Protein AF-0000000082949327 (afdb_homodimer)

pLDDT: mean 88.42, std 16.46, range [20.33, 98.69]

Secondary structure (DSSP, 8-state):
---GGGGSTT--TTHHHHHHHHHHHHHHHTPPPPPGGG--EE--------------------SSPPPHHHHHHHHS-HHHHHHHHHHHHHHHHHTT-TTPPPP-HHHHHHHHHHHHHHHHH--SSGGGGGSGGG--HHHHTTS-HHHHHHHHHH--SS-GGGS-TT---TTTTTHHHHHHHHHHHHHSPPPSEEEEEEEEEE--S--TTEEE-TTSSS-EEEEEEEEEETT--EEEEEE--GGGSS--HHHHHHHHHHHHHHHHHTTTPPTTS-EEEE-TTT--HHHHHHHHHTT-EEEEE--GGGGT---PPPHHHHHHH-TT-EEEEEETTS-EEEEEESSSEEEEEESS-SS-S-EEEEEEETTTTEEEEEEE-HHHHHHHHHTTHHHHHHHHHHHT------S-HHHHHHHHHHHHHHH-/---GGGGSTT--THHHHHHHHHHHHHHHHTPPPPPGGG--EE--------------------SSPPPHHHHHHHHS-HHHHHHHHHHHHHHHHHTT-TTPPPP-HHHHHHHHHHHHHHHHH--SSGGGGGSGGG--HHHHTTS-HHHHHHHHHH--SS-GGGS-TT---TTTTTHHHHHHHHHHHHHSPPPSEEEEEEEEEE--S--TTEEE-TTSSS-EEEEEEEEEETT--EEEEEE--GGGSSS-HHHHHHHHHHHHHHHHHTTTPPTTS-EEEE-TTT--HHHHHHHHHTT-EEEEE--GGGGT---PPPHHHHHHH-TT-EEEEEETTS-EEEEEESSSEEEEEESS-SS-S-EEEEEEETTTTEEEEEEE-HHHHHHHHHTTHHHHHHHHHHHT------S-HHHHHHHHHHHHHHH-

InterPro domains:
  IPR029526 PiggyBac transposable element-derived protein [PF13843] (67-423)

Solvent-accessible surface area (backbone atoms only — not comparable to full-atom values): 47185 Å² total; per-residue (Å²): 137,88,81,83,76,84,75,65,78,76,73,67,76,71,62,57,68,56,47,55,56,53,52,51,59,49,57,65,66,68,59,76,74,73,54,72,89,75,63,47,76,42,86,51,86,78,79,60,63,86,73,70,49,64,73,68,66,66,55,75,70,69,83,72,79,71,53,69,65,58,59,33,38,59,35,54,36,70,66,53,38,42,41,31,20,50,22,19,39,50,44,36,56,72,70,63,47,80,84,65,71,80,61,39,44,66,53,47,53,50,52,52,49,46,45,46,47,40,14,50,37,45,54,85,46,78,68,42,40,67,33,80,57,49,24,23,50,63,50,45,74,74,46,54,70,68,57,51,53,51,48,61,74,33,60,31,66,46,59,74,84,73,55,62,89,84,60,70,58,89,54,61,68,52,40,68,61,54,50,38,38,40,55,39,24,65,70,50,85,76,60,44,45,25,12,45,44,80,46,61,46,70,48,78,61,90,52,92,53,56,39,76,43,87,90,46,96,55,32,41,9,44,40,28,35,37,29,12,19,60,86,22,44,63,46,28,70,45,73,48,52,70,91,61,29,94,60,61,66,69,48,26,71,68,41,34,66,38,23,32,51,52,54,62,53,50,65,82,60,62,62,45,53,39,39,37,23,38,49,41,79,38,51,38,52,54,41,45,51,50,31,46,74,56,36,40,34,36,38,30,35,50,54,55,78,57,54,72,54,64,95,65,82,50,65,71,60,42,59,71,74,30,64,33,43,67,49,68,38,20,33,82,81,58,38,30,38,40,40,38,24,61,98,56,70,45,44,33,37,18,42,47,54,53,48,76,70,61,41,78,43,83,44,78,34,76,92,75,69,38,77,43,77,29,51,36,39,31,44,57,52,52,44,68,68,25,51,49,1,45,58,46,31,50,51,62,36,61,73,42,41,61,75,71,97,58,72,52,64,64,60,55,54,54,51,46,52,52,41,51,40,68,69,92,133,83,75,79,73,80,72,61,79,72,68,63,80,69,59,61,64,52,52,55,53,53,55,50,60,49,56,65,67,68,60,76,74,73,54,71,89,75,64,48,75,42,86,52,85,77,78,59,63,87,74,70,50,65,73,68,66,66,56,73,70,68,81,72,80,70,55,69,68,60,59,34,38,59,34,53,38,71,65,53,37,43,42,30,21,51,22,18,40,50,47,36,56,73,69,63,47,82,84,64,70,79,63,39,44,65,54,48,52,50,52,53,51,46,46,46,46,41,14,50,37,45,55,85,46,78,68,42,40,66,32,78,58,50,24,22,50,63,51,45,74,74,46,54,69,67,58,50,53,51,49,62,74,33,62,30,66,46,58,76,85,72,55,63,89,83,60,70,59,90,55,61,69,52,39,69,60,53,50,36,37,40,55,38,23,65,71,49,86,75,62,44,44,23,12,48,45,77,47,60,46,70,50,79,62,91,49,93,52,56,38,77,43,89,89,46,97,55,32,40,9,44,40,29,35,36,29,11,19,58,86,21,44,63,46,28,71,45,73,49,53,68,90,60,29,95,61,62,64,70,48,27,72,67,41,34,65,38,22,32,51,52,53,62,51,50,65,83,58,63,61,47,53,38,38,40,24,39,49,42,78,38,52,38,52,51,41,47,50,50,32,46,75,58,34,39,32,36,38,28,35,50,54,56,76,56,56,72,54,63,94,66,82,52,63,70,59,41,58,73,74,29,65,31,41,69,48,67,37,20,33,81,80,58,39,30,39,36,38,38,24,61,98,56,72,44,45,35,36,16,44,46,54,52,48,75,70,60,39,78,42,82,42,78,36,77,92,73,71,39,79,42,78,28,52,36,38,31,43,58,53,53,45,68,68,25,53,48,1,47,59,45,30,51,51,60,35,60,72,41,42,61,71,70,97,57,73,51,64,65,60,55,54,54,51,45,53,50,39,51,41,68,70,91

Sequence (848 aa):
MIREEDIVGLLGTGLDSDLSSLSIQKKWSKFIPILKKNIFWKNVPFTPPIFTIQSDLNQPVLTNILNPVDYFTKYVSNDDFKNMAKYTNIYAAQKNLKKFKNTSTHEMKTMIAIHMLFGVLKYPRVRMYWEKNFRVPLIADNMTRNRLFELRSCFHVVDNKAIPKENSDKFVKIRPLYNSFIKRCAQLPIEQNLSVDEQIVPFKGNLSIQQYIKGKPSPWGIKKFLLCGQSGLVYNLLLYQGLSTQIDENIQKNFGLGGAIVLKLVENLKPNKHFLFFVNFFSSYNLFCCLSKYKIFAAGTIRINRFNNPSFPKDKQLAKMGRGTSFKICSNHNIVLVKWFDNKAVQLGSNFISSGTPTIVQRFDRKKKSLVFIECPEIVYLYNKSMGGVDKHDQLVSYYRTFIKCKKWTLRMLFHIFDMAVNSMIREEDIVGLLGTGLDSDLSSLSIQKKWSKFIPILKKNIFWKNVPFTPPIFTIQSDLNQPVLTNILNPVDYFTKYVSNDDFKNMAKYTNIYAAQKNLKKFKNTSTHEMKTMIAIHMLFGVLKYPRVRMYWEKNFRVPLIADNMTRNRLFELRSCFHVVDNKAIPKENSDKFVKIRPLYNSFIKRCAQLPIEQNLSVDEQIVPFKGNLSIQQYIKGKPSPWGIKKFLLCGQSGLVYNLLLYQGLST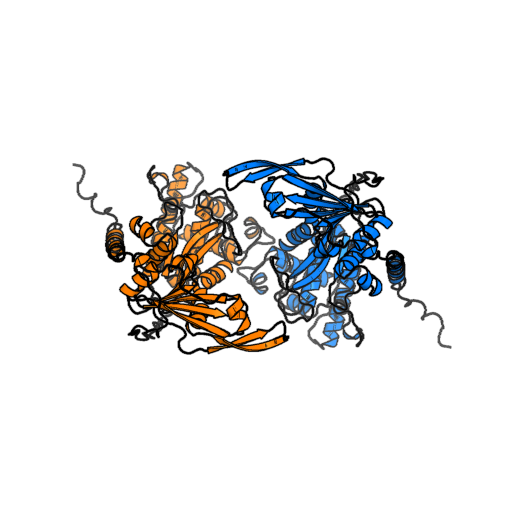QIDENIQKNFGLGGAIVLKLVENLKPNKHFLFFVNFFSSYNLFCCLSKYKIFAAGTIRINRFNNPSFPKDKQLAKMGRGTSFKICSNHNIVLVKWFDNKAVQLGSNFISSGTPTIVQRFDRKKKSLVFIECPEIVYLYNKSMGGVDKHDQLVSYYRTFIKCKKWTLRMLFHIFDMAVNS

Structure (mmCIF, N/CA/C/O backbone):
data_AF-0000000082949327-model_v1
#
loop_
_entity.id
_entity.type
_entity.pdbx_description
1 polymer 'PiggyBac transposable element-derived protein domain-containing protein'
#
loop_
_atom_site.group_PDB
_atom_site.id
_atom_site.type_symbol
_atom_site.label_atom_id
_atom_site.label_alt_id
_atom_site.label_comp_id
_atom_site.label_asym_id
_atom_site.label_entity_id
_atom_site.label_seq_id
_atom_site.pdbx_PDB_ins_code
_atom_site.Cartn_x
_atom_site.Cartn_y
_atom_site.Cartn_z
_atom_site.occupancy
_atom_site.B_iso_or_equiv
_atom_site.auth_seq_id
_atom_site.auth_comp_id
_atom_site.auth_asym_id
_atom_site.auth_atom_id
_atom_site.pdbx_PDB_model_num
ATOM 1 N N . MET A 1 1 ? 22.625 -33.688 -57.688 1 21.05 1 MET A N 1
ATOM 2 C CA . MET A 1 1 ? 21.938 -34.688 -56.875 1 21.05 1 MET A CA 1
ATOM 3 C C . MET A 1 1 ? 21.812 -34.219 -55.438 1 21.05 1 MET A C 1
ATOM 5 O O . MET A 1 1 ? 22.797 -34.156 -54.688 1 21.05 1 MET A O 1
ATOM 9 N N . ILE A 1 2 ? 20.938 -33.188 -54.969 1 20.33 2 ILE A N 1
ATOM 10 C CA . ILE A 1 2 ? 20.703 -32.375 -53.781 1 20.33 2 ILE A CA 1
ATOM 11 C C . ILE A 1 2 ? 20.312 -33.25 -52.594 1 20.33 2 ILE A C 1
ATOM 13 O O . ILE A 1 2 ? 19.312 -33.969 -52.656 1 20.33 2 ILE A O 1
ATOM 17 N N . ARG A 1 3 ? 21.344 -33.5 -51.562 1 22.36 3 ARG A N 1
ATOM 18 C CA . ARG A 1 3 ? 21.438 -34.594 -50.594 1 22.36 3 ARG A CA 1
ATOM 19 C C . ARG A 1 3 ? 20.297 -34.531 -49.594 1 22.36 3 ARG A C 1
ATOM 21 O O . ARG A 1 3 ? 19.938 -33.469 -49.094 1 22.36 3 ARG A O 1
ATOM 28 N N . GLU A 1 4 ? 19.25 -35.438 -49.406 1 21.28 4 GLU A N 1
ATOM 29 C CA . GLU A 1 4 ? 18.016 -35.781 -48.656 1 21.28 4 GLU A CA 1
ATOM 30 C C . GLU A 1 4 ? 18.156 -35.469 -47.188 1 21.28 4 GLU A C 1
ATOM 32 O O . GLU A 1 4 ? 17.156 -35.281 -46.5 1 21.28 4 GLU A O 1
ATOM 37 N N . GLU A 1 5 ? 19.25 -35.562 -46.438 1 22.81 5 GLU A N 1
ATOM 38 C CA . GLU A 1 5 ? 19.453 -35.875 -45.031 1 22.81 5 GLU A CA 1
ATOM 39 C C . GLU A 1 5 ? 19.109 -34.656 -44.156 1 22.81 5 GLU A C 1
ATOM 41 O O . GLU A 1 5 ? 18.906 -34.812 -42.938 1 22.81 5 GLU A O 1
ATOM 46 N N . ASP A 1 6 ? 19.328 -33.438 -44.5 1 21.17 6 ASP A N 1
ATOM 47 C CA . ASP A 1 6 ? 19.531 -32.281 -43.625 1 21.17 6 ASP A CA 1
ATOM 48 C C . ASP A 1 6 ? 18.203 -31.844 -43 1 21.17 6 ASP A C 1
ATOM 50 O O . ASP A 1 6 ? 18.141 -30.812 -42.312 1 21.17 6 ASP A O 1
ATOM 54 N N . ILE A 1 7 ? 16.969 -32.25 -43.375 1 21.72 7 ILE A N 1
ATOM 55 C CA . ILE A 1 7 ? 15.625 -31.75 -43.094 1 21.72 7 ILE A CA 1
ATOM 56 C C . ILE A 1 7 ? 15.219 -32.188 -41.688 1 21.72 7 ILE A C 1
ATOM 58 O O . ILE A 1 7 ? 14.125 -31.828 -41.219 1 21.72 7 ILE A O 1
ATOM 62 N N . VAL A 1 8 ? 15.859 -33.125 -41 1 23.25 8 VAL A N 1
ATOM 63 C CA . VAL A 1 8 ? 15.203 -33.844 -39.906 1 23.25 8 VAL A CA 1
ATOM 64 C C . VAL A 1 8 ? 15.156 -32.969 -38.656 1 23.25 8 VAL A C 1
ATOM 66 O O . VAL A 1 8 ? 14.281 -33.125 -37.812 1 23.25 8 VAL A O 1
ATOM 69 N N . GLY A 1 9 ? 16.125 -32.125 -38.375 1 24.77 9 GLY A N 1
ATOM 70 C CA . GLY A 1 9 ? 16.391 -31.797 -37 1 24.77 9 GLY A CA 1
ATOM 71 C C . GLY A 1 9 ? 15.398 -30.797 -36.438 1 24.77 9 GLY A C 1
ATOM 72 O O . GLY A 1 9 ? 15.531 -30.344 -35.281 1 24.77 9 GLY A O 1
ATOM 73 N N . LEU A 1 10 ? 14.742 -29.938 -37.094 1 24.14 10 LEU A N 1
ATOM 74 C CA . LEU A 1 10 ? 13.914 -28.781 -36.719 1 24.14 10 LEU A CA 1
ATOM 75 C C . LEU A 1 10 ? 12.633 -29.25 -36.031 1 24.14 10 LEU A C 1
ATOM 77 O O . LEU A 1 10 ? 11.703 -28.453 -35.844 1 24.14 10 LEU A O 1
ATOM 81 N N . LEU A 1 11 ? 12.336 -30.5 -36 1 29.67 11 LEU A N 1
ATOM 82 C CA . LEU A 1 11 ? 11.062 -30.969 -35.469 1 29.67 11 LEU A CA 1
ATOM 83 C C . LEU A 1 11 ? 10.961 -30.703 -33.969 1 29.67 11 LEU A C 1
ATOM 85 O O . LEU A 1 11 ? 11.688 -31.312 -33.188 1 29.67 11 LEU A O 1
ATOM 89 N N . GLY A 1 12 ? 10.719 -29.438 -33.531 1 26.88 12 GLY A N 1
ATOM 90 C CA . GLY A 1 12 ? 10.656 -28.781 -32.25 1 26.88 12 GLY A CA 1
ATOM 91 C C . GLY A 1 12 ? 9.859 -29.562 -31.219 1 26.88 12 GLY A C 1
ATOM 92 O O . GLY A 1 12 ? 8.891 -30.25 -31.562 1 26.88 12 GLY A O 1
ATOM 93 N N . THR A 1 13 ? 10.461 -29.906 -30.047 1 31.55 13 THR A N 1
ATOM 94 C CA . THR A 1 13 ? 10.039 -30.656 -28.875 1 31.55 13 THR A CA 1
ATOM 95 C C . THR A 1 13 ? 8.805 -30.016 -28.234 1 31.55 13 THR A C 1
ATOM 97 O O . THR A 1 13 ? 8.328 -30.469 -27.203 1 31.55 13 THR A O 1
ATOM 100 N N . GLY A 1 14 ? 8.266 -28.906 -28.703 1 31.23 14 GLY A N 1
ATOM 101 C CA . GLY A 1 14 ? 7.109 -28.234 -28.141 1 31.23 14 GLY A CA 1
ATOM 102 C C . GLY A 1 14 ? 5.871 -29.109 -28.078 1 31.23 14 GLY A C 1
ATOM 103 O O . GLY A 1 14 ? 4.836 -28.688 -27.562 1 31.23 14 GLY A O 1
ATOM 104 N N . LEU A 1 15 ? 5.766 -30.141 -28.734 1 33.56 15 LEU A N 1
ATOM 105 C CA . LEU A 1 15 ? 4.551 -30.906 -28.969 1 33.56 15 LEU A CA 1
ATOM 106 C C . LEU A 1 15 ? 4.188 -31.75 -27.75 1 33.56 15 LEU A C 1
ATOM 108 O O . LEU A 1 15 ? 3.012 -32.062 -27.531 1 33.56 15 LEU A O 1
ATOM 112 N N . ASP A 1 16 ? 5.234 -32 -26.938 1 34.38 16 ASP A N 1
ATOM 113 C CA . ASP A 1 16 ? 4.914 -32.938 -25.875 1 34.38 16 ASP A CA 1
ATOM 114 C C . ASP A 1 16 ? 4.176 -32.25 -24.734 1 34.38 16 ASP A C 1
ATOM 116 O O . ASP A 1 16 ? 3.287 -32.844 -24.109 1 34.38 16 ASP A O 1
ATOM 120 N N . SER A 1 17 ? 4.613 -31.047 -24.359 1 36.72 17 SER A N 1
ATOM 121 C CA . SER A 1 17 ? 4.023 -30.359 -23.219 1 36.72 17 SER A CA 1
ATOM 122 C C . SER A 1 17 ? 2.57 -29.984 -23.5 1 36.72 17 SER A C 1
ATOM 124 O O . SER A 1 17 ? 1.769 -29.875 -22.562 1 36.72 17 SER A O 1
ATOM 126 N N . ASP A 1 18 ? 2.238 -29.812 -24.719 1 39.31 18 ASP A N 1
ATOM 127 C CA . ASP A 1 18 ? 0.86 -29.516 -25.094 1 39.31 18 ASP A CA 1
ATOM 128 C C . ASP A 1 18 ? -0.035 -30.734 -24.875 1 39.31 18 ASP A C 1
ATOM 130 O O . ASP A 1 18 ? -1.23 -30.594 -24.609 1 39.31 18 ASP A O 1
ATOM 134 N N . LEU A 1 19 ? 0.607 -31.922 -24.969 1 37.19 19 LEU A N 1
ATOM 135 C CA . LEU A 1 19 ? -0.136 -33.156 -24.875 1 37.19 19 LEU A CA 1
ATOM 136 C C . LEU A 1 19 ? -0.541 -33.438 -23.422 1 37.19 19 LEU A C 1
ATOM 138 O O . LEU A 1 19 ? -1.647 -3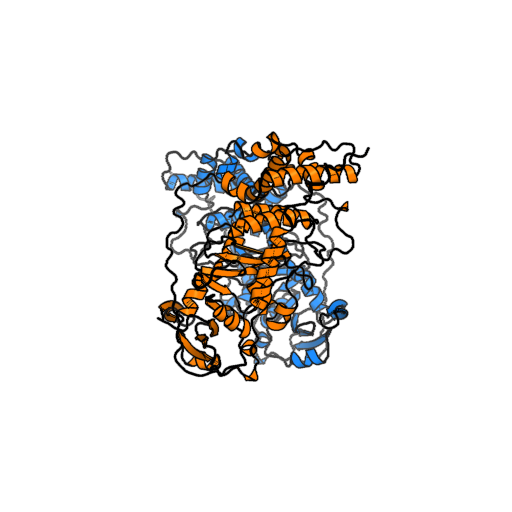3.906 -23.172 1 37.19 19 LEU A O 1
ATOM 142 N N . SER A 1 20 ? 0.377 -33.156 -22.562 1 41.69 20 SER A N 1
ATOM 143 C CA . SER A 1 20 ? 0.048 -33.438 -21.172 1 41.69 20 SER A CA 1
ATOM 144 C C . SER A 1 20 ? -1 -32.438 -20.656 1 41.69 20 SER A C 1
ATOM 146 O O . SER A 1 20 ? -1.883 -32.812 -19.875 1 41.69 20 SER A O 1
ATOM 148 N N . SER A 1 21 ? -0.854 -31.156 -21.031 1 47.28 21 SER A N 1
ATOM 149 C CA . SER A 1 21 ? -1.851 -30.156 -20.641 1 47.28 21 SER A CA 1
ATOM 150 C C . SER A 1 21 ? -3.227 -30.516 -21.203 1 47.28 21 SER A C 1
ATOM 152 O O . SER A 1 21 ? -4.242 -30.312 -20.531 1 47.28 21 SER A O 1
ATOM 154 N N . LEU A 1 22 ? -3.209 -31.203 -22.484 1 46.53 22 LEU A N 1
ATOM 155 C CA . LEU A 1 22 ? -4.445 -31.641 -23.109 1 46.53 22 LEU A CA 1
ATOM 156 C C . LEU A 1 22 ? -5.062 -32.812 -22.359 1 46.53 22 LEU A C 1
ATOM 158 O O . LEU A 1 22 ? -6.285 -32.906 -22.25 1 46.53 22 LEU A O 1
ATOM 162 N N . SER A 1 23 ? -4.148 -33.594 -21.812 1 48.31 23 SER A N 1
ATOM 163 C CA . SER A 1 23 ? -4.641 -34.75 -21.094 1 48.31 23 SER A CA 1
ATOM 164 C C . SER A 1 23 ? -5.293 -34.375 -19.781 1 48.31 23 SER A C 1
ATOM 166 O O . SER A 1 23 ? -6.309 -34.969 -19.391 1 48.31 23 SER A O 1
ATOM 168 N N . ILE A 1 24 ? -4.719 -33.438 -19.125 1 51.5 24 ILE A N 1
ATOM 169 C CA . ILE A 1 24 ? -5.191 -33.031 -17.812 1 51.5 24 ILE A CA 1
ATOM 170 C C . ILE A 1 24 ? -6.473 -32.219 -17.953 1 51.5 24 ILE A C 1
ATOM 172 O O . ILE A 1 24 ? -7.402 -32.375 -17.156 1 51.5 24 ILE A O 1
ATOM 176 N N . GLN A 1 25 ? -6.523 -31.344 -18.984 1 54.91 25 GLN A N 1
ATOM 177 C CA . GLN A 1 25 ? -7.77 -30.656 -19.281 1 54.91 25 GLN A CA 1
ATOM 178 C C . GLN A 1 25 ? -8.922 -31.641 -19.469 1 54.91 25 GLN A C 1
ATOM 180 O O . GLN A 1 25 ? -10.062 -31.344 -19.109 1 54.91 25 GLN A O 1
ATOM 185 N N . LYS A 1 26 ? -8.523 -32.875 -19.828 1 63.78 26 LYS A N 1
ATOM 186 C CA . LYS A 1 26 ? -9.5 -33.938 -20.031 1 63.78 26 LYS A CA 1
ATOM 187 C C . LYS A 1 26 ? -9.992 -34.469 -18.688 1 63.78 26 LYS A C 1
ATOM 189 O O . LYS A 1 26 ? -11.156 -34.875 -18.578 1 63.78 26 LYS A O 1
ATOM 194 N N . LYS A 1 27 ? -9.172 -34.219 -17.656 1 75.94 27 LYS A N 1
ATOM 195 C CA . LYS A 1 27 ? -9.523 -34.781 -16.359 1 75.94 27 LYS A CA 1
ATOM 196 C C . LYS A 1 27 ? -10.75 -34.094 -15.773 1 75.94 27 LYS A C 1
ATOM 198 O O . LYS A 1 27 ? -11.719 -34.75 -15.391 1 75.94 27 LYS A O 1
ATOM 203 N N . TRP A 1 28 ? -10.773 -32.75 -15.859 1 84.25 28 TRP A N 1
ATOM 204 C CA . TRP A 1 28 ? -11.859 -32.031 -15.227 1 84.25 28 TRP A CA 1
ATOM 205 C C . TRP A 1 28 ? -13.133 -32.094 -16.062 1 84.25 28 TRP A C 1
ATOM 207 O O . TRP A 1 28 ? -14.234 -31.922 -15.539 1 84.25 28 TRP A O 1
ATOM 217 N N . SER A 1 29 ? -12.906 -32.344 -17.312 1 79.88 29 SER A N 1
ATOM 218 C CA . SER A 1 29 ? -14.039 -32.375 -18.234 1 79.88 29 SER A CA 1
ATOM 219 C C . SER A 1 29 ? -14.922 -33.594 -17.969 1 79.88 29 SER A C 1
ATOM 221 O O . SER A 1 29 ? -16.094 -33.625 -18.391 1 79.88 29 SER A O 1
ATOM 223 N N . LYS A 1 30 ? -14.422 -34.531 -17.219 1 83.19 30 LYS A N 1
ATOM 224 C CA . LYS A 1 30 ? -15.18 -35.75 -16.922 1 83.19 30 LYS A CA 1
ATOM 225 C C . LYS A 1 30 ? -16.172 -35.5 -15.781 1 83.19 30 LYS A C 1
ATOM 227 O O . LYS A 1 30 ? -17.094 -36.312 -15.594 1 83.19 30 LYS A O 1
ATOM 232 N N . PHE A 1 31 ? -16.031 -34.438 -15.125 1 89.06 31 PHE A N 1
ATOM 233 C CA . PHE A 1 31 ? -16.938 -34.156 -14.016 1 89.06 31 PHE A CA 1
ATOM 234 C C . PHE A 1 31 ? -18.234 -33.562 -14.523 1 89.06 31 PHE A C 1
ATOM 236 O O . PHE A 1 31 ? -18.234 -32.594 -15.297 1 89.06 31 PHE A O 1
ATOM 243 N N . ILE A 1 32 ? -19.297 -34.25 -14.078 1 88.81 32 ILE A N 1
ATOM 244 C CA . ILE A 1 32 ? -20.625 -33.75 -14.422 1 88.81 32 ILE A CA 1
ATOM 245 C C . ILE A 1 32 ? -21.125 -32.781 -13.336 1 88.81 32 ILE A C 1
ATOM 247 O O . ILE A 1 32 ? -21.312 -33.188 -12.188 1 88.81 32 ILE A O 1
ATOM 251 N N . PRO A 1 33 ? -21.344 -31.562 -13.727 1 92.5 33 PRO A N 1
ATOM 252 C CA . PRO A 1 33 ? -21.797 -30.594 -12.727 1 92.5 33 PRO A CA 1
ATOM 253 C C . PRO A 1 33 ? -23.125 -30.969 -12.094 1 92.5 33 PRO A C 1
ATOM 255 O O . PRO A 1 33 ? -24.016 -31.5 -12.773 1 92.5 33 PRO A O 1
ATOM 258 N N . ILE A 1 34 ? -23.234 -30.688 -10.867 1 94.5 34 ILE A N 1
ATOM 259 C CA . ILE A 1 34 ? -24.453 -30.984 -10.125 1 94.5 34 ILE A CA 1
ATOM 260 C C . ILE A 1 34 ? -25.453 -29.844 -10.289 1 94.5 34 ILE A C 1
ATOM 262 O O . ILE A 1 34 ? -25.109 -28.672 -10.094 1 94.5 34 ILE A O 1
ATOM 266 N N . LEU A 1 35 ? -26.656 -30.219 -10.578 1 93.56 35 LEU A N 1
ATOM 267 C CA . LEU A 1 35 ? -27.719 -29.234 -10.734 1 93.56 35 LEU A CA 1
ATOM 268 C C . LEU A 1 35 ? -28.188 -28.719 -9.375 1 93.56 35 LEU A C 1
ATOM 270 O O . LEU A 1 35 ? -28.219 -29.469 -8.398 1 93.56 35 LEU A O 1
ATOM 274 N N . LYS A 1 36 ? -28.609 -27.5 -9.375 1 91.88 36 LYS A N 1
ATOM 275 C CA . LYS A 1 36 ? -29.062 -26.859 -8.148 1 91.88 36 LYS A CA 1
ATOM 276 C C . LYS A 1 36 ? -30.172 -27.656 -7.473 1 91.88 36 LYS A C 1
ATOM 278 O O . LYS A 1 36 ? -30.203 -27.781 -6.246 1 91.88 36 LYS A O 1
ATOM 283 N N . LYS A 1 37 ? -31.047 -28.266 -8.234 1 92.81 37 LYS A N 1
ATOM 284 C CA . LYS A 1 37 ? -32.188 -29.016 -7.711 1 92.81 37 LYS A CA 1
ATOM 285 C C . LYS A 1 37 ? -31.734 -30.266 -6.969 1 92.81 37 LYS A C 1
ATOM 287 O O . LYS A 1 37 ? -32.469 -30.781 -6.125 1 92.81 37 LYS A O 1
ATOM 292 N N . ASN A 1 38 ? -30.531 -30.672 -7.262 1 94.38 38 ASN A N 1
ATOM 293 C CA . ASN A 1 38 ? -30.031 -31.922 -6.676 1 94.38 38 ASN A CA 1
ATOM 294 C C . ASN A 1 38 ? -29.172 -31.656 -5.453 1 94.38 38 ASN A C 1
ATOM 296 O O . ASN A 1 38 ? -28.547 -32.562 -4.922 1 94.38 38 ASN A O 1
ATOM 300 N N . ILE A 1 39 ? -29.078 -30.438 -5.043 1 95.62 39 ILE A N 1
ATOM 301 C CA . ILE A 1 39 ? -28.297 -30.078 -3.865 1 95.62 39 ILE A CA 1
ATOM 302 C C . ILE A 1 39 ? -29.219 -29.953 -2.65 1 95.62 39 ILE A C 1
ATOM 304 O O . ILE A 1 39 ? -30.109 -29.109 -2.623 1 95.62 39 ILE A O 1
ATOM 308 N N . PHE A 1 40 ? -28.969 -30.812 -1.692 1 95 40 PHE A N 1
ATOM 309 C CA . PHE A 1 40 ? -29.75 -30.828 -0.459 1 95 40 PHE A CA 1
ATOM 310 C C . PHE A 1 40 ? -28.844 -30.672 0.755 1 95 40 PHE A C 1
ATOM 312 O O . PHE A 1 40 ? -27.75 -31.25 0.794 1 95 40 PHE A O 1
ATOM 319 N N . TRP A 1 41 ? -29.312 -29.875 1.658 1 95.62 41 TRP A N 1
ATOM 320 C CA . TRP A 1 41 ? -28.547 -29.625 2.879 1 95.62 41 TRP A CA 1
ATOM 321 C C . TRP A 1 41 ? -29.25 -30.219 4.09 1 95.62 41 TRP A C 1
ATOM 323 O O . TRP A 1 41 ? -30.484 -30.141 4.207 1 95.62 41 TRP A O 1
ATOM 333 N N . LYS A 1 42 ? -28.484 -30.875 4.965 1 92.69 42 LYS A N 1
ATOM 334 C CA . LYS A 1 42 ? -29.016 -31.5 6.172 1 92.69 42 LYS A CA 1
ATOM 335 C C . LYS A 1 42 ? -28.094 -31.25 7.367 1 92.69 42 LYS A C 1
ATOM 337 O O . LYS A 1 42 ? -26.891 -31.047 7.199 1 92.69 42 LYS A O 1
ATOM 342 N N . ASN A 1 43 ? -28.688 -31.281 8.508 1 90.25 43 ASN A N 1
ATOM 343 C CA . ASN A 1 43 ? -27.922 -31.156 9.742 1 90.25 43 ASN A CA 1
ATOM 344 C C . ASN A 1 43 ? -27.438 -32.531 10.227 1 90.25 43 ASN A C 1
ATOM 346 O O . ASN A 1 43 ? -27.969 -33.094 11.172 1 90.25 43 ASN A O 1
ATOM 350 N N . VAL A 1 44 ? -26.516 -33.031 9.562 1 89.38 44 VAL A N 1
ATOM 351 C CA . VAL A 1 44 ? -25.906 -34.312 9.898 1 89.38 44 VAL A CA 1
ATOM 352 C C . VAL A 1 44 ? -24.406 -34.125 10.141 1 89.38 44 VAL A C 1
ATOM 354 O O . VAL A 1 44 ? -23.797 -33.188 9.641 1 89.38 44 VAL A O 1
ATOM 357 N N . PRO A 1 45 ? -23.922 -34.969 10.945 1 88.69 45 PRO A N 1
ATOM 358 C CA . PRO A 1 45 ? -22.469 -34.875 11.164 1 88.69 45 PRO A CA 1
ATOM 359 C C . PRO A 1 45 ? -21.672 -35.094 9.875 1 88.69 45 PRO A C 1
ATOM 361 O O . PRO A 1 45 ? -22.047 -35.906 9.031 1 88.69 45 PRO A O 1
ATOM 364 N N . PHE A 1 46 ? -20.734 -34.406 9.695 1 92 46 PHE A N 1
ATOM 365 C CA . PHE A 1 46 ? -19.844 -34.469 8.547 1 92 46 PHE A CA 1
ATOM 366 C C . PHE A 1 46 ? -18.875 -35.656 8.688 1 92 46 PHE A C 1
ATOM 368 O O . PHE A 1 46 ? -18.328 -35.875 9.766 1 92 46 PHE A O 1
ATOM 375 N N . THR A 1 47 ? -18.703 -36.406 7.672 1 89 47 THR A N 1
ATOM 376 C CA . THR A 1 47 ? -17.734 -37.5 7.637 1 89 47 THR A CA 1
ATOM 377 C C . THR A 1 47 ? -16.469 -37.062 6.883 1 89 47 THR A C 1
ATOM 379 O O . THR A 1 47 ? -16.484 -36.938 5.66 1 89 47 THR A O 1
ATOM 382 N N . PRO A 1 48 ? -15.445 -36.938 7.609 1 88.94 48 PRO A N 1
ATOM 383 C CA . PRO A 1 48 ? -14.203 -36.562 6.922 1 88.94 48 PRO A CA 1
ATOM 384 C C . PRO A 1 48 ? -13.664 -37.688 6.043 1 88.94 48 PRO A C 1
ATOM 386 O O . PRO A 1 48 ? -13.859 -38.875 6.355 1 88.94 48 PRO A O 1
ATOM 389 N N . PRO A 1 49 ? -13.094 -37.25 4.98 1 87.06 49 PRO A N 1
ATOM 390 C CA . PRO A 1 49 ? -12.469 -38.281 4.152 1 87.06 49 PRO A CA 1
ATOM 391 C C . PRO A 1 49 ? -11.227 -38.906 4.801 1 87.06 49 PRO A C 1
ATOM 393 O O . PRO A 1 49 ? -10.68 -38.312 5.746 1 87.06 49 PRO A O 1
ATOM 396 N N . ILE A 1 50 ? -10.891 -40.094 4.398 1 79.25 50 ILE A N 1
ATOM 397 C CA . ILE A 1 50 ? -9.719 -40.781 4.922 1 79.25 50 ILE A CA 1
ATOM 398 C C . ILE A 1 50 ? -8.461 -40.25 4.227 1 79.25 50 ILE A C 1
ATOM 400 O O . ILE A 1 50 ? -8.383 -40.25 2.998 1 79.25 50 ILE A O 1
ATOM 404 N N . PHE A 1 51 ? -7.711 -39.625 5.133 1 73.25 51 PHE A N 1
ATOM 405 C CA . PHE A 1 51 ? -6.469 -39.031 4.633 1 73.25 51 PHE A CA 1
ATOM 406 C C . PHE A 1 51 ? -5.359 -40.094 4.598 1 73.25 51 PHE A C 1
ATOM 408 O O . PHE A 1 51 ? -5.23 -40.906 5.523 1 73.25 51 PHE A O 1
ATOM 415 N N . THR A 1 52 ? -4.918 -40.531 3.574 1 63.31 52 THR A N 1
ATOM 416 C CA . THR A 1 52 ? -3.652 -41.281 3.588 1 63.31 52 THR A CA 1
ATOM 417 C C . THR A 1 52 ? -2.477 -40.312 3.441 1 63.31 52 THR A C 1
ATOM 419 O O . THR A 1 52 ? -1.653 -40.469 2.535 1 63.31 52 THR A O 1
ATOM 422 N N . ILE A 1 53 ? -2.752 -39.188 3.871 1 60.78 53 ILE A N 1
ATOM 423 C CA . ILE A 1 53 ? -1.7 -38.188 3.697 1 60.78 53 ILE A CA 1
ATOM 424 C C . ILE A 1 53 ? -0.467 -38.594 4.5 1 60.78 53 ILE A C 1
ATOM 426 O O . ILE A 1 53 ? -0.526 -38.719 5.727 1 60.78 53 ILE A O 1
ATOM 430 N N . GLN A 1 54 ? 0.146 -39.625 4.09 1 53.34 54 GLN A N 1
ATOM 431 C CA . GLN A 1 54 ? 1.429 -39.906 4.73 1 53.34 54 GLN A CA 1
ATOM 432 C C . GLN A 1 54 ? 2.209 -38.625 4.969 1 53.34 54 GLN A C 1
ATOM 434 O O . GLN A 1 54 ? 2.303 -37.781 4.078 1 53.34 54 GLN A O 1
ATOM 439 N N . SER A 1 55 ? 1.988 -38.125 6.176 1 49.47 55 SER A N 1
ATOM 440 C CA . SER A 1 55 ? 2.924 -37.062 6.48 1 49.47 55 SER A CA 1
ATOM 441 C C . SER A 1 55 ? 4.203 -37.188 5.66 1 49.47 55 SER A C 1
ATOM 443 O O . SER A 1 55 ? 5.055 -38 5.957 1 49.47 55 SER A O 1
ATOM 445 N N . ASP A 1 56 ? 4.074 -37.562 4.547 1 48.34 56 ASP A N 1
ATOM 446 C CA . ASP A 1 56 ? 5.398 -37.469 3.938 1 48.34 56 ASP A CA 1
ATOM 447 C C . ASP A 1 56 ? 6.172 -36.281 4.441 1 48.34 56 ASP A C 1
ATOM 449 O O . ASP A 1 56 ? 6.043 -35.156 3.895 1 48.34 56 ASP A O 1
ATOM 453 N N . LEU A 1 57 ? 6.117 -36.125 5.664 1 46.19 57 LEU A N 1
ATOM 454 C CA . LEU A 1 57 ? 7.016 -35.281 6.426 1 46.19 57 LEU A CA 1
ATOM 455 C C . LEU A 1 57 ? 8.375 -35.188 5.754 1 46.19 57 LEU A C 1
ATOM 457 O O . LEU A 1 57 ? 9.312 -34.594 6.312 1 46.19 57 LEU A O 1
ATOM 461 N N . ASN A 1 58 ? 8.68 -36.062 4.945 1 44.47 58 ASN A N 1
ATOM 462 C CA . ASN A 1 58 ? 10.055 -35.938 4.473 1 44.47 58 ASN A CA 1
ATOM 463 C C . ASN A 1 58 ? 10.273 -34.625 3.734 1 44.47 58 ASN A C 1
ATOM 465 O O . ASN A 1 58 ? 9.953 -34.5 2.551 1 44.47 58 ASN A O 1
ATOM 469 N N . GLN A 1 59 ? 9.844 -33.594 4.352 1 50.84 59 GLN A N 1
ATOM 470 C CA . GLN A 1 59 ? 10.469 -32.438 3.719 1 50.84 59 GLN A CA 1
ATOM 471 C C . GLN A 1 59 ? 11.797 -32.812 3.068 1 50.84 59 GLN A C 1
ATOM 473 O O . GLN A 1 59 ? 12.641 -33.438 3.693 1 50.84 59 GLN A O 1
ATOM 478 N N . PRO A 1 60 ? 11.805 -32.969 1.829 1 49.69 60 PRO A N 1
ATOM 479 C CA . PRO A 1 60 ? 13.148 -33.25 1.333 1 49.69 60 PRO A CA 1
ATOM 480 C C . PRO A 1 60 ? 14.242 -32.562 2.154 1 49.69 60 PRO A C 1
ATOM 482 O O . PRO A 1 60 ? 14.156 -31.359 2.418 1 49.69 60 PRO A O 1
ATOM 485 N N . VAL A 1 61 ? 14.648 -33.25 3.25 1 50 61 VAL A N 1
ATOM 486 C CA . VAL A 1 61 ? 15.875 -32.688 3.836 1 50 61 VAL A CA 1
ATOM 487 C C . VAL A 1 61 ? 16.828 -32.281 2.729 1 50 61 VAL A C 1
ATOM 489 O O . VAL A 1 61 ? 17.25 -33.094 1.915 1 50 61 VAL A O 1
ATOM 492 N N . LEU A 1 62 ? 16.625 -31.078 2.354 1 56.84 62 LEU A N 1
ATOM 493 C CA . LEU A 1 62 ? 17.625 -30.578 1.419 1 56.84 62 LEU A CA 1
ATOM 494 C C . LEU A 1 62 ? 19.031 -30.969 1.862 1 56.84 62 LEU A C 1
ATOM 496 O O . LEU A 1 62 ? 19.547 -30.453 2.852 1 56.84 62 LEU A O 1
ATOM 500 N N . THR A 1 63 ? 19.422 -32.219 1.81 1 60 63 THR A N 1
ATOM 501 C CA . THR A 1 63 ? 20.766 -32.656 2.188 1 60 63 THR A CA 1
ATOM 502 C C . THR A 1 63 ? 21.812 -31.703 1.638 1 60 63 THR A C 1
ATOM 504 O O . THR A 1 63 ? 22.828 -31.453 2.291 1 60 63 THR A O 1
ATOM 507 N N . ASN A 1 64 ? 21.625 -31.125 0.387 1 76.06 64 ASN A N 1
ATOM 508 C CA . ASN A 1 64 ? 22.672 -30.266 -0.176 1 76.06 64 ASN A CA 1
ATOM 509 C C . ASN A 1 64 ? 22.125 -28.875 -0.496 1 76.06 64 ASN A C 1
ATOM 511 O O . ASN A 1 64 ? 21.328 -28.719 -1.422 1 76.06 64 ASN A O 1
ATOM 515 N N . ILE A 1 65 ? 22.25 -28 0.452 1 85.69 65 ILE A N 1
ATOM 516 C CA . ILE A 1 65 ? 21.891 -26.609 0.212 1 85.69 65 ILE A CA 1
ATOM 517 C C . ILE A 1 65 ? 22.828 -26 -0.831 1 85.69 65 ILE A C 1
ATOM 519 O O . ILE A 1 65 ? 24.047 -25.984 -0.641 1 85.69 65 ILE A O 1
ATOM 523 N N . LEU A 1 66 ? 22.203 -25.641 -1.91 1 90.12 66 LEU A N 1
ATOM 524 C CA . LEU A 1 66 ? 22.953 -25.047 -3.004 1 90.12 66 LEU A CA 1
ATOM 525 C C . LEU A 1 66 ? 23.188 -23.547 -2.752 1 90.12 66 LEU A C 1
ATOM 527 O O . LEU A 1 66 ? 22.641 -22.984 -1.801 1 90.12 66 LEU A O 1
ATOM 531 N N . ASN A 1 67 ? 24.031 -23.078 -3.623 1 92.88 67 ASN A N 1
ATOM 532 C CA . ASN A 1 67 ? 24.172 -21.625 -3.637 1 92.88 67 ASN A CA 1
ATOM 533 C C . ASN A 1 67 ? 22.953 -20.938 -4.258 1 92.88 67 ASN A C 1
ATOM 535 O O . ASN A 1 67 ? 22.312 -21.516 -5.137 1 92.88 67 ASN A O 1
ATOM 539 N N . PRO A 1 68 ? 22.672 -19.828 -3.807 1 92.06 68 PRO A N 1
ATOM 540 C CA . PRO A 1 68 ? 21.484 -19.141 -4.301 1 92.06 68 PRO A CA 1
ATOM 541 C C . PRO A 1 68 ? 21.469 -19.016 -5.824 1 92.06 68 PRO A C 1
ATOM 543 O O . PRO A 1 68 ? 20.406 -19.156 -6.441 1 92.06 68 PRO A O 1
ATOM 546 N N . VAL A 1 69 ? 22.594 -18.812 -6.383 1 93.62 69 VAL A N 1
ATOM 547 C CA . VAL A 1 69 ? 22.656 -18.656 -7.828 1 93.62 69 VAL A CA 1
ATOM 548 C C . VAL A 1 69 ? 22.266 -19.953 -8.523 1 93.62 69 VAL A C 1
ATOM 550 O O . VAL A 1 69 ? 21.641 -19.938 -9.586 1 93.62 69 VAL A O 1
ATOM 553 N N . ASP A 1 70 ? 22.547 -21.062 -7.883 1 93.69 70 ASP A N 1
ATOM 554 C CA . ASP A 1 70 ? 22.203 -22.359 -8.453 1 93.69 70 ASP A CA 1
ATOM 555 C C . ASP A 1 70 ? 20.688 -22.578 -8.453 1 93.69 70 ASP A C 1
ATOM 557 O O . ASP A 1 70 ? 20.141 -23.156 -9.391 1 93.69 70 ASP A O 1
ATOM 561 N N . TYR A 1 71 ? 20.109 -22.156 -7.379 1 93.94 71 TYR A N 1
ATOM 562 C CA . TYR A 1 71 ? 18.656 -22.219 -7.352 1 93.94 71 TYR A CA 1
ATOM 563 C C . TYR A 1 71 ? 18.047 -21.312 -8.422 1 93.94 71 TYR A C 1
ATOM 565 O O . TYR A 1 71 ? 17.125 -21.719 -9.133 1 93.94 71 TYR A O 1
ATOM 573 N N . PHE A 1 72 ? 18.672 -20.219 -8.562 1 96.31 72 PHE A N 1
ATOM 574 C CA . PHE A 1 72 ? 18.172 -19.219 -9.516 1 96.31 72 PHE A CA 1
ATOM 575 C C . PHE A 1 72 ? 18.281 -19.75 -10.938 1 96.31 72 PHE A C 1
ATOM 577 O O . PHE A 1 72 ? 17.344 -19.578 -11.734 1 96.31 72 PHE A O 1
ATOM 584 N N . THR A 1 73 ? 19.297 -20.375 -11.219 1 95.56 73 THR A N 1
ATOM 585 C CA . THR A 1 73 ? 19.562 -20.844 -12.578 1 95.56 73 THR A CA 1
ATOM 586 C C . THR A 1 73 ? 18.594 -21.953 -12.977 1 95.56 73 THR A C 1
ATOM 588 O O . THR A 1 73 ? 18.422 -22.234 -14.164 1 95.56 73 THR A O 1
ATOM 591 N N . LYS A 1 74 ? 17.984 -22.5 -12.016 1 95.94 74 LYS A N 1
ATOM 592 C CA . LYS A 1 74 ? 16.969 -23.5 -12.32 1 95.94 74 LYS A CA 1
ATOM 593 C C . LYS A 1 74 ? 15.688 -22.859 -12.852 1 95.94 74 LYS A C 1
ATOM 595 O O . LYS A 1 74 ? 14.938 -23.5 -13.602 1 95.94 74 LYS A O 1
ATOM 600 N N . TYR A 1 75 ? 15.461 -21.656 -12.438 1 97.5 75 TYR A N 1
ATOM 601 C CA . TYR A 1 75 ? 14.289 -20.922 -12.914 1 97.5 75 TYR A CA 1
ATOM 602 C C . TYR A 1 75 ? 14.586 -20.234 -14.234 1 97.5 75 TYR A C 1
ATOM 604 O O . TYR A 1 75 ? 13.742 -20.203 -15.141 1 97.5 75 TYR A O 1
ATOM 612 N N . VAL A 1 76 ? 15.688 -19.656 -14.25 1 97.12 76 VAL A N 1
ATOM 613 C CA . VAL A 1 76 ? 16.172 -19 -15.461 1 97.12 76 VAL A CA 1
ATOM 614 C C . VAL A 1 76 ? 17.5 -19.625 -15.898 1 97.12 76 VAL A C 1
ATOM 616 O O . VAL A 1 76 ? 18.562 -19.281 -15.383 1 97.12 76 VAL A O 1
ATOM 619 N N . SER A 1 77 ? 17.438 -20.344 -16.938 1 96.31 77 SER A N 1
ATOM 620 C CA . SER A 1 77 ? 18.578 -21.156 -17.344 1 96.31 77 SER A CA 1
ATOM 621 C C . SER A 1 77 ? 19.562 -20.344 -18.203 1 96.31 77 SER A C 1
ATOM 623 O O . SER A 1 77 ? 19.234 -19.219 -18.625 1 96.31 77 SER A O 1
ATOM 625 N N . ASN A 1 78 ? 20.688 -20.906 -18.422 1 96.5 78 ASN A N 1
ATOM 626 C CA . ASN A 1 78 ? 21.656 -20.297 -19.312 1 96.5 78 ASN A CA 1
ATOM 627 C C . ASN A 1 78 ? 21.125 -20.172 -20.734 1 96.5 78 ASN A C 1
ATOM 629 O O . ASN A 1 78 ? 21.453 -19.219 -21.453 1 96.5 78 ASN A O 1
ATOM 633 N N . ASP A 1 79 ? 20.344 -21.141 -21.062 1 96.94 79 ASP A N 1
ATOM 634 C CA . ASP A 1 79 ? 19.719 -21.094 -22.375 1 96.94 79 ASP A CA 1
ATOM 635 C C . ASP A 1 79 ? 18.766 -19.906 -22.484 1 96.94 79 ASP A C 1
ATOM 637 O O . ASP A 1 79 ? 18.656 -19.297 -23.562 1 96.94 79 ASP A O 1
ATOM 641 N N . ASP A 1 80 ? 18.109 -19.641 -21.422 1 97.81 80 ASP A N 1
ATOM 642 C CA . ASP A 1 80 ? 17.234 -18.453 -21.406 1 97.81 80 ASP A CA 1
ATOM 643 C C . ASP A 1 80 ? 18.047 -17.188 -21.656 1 97.81 80 ASP A C 1
ATOM 645 O O . ASP A 1 80 ? 17.625 -16.328 -22.438 1 97.81 80 ASP A O 1
ATOM 649 N N . PHE A 1 81 ? 19.203 -17.078 -21.047 1 98.12 81 PHE A N 1
ATOM 650 C CA . PHE A 1 81 ? 20.047 -15.891 -21.203 1 98.12 81 PHE A CA 1
ATOM 651 C C . PHE A 1 81 ? 20.609 -15.828 -22.625 1 98.12 81 PHE A C 1
ATOM 653 O O . PHE A 1 81 ? 20.734 -14.742 -23.203 1 98.12 81 PHE A O 1
ATOM 660 N N . LYS A 1 82 ? 20.906 -16.984 -23.141 1 98.31 82 LYS A N 1
ATOM 661 C CA . LYS A 1 82 ? 21.344 -17.031 -24.531 1 98.31 82 LYS A CA 1
ATOM 662 C C . LYS A 1 82 ? 20.266 -16.516 -25.469 1 98.31 82 LYS A C 1
ATOM 664 O O . LYS A 1 82 ? 20.547 -15.75 -26.391 1 98.31 82 LYS A O 1
ATOM 669 N N . ASN A 1 83 ? 19.125 -16.953 -25.172 1 98.06 83 ASN A N 1
ATOM 670 C CA . ASN A 1 83 ? 18 -16.5 -25.984 1 98.06 83 ASN A CA 1
ATOM 671 C C . ASN A 1 83 ? 17.766 -15.008 -25.828 1 98.06 83 ASN A C 1
ATOM 673 O O . ASN A 1 83 ? 17.453 -14.312 -26.797 1 98.06 83 ASN A O 1
ATOM 677 N N . MET A 1 84 ? 17.875 -14.5 -24.656 1 98.31 84 MET A N 1
ATOM 678 C CA . MET A 1 84 ? 17.734 -13.07 -24.406 1 98.31 84 MET A CA 1
ATOM 679 C C . MET A 1 84 ? 18.734 -12.273 -25.25 1 98.31 84 MET A C 1
ATOM 681 O O . MET A 1 84 ? 18.375 -11.25 -25.844 1 98.31 84 MET A O 1
ATOM 685 N N . ALA A 1 85 ? 19.953 -12.742 -25.234 1 98.69 85 ALA A N 1
ATOM 686 C CA . ALA A 1 85 ? 20.984 -12.078 -26.031 1 98.69 85 ALA A CA 1
ATOM 687 C C . ALA A 1 85 ? 20.625 -12.117 -27.516 1 98.69 85 ALA A C 1
ATOM 689 O O . ALA A 1 85 ? 20.688 -11.102 -28.203 1 98.69 85 ALA A O 1
ATOM 690 N N . LYS A 1 86 ? 20.219 -13.273 -27.938 1 98.5 86 LYS A N 1
ATOM 691 C CA . LYS A 1 86 ? 19.875 -13.484 -29.344 1 98.5 86 LYS A CA 1
ATOM 692 C C . LYS A 1 86 ? 18.75 -12.555 -29.766 1 98.5 86 LYS A C 1
ATOM 694 O O . LYS A 1 86 ? 18.891 -11.812 -30.75 1 98.5 86 LYS A O 1
ATOM 699 N N . TYR A 1 87 ? 17.672 -12.531 -29.062 1 98.38 87 TYR A N 1
ATOM 700 C CA . TYR A 1 87 ? 16.484 -11.797 -29.484 1 98.38 87 TYR A CA 1
ATOM 701 C C . TYR A 1 87 ? 16.672 -10.297 -29.281 1 98.38 87 TYR A C 1
ATOM 703 O O . TYR A 1 87 ? 16.109 -9.492 -30.016 1 98.38 87 TYR A O 1
ATOM 711 N N . THR A 1 88 ? 17.5 -9.898 -28.297 1 98.25 88 THR A N 1
ATOM 712 C CA . THR A 1 88 ? 17.859 -8.5 -28.141 1 98.25 88 THR A CA 1
ATOM 713 C C . THR A 1 88 ? 18.656 -8 -29.344 1 98.25 88 THR A C 1
ATOM 715 O O . THR A 1 88 ? 18.375 -6.914 -29.875 1 98.25 88 THR A O 1
ATOM 718 N N . ASN A 1 89 ? 19.547 -8.82 -29.781 1 98.12 89 ASN A N 1
ATOM 719 C CA . ASN A 1 89 ? 20.328 -8.477 -30.969 1 98.12 89 ASN A CA 1
ATOM 720 C C . ASN A 1 89 ? 19.453 -8.414 -32.219 1 98.12 89 ASN A C 1
ATOM 722 O O . ASN A 1 89 ? 19.609 -7.52 -33.031 1 98.12 89 ASN A O 1
ATOM 726 N N . ILE A 1 90 ? 18.562 -9.336 -32.312 1 97.62 90 ILE A N 1
ATOM 727 C CA . ILE A 1 90 ? 17.641 -9.375 -33.438 1 97.62 90 ILE A CA 1
ATOM 728 C C . ILE A 1 90 ? 16.812 -8.094 -33.469 1 97.62 90 ILE A C 1
ATOM 730 O O . ILE A 1 90 ? 16.656 -7.473 -34.531 1 97.62 90 ILE A O 1
ATOM 734 N N . TYR A 1 91 ? 16.312 -7.723 -32.375 1 97.25 91 TYR A N 1
ATOM 735 C CA . TYR A 1 91 ? 15.492 -6.52 -32.312 1 97.25 91 TYR A CA 1
ATOM 736 C C . TYR A 1 91 ? 16.297 -5.281 -32.688 1 97.25 91 TYR A C 1
ATOM 738 O O . TYR A 1 91 ? 15.812 -4.41 -33.406 1 97.25 91 TYR A O 1
ATOM 746 N N . ALA A 1 92 ? 17.516 -5.18 -32.125 1 97.19 92 ALA A N 1
ATOM 747 C CA . ALA A 1 92 ? 18.375 -4.055 -32.438 1 97.19 92 ALA A CA 1
ATOM 748 C C . ALA A 1 92 ? 18.609 -3.967 -33.969 1 97.19 92 ALA A C 1
ATOM 750 O O . ALA A 1 92 ? 18.609 -2.873 -34.531 1 97.19 92 ALA A O 1
ATOM 751 N N . ALA A 1 93 ? 18.797 -5.094 -34.531 1 96 93 ALA A N 1
ATOM 752 C CA . ALA A 1 93 ? 18.984 -5.148 -35.969 1 96 93 ALA A CA 1
ATOM 753 C C . ALA A 1 93 ? 17.734 -4.727 -36.719 1 96 93 ALA A C 1
ATOM 755 O O . ALA A 1 93 ? 17.797 -4.004 -37.719 1 96 93 ALA A O 1
ATOM 756 N N . GLN A 1 94 ? 16.656 -5.199 -36.281 1 95.44 94 GLN A N 1
ATOM 757 C CA . GLN A 1 94 ? 15.383 -4.879 -36.906 1 95.44 94 GLN A CA 1
ATOM 758 C C . GLN A 1 94 ? 15.102 -3.377 -36.844 1 95.44 94 GLN A C 1
ATOM 760 O O . GLN A 1 94 ? 14.477 -2.822 -37.75 1 95.44 94 GLN A O 1
ATOM 765 N N . LYS A 1 95 ? 15.477 -2.705 -35.781 1 94.81 95 LYS A N 1
ATOM 766 C CA . LYS A 1 95 ? 15.266 -1.27 -35.594 1 94.81 95 LYS A CA 1
ATOM 767 C C . LYS A 1 95 ? 16.375 -0.469 -36.281 1 94.81 95 LYS A C 1
ATOM 769 O O . LYS A 1 95 ? 16.375 0.763 -36.219 1 94.81 95 LYS A O 1
ATOM 774 N N . ASN A 1 96 ? 17.328 -1.093 -36.875 1 92.19 96 ASN A N 1
ATOM 775 C CA . ASN A 1 96 ? 18.438 -0.497 -37.594 1 92.19 96 ASN A CA 1
ATOM 776 C C . ASN A 1 96 ? 19.25 0.436 -36.719 1 92.19 96 ASN A C 1
ATOM 778 O O . ASN A 1 96 ? 19.531 1.573 -37.094 1 92.19 96 ASN A O 1
ATOM 782 N N . LEU A 1 97 ? 19.469 -0.041 -35.5 1 92.81 97 LEU A N 1
ATOM 783 C CA . LEU A 1 97 ? 20.328 0.738 -34.625 1 92.81 97 LEU A CA 1
ATOM 784 C C . LEU A 1 97 ? 21.797 0.545 -35 1 92.81 97 LEU A C 1
ATOM 786 O O . LEU A 1 97 ? 22.406 -0.455 -34.625 1 92.81 97 LEU A O 1
ATOM 790 N N . LYS A 1 98 ? 22.375 1.392 -35.688 1 88.69 98 LYS A N 1
ATOM 791 C CA . LYS A 1 98 ? 23.703 1.271 -36.312 1 88.69 98 LYS A CA 1
ATOM 792 C C . LYS A 1 98 ? 24.797 1.235 -35.219 1 88.69 98 LYS A C 1
ATOM 794 O O . LYS A 1 98 ? 25.797 0.541 -35.375 1 88.69 98 LYS A O 1
ATOM 799 N N . LYS A 1 99 ? 24.578 1.878 -34.156 1 91.44 99 LYS A N 1
ATOM 800 C CA . LYS A 1 99 ? 25.625 2 -33.156 1 91.44 99 LYS A CA 1
ATOM 801 C C . LYS A 1 99 ? 25.484 0.919 -32.062 1 91.44 99 LYS A C 1
ATOM 803 O O . LYS A 1 99 ? 26.312 0.821 -31.172 1 91.44 99 LYS A O 1
ATOM 808 N N . PHE A 1 100 ? 24.516 0.057 -32.281 1 95.94 100 PHE A N 1
ATOM 809 C CA . PHE A 1 100 ? 24.281 -0.98 -31.297 1 95.94 100 PHE A CA 1
ATOM 810 C C . PHE A 1 100 ? 25.281 -2.115 -31.453 1 95.94 100 PHE A C 1
ATOM 812 O O . PHE A 1 100 ? 25.391 -2.717 -32.531 1 95.94 100 PHE A O 1
ATOM 819 N N . LYS A 1 101 ? 26.125 -2.328 -30.359 1 96.56 101 LYS A N 1
ATOM 820 C CA . LYS A 1 101 ? 27.016 -3.48 -30.312 1 96.56 101 LYS A CA 1
ATOM 821 C C . LYS A 1 101 ? 26.281 -4.73 -29.828 1 96.56 101 LYS A C 1
ATOM 823 O O . LYS A 1 101 ? 25.625 -4.703 -28.797 1 96.56 101 LYS A O 1
ATOM 828 N N . ASN A 1 102 ? 26.453 -5.781 -30.641 1 97.5 102 ASN A N 1
ATOM 829 C CA . ASN A 1 102 ? 25.781 -7.016 -30.234 1 97.5 102 ASN A CA 1
ATOM 830 C C . ASN A 1 102 ? 26.141 -7.398 -28.812 1 97.5 102 ASN A C 1
ATOM 832 O O . ASN A 1 102 ? 27.281 -7.262 -28.391 1 97.5 102 ASN A O 1
ATOM 836 N N . THR A 1 103 ? 25.094 -7.797 -28.109 1 98.31 103 THR A N 1
ATOM 837 C CA . THR A 1 103 ? 25.281 -8.172 -26.719 1 98.31 103 THR A CA 1
ATOM 838 C C . THR A 1 103 ? 25.578 -9.664 -26.578 1 98.31 103 THR A C 1
ATOM 840 O O . THR A 1 103 ? 25.484 -10.406 -27.562 1 98.31 103 THR A O 1
ATOM 843 N N . SER A 1 104 ? 26.047 -10.094 -25.438 1 98.25 104 SER A N 1
ATOM 844 C CA . SER A 1 104 ? 26.375 -11.477 -25.109 1 98.25 104 SER A CA 1
ATOM 845 C C . SER A 1 104 ? 25.547 -11.969 -23.922 1 98.25 104 SER A C 1
ATOM 847 O O . SER A 1 104 ? 24.859 -11.188 -23.266 1 98.25 104 SER A O 1
ATOM 849 N N . THR A 1 105 ? 25.641 -13.297 -23.812 1 98.19 105 THR A N 1
ATOM 850 C CA . THR A 1 105 ? 24.969 -13.914 -22.672 1 98.19 105 THR A CA 1
ATOM 851 C C . THR A 1 105 ? 25.453 -13.297 -21.359 1 98.19 105 THR A C 1
ATOM 853 O O . THR A 1 105 ? 24.656 -13.008 -20.469 1 98.19 105 THR A O 1
ATOM 856 N N . HIS A 1 106 ? 26.719 -13.055 -21.266 1 97.94 106 HIS A N 1
ATOM 857 C CA . HIS A 1 106 ? 27.328 -12.492 -20.062 1 97.94 106 HIS A CA 1
ATOM 858 C C . HIS A 1 106 ? 26.828 -11.07 -19.812 1 97.94 106 HIS A C 1
ATOM 860 O O . HIS A 1 106 ? 26.516 -10.703 -18.688 1 97.94 106 HIS A O 1
ATOM 866 N N . GLU A 1 107 ? 26.75 -10.352 -20.797 1 98 107 GLU A N 1
ATOM 867 C CA . GLU A 1 107 ? 26.312 -8.969 -20.688 1 98 107 GLU A CA 1
ATOM 868 C C . GLU A 1 107 ? 24.844 -8.898 -20.281 1 98 107 GLU A C 1
ATOM 870 O O . GLU A 1 107 ? 24.438 -8.016 -19.516 1 98 107 GLU A O 1
ATOM 875 N N . MET A 1 108 ? 24.094 -9.781 -20.812 1 98.31 108 MET A N 1
ATOM 876 C CA . MET A 1 108 ? 22.672 -9.828 -20.453 1 98.31 108 MET A CA 1
ATOM 877 C C . MET A 1 108 ? 22.516 -10.164 -18.969 1 98.31 108 MET A C 1
ATOM 879 O O . MET A 1 108 ? 21.672 -9.578 -18.281 1 98.31 108 MET A O 1
ATOM 883 N N . LYS A 1 109 ? 23.328 -11.125 -18.516 1 98.06 109 LYS A N 1
ATOM 884 C CA . LYS A 1 109 ? 23.312 -11.461 -17.094 1 98.06 109 LYS A CA 1
ATOM 885 C C . LYS A 1 109 ? 23.656 -10.25 -16.234 1 98.06 109 LYS A C 1
ATOM 887 O O . LYS A 1 109 ? 23.016 -10 -15.211 1 98.06 109 LYS A O 1
ATOM 892 N N . THR A 1 110 ? 24.625 -9.508 -16.672 1 98.38 110 THR A N 1
ATOM 893 C CA . THR A 1 110 ? 25.047 -8.32 -15.938 1 98.38 110 THR A CA 1
ATOM 894 C C . THR A 1 110 ? 23.953 -7.266 -15.914 1 98.38 110 THR A C 1
ATOM 896 O O . THR A 1 110 ? 23.688 -6.66 -14.875 1 98.38 110 THR A O 1
ATOM 899 N N . MET A 1 111 ? 23.312 -7.082 -17.031 1 98.19 111 MET A N 1
ATOM 900 C CA . MET A 1 111 ? 22.25 -6.102 -17.141 1 98.19 111 MET A CA 1
ATOM 901 C C . MET A 1 111 ? 21.094 -6.449 -16.219 1 98.19 111 MET A C 1
ATOM 903 O O . MET A 1 111 ? 20.562 -5.582 -15.516 1 98.19 111 MET A O 1
ATOM 907 N N . ILE A 1 112 ? 20.75 -7.664 -16.156 1 97.62 112 ILE A N 1
ATOM 908 C CA . ILE A 1 112 ? 19.656 -8.117 -15.305 1 97.62 112 ILE A CA 1
ATOM 909 C C . ILE A 1 112 ? 20.062 -7.965 -13.836 1 97.62 112 ILE A C 1
ATOM 911 O O . ILE A 1 112 ? 19.266 -7.5 -13.016 1 97.62 112 ILE A O 1
ATOM 915 N N . ALA A 1 113 ? 21.281 -8.359 -13.531 1 97.5 113 ALA A N 1
ATOM 916 C CA . ALA A 1 113 ? 21.781 -8.242 -12.164 1 97.5 113 ALA A CA 1
ATOM 917 C C . ALA A 1 113 ? 21.75 -6.793 -11.695 1 97.5 113 ALA A C 1
ATOM 919 O O . ALA A 1 113 ? 21.391 -6.516 -10.555 1 97.5 113 ALA A O 1
ATOM 920 N N . ILE A 1 114 ? 22.109 -5.918 -12.531 1 98 114 ILE A N 1
ATOM 921 C CA . ILE A 1 114 ? 22.125 -4.5 -12.188 1 98 114 ILE A CA 1
ATOM 922 C C . ILE A 1 114 ? 20.703 -4.02 -11.906 1 98 114 ILE A C 1
ATOM 924 O O . ILE A 1 114 ? 20.484 -3.281 -10.945 1 98 114 ILE A O 1
ATOM 928 N N . HIS A 1 115 ? 19.781 -4.422 -12.695 1 97.38 115 HIS A N 1
ATOM 929 C CA . HIS A 1 115 ? 18.406 -4.027 -12.461 1 97.38 115 HIS A CA 1
ATOM 930 C C . HIS A 1 115 ? 17.891 -4.582 -11.141 1 97.38 115 HIS A C 1
ATOM 932 O O . HIS A 1 115 ? 17.109 -3.924 -10.445 1 97.38 115 HIS A O 1
ATOM 938 N N . MET A 1 116 ? 18.297 -5.797 -10.805 1 96.12 116 MET A N 1
ATOM 939 C CA . MET A 1 116 ? 17.938 -6.34 -9.5 1 96.12 116 MET A CA 1
ATOM 940 C C . MET A 1 116 ? 18.516 -5.492 -8.375 1 96.12 116 MET A C 1
ATOM 942 O O . MET A 1 116 ? 17.844 -5.258 -7.363 1 96.12 116 MET A O 1
ATOM 946 N N . LEU A 1 117 ? 19.734 -5.02 -8.602 1 96.69 117 LEU A N 1
ATOM 947 C CA . LEU A 1 117 ? 20.375 -4.156 -7.613 1 96.69 117 LEU A CA 1
ATOM 948 C C . LEU A 1 117 ? 19.609 -2.838 -7.473 1 96.69 117 LEU A C 1
ATOM 950 O O . LEU A 1 117 ? 19.547 -2.268 -6.383 1 96.69 117 LEU A O 1
ATOM 954 N N . PHE A 1 118 ? 19.047 -2.367 -8.633 1 96.19 118 PHE A N 1
ATOM 955 C CA . PHE A 1 118 ? 18.188 -1.188 -8.555 1 96.19 118 PHE A CA 1
ATOM 956 C C . PHE A 1 118 ? 17.047 -1.416 -7.578 1 96.19 118 PHE A C 1
ATOM 958 O O . PHE A 1 118 ? 16.656 -0.508 -6.84 1 96.19 118 PHE A O 1
ATOM 965 N N . GLY A 1 119 ? 16.5 -2.59 -7.547 1 94.75 119 GLY A N 1
ATOM 966 C CA . GLY A 1 119 ? 15.414 -2.93 -6.641 1 94.75 119 GLY A CA 1
ATOM 967 C C . GLY A 1 119 ? 15.828 -2.916 -5.18 1 94.75 119 GLY A C 1
ATOM 968 O O . GLY A 1 119 ? 15.023 -2.6 -4.305 1 94.75 119 GLY A O 1
ATOM 969 N N . VAL A 1 120 ? 17.062 -3.201 -4.98 1 94.75 120 VAL A N 1
ATOM 970 C CA . VAL A 1 120 ? 17.594 -3.246 -3.619 1 94.75 120 VAL A CA 1
ATOM 971 C C . VAL A 1 120 ? 17.922 -1.834 -3.145 1 94.75 120 VAL A C 1
ATOM 973 O O . VAL A 1 120 ? 17.547 -1.439 -2.037 1 94.75 120 VAL A O 1
ATOM 976 N N . LEU A 1 121 ? 18.609 -1.052 -4 1 95.5 121 LEU A N 1
ATOM 977 C CA . LEU A 1 121 ? 19.172 0.231 -3.586 1 95.5 121 LEU A CA 1
ATOM 978 C C . LEU A 1 121 ? 18.141 1.346 -3.738 1 95.5 121 LEU A C 1
ATOM 980 O O . LEU A 1 121 ? 18.125 2.295 -2.951 1 95.5 121 LEU A O 1
ATOM 984 N N . LYS A 1 122 ? 17.344 1.381 -4.82 1 93.38 122 LYS A N 1
ATOM 985 C CA . LYS A 1 122 ? 16.141 2.188 -5.012 1 93.38 122 LYS A CA 1
ATOM 986 C C . LYS A 1 122 ? 16.484 3.668 -5.152 1 93.38 122 LYS A C 1
ATOM 988 O O . LYS A 1 122 ? 15.797 4.527 -4.594 1 93.38 122 LYS A O 1
ATOM 993 N N . TYR A 1 123 ? 17.562 3.973 -5.867 1 94.75 123 TYR A N 1
ATOM 994 C CA . TYR A 1 123 ? 17.812 5.375 -6.176 1 94.75 123 TYR A CA 1
ATOM 995 C C . TYR A 1 123 ? 16.641 5.992 -6.918 1 94.75 123 TYR A C 1
ATOM 997 O O . TYR A 1 123 ? 15.969 5.316 -7.703 1 94.75 123 TYR A O 1
ATOM 1005 N N . PRO A 1 124 ? 16.359 7.199 -6.699 1 92.25 124 PRO A N 1
ATOM 1006 C CA . PRO A 1 124 ? 15.211 7.828 -7.359 1 92.25 124 PRO A CA 1
ATOM 1007 C C . PRO A 1 124 ? 15.406 7.969 -8.867 1 92.25 124 PRO A C 1
ATOM 1009 O O . PRO A 1 124 ? 14.43 8.008 -9.617 1 92.25 124 PRO A O 1
ATOM 1012 N N . ARG A 1 125 ? 16.688 8.102 -9.312 1 93.25 125 ARG A N 1
ATOM 1013 C CA . ARG A 1 125 ? 17.031 8.148 -10.734 1 93.25 125 ARG A CA 1
ATOM 1014 C C . ARG A 1 125 ? 18.156 7.176 -11.062 1 93.25 125 ARG A C 1
ATOM 1016 O O . ARG A 1 125 ? 19.172 7.129 -10.367 1 93.25 125 ARG A O 1
ATOM 1023 N N . VAL A 1 126 ? 17.891 6.578 -12.125 1 94.56 126 VAL A N 1
ATOM 1024 C CA . VAL A 1 126 ? 18.844 5.527 -12.5 1 94.56 126 VAL A CA 1
ATOM 1025 C C . VAL A 1 126 ? 20.219 6.137 -12.773 1 94.56 126 VAL A C 1
ATOM 1027 O O . VAL A 1 126 ? 21.234 5.551 -12.414 1 94.56 126 VAL A O 1
ATOM 1030 N N . ARG A 1 127 ? 20.328 7.258 -13.305 1 96 127 ARG A N 1
ATOM 1031 C CA . ARG A 1 127 ? 21.578 7.883 -13.703 1 96 127 ARG A CA 1
ATOM 1032 C C . ARG A 1 127 ? 22.453 8.18 -12.484 1 96 127 ARG A C 1
ATOM 1034 O O . ARG A 1 127 ? 23.672 8.289 -12.594 1 96 127 ARG A O 1
ATOM 1041 N N . MET A 1 128 ? 21.844 8.266 -11.352 1 96.5 128 MET A N 1
ATOM 1042 C CA . MET A 1 128 ? 22.531 8.625 -10.125 1 96.5 128 MET A CA 1
ATOM 1043 C C . MET A 1 128 ? 23.578 7.566 -9.766 1 96.5 128 MET A C 1
ATOM 1045 O O . MET A 1 128 ? 24.594 7.883 -9.156 1 96.5 128 MET A O 1
ATOM 1049 N N . TYR A 1 129 ? 23.359 6.367 -10.203 1 97.25 129 TYR A N 1
ATOM 1050 C CA . TYR A 1 129 ? 24.25 5.27 -9.859 1 97.25 129 TYR A CA 1
ATOM 1051 C C . TYR A 1 129 ? 25.641 5.473 -10.477 1 97.25 129 TYR A C 1
ATOM 1053 O O . TYR A 1 129 ? 26.609 4.836 -10.07 1 97.25 129 TYR A O 1
ATOM 1061 N N . TRP A 1 130 ? 25.734 6.34 -11.492 1 98.06 130 TRP A N 1
ATOM 1062 C CA . TRP A 1 130 ? 27 6.586 -12.18 1 98.06 130 TRP A CA 1
ATOM 1063 C C . TRP A 1 130 ? 27.531 7.98 -11.859 1 98.06 130 TRP A C 1
ATOM 1065 O O . TRP A 1 130 ? 28.625 8.344 -12.289 1 98.06 130 TRP A O 1
ATOM 1075 N N . GLU A 1 131 ? 26.766 8.789 -11.133 1 97.38 131 GLU A N 1
ATOM 1076 C CA . GLU A 1 131 ? 27.188 10.141 -10.789 1 97.38 131 GLU A CA 1
ATOM 1077 C C . GLU A 1 131 ? 28.266 10.125 -9.711 1 97.38 131 GLU A C 1
ATOM 1079 O O . GLU A 1 131 ? 28.203 9.336 -8.773 1 97.38 131 GLU A O 1
ATOM 1084 N N . LYS A 1 132 ? 29.094 11 -9.742 1 95.69 132 LYS A N 1
ATOM 1085 C CA . LYS A 1 132 ? 30.297 11.023 -8.898 1 95.69 132 LYS A CA 1
ATOM 1086 C C . LYS A 1 132 ? 29.922 10.992 -7.418 1 95.69 132 LYS A C 1
ATOM 1088 O O . LYS A 1 132 ? 30.406 10.133 -6.672 1 95.69 132 LYS A O 1
ATOM 1093 N N . ASN A 1 133 ? 29.016 11.789 -6.984 1 94.94 133 ASN A N 1
ATOM 1094 C CA . ASN A 1 133 ? 28.688 11.945 -5.574 1 94.94 133 ASN A CA 1
ATOM 1095 C C . ASN A 1 133 ? 27.875 10.758 -5.055 1 94.94 133 ASN A C 1
ATOM 1097 O O . ASN A 1 133 ? 27.875 10.477 -3.857 1 94.94 133 ASN A O 1
ATOM 1101 N N . PHE A 1 134 ? 27.234 10.016 -5.98 1 96.31 134 PHE A N 1
ATOM 1102 C CA . PHE A 1 134 ? 26.312 8.969 -5.578 1 96.31 134 PHE A CA 1
ATOM 1103 C C . PHE A 1 134 ? 26.719 7.629 -6.188 1 96.31 134 PHE A C 1
ATOM 1105 O O . PHE A 1 134 ? 25.984 6.641 -6.066 1 96.31 134 PHE A O 1
ATOM 1112 N N . ARG A 1 135 ? 27.859 7.621 -6.73 1 97 135 ARG A N 1
ATOM 1113 C CA . ARG A 1 135 ? 28.328 6.504 -7.539 1 97 135 ARG A CA 1
ATOM 1114 C C . ARG A 1 135 ? 28.328 5.207 -6.734 1 97 135 ARG A C 1
ATOM 1116 O O . ARG A 1 135 ? 28.75 5.18 -5.582 1 97 135 ARG A O 1
ATOM 1123 N N . VAL A 1 136 ? 27.844 4.164 -7.312 1 97.25 136 VAL A N 1
ATOM 1124 C CA . VAL A 1 136 ? 27.891 2.832 -6.719 1 97.25 136 VAL A CA 1
ATOM 1125 C C . VAL A 1 136 ? 28.875 1.957 -7.5 1 97.25 136 VAL A C 1
ATOM 1127 O O . VAL A 1 136 ? 28.562 1.511 -8.609 1 97.25 136 VAL A O 1
ATOM 1130 N N . PRO A 1 137 ? 29.969 1.641 -6.961 1 97.25 137 PRO A N 1
ATOM 1131 C CA . PRO A 1 137 ? 31.031 0.941 -7.691 1 97.25 137 PRO A CA 1
ATOM 1132 C C . PRO A 1 137 ? 30.562 -0.401 -8.258 1 97.25 137 PRO A C 1
ATOM 1134 O O . PRO A 1 137 ? 30.875 -0.727 -9.406 1 97.25 137 PRO A O 1
ATOM 1137 N N . LEU A 1 138 ? 29.797 -1.16 -7.547 1 97.19 138 LEU A N 1
ATOM 1138 C CA . LEU A 1 138 ? 29.359 -2.48 -7.98 1 97.19 138 LEU A CA 1
ATOM 1139 C C . LEU A 1 138 ? 28.594 -2.395 -9.297 1 97.19 138 LEU A C 1
ATOM 1141 O O . LEU A 1 138 ? 28.625 -3.328 -10.102 1 97.19 138 LEU A O 1
ATOM 1145 N N . ILE A 1 139 ? 27.938 -1.338 -9.555 1 97.94 139 ILE A N 1
ATOM 1146 C CA . ILE A 1 139 ? 27.125 -1.144 -10.75 1 97.94 139 ILE A CA 1
ATOM 1147 C C . ILE A 1 139 ? 27.938 -0.441 -11.828 1 97.94 139 ILE A C 1
ATOM 1149 O O . ILE A 1 139 ? 28.109 -0.963 -12.93 1 97.94 139 ILE A O 1
ATOM 1153 N N . ALA A 1 140 ? 28.594 0.668 -11.453 1 97.94 140 ALA A N 1
ATOM 1154 C CA . ALA A 1 140 ? 29.25 1.559 -12.398 1 97.94 140 ALA A CA 1
ATOM 1155 C C . ALA A 1 140 ? 30.5 0.914 -12.977 1 97.94 140 ALA A C 1
ATOM 1157 O O . ALA A 1 140 ? 30.922 1.227 -14.094 1 97.94 140 ALA A O 1
ATOM 1158 N N . ASP A 1 141 ? 31.094 0.053 -12.234 1 97.44 141 ASP A N 1
ATOM 1159 C CA . ASP A 1 141 ? 32.344 -0.57 -12.695 1 97.44 141 ASP A CA 1
ATOM 1160 C C . ASP A 1 141 ? 32.031 -1.753 -13.617 1 97.44 141 ASP A C 1
ATOM 1162 O O . ASP A 1 141 ? 32.938 -2.246 -14.297 1 97.44 141 ASP A O 1
ATOM 1166 N N . ASN A 1 142 ? 30.812 -2.207 -13.711 1 98 142 ASN A N 1
ATOM 1167 C CA . ASN A 1 142 ? 30.516 -3.428 -14.453 1 98 142 ASN A CA 1
ATOM 1168 C C . ASN A 1 142 ? 29.812 -3.125 -15.773 1 98 142 ASN A C 1
ATOM 1170 O O . ASN A 1 142 ? 29.797 -3.957 -16.672 1 98 142 ASN A O 1
ATOM 1174 N N . MET A 1 143 ? 29.188 -1.969 -15.844 1 98.06 143 MET A N 1
ATOM 1175 C CA . MET A 1 143 ? 28.531 -1.563 -17.078 1 98.06 143 MET A CA 1
ATOM 1176 C C . MET A 1 143 ? 28.359 -0.048 -17.141 1 98.06 143 MET A C 1
ATOM 1178 O O . MET A 1 143 ? 28.031 0.585 -16.125 1 98.06 143 MET A O 1
ATOM 1182 N N . THR A 1 144 ? 28.578 0.525 -18.297 1 98.19 144 THR A N 1
ATOM 1183 C CA . THR A 1 144 ? 28.375 1.962 -18.453 1 98.19 144 THR A CA 1
ATOM 1184 C C . THR A 1 144 ? 26.891 2.295 -18.484 1 98.19 144 THR A C 1
ATOM 1186 O O . THR A 1 144 ? 26.062 1.452 -18.859 1 98.19 144 THR A O 1
ATOM 1189 N N . ARG A 1 145 ? 26.531 3.424 -18.109 1 97.69 145 ARG A N 1
ATOM 1190 C CA . ARG A 1 145 ? 25.156 3.896 -18.062 1 97.69 145 ARG A CA 1
ATOM 1191 C C . ARG A 1 145 ? 24.484 3.789 -19.438 1 97.69 145 ARG A C 1
ATOM 1193 O O . ARG A 1 145 ? 23.391 3.232 -19.562 1 97.69 145 ARG A O 1
ATOM 1200 N N . ASN A 1 146 ? 25.141 4.266 -20.453 1 97.31 146 ASN A N 1
ATOM 1201 C CA . ASN A 1 146 ? 24.578 4.273 -21.797 1 97.31 146 ASN A CA 1
ATOM 1202 C C . ASN A 1 146 ? 24.344 2.855 -22.312 1 97.31 146 ASN A C 1
ATOM 1204 O O . ASN A 1 146 ? 23.328 2.594 -22.984 1 97.31 146 ASN A O 1
ATOM 1208 N N . ARG A 1 147 ? 25.281 2.018 -22.031 1 97.88 147 ARG A N 1
ATOM 1209 C CA . ARG A 1 147 ? 25.125 0.636 -22.469 1 97.88 147 ARG A CA 1
ATOM 1210 C C . ARG A 1 147 ? 23.938 -0.028 -21.781 1 97.88 147 ARG A C 1
ATOM 1212 O O . ARG A 1 147 ? 23.188 -0.781 -22.406 1 97.88 147 ARG A O 1
ATOM 1219 N N . LEU A 1 148 ? 23.766 0.232 -20.516 1 97.56 148 LEU A N 1
ATOM 1220 C CA . LEU A 1 148 ? 22.625 -0.31 -19.781 1 97.56 148 LEU A CA 1
ATOM 1221 C C . LEU A 1 148 ? 21.312 0.127 -20.422 1 97.56 148 LEU A C 1
ATOM 1223 O O . LEU A 1 148 ? 20.406 -0.693 -20.625 1 97.56 148 LEU A O 1
ATOM 1227 N N . PHE A 1 149 ? 21.203 1.397 -20.734 1 95.94 149 PHE A N 1
ATOM 1228 C CA . PHE A 1 149 ? 19.984 1.93 -21.328 1 95.94 149 PHE A CA 1
ATOM 1229 C C . PHE A 1 149 ? 19.734 1.343 -22.703 1 95.94 149 PHE A C 1
ATOM 1231 O O . PHE A 1 149 ? 18.594 1.067 -23.078 1 95.94 149 PHE A O 1
ATOM 1238 N N . GLU A 1 150 ? 20.812 1.181 -23.422 1 96.56 150 GLU A N 1
ATOM 1239 C CA . GLU A 1 150 ? 20.719 0.575 -24.734 1 96.56 150 GLU A CA 1
ATOM 1240 C C . GLU A 1 150 ? 20.172 -0.848 -24.656 1 96.56 150 GLU A C 1
ATOM 1242 O O . GLU A 1 150 ? 19.266 -1.213 -25.406 1 96.56 150 GLU A O 1
ATOM 1247 N N . LEU A 1 151 ? 20.703 -1.589 -23.781 1 97.69 151 LEU A N 1
ATOM 1248 C CA . LEU A 1 151 ? 20.281 -2.977 -23.625 1 97.69 151 LEU A CA 1
ATOM 1249 C C . LEU A 1 151 ? 18.844 -3.057 -23.125 1 97.69 151 LEU A C 1
ATOM 1251 O O . LEU A 1 151 ? 18.062 -3.879 -23.594 1 97.69 151 LEU A O 1
ATOM 1255 N N . ARG A 1 152 ? 18.484 -2.252 -22.172 1 95.88 152 ARG A N 1
ATOM 1256 C CA . ARG A 1 152 ? 17.125 -2.232 -21.625 1 95.88 152 ARG A CA 1
ATOM 1257 C C . ARG A 1 152 ? 16.094 -1.903 -22.703 1 95.88 152 ARG A C 1
ATOM 1259 O O . ARG A 1 152 ? 15.039 -2.523 -22.766 1 95.88 152 ARG A O 1
ATOM 1266 N N . SER A 1 153 ? 16.422 -0.968 -23.562 1 94.81 153 SER A N 1
ATOM 1267 C CA . SER A 1 153 ? 15.508 -0.531 -24.609 1 94.81 153 SER A CA 1
ATOM 1268 C C . SER A 1 153 ? 15.328 -1.607 -25.672 1 94.81 153 SER A C 1
ATOM 1270 O O . SER A 1 153 ? 14.273 -1.688 -26.312 1 94.81 153 SER A O 1
ATOM 1272 N N . CYS A 1 154 ? 16.359 -2.424 -25.797 1 96.94 154 CYS A N 1
ATOM 1273 C CA . CYS A 1 154 ? 16.328 -3.438 -26.844 1 96.94 154 CYS A CA 1
ATOM 1274 C C . CYS A 1 154 ? 15.969 -4.801 -26.266 1 96.94 154 CYS A C 1
ATOM 1276 O O . CYS A 1 154 ? 15.836 -5.777 -27.016 1 96.94 154 CYS A O 1
ATOM 1278 N N . PHE A 1 155 ? 15.734 -4.879 -25.031 1 97.12 155 PHE A N 1
ATOM 1279 C CA . PHE A 1 155 ? 15.562 -6.156 -24.344 1 97.12 155 PHE A CA 1
ATOM 1280 C C . PHE A 1 155 ? 14.312 -6.871 -24.844 1 97.12 155 PHE A C 1
ATOM 1282 O O . PHE A 1 155 ? 13.203 -6.344 -24.734 1 97.12 155 PHE A O 1
ATOM 1289 N N . HIS A 1 156 ? 14.492 -8.062 -25.438 1 97.69 156 HIS A N 1
ATOM 1290 C CA . HIS A 1 156 ? 13.414 -8.914 -25.922 1 97.69 156 HIS A CA 1
ATOM 1291 C C . HIS A 1 156 ? 13.727 -10.391 -25.672 1 97.69 156 HIS A C 1
ATOM 1293 O O . HIS A 1 156 ? 14.898 -10.781 -25.641 1 97.69 156 HIS A O 1
ATOM 1299 N N . VAL A 1 157 ? 12.672 -11.117 -25.562 1 97.75 157 VAL A N 1
ATOM 1300 C CA . VAL A 1 157 ? 12.883 -12.547 -25.344 1 97.75 157 VAL A CA 1
ATOM 1301 C C . VAL A 1 157 ? 12.227 -13.336 -26.469 1 97.75 157 VAL A C 1
ATOM 1303 O O . VAL A 1 157 ? 12.305 -14.57 -26.5 1 97.75 157 VAL A O 1
ATOM 1306 N N . VAL A 1 158 ? 11.57 -12.672 -27.406 1 97.25 158 VAL A N 1
ATOM 1307 C CA . VAL A 1 158 ? 10.961 -13.273 -28.578 1 97.25 158 VAL A CA 1
ATOM 1308 C C . VAL A 1 158 ? 11.219 -12.383 -29.797 1 97.25 158 VAL A C 1
ATOM 1310 O O . VAL A 1 158 ? 11.555 -11.211 -29.656 1 97.25 158 VAL A O 1
ATOM 1313 N N . ASP A 1 159 ? 11.102 -13.016 -30.922 1 96.44 159 ASP A N 1
ATOM 1314 C CA . ASP A 1 159 ? 11.133 -12.25 -32.156 1 96.44 159 ASP A CA 1
ATOM 1315 C C . ASP A 1 159 ? 9.758 -11.648 -32.469 1 96.44 159 ASP A C 1
ATOM 1317 O O . ASP A 1 159 ? 8.828 -12.375 -32.844 1 96.44 159 ASP A O 1
ATOM 1321 N N . ASN A 1 160 ? 9.664 -10.398 -32.438 1 92.38 160 ASN A N 1
ATOM 1322 C CA . ASN A 1 160 ? 8.398 -9.703 -32.656 1 92.38 160 ASN A CA 1
ATOM 1323 C C . ASN A 1 160 ? 7.844 -9.977 -34.031 1 92.38 160 ASN A C 1
ATOM 1325 O O . ASN A 1 160 ? 6.625 -10.016 -34.219 1 92.38 160 ASN A O 1
ATOM 1329 N N . LYS A 1 161 ? 8.695 -10.172 -34.906 1 93.56 161 LYS A N 1
ATOM 1330 C CA . LYS A 1 161 ? 8.273 -10.383 -36.281 1 93.56 161 LYS A CA 1
ATOM 1331 C C . LYS A 1 161 ? 7.746 -11.805 -36.5 1 93.56 161 LYS A C 1
ATOM 1333 O O . LYS A 1 161 ? 7.02 -12.062 -37.469 1 93.56 161 LYS A O 1
ATOM 1338 N N . ALA A 1 162 ? 8.109 -12.648 -35.594 1 92.94 162 ALA A N 1
ATOM 1339 C CA . ALA A 1 162 ? 7.688 -14.039 -35.719 1 92.94 162 ALA A CA 1
ATOM 1340 C C . ALA A 1 162 ? 6.316 -14.25 -35.062 1 92.94 162 ALA A C 1
ATOM 1342 O O . ALA A 1 162 ? 5.719 -15.32 -35.219 1 92.94 162 ALA A O 1
ATOM 1343 N N . ILE A 1 163 ? 5.738 -13.273 -34.438 1 93.25 163 ILE A N 1
ATOM 1344 C CA . ILE A 1 163 ? 4.441 -13.391 -33.781 1 93.25 163 ILE A CA 1
ATOM 1345 C C . ILE A 1 163 ? 3.324 -13.312 -34.844 1 93.25 163 ILE A C 1
ATOM 1347 O O . ILE A 1 163 ? 3.244 -12.352 -35.594 1 93.25 163 ILE A O 1
ATOM 1351 N N . PRO A 1 164 ? 2.58 -14.297 -34.812 1 92.19 164 PRO A N 1
ATOM 1352 C CA . PRO A 1 164 ? 1.485 -14.281 -35.781 1 92.19 164 PRO A CA 1
ATOM 1353 C C . PRO A 1 164 ? 0.521 -13.117 -35.562 1 92.19 164 PRO A C 1
ATOM 1355 O O . PRO A 1 164 ? 0.299 -12.695 -34.438 1 92.19 164 PRO A O 1
ATOM 1358 N N . LYS A 1 165 ? -0.151 -12.664 -36.625 1 88.94 165 LYS A N 1
ATOM 1359 C CA . LYS A 1 165 ? -1.089 -11.547 -36.594 1 88.94 165 LYS A CA 1
ATOM 1360 C C . LYS A 1 165 ? -2.348 -11.914 -35.812 1 88.94 165 LYS A C 1
ATOM 1362 O O . LYS A 1 165 ? -2.908 -11.078 -35.094 1 88.94 165 LYS A O 1
ATOM 1367 N N . GLU A 1 166 ? -2.709 -13.109 -35.875 1 89.5 166 GLU A N 1
ATOM 1368 C CA . GLU A 1 166 ? -3.943 -13.547 -35.219 1 89.5 166 GLU A CA 1
ATOM 1369 C C . GLU A 1 166 ? -3.668 -14.125 -33.844 1 89.5 166 GLU A C 1
ATOM 1371 O O . GLU A 1 166 ? -4.461 -14.914 -33.312 1 89.5 166 GLU A O 1
ATOM 1376 N N . ASN A 1 167 ? -2.641 -13.656 -33.25 1 90 167 ASN A N 1
ATOM 1377 C CA . ASN A 1 167 ? -2.307 -14.18 -31.922 1 90 167 ASN A CA 1
ATOM 1378 C C . ASN A 1 167 ? -3.262 -13.656 -30.859 1 90 167 ASN A C 1
ATOM 1380 O O . ASN A 1 167 ? -3.469 -12.445 -30.75 1 90 167 ASN A O 1
ATOM 1384 N N . SER A 1 168 ? -3.883 -14.547 -30.141 1 88.5 168 SER A N 1
ATOM 1385 C CA . SER A 1 168 ? -4.836 -14.18 -29.094 1 88.5 168 SER A CA 1
ATOM 1386 C C . SER A 1 168 ? -4.152 -14.062 -27.734 1 88.5 168 SER A C 1
ATOM 1388 O O . SER A 1 168 ? -4.734 -13.539 -26.781 1 88.5 168 SER A O 1
ATOM 1390 N N . ASP A 1 169 ? -2.936 -14.508 -27.656 1 93.06 169 ASP A N 1
ATOM 1391 C CA . ASP A 1 169 ? -2.199 -14.438 -26.406 1 93.06 169 ASP A CA 1
ATOM 1392 C C . ASP A 1 169 ? -1.568 -13.062 -26.203 1 93.06 169 ASP A C 1
ATOM 1394 O O . ASP A 1 169 ? -0.521 -12.766 -26.781 1 93.06 169 ASP A O 1
ATOM 1398 N N . LYS A 1 170 ? -2.061 -12.336 -25.312 1 92.75 170 LYS A N 1
ATOM 1399 C CA . LYS A 1 170 ? -1.595 -10.969 -25.062 1 92.75 170 LYS A CA 1
ATOM 1400 C C . LYS A 1 170 ? -0.233 -10.977 -24.375 1 92.75 170 LYS A C 1
ATOM 1402 O O . LYS A 1 170 ? 0.454 -9.953 -24.344 1 92.75 170 LYS A O 1
ATOM 1407 N N . PHE A 1 171 ? 0.168 -12.141 -23.844 1 95.62 171 PHE A N 1
ATOM 1408 C CA . PHE A 1 171 ? 1.427 -12.227 -23.109 1 95.62 171 PHE A CA 1
ATOM 1409 C C . PHE A 1 171 ? 2.488 -12.938 -23.938 1 95.62 171 PHE A C 1
ATOM 1411 O O . PHE A 1 171 ? 3.512 -13.375 -23.406 1 95.62 171 PHE A O 1
ATOM 1418 N N . VAL A 1 172 ? 2.289 -13.031 -25.203 1 95.81 172 VAL A N 1
ATOM 1419 C CA . VAL A 1 172 ? 3.15 -13.805 -26.094 1 95.81 172 VAL A CA 1
ATOM 1420 C C . VAL A 1 172 ? 4.59 -13.305 -25.984 1 95.81 172 VAL A C 1
ATOM 1422 O O . VAL A 1 172 ? 5.535 -14.094 -26.047 1 95.81 172 VAL A O 1
ATOM 1425 N N . LYS A 1 173 ? 4.785 -12.07 -25.719 1 95.75 173 LYS A N 1
ATOM 1426 C CA . LYS A 1 173 ? 6.098 -11.43 -25.75 1 95.75 173 LYS A CA 1
ATOM 1427 C C . LYS A 1 173 ? 6.914 -11.797 -24.516 1 95.75 173 LYS A C 1
ATOM 1429 O O . LYS A 1 173 ? 8.125 -11.57 -24.469 1 95.75 173 LYS A O 1
ATOM 1434 N N . ILE A 1 174 ? 6.305 -12.359 -23.469 1 96.88 174 ILE A N 1
ATOM 1435 C CA . ILE A 1 174 ? 7.031 -12.688 -22.25 1 96.88 174 ILE A CA 1
ATOM 1436 C C . ILE A 1 174 ? 6.902 -14.18 -21.953 1 96.88 174 ILE A C 1
ATOM 1438 O O . ILE A 1 174 ? 7.488 -14.68 -20.984 1 96.88 174 ILE A O 1
ATOM 1442 N N . ARG A 1 175 ? 6.223 -14.945 -22.719 1 96.19 175 ARG A N 1
ATOM 1443 C CA . ARG A 1 175 ? 5.801 -16.312 -22.484 1 96.19 175 ARG A CA 1
ATOM 1444 C C . ARG A 1 175 ? 7.004 -17.234 -22.25 1 96.19 175 ARG A C 1
ATOM 1446 O O . ARG A 1 175 ? 6.984 -18.078 -21.359 1 96.19 175 ARG A O 1
ATOM 1453 N N . PRO A 1 176 ? 8.086 -17.078 -23 1 97 176 PRO A N 1
ATOM 1454 C CA . PRO A 1 176 ? 9.195 -18.016 -22.828 1 97 176 PRO A CA 1
ATOM 1455 C C . PRO A 1 176 ? 9.75 -18.031 -21.406 1 97 176 PRO A C 1
ATOM 1457 O O . PRO A 1 176 ? 10.016 -19.109 -20.859 1 97 176 PRO A O 1
ATOM 1460 N N . LEU A 1 177 ? 9.875 -16.891 -20.797 1 97.75 177 LEU A N 1
ATOM 1461 C CA . LEU A 1 177 ? 10.43 -16.844 -19.453 1 97.75 177 LEU A CA 1
ATOM 1462 C C . LEU A 1 177 ? 9.414 -17.344 -18.422 1 97.75 177 LEU A C 1
ATOM 1464 O O . LEU A 1 177 ? 9.781 -18.016 -17.469 1 97.75 177 LEU A O 1
ATOM 1468 N N . TYR A 1 178 ? 8.203 -17.031 -18.578 1 98 178 TYR A N 1
ATOM 1469 C CA . TYR A 1 178 ? 7.164 -17.5 -17.672 1 98 178 TYR A CA 1
ATOM 1470 C C . TYR A 1 178 ? 6.973 -19.016 -17.781 1 98 178 TYR A C 1
ATOM 1472 O O . TYR A 1 178 ? 6.738 -19.688 -16.781 1 98 178 TYR A O 1
ATOM 1480 N N . ASN A 1 179 ? 7.105 -19.484 -19 1 97 179 ASN A N 1
ATOM 1481 C CA . ASN A 1 179 ? 7.047 -20.938 -19.203 1 97 179 ASN A CA 1
ATOM 1482 C C . ASN A 1 179 ? 8.195 -21.641 -18.484 1 97 179 ASN A C 1
ATOM 1484 O O . ASN A 1 179 ? 8.008 -22.703 -17.891 1 97 179 ASN A O 1
ATOM 1488 N N . SER A 1 180 ? 9.32 -21 -18.609 1 97.19 180 SER A N 1
ATOM 1489 C CA . SER A 1 180 ? 10.477 -21.562 -17.906 1 97.19 180 SER A CA 1
ATOM 1490 C C . SER A 1 180 ? 10.242 -21.594 -16.406 1 97.19 180 SER A C 1
ATOM 1492 O O . SER A 1 180 ? 10.555 -22.578 -15.742 1 97.19 180 SER A O 1
ATOM 1494 N N . PHE A 1 181 ? 9.75 -20.531 -15.891 1 97.69 181 PHE A N 1
ATOM 1495 C CA . PHE A 1 181 ? 9.445 -20.438 -14.461 1 97.69 181 PHE A CA 1
ATOM 1496 C C . PHE A 1 181 ? 8.445 -21.516 -14.047 1 97.69 181 PHE A C 1
ATOM 1498 O O . PHE A 1 181 ? 8.648 -22.188 -13.039 1 97.69 181 PHE A O 1
ATOM 1505 N N . ILE A 1 182 ? 7.41 -21.719 -14.812 1 97.25 182 ILE A N 1
ATOM 1506 C CA . ILE A 1 182 ? 6.359 -22.672 -14.508 1 97.25 182 ILE A CA 1
ATOM 1507 C C . ILE A 1 182 ? 6.926 -24.094 -14.562 1 97.25 182 ILE A C 1
ATOM 1509 O O . ILE A 1 182 ? 6.586 -24.938 -13.734 1 97.25 182 ILE A O 1
ATOM 1513 N N . LYS A 1 183 ? 7.742 -24.312 -15.531 1 96.31 183 LYS A N 1
ATOM 1514 C CA . LYS A 1 183 ? 8.383 -25.625 -15.656 1 96.31 183 LYS A CA 1
ATOM 1515 C C . LYS A 1 183 ? 9.18 -25.969 -14.398 1 96.31 183 LYS A C 1
ATOM 1517 O O . LYS A 1 183 ? 9.125 -27.094 -13.914 1 96.31 183 LYS A O 1
ATOM 1522 N N . ARG A 1 184 ? 9.875 -24.969 -13.93 1 96.56 184 ARG A N 1
ATOM 1523 C CA . ARG A 1 184 ? 10.633 -25.188 -12.703 1 96.56 184 ARG A CA 1
ATOM 1524 C C . ARG A 1 184 ? 9.703 -25.438 -11.523 1 96.56 184 ARG A C 1
ATOM 1526 O O . ARG A 1 184 ? 9.977 -26.312 -10.688 1 96.56 184 ARG A O 1
ATOM 1533 N N . CYS A 1 185 ? 8.633 -24.734 -11.43 1 96.62 185 CYS A N 1
ATOM 1534 C CA . CYS A 1 185 ? 7.656 -24.906 -10.359 1 96.62 185 CYS A CA 1
ATOM 1535 C C . CYS A 1 185 ? 7.133 -26.344 -10.32 1 96.62 185 CYS A C 1
ATOM 1537 O O . CYS A 1 185 ? 6.957 -26.906 -9.242 1 96.62 185 CYS A O 1
ATOM 1539 N N . ALA A 1 186 ? 6.965 -26.922 -11.461 1 94.38 186 ALA A N 1
ATOM 1540 C CA . ALA A 1 186 ? 6.391 -28.25 -11.586 1 94.38 186 ALA A CA 1
ATOM 1541 C C . ALA A 1 186 ? 7.348 -29.312 -11.039 1 94.38 186 ALA A C 1
ATOM 1543 O O . ALA A 1 186 ? 6.938 -30.438 -10.742 1 94.38 186 ALA A O 1
ATOM 1544 N N . GLN A 1 187 ? 8.609 -28.953 -10.898 1 93.81 187 GLN A N 1
ATOM 1545 C CA . GLN A 1 187 ? 9.617 -29.906 -10.453 1 93.81 187 GLN A CA 1
ATOM 1546 C C . GLN A 1 187 ? 9.812 -29.844 -8.945 1 93.81 187 GLN A C 1
ATOM 1548 O O . GLN A 1 187 ? 10.477 -30.703 -8.359 1 93.81 187 GLN A O 1
ATOM 1553 N N . LEU A 1 188 ? 9.227 -28.906 -8.32 1 93.38 188 LEU A N 1
ATOM 1554 C CA . LEU A 1 188 ? 9.438 -28.703 -6.887 1 93.38 188 LEU A CA 1
ATOM 1555 C C . LEU A 1 188 ? 8.562 -29.656 -6.07 1 93.38 188 LEU A C 1
ATOM 1557 O O . LEU A 1 188 ? 7.438 -29.969 -6.461 1 93.38 188 LEU A O 1
ATOM 1561 N N . PRO A 1 189 ? 9.117 -30.109 -5.008 1 91.44 189 PRO A N 1
ATOM 1562 C CA . PRO A 1 189 ? 8.227 -30.797 -4.07 1 91.44 189 PRO A CA 1
ATOM 1563 C C . PRO A 1 189 ? 7.141 -29.875 -3.51 1 91.44 189 PRO A C 1
ATOM 1565 O O . PRO A 1 189 ? 7.445 -28.781 -3.021 1 91.44 189 PRO A O 1
ATOM 1568 N N . ILE A 1 190 ? 5.969 -30.312 -3.488 1 93.94 190 ILE A N 1
ATOM 1569 C CA . ILE A 1 190 ? 4.836 -29.438 -3.18 1 93.94 190 ILE A CA 1
ATOM 1570 C C . ILE A 1 190 ? 4.496 -29.547 -1.695 1 93.94 190 ILE A C 1
ATOM 1572 O O . ILE A 1 190 ? 4.441 -30.656 -1.141 1 93.94 190 ILE A O 1
ATOM 1576 N N . GLU A 1 191 ? 4.273 -28.453 -1.076 1 93.31 191 GLU A N 1
ATOM 1577 C CA . GLU A 1 191 ? 3.85 -28.391 0.319 1 93.31 191 GLU A CA 1
ATOM 1578 C C . GLU A 1 191 ? 2.443 -28.953 0.495 1 93.31 191 GLU A C 1
ATOM 1580 O O . GLU A 1 191 ? 1.683 -29.062 -0.47 1 93.31 191 GLU A O 1
ATOM 1585 N N . GLN A 1 192 ? 2.166 -29.328 1.68 1 93.31 192 GLN A N 1
ATOM 1586 C CA . GLN A 1 192 ? 0.876 -29.953 1.985 1 93.31 192 GLN A CA 1
ATOM 1587 C C . GLN A 1 192 ? -0.247 -28.922 1.94 1 93.31 192 GLN A C 1
ATOM 1589 O O . GLN A 1 192 ? -1.318 -29.188 1.392 1 93.31 192 GLN A O 1
ATOM 1594 N N . ASN A 1 193 ? -0.011 -27.797 2.584 1 95.81 193 ASN A N 1
ATOM 1595 C CA . ASN A 1 193 ? -1.002 -26.719 2.629 1 95.81 193 ASN A CA 1
ATOM 1596 C C . ASN A 1 193 ? -0.77 -25.703 1.523 1 95.81 193 ASN A C 1
ATOM 1598 O O . ASN A 1 193 ? 0.295 -25.078 1.456 1 95.81 193 ASN A O 1
ATOM 1602 N N . LEU A 1 194 ? -1.758 -25.562 0.683 1 97.69 194 LEU A N 1
ATOM 1603 C CA . LEU A 1 194 ? -1.645 -24.703 -0.492 1 97.69 194 LEU A CA 1
ATOM 1604 C C . LEU A 1 194 ? -2.736 -23.641 -0.495 1 97.69 194 LEU A C 1
ATOM 1606 O O . LEU A 1 194 ? -3.777 -23.812 0.143 1 97.69 194 LEU A O 1
ATOM 1610 N N . SER A 1 195 ? -2.453 -22.578 -1.163 1 98.44 195 SER A N 1
ATOM 1611 C CA . SER A 1 195 ? -3.457 -21.531 -1.32 1 98.44 195 SER A CA 1
ATOM 1612 C C . SER A 1 195 ? -3.459 -20.984 -2.74 1 98.44 195 SER A C 1
ATOM 1614 O O . SER A 1 195 ? -2.42 -20.953 -3.402 1 98.44 195 SER A O 1
ATOM 1616 N N . VAL A 1 196 ? -4.594 -20.641 -3.217 1 98.38 196 VAL A N 1
ATOM 1617 C CA . VAL A 1 196 ? -4.785 -19.984 -4.5 1 98.38 196 VAL A CA 1
ATOM 1618 C C . VAL A 1 196 ? -5.285 -18.562 -4.273 1 98.38 196 VAL A C 1
ATOM 1620 O O . VAL A 1 196 ? -6.207 -18.328 -3.486 1 98.38 196 VAL A O 1
ATOM 1623 N N . ASP A 1 197 ? -4.676 -17.656 -4.906 1 97.12 197 ASP A N 1
ATOM 1624 C CA . ASP A 1 197 ? -5.098 -16.266 -4.82 1 97.12 197 ASP A CA 1
ATOM 1625 C C . ASP A 1 197 ? -4.523 -15.445 -5.973 1 97.12 197 ASP A C 1
ATOM 1627 O O . ASP A 1 197 ? -3.768 -15.961 -6.797 1 97.12 197 ASP A O 1
ATOM 1631 N N . GLU A 1 198 ? -4.941 -14.195 -6.027 1 95.38 198 GLU A N 1
ATOM 1632 C CA . GLU A 1 198 ? -4.523 -13.297 -7.098 1 95.38 198 GLU A CA 1
ATOM 1633 C C . GLU A 1 198 ? -3.293 -12.492 -6.695 1 95.38 198 GLU A C 1
ATOM 1635 O O . GLU A 1 198 ? -3.09 -12.203 -5.512 1 95.38 198 GLU A O 1
ATOM 1640 N N . GLN A 1 199 ? -2.418 -12.266 -7.629 1 94.94 199 GLN A N 1
ATOM 1641 C CA . GLN A 1 199 ? -1.302 -11.328 -7.527 1 94.94 199 GLN A CA 1
ATOM 1642 C C . GLN A 1 199 ? -1.413 -10.219 -8.57 1 94.94 199 GLN A C 1
ATOM 1644 O O . GLN A 1 199 ? -1.761 -10.484 -9.727 1 94.94 199 GLN A O 1
ATOM 1649 N N . ILE A 1 200 ? -1.166 -8.984 -8.125 1 94.31 200 ILE A N 1
ATOM 1650 C CA . ILE A 1 200 ? -1.13 -7.852 -9.047 1 94.31 200 ILE A CA 1
ATOM 1651 C C . ILE A 1 200 ? 0.305 -7.352 -9.188 1 94.31 200 ILE A C 1
ATOM 1653 O O . ILE A 1 200 ? 0.975 -7.066 -8.195 1 94.31 200 ILE A O 1
ATOM 1657 N N . VAL A 1 201 ? 0.786 -7.383 -10.406 1 93.81 201 VAL A N 1
ATOM 1658 C CA . VAL A 1 201 ? 2.049 -6.719 -10.703 1 93.81 201 VAL A CA 1
ATOM 1659 C C . VAL A 1 201 ? 1.798 -5.238 -10.984 1 93.81 201 VAL A C 1
ATOM 1661 O O . VAL A 1 201 ? 1.166 -4.883 -11.984 1 93.81 201 VAL A O 1
ATOM 1664 N N . PRO A 1 202 ? 2.268 -4.43 -10.039 1 91 202 PRO A N 1
ATOM 1665 C CA . PRO A 1 202 ? 1.957 -3.006 -10.203 1 91 202 PRO A CA 1
ATOM 1666 C C . PRO A 1 202 ? 2.373 -2.465 -11.562 1 91 202 PRO A C 1
ATOM 1668 O O . PRO A 1 202 ? 3.506 -2.686 -12 1 91 202 PRO A O 1
ATOM 1671 N N . PHE A 1 203 ? 1.465 -1.788 -12.258 1 89.19 203 PHE A N 1
ATOM 1672 C CA . PHE A 1 203 ? 1.701 -1.186 -13.57 1 89.19 203 PHE A CA 1
ATOM 1673 C C . PHE A 1 203 ? 0.708 -0.06 -13.836 1 89.19 203 PHE A C 1
ATOM 1675 O O . PHE A 1 203 ? -0.499 -0.237 -13.656 1 89.19 203 PHE A O 1
ATOM 1682 N N . LYS A 1 204 ? 1.372 1.099 -14.07 1 82.44 204 LYS A N 1
ATOM 1683 C CA . LYS A 1 204 ? 0.547 2.244 -14.438 1 82.44 204 LYS A CA 1
ATOM 1684 C C . LYS A 1 204 ? 0.771 2.637 -15.898 1 82.44 204 LYS A C 1
ATOM 1686 O O . LYS A 1 204 ? 1.89 2.977 -16.281 1 82.44 204 LYS A O 1
ATOM 1691 N N . GLY A 1 205 ? 0.058 2.244 -16.828 1 79.62 205 GLY A N 1
ATOM 1692 C CA . GLY A 1 205 ? 0.139 2.553 -18.234 1 79.62 205 GLY A CA 1
ATOM 1693 C C . GLY A 1 205 ? -1.105 2.152 -19.016 1 79.62 205 GLY A C 1
ATOM 1694 O O . GLY A 1 205 ? -2.119 1.784 -18.406 1 79.62 205 GLY A O 1
ATOM 1695 N N . ASN A 1 206 ? -0.951 2.416 -20.203 1 80.88 206 ASN A N 1
ATOM 1696 C CA . ASN A 1 206 ? -2.072 2.055 -21.062 1 80.88 206 ASN A CA 1
ATOM 1697 C C . ASN A 1 206 ? -1.978 0.604 -21.531 1 80.88 206 ASN A C 1
ATOM 1699 O O . ASN A 1 206 ? -1.099 0.257 -22.328 1 80.88 206 ASN A O 1
ATOM 1703 N N . LEU A 1 207 ? -2.623 -0.209 -20.906 1 84.19 207 LEU A N 1
ATOM 1704 C CA . LEU A 1 207 ? -2.67 -1.629 -21.25 1 84.19 207 LEU A CA 1
ATOM 1705 C C . LEU A 1 207 ? -4.09 -2.172 -21.109 1 84.19 207 LEU A C 1
ATOM 1707 O O . LEU A 1 207 ? -4.754 -1.931 -20.094 1 84.19 207 LEU A O 1
ATOM 1711 N N . SER A 1 208 ? -4.52 -2.789 -22.062 1 81.88 208 SER A N 1
ATOM 1712 C CA . SER A 1 208 ? -5.891 -3.291 -22.125 1 81.88 208 SER A CA 1
ATOM 1713 C C . SER A 1 208 ? -6.145 -4.316 -21.016 1 81.88 208 SER A C 1
ATOM 1715 O O . SER A 1 208 ? -7.281 -4.484 -20.578 1 81.88 208 SER A O 1
ATOM 1717 N N . ILE A 1 209 ? -5.121 -4.938 -20.594 1 85.94 209 ILE A N 1
ATOM 1718 C CA . ILE A 1 209 ? -5.316 -6.016 -19.625 1 85.94 209 ILE A CA 1
ATOM 1719 C C . ILE A 1 209 ? -5.086 -5.492 -18.203 1 85.94 209 ILE A C 1
ATOM 1721 O O . ILE A 1 209 ? -5.062 -6.266 -17.25 1 85.94 209 ILE A O 1
ATOM 1725 N N . GLN A 1 210 ? -4.875 -4.281 -18.062 1 86.12 210 GLN A N 1
ATOM 1726 C CA . GLN A 1 210 ? -4.695 -3.699 -16.734 1 86.12 210 GLN A CA 1
ATOM 1727 C C . GLN A 1 210 ? -5.941 -3.902 -15.867 1 86.12 210 GLN A C 1
ATOM 1729 O O . GLN A 1 210 ? -7.066 -3.783 -16.359 1 86.12 210 GLN A O 1
ATOM 1734 N N . GLN A 1 211 ? -5.68 -4.266 -14.633 1 86.25 211 GLN A N 1
ATOM 1735 C CA . GLN A 1 211 ? -6.754 -4.562 -13.688 1 86.25 211 GLN A CA 1
ATOM 1736 C C . GLN A 1 211 ? -6.668 -3.666 -12.453 1 86.25 211 GLN A C 1
ATOM 1738 O O . GLN A 1 211 ? -5.602 -3.125 -12.148 1 86.25 211 GLN A O 1
ATOM 1743 N N . TYR A 1 212 ? -7.77 -3.393 -11.914 1 83.5 212 TYR A N 1
ATOM 1744 C CA . TYR A 1 212 ? -7.867 -2.684 -10.641 1 83.5 212 TYR A CA 1
ATOM 1745 C C . TYR A 1 212 ? -8.453 -3.582 -9.562 1 83.5 212 TYR A C 1
ATOM 1747 O O . TYR A 1 212 ? -9.539 -4.141 -9.727 1 83.5 212 TYR A O 1
ATOM 1755 N N . ILE A 1 213 ? -7.742 -3.812 -8.5 1 84 213 ILE A N 1
ATOM 1756 C CA . ILE A 1 213 ? -8.234 -4.586 -7.367 1 84 213 ILE A CA 1
ATOM 1757 C C . ILE A 1 213 ? -8.172 -3.74 -6.098 1 84 213 ILE A C 1
ATOM 1759 O O . ILE A 1 213 ? -7.086 -3.459 -5.586 1 84 213 ILE A O 1
ATOM 1763 N N . LYS A 1 214 ? -9.289 -3.438 -5.523 1 78.56 214 LYS A N 1
ATOM 1764 C CA . LYS A 1 214 ? -9.406 -2.6 -4.336 1 78.56 214 LYS A CA 1
ATOM 1765 C C . LYS A 1 214 ? -8.805 -3.291 -3.115 1 78.56 214 LYS A C 1
ATOM 1767 O O . LYS A 1 214 ? -8.969 -4.5 -2.936 1 78.56 214 LYS A O 1
ATOM 1772 N N . GLY A 1 215 ? -8.164 -2.594 -2.271 1 73.38 215 GLY A N 1
ATOM 1773 C CA . GLY A 1 215 ? -7.668 -3.121 -1.008 1 73.38 215 GLY A CA 1
ATOM 1774 C C . GLY A 1 215 ? -6.219 -3.564 -1.07 1 73.38 215 GLY A C 1
ATOM 1775 O O . GLY A 1 215 ? -5.586 -3.783 -0.035 1 73.38 215 GLY A O 1
ATOM 1776 N N . LYS A 1 216 ? -5.789 -3.824 -2.336 1 76.38 216 LYS A N 1
ATOM 1777 C CA . LYS A 1 216 ? -4.371 -4.148 -2.463 1 76.38 216 LYS A CA 1
ATOM 1778 C C . LYS A 1 216 ? -3.506 -2.898 -2.344 1 76.38 216 LYS A C 1
ATOM 1780 O O . LYS A 1 216 ? -3.949 -1.798 -2.684 1 76.38 216 LYS A O 1
ATOM 1785 N N . PRO A 1 217 ? -2.289 -3.061 -1.839 1 74.69 217 PRO A N 1
ATOM 1786 C CA . PRO A 1 217 ? -1.391 -1.908 -1.733 1 74.69 217 PRO A CA 1
ATOM 1787 C C . PRO A 1 217 ? -1.198 -1.186 -3.064 1 74.69 217 PRO A C 1
ATOM 1789 O O . PRO A 1 217 ? -1.197 0.047 -3.107 1 74.69 217 PRO A O 1
ATOM 1792 N N . SER A 1 218 ? -0.988 -1.913 -4.094 1 80.06 218 SER A N 1
ATOM 1793 C CA . SER A 1 218 ? -0.97 -1.415 -5.465 1 80.06 218 SER A CA 1
ATOM 1794 C C . SER A 1 218 ? -2.133 -1.979 -6.273 1 80.06 218 SER A C 1
ATOM 1796 O O . SER A 1 218 ? -2.031 -3.066 -6.844 1 80.06 218 SER A O 1
ATOM 1798 N N . PRO A 1 219 ? -3.152 -1.164 -6.324 1 82.19 219 PRO A N 1
ATOM 1799 C CA . PRO A 1 219 ? -4.391 -1.763 -6.828 1 82.19 219 PRO A CA 1
ATOM 1800 C C . PRO A 1 219 ? -4.422 -1.849 -8.352 1 82.19 219 PRO A C 1
ATOM 1802 O O . PRO A 1 219 ? -5.262 -2.555 -8.922 1 82.19 219 PRO A O 1
ATOM 1805 N N . TRP A 1 220 ? -3.52 -1.117 -9.008 1 87.44 220 TRP A N 1
ATOM 1806 C CA . TRP A 1 220 ? -3.51 -1.126 -10.469 1 87.44 220 TRP A CA 1
ATOM 1807 C C . TRP A 1 220 ? -2.346 -1.957 -11 1 87.44 220 TRP A C 1
ATOM 1809 O O . TRP A 1 220 ? -1.225 -1.857 -10.5 1 87.44 220 TRP A O 1
ATOM 1819 N N . GLY A 1 221 ? -2.652 -2.82 -11.953 1 93 221 GLY A N 1
ATOM 1820 C CA . GLY A 1 221 ? -1.559 -3.559 -12.562 1 93 221 GLY A CA 1
ATOM 1821 C C . GLY A 1 221 ? -2.023 -4.766 -13.359 1 93 221 GLY A C 1
ATOM 1822 O O . GLY A 1 221 ? -3.15 -4.789 -13.859 1 93 221 GLY A O 1
ATOM 1823 N N . ILE A 1 222 ? -1.068 -5.594 -13.617 1 94.56 222 ILE A N 1
ATOM 1824 C CA . ILE A 1 222 ? -1.329 -6.82 -14.359 1 94.56 222 ILE A CA 1
ATOM 1825 C C . ILE A 1 222 ? -1.637 -7.961 -13.391 1 94.56 222 ILE A C 1
ATOM 1827 O O . ILE A 1 222 ? -0.879 -8.203 -12.453 1 94.56 222 ILE A O 1
ATOM 1831 N N . LYS A 1 223 ? -2.758 -8.625 -13.734 1 94.94 223 LYS A N 1
ATOM 1832 C CA . LYS A 1 223 ? -3.279 -9.633 -12.812 1 94.94 223 LYS A CA 1
ATOM 1833 C C . LYS A 1 223 ? -2.824 -11.031 -13.211 1 94.94 223 LYS A C 1
ATOM 1835 O O . LYS A 1 223 ? -2.814 -11.375 -14.398 1 94.94 223 LYS A O 1
ATOM 1840 N N . LYS A 1 224 ? -2.455 -11.789 -12.188 1 96.44 224 LYS A N 1
ATOM 1841 C CA . LYS A 1 224 ? -2.229 -13.219 -12.367 1 96.44 224 LYS A CA 1
ATOM 1842 C C . LYS A 1 224 ? -2.664 -14.008 -11.141 1 96.44 224 LYS A C 1
ATOM 1844 O O . LYS A 1 224 ? -2.91 -13.43 -10.078 1 96.44 224 LYS A O 1
ATOM 1849 N N . PHE A 1 225 ? -2.826 -15.266 -11.297 1 97.88 225 PHE A N 1
ATOM 1850 C CA . PHE A 1 225 ? -3.225 -16.156 -10.219 1 97.88 225 PHE A CA 1
ATOM 1851 C C . PHE A 1 225 ? -2.1 -17.125 -9.875 1 97.88 225 PHE A C 1
ATOM 1853 O O . PHE A 1 225 ? -1.411 -17.625 -10.766 1 97.88 225 PHE A O 1
ATOM 1860 N N . LEU A 1 226 ? -1.938 -17.328 -8.594 1 98.5 226 LEU A N 1
ATOM 1861 C CA . LEU A 1 226 ? -0.829 -18.172 -8.148 1 98.5 226 LEU A CA 1
ATOM 1862 C C . LEU A 1 226 ? -1.33 -19.312 -7.266 1 98.5 226 LEU A C 1
ATOM 1864 O O . LEU A 1 226 ? -2.33 -19.156 -6.559 1 98.5 226 LEU A O 1
ATOM 1868 N N . LEU A 1 227 ? -0.745 -20.438 -7.387 1 98.62 227 LEU A N 1
ATOM 1869 C CA . LEU A 1 227 ? -0.773 -21.531 -6.414 1 98.62 227 LEU A CA 1
ATOM 1870 C C . LEU A 1 227 ? 0.487 -21.516 -5.555 1 98.62 227 LEU A C 1
ATOM 1872 O O . LEU A 1 227 ? 1.589 -21.75 -6.059 1 98.62 227 LEU A O 1
ATOM 1876 N N . CYS A 1 228 ? 0.334 -21.234 -4.266 1 98.44 228 CYS A N 1
ATOM 1877 C CA . CYS A 1 228 ? 1.493 -21.094 -3.391 1 98.44 228 CYS A CA 1
ATOM 1878 C C . CYS A 1 228 ? 1.362 -22 -2.174 1 98.44 228 CYS A C 1
ATOM 1880 O O . CYS A 1 228 ? 0.255 -22.391 -1.801 1 98.44 228 CYS A O 1
ATOM 1882 N N . GLY A 1 229 ? 2.48 -22.391 -1.616 1 96.62 229 GLY A N 1
ATOM 1883 C CA . GLY A 1 229 ? 2.508 -23.016 -0.301 1 96.62 229 GLY A CA 1
ATOM 1884 C C . GLY A 1 229 ? 2.477 -22.016 0.833 1 96.62 229 GLY A C 1
ATOM 1885 O O . GLY A 1 229 ? 2.506 -20.797 0.597 1 96.62 229 GLY A O 1
ATOM 1886 N N . GLN A 1 230 ? 2.43 -22.484 2.016 1 95.75 230 GLN A N 1
ATOM 1887 C CA . GLN A 1 230 ? 2.428 -21.625 3.195 1 95.75 230 GLN A CA 1
ATOM 1888 C C . GLN A 1 230 ? 3.723 -20.812 3.297 1 95.75 230 GLN A C 1
ATOM 1890 O O . GLN A 1 230 ? 3.74 -19.734 3.869 1 95.75 230 GLN A O 1
ATOM 1895 N N . SER A 1 231 ? 4.777 -21.328 2.723 1 94.75 231 SER A N 1
ATOM 1896 C CA . SER A 1 231 ? 6.082 -20.688 2.754 1 94.75 231 SER A CA 1
ATOM 1897 C C . SER A 1 231 ? 6.141 -19.516 1.769 1 94.75 231 SER A C 1
ATOM 1899 O O . SER A 1 231 ? 7.059 -18.703 1.821 1 94.75 231 SER A O 1
ATOM 1901 N N . GLY A 1 232 ? 5.215 -19.484 0.901 1 96.88 232 GLY A N 1
ATOM 1902 C CA . GLY A 1 232 ? 5.238 -18.469 -0.141 1 96.88 232 GLY A CA 1
ATOM 1903 C C . GLY A 1 232 ? 5.836 -18.969 -1.444 1 96.88 232 GLY A C 1
ATOM 1904 O O . GLY A 1 232 ? 5.879 -18.234 -2.434 1 96.88 232 GLY A O 1
ATOM 1905 N N . LEU A 1 233 ? 6.273 -20.188 -1.474 1 97 233 LEU A N 1
ATOM 1906 C CA . LEU A 1 233 ? 6.816 -20.766 -2.695 1 97 233 LEU A CA 1
ATOM 1907 C C . LEU A 1 233 ? 5.719 -20.969 -3.738 1 97 233 LEU A C 1
ATOM 1909 O O . LEU A 1 233 ? 4.617 -21.406 -3.41 1 97 233 LEU A O 1
ATOM 1913 N N . VAL A 1 234 ? 6.027 -20.641 -4.945 1 98.19 234 VAL A N 1
ATOM 1914 C CA . VAL A 1 234 ? 5.051 -20.719 -6.027 1 98.19 234 VAL A CA 1
ATOM 1915 C C . VAL A 1 234 ? 5.16 -22.062 -6.727 1 98.19 234 VAL A C 1
ATOM 1917 O O . VAL A 1 234 ? 6.254 -22.5 -7.09 1 98.19 234 VAL A O 1
ATOM 1920 N N . TYR A 1 235 ? 4.031 -22.703 -6.977 1 97.75 235 TYR A N 1
ATOM 1921 C CA . TYR A 1 235 ? 4.031 -24.016 -7.605 1 97.75 235 TYR A CA 1
ATOM 1922 C C . TYR A 1 235 ? 3.404 -23.953 -8.992 1 97.75 235 TYR A C 1
ATOM 1924 O O . TYR A 1 235 ? 3.602 -24.859 -9.812 1 97.75 235 TYR A O 1
ATOM 1932 N N . ASN A 1 236 ? 2.627 -22.984 -9.172 1 97.94 236 ASN A N 1
ATOM 1933 C CA . ASN A 1 236 ? 2.004 -22.75 -10.469 1 97.94 236 ASN A CA 1
ATOM 1934 C C . ASN A 1 236 ? 1.456 -21.328 -10.586 1 97.94 236 ASN A C 1
ATOM 1936 O O . ASN A 1 236 ? 1.267 -20.641 -9.578 1 97.94 236 ASN A O 1
ATOM 1940 N N . LEU A 1 237 ? 1.31 -20.875 -11.867 1 97.94 237 LEU A N 1
ATOM 1941 C CA . LEU A 1 237 ? 0.755 -19.531 -12.07 1 97.94 237 LEU A CA 1
ATOM 1942 C C . LEU A 1 237 ? -0.02 -19.469 -13.383 1 97.94 237 LEU A C 1
ATOM 1944 O O . LEU A 1 237 ? 0.202 -20.281 -14.289 1 97.94 237 LEU A O 1
ATOM 1948 N N . LEU A 1 238 ? -1 -18.609 -13.398 1 97.56 238 LEU A N 1
ATOM 1949 C CA . LEU A 1 238 ? -1.838 -18.359 -14.562 1 97.56 238 LEU A CA 1
ATOM 1950 C C . LEU A 1 238 ? -1.954 -16.859 -14.828 1 97.56 238 LEU A C 1
ATOM 1952 O O . LEU A 1 238 ? -2.424 -16.109 -13.977 1 97.56 238 LEU A O 1
ATOM 1956 N N . LEU A 1 239 ? -1.45 -16.469 -16.062 1 96.81 239 LEU A N 1
ATOM 1957 C CA . LEU A 1 239 ? -1.566 -15.062 -16.469 1 96.81 239 LEU A CA 1
ATOM 1958 C C . LEU A 1 239 ? -2.994 -14.742 -16.891 1 96.81 239 LEU A C 1
ATOM 1960 O O . LEU A 1 239 ? -3.596 -15.477 -17.672 1 96.81 239 LEU A O 1
ATOM 1964 N N . TYR A 1 240 ? -3.506 -13.688 -16.328 1 95.31 240 TYR A N 1
ATOM 1965 C CA . TYR A 1 240 ? -4.887 -13.312 -16.609 1 95.31 240 TYR A CA 1
ATOM 1966 C C . TYR A 1 240 ? -4.953 -12.25 -17.703 1 95.31 240 TYR A C 1
ATOM 1968 O O . TYR A 1 240 ? -4.32 -11.203 -17.594 1 95.31 240 TYR A O 1
ATOM 1976 N N . GLN A 1 241 ? -5.613 -12.523 -18.766 1 92.88 241 GLN A N 1
ATOM 1977 C CA . GLN A 1 241 ? -5.746 -11.555 -19.859 1 92.88 241 GLN A CA 1
ATOM 1978 C C . GLN A 1 241 ? -7.211 -11.367 -20.234 1 92.88 241 GLN A C 1
ATOM 1980 O O . GLN A 1 241 ? -7.531 -11.203 -21.422 1 92.88 241 GLN A O 1
ATOM 1985 N N . GLY A 1 242 ? -8.125 -11.594 -19.25 1 87.12 242 GLY A N 1
ATOM 1986 C CA . GLY A 1 242 ? -9.539 -11.383 -19.516 1 87.12 242 GLY A CA 1
ATOM 1987 C C . GLY A 1 242 ? -10.219 -12.594 -20.125 1 87.12 242 GLY A C 1
ATOM 1988 O O . GLY A 1 242 ? -10.016 -13.727 -19.672 1 87.12 242 GLY A O 1
ATOM 1989 N N . LEU A 1 243 ? -11 -12.336 -21.141 1 81.38 243 LEU A N 1
ATOM 1990 C CA . LEU A 1 243 ? -11.812 -13.367 -21.781 1 81.38 243 LEU A CA 1
ATOM 1991 C C . LEU A 1 243 ? -10.938 -14.359 -22.531 1 81.38 243 LEU A C 1
ATOM 1993 O O . LEU A 1 243 ? -11.289 -15.539 -22.656 1 81.38 243 LEU A O 1
ATOM 1997 N N . SER A 1 244 ? -9.75 -13.906 -22.891 1 84.19 244 SER A N 1
ATOM 1998 C CA . SER A 1 244 ? -8.883 -14.75 -23.703 1 84.19 244 SER A CA 1
ATOM 1999 C C . SER A 1 244 ? -7.871 -15.5 -22.844 1 84.19 244 SER A C 1
ATOM 2001 O O . SER A 1 244 ? -6.883 -16.031 -23.359 1 84.19 244 SER A O 1
ATOM 2003 N N . THR A 1 245 ? -8.117 -15.484 -21.578 1 90.12 245 THR A N 1
ATOM 2004 C CA . THR A 1 245 ? -7.238 -16.25 -20.703 1 90.12 245 THR A CA 1
ATOM 2005 C C . THR A 1 245 ? -7.219 -17.719 -21.125 1 90.12 245 THR A C 1
ATOM 2007 O O . THR A 1 245 ? -8.25 -18.281 -21.516 1 90.12 245 THR A O 1
ATOM 2010 N N . GLN A 1 246 ? -6.098 -18.359 -21.016 1 87.44 246 GLN A N 1
ATOM 2011 C CA . GLN A 1 246 ? -5.898 -19.719 -21.469 1 87.44 246 GLN A CA 1
ATOM 2012 C C . GLN A 1 246 ? -6.551 -20.719 -20.531 1 87.44 246 GLN A C 1
ATOM 2014 O O . GLN A 1 246 ? -5.855 -21.5 -19.859 1 87.44 246 GLN A O 1
ATOM 2019 N N . ILE A 1 247 ? -7.855 -20.719 -20.516 1 89.88 247 ILE A N 1
ATOM 2020 C CA . ILE A 1 247 ? -8.68 -21.656 -19.75 1 89.88 247 ILE A CA 1
ATOM 2021 C C . ILE A 1 247 ? -9.695 -22.312 -20.672 1 89.88 247 ILE A C 1
ATOM 2023 O O . ILE A 1 247 ? -10.203 -21.688 -21.609 1 89.88 247 ILE A O 1
ATOM 2027 N N . ASP A 1 248 ? -9.898 -23.516 -20.438 1 88.5 248 ASP A N 1
ATOM 2028 C CA . ASP A 1 248 ? -10.867 -24.281 -21.219 1 88.5 248 ASP A CA 1
ATOM 2029 C C . ASP A 1 248 ? -12.273 -23.703 -21.078 1 88.5 248 ASP A C 1
ATOM 2031 O O . ASP A 1 248 ? -12.75 -23.5 -19.969 1 88.5 248 ASP A O 1
ATOM 2035 N N . GLU A 1 249 ? -12.898 -23.453 -22.141 1 88.06 249 GLU A N 1
ATOM 2036 C CA . GLU A 1 249 ? -14.211 -22.812 -22.156 1 88.06 249 GLU A CA 1
ATOM 2037 C C . GLU A 1 249 ? -15.258 -23.688 -21.484 1 88.06 249 GLU A C 1
ATOM 2039 O O . GLU A 1 249 ? -16.141 -23.188 -20.797 1 88.06 249 GLU A O 1
ATOM 2044 N N . ASN A 1 250 ? -15.203 -25 -21.703 1 88 250 ASN A N 1
ATOM 2045 C CA . ASN A 1 250 ? -16.172 -25.922 -21.094 1 88 250 ASN A CA 1
ATOM 2046 C C . ASN A 1 250 ? -16.031 -25.969 -19.578 1 88 250 ASN A C 1
ATOM 2048 O O . ASN A 1 250 ? -17.031 -26.016 -18.859 1 88 250 ASN A O 1
ATOM 2052 N N . ILE A 1 251 ? -14.891 -25.859 -19.172 1 91.62 251 ILE A N 1
ATOM 2053 C CA . ILE A 1 251 ? -14.625 -25.859 -17.734 1 91.62 251 ILE A CA 1
ATOM 2054 C C . ILE A 1 251 ? -15.125 -24.562 -17.125 1 91.62 251 ILE A C 1
ATOM 2056 O O . ILE A 1 251 ? -15.734 -24.562 -16.047 1 91.62 251 ILE A O 1
ATOM 2060 N N . GLN A 1 252 ? -14.898 -23.547 -17.797 1 92.25 252 GLN A N 1
ATOM 2061 C CA . GLN A 1 252 ? -15.352 -22.25 -17.297 1 92.25 252 GLN A CA 1
ATOM 2062 C C . GLN A 1 252 ? -16.875 -22.188 -17.234 1 92.25 252 GLN A C 1
ATOM 2064 O O . GLN A 1 252 ? -17.438 -21.578 -16.312 1 92.25 252 GLN A O 1
ATOM 2069 N N . LYS A 1 253 ? -17.516 -22.75 -18.172 1 89.5 253 LYS A N 1
ATOM 2070 C CA . LYS A 1 253 ? -18.969 -22.781 -18.188 1 89.5 253 LYS A CA 1
ATOM 2071 C C . LYS A 1 253 ? -19.516 -23.562 -17 1 89.5 253 LYS A C 1
ATOM 2073 O O . LYS A 1 253 ? -20.5 -23.172 -16.391 1 89.5 253 LYS A O 1
ATOM 2078 N N . ASN A 1 254 ? -18.844 -24.625 -16.641 1 89.12 254 ASN A N 1
ATOM 2079 C CA . ASN A 1 254 ? -19.328 -25.531 -15.609 1 89.12 254 ASN A CA 1
ATOM 2080 C C . ASN A 1 254 ? -18.969 -25.031 -14.219 1 89.12 254 ASN A C 1
ATOM 2082 O O . ASN A 1 254 ? -19.719 -25.234 -13.266 1 89.12 254 ASN A O 1
ATOM 2086 N N . PHE A 1 255 ? -17.906 -24.375 -14.109 1 93.44 255 PHE A N 1
ATOM 2087 C CA . PHE A 1 255 ? -17.391 -24.078 -12.773 1 93.44 255 PHE A CA 1
ATOM 2088 C C . PHE A 1 255 ? -17.297 -22.562 -12.555 1 93.44 255 PHE A C 1
ATOM 2090 O O . PHE A 1 255 ? -17 -22.109 -11.445 1 93.44 255 PHE A O 1
ATOM 2097 N N . GLY A 1 256 ? -17.578 -21.797 -13.57 1 92.56 256 GLY A N 1
ATOM 2098 C CA . GLY A 1 256 ? -17.312 -20.359 -13.492 1 92.56 256 GLY A CA 1
ATOM 2099 C C . GLY A 1 256 ? -15.852 -20.016 -13.656 1 92.56 256 GLY A C 1
ATOM 2100 O O . GLY A 1 256 ? -14.992 -20.906 -13.656 1 92.56 256 GLY A O 1
ATOM 2101 N N . LEU A 1 257 ? -15.547 -18.766 -13.773 1 93.88 257 LEU A N 1
ATOM 2102 C CA . LEU A 1 257 ? -14.172 -18.312 -13.961 1 93.88 257 LEU A CA 1
ATOM 2103 C C . LEU A 1 257 ? -13.297 -18.719 -12.781 1 93.88 257 LEU A C 1
ATOM 2105 O O . LEU A 1 257 ? -12.219 -19.281 -12.977 1 93.88 257 LEU A O 1
ATOM 2109 N N . GLY A 1 258 ? -13.75 -18.453 -11.555 1 95.38 258 GLY A N 1
ATOM 2110 C CA . GLY A 1 258 ? -12.984 -18.766 -10.367 1 95.38 258 GLY A CA 1
ATOM 2111 C C . GLY A 1 258 ? -12.656 -20.25 -10.258 1 95.38 258 GLY A C 1
ATOM 2112 O O . GLY A 1 258 ? -11.492 -20.609 -10.055 1 95.38 258 GLY A O 1
ATOM 2113 N N . GLY A 1 259 ? -13.68 -21.078 -10.398 1 96.06 259 GLY A N 1
ATOM 2114 C CA . GLY A 1 259 ? -13.477 -22.516 -10.344 1 96.06 259 GLY A CA 1
ATOM 2115 C C . GLY A 1 259 ? -12.539 -23.031 -11.414 1 96.06 259 GLY A C 1
ATOM 2116 O O . GLY A 1 259 ? -11.703 -23.891 -11.156 1 96.06 259 GLY A O 1
ATOM 2117 N N . ALA A 1 260 ? -12.641 -22.469 -12.602 1 95.81 260 ALA A N 1
ATOM 2118 C CA . ALA A 1 260 ? -11.789 -22.891 -13.711 1 95.81 260 ALA A CA 1
ATOM 2119 C C . ALA A 1 260 ? -10.328 -22.547 -13.445 1 95.81 260 ALA A C 1
ATOM 2121 O O . ALA A 1 260 ? -9.43 -23.328 -13.789 1 95.81 260 ALA A O 1
ATOM 2122 N N . ILE A 1 261 ? -10.117 -21.406 -12.852 1 97 261 ILE A N 1
ATOM 2123 C CA . ILE A 1 261 ? -8.766 -20.984 -12.508 1 97 261 ILE A CA 1
ATOM 2124 C C . ILE A 1 261 ? -8.156 -21.953 -11.5 1 97 261 ILE A C 1
ATOM 2126 O O . ILE A 1 261 ? -7.016 -22.391 -11.664 1 97 261 ILE A O 1
ATOM 2130 N N . VAL A 1 262 ? -8.906 -22.281 -10.484 1 98 262 VAL A N 1
ATOM 2131 C CA . VAL A 1 262 ? -8.414 -23.203 -9.461 1 98 262 VAL A CA 1
ATOM 2132 C C . VAL A 1 262 ? -8.047 -24.531 -10.094 1 98 262 VAL A C 1
ATOM 2134 O O . VAL A 1 262 ? -6.957 -25.062 -9.859 1 98 262 VAL A O 1
ATOM 2137 N N . LEU A 1 263 ? -8.945 -25.031 -10.938 1 96.94 263 LEU A N 1
ATOM 2138 C CA . LEU A 1 263 ? -8.727 -26.344 -11.555 1 96.94 263 LEU A CA 1
ATOM 2139 C C . LEU A 1 263 ? -7.496 -26.312 -12.461 1 96.94 263 LEU A C 1
ATOM 2141 O O . LEU A 1 263 ? -6.766 -27.297 -12.547 1 96.94 263 LEU A O 1
ATOM 2145 N N . LYS A 1 264 ? -7.242 -25.188 -13.109 1 95.62 264 LYS A N 1
ATOM 2146 C CA . LYS A 1 264 ? -6.055 -25.031 -13.945 1 95.62 264 LYS A CA 1
ATOM 2147 C C . LYS A 1 264 ? -4.785 -25.016 -13.102 1 95.62 264 LYS A C 1
ATOM 2149 O O . LYS A 1 264 ? -3.787 -25.641 -13.469 1 95.62 264 LYS A O 1
ATOM 2154 N N . LEU A 1 265 ? -4.84 -24.406 -11.992 1 97.38 265 LEU A N 1
ATOM 2155 C CA . LEU A 1 265 ? -3.67 -24.234 -11.141 1 97.38 265 LEU A CA 1
ATOM 2156 C C . LEU A 1 265 ? -3.322 -25.547 -10.422 1 97.38 265 LEU A C 1
ATOM 2158 O O . LEU A 1 265 ? -2.154 -25.797 -10.125 1 97.38 265 LEU A O 1
ATOM 2162 N N . VAL A 1 266 ? -4.277 -26.406 -10.164 1 96.56 266 VAL A N 1
ATOM 2163 C CA . VAL A 1 266 ? -4.031 -27.594 -9.344 1 96.56 266 VAL A CA 1
ATOM 2164 C C . VAL A 1 266 ? -3.877 -28.828 -10.242 1 96.56 266 VAL A C 1
ATOM 2166 O O . VAL A 1 266 ? -3.938 -29.953 -9.766 1 96.56 266 VAL A O 1
ATOM 2169 N N . GLU A 1 267 ? -3.713 -28.609 -11.445 1 91.88 267 GLU A N 1
ATOM 2170 C CA . GLU A 1 267 ? -3.668 -29.703 -12.414 1 91.88 267 GLU A CA 1
ATOM 2171 C C . GLU A 1 267 ? -2.541 -30.688 -12.094 1 91.88 267 GLU A C 1
ATOM 2173 O O . GLU A 1 267 ? -2.674 -31.891 -12.328 1 91.88 267 GLU A O 1
ATOM 2178 N N . ASN A 1 268 ? -1.472 -30.203 -11.461 1 89.12 268 ASN A N 1
ATOM 2179 C CA . ASN A 1 268 ? -0.304 -31.047 -11.227 1 89.12 268 ASN A CA 1
ATOM 2180 C C . ASN A 1 268 ? -0.299 -31.594 -9.805 1 89.12 268 ASN A C 1
ATOM 2182 O O . ASN A 1 268 ? 0.646 -32.281 -9.406 1 89.12 268 ASN A O 1
ATOM 2186 N N . LEU A 1 269 ? -1.341 -31.391 -9.102 1 93 269 LEU A N 1
ATOM 2187 C CA . LEU A 1 269 ? -1.355 -31.859 -7.723 1 93 269 LEU A CA 1
ATOM 2188 C C . LEU A 1 269 ? -1.68 -33.344 -7.664 1 93 269 LEU A C 1
ATOM 2190 O O . LEU A 1 269 ? -2.521 -33.844 -8.422 1 93 269 LEU A O 1
ATOM 2194 N N . LYS A 1 270 ? -1.035 -33.969 -6.797 1 89.38 270 LYS A N 1
ATOM 2195 C CA . LYS A 1 270 ? -1.309 -35.406 -6.551 1 89.38 270 LYS A CA 1
ATOM 2196 C C . LYS A 1 270 ? -2.504 -35.562 -5.621 1 89.38 270 LYS A C 1
ATOM 2198 O O . LYS A 1 270 ? -2.689 -34.781 -4.684 1 89.38 270 LYS A O 1
ATOM 2203 N N . PRO A 1 271 ? -3.264 -36.625 -5.855 1 90.75 271 PRO A N 1
ATOM 2204 C CA . PRO A 1 271 ? -4.434 -36.844 -5.008 1 90.75 271 PRO A CA 1
ATOM 2205 C C . PRO A 1 271 ? -4.055 -37.219 -3.576 1 90.75 271 PRO A C 1
ATOM 2207 O O . PRO A 1 271 ? -3.053 -37.906 -3.355 1 90.75 271 PRO A O 1
ATOM 2210 N N . ASN A 1 272 ? -4.832 -36.781 -2.707 1 91 272 ASN A N 1
ATOM 2211 C CA . ASN A 1 272 ? -4.805 -37.188 -1.31 1 91 272 ASN A CA 1
ATOM 2212 C C . ASN A 1 272 ? -3.508 -36.781 -0.624 1 91 272 ASN A C 1
ATOM 2214 O O . ASN A 1 272 ? -2.99 -37.5 0.234 1 91 272 ASN A O 1
ATOM 2218 N N . LYS A 1 273 ? -2.965 -35.625 -1.113 1 88.69 273 LYS A N 1
ATOM 2219 C CA . LYS A 1 273 ? -1.69 -35.219 -0.532 1 88.69 273 LYS A CA 1
ATOM 2220 C C . LYS A 1 273 ? -1.727 -33.75 -0.104 1 88.69 273 LYS A C 1
ATOM 2222 O O . LYS A 1 273 ? -0.84 -33.281 0.617 1 88.69 273 LYS A O 1
ATOM 2227 N N . HIS A 1 274 ? -2.766 -33.125 -0.463 1 91.69 274 HIS A N 1
ATOM 2228 C CA . HIS A 1 274 ? -2.699 -31.672 -0.296 1 91.69 274 HIS A CA 1
ATOM 2229 C C . HIS A 1 274 ? -4.016 -31.109 0.233 1 91.69 274 HIS A C 1
ATOM 2231 O O . HIS A 1 274 ? -5.078 -31.703 0.01 1 91.69 274 HIS A O 1
ATOM 2237 N N . PHE A 1 275 ? -3.895 -30.078 0.989 1 95.25 275 PHE A N 1
ATOM 2238 C CA . PHE A 1 275 ? -5.012 -29.234 1.402 1 95.25 275 PHE A CA 1
ATOM 2239 C C . PHE A 1 275 ? -4.98 -27.906 0.677 1 95.25 275 PHE A C 1
ATOM 2241 O O . PHE A 1 275 ? -3.955 -27.219 0.667 1 95.25 275 PHE A O 1
ATOM 2248 N N . LEU A 1 276 ? -6.051 -27.578 0.084 1 97.75 276 LEU A N 1
ATOM 2249 C CA . LEU A 1 276 ? -6.129 -26.391 -0.759 1 97.75 276 LEU A CA 1
ATOM 2250 C C . LEU A 1 276 ? -7.07 -25.359 -0.154 1 97.75 276 LEU A C 1
ATOM 2252 O O . LEU A 1 276 ? -8.18 -25.688 0.259 1 97.75 276 LEU A O 1
ATOM 2256 N N . PHE A 1 277 ? -6.605 -24.156 -0.113 1 98.5 277 PHE A N 1
ATOM 2257 C CA . PHE A 1 277 ? -7.414 -23.078 0.467 1 98.5 277 PHE A CA 1
ATOM 2258 C C . PHE A 1 277 ? -7.566 -21.922 -0.515 1 98.5 277 PHE A C 1
ATOM 2260 O O . PHE A 1 277 ? -6.629 -21.594 -1.243 1 98.5 277 PHE A O 1
ATOM 2267 N N . PHE A 1 278 ? -8.75 -21.25 -0.59 1 98.06 278 PHE A N 1
ATOM 2268 C CA . PHE A 1 278 ? -8.984 -20.109 -1.472 1 98.06 278 PHE A CA 1
ATOM 2269 C C . PHE A 1 278 ? -10.141 -19.25 -0.956 1 98.06 278 PHE A C 1
ATOM 2271 O O . PHE A 1 278 ? -10.828 -19.641 -0.007 1 98.06 278 PHE A O 1
ATOM 2278 N N . VAL A 1 279 ? -10.305 -18.078 -1.5 1 96.38 279 VAL A N 1
ATOM 2279 C CA . VAL A 1 279 ? -11.305 -17.125 -1.038 1 96.38 279 VAL A CA 1
ATOM 2280 C C . VAL A 1 279 ? -12.617 -17.328 -1.797 1 96.38 279 VAL A C 1
ATOM 2282 O O . VAL A 1 279 ? -12.68 -18.141 -2.727 1 96.38 279 VAL A O 1
ATOM 2285 N N . ASN A 1 280 ? -13.594 -16.547 -1.451 1 95.81 280 ASN A N 1
ATOM 2286 C CA . ASN A 1 280 ? -14.961 -16.75 -1.93 1 95.81 280 ASN A CA 1
ATOM 2287 C C . ASN A 1 280 ? -15.078 -16.469 -3.426 1 95.81 280 ASN A C 1
ATOM 2289 O O . ASN A 1 280 ? -16 -16.953 -4.082 1 95.81 280 ASN A O 1
ATOM 2293 N N . PHE A 1 281 ? -14.125 -15.789 -4.008 1 94.62 281 PHE A N 1
ATOM 2294 C CA . PHE A 1 281 ? -14.117 -15.547 -5.445 1 94.62 281 PHE A CA 1
ATOM 2295 C C . PHE A 1 281 ? -14.031 -16.859 -6.215 1 94.62 281 PHE A C 1
ATOM 2297 O O . PHE A 1 281 ? -14.617 -17 -7.289 1 94.62 281 PHE A O 1
ATOM 2304 N N . PHE A 1 282 ? -13.359 -17.797 -5.625 1 97.12 282 PHE A N 1
ATOM 2305 C CA . PHE A 1 282 ? -13.055 -19.047 -6.324 1 97.12 282 PHE A CA 1
ATOM 2306 C C . PHE A 1 282 ? -14.062 -20.125 -5.973 1 97.12 282 PHE A C 1
ATOM 2308 O O . PHE A 1 282 ? -14.211 -21.109 -6.703 1 97.12 282 PHE A O 1
ATOM 2315 N N . SER A 1 283 ? -14.742 -19.984 -4.906 1 95.62 283 SER A N 1
ATOM 2316 C CA . SER A 1 283 ? -15.492 -21.078 -4.301 1 95.62 283 SER A CA 1
ATOM 2317 C C . SER A 1 283 ? -16.844 -21.25 -4.984 1 95.62 283 SER A C 1
ATOM 2319 O O . SER A 1 283 ? -17.516 -20.266 -5.312 1 95.62 283 SER A O 1
ATOM 2321 N N . SER A 1 284 ? -17.188 -22.484 -5.266 1 96.06 284 SER A N 1
ATOM 2322 C CA . SER A 1 284 ? -18.516 -22.906 -5.723 1 96.06 284 SER A CA 1
ATOM 2323 C C . SER A 1 284 ? -18.812 -24.328 -5.297 1 96.06 284 SER A C 1
ATOM 2325 O O . SER A 1 284 ? -17.891 -25.094 -4.984 1 96.06 284 SER A O 1
ATOM 2327 N N . TYR A 1 285 ? -20.094 -24.625 -5.223 1 97 285 TYR A N 1
ATOM 2328 C CA . TYR A 1 285 ? -20.5 -25.969 -4.824 1 97 285 TYR A CA 1
ATOM 2329 C C . TYR A 1 285 ? -19.875 -27.031 -5.734 1 97 285 TYR A C 1
ATOM 2331 O O . TYR A 1 285 ? -19.281 -28 -5.254 1 97 285 TYR A O 1
ATOM 2339 N N . ASN A 1 286 ? -19.906 -26.844 -6.996 1 96.69 286 ASN A N 1
ATOM 2340 C CA . ASN A 1 286 ? -19.406 -27.797 -7.969 1 96.69 286 ASN A CA 1
ATOM 2341 C C . ASN A 1 286 ? -17.891 -27.922 -7.902 1 96.69 286 ASN A C 1
ATOM 2343 O O . ASN A 1 286 ? -17.344 -29 -8.133 1 96.69 286 ASN A O 1
ATOM 2347 N N . LEU A 1 287 ? -17.219 -26.859 -7.621 1 97.38 287 LEU A N 1
ATOM 2348 C CA . LEU A 1 287 ? -15.766 -26.922 -7.473 1 97.38 287 LEU A CA 1
ATOM 2349 C C . LEU A 1 287 ? -15.383 -27.875 -6.336 1 97.38 287 LEU A C 1
ATOM 2351 O O . LEU A 1 287 ? -14.523 -28.734 -6.508 1 97.38 287 LEU A O 1
ATOM 2355 N N . PHE A 1 288 ? -16.047 -27.734 -5.191 1 97.56 288 PHE A N 1
ATOM 2356 C CA . PHE A 1 288 ? -15.758 -28.594 -4.055 1 97.56 288 PHE A CA 1
ATOM 2357 C C . PHE A 1 288 ? -16.031 -30.062 -4.391 1 97.56 288 PHE A C 1
ATOM 2359 O O . PHE A 1 288 ? -15.25 -30.938 -4.043 1 97.56 288 PHE A O 1
ATOM 2366 N N . CYS A 1 289 ? -17.125 -30.281 -5.047 1 96.62 289 CYS A N 1
ATOM 2367 C CA . CYS A 1 289 ? -17.484 -31.641 -5.426 1 96.62 289 CYS A CA 1
ATOM 2368 C C . CYS A 1 289 ? -16.469 -32.219 -6.387 1 96.62 289 CYS A C 1
ATOM 2370 O O . CYS A 1 289 ? -16.062 -33.375 -6.238 1 96.62 289 CYS A O 1
ATOM 2372 N N . CYS A 1 290 ? -16.094 -31.406 -7.324 1 96.25 290 CYS A N 1
ATOM 2373 C CA . CYS A 1 290 ? -15.109 -31.859 -8.297 1 96.25 290 CYS A CA 1
ATOM 2374 C C . CYS A 1 290 ? -13.781 -32.188 -7.621 1 96.25 290 CYS A C 1
ATOM 2376 O O . CYS A 1 290 ? -13.188 -33.25 -7.871 1 96.25 290 CYS A O 1
ATOM 2378 N N . LEU A 1 291 ? -13.328 -31.328 -6.777 1 96.5 291 LEU A N 1
ATOM 2379 C CA . LEU A 1 291 ? -12.078 -31.547 -6.055 1 96.5 291 LEU A CA 1
ATOM 2380 C C . LEU A 1 291 ? -12.164 -32.781 -5.18 1 96.5 291 LEU A C 1
ATOM 2382 O O . LEU A 1 291 ? -11.18 -33.531 -5.047 1 96.5 291 LEU A O 1
ATOM 2386 N N . SER A 1 292 ? -13.32 -32.969 -4.586 1 95.06 292 SER A N 1
ATOM 2387 C CA . SER A 1 292 ? -13.531 -34.188 -3.789 1 95.06 292 SER A CA 1
ATOM 2388 C C . SER A 1 292 ? -13.344 -35.438 -4.633 1 95.06 292 SER A C 1
ATOM 2390 O O . SER A 1 292 ? -12.727 -36.406 -4.188 1 95.06 292 SER A O 1
ATOM 2392 N N . LYS A 1 293 ? -13.898 -35.406 -5.801 1 92.94 293 LYS A N 1
ATOM 2393 C CA . LYS A 1 293 ? -13.812 -36.562 -6.711 1 92.94 293 LYS A CA 1
ATOM 2394 C C . LYS A 1 293 ? -12.359 -36.906 -7.004 1 92.94 293 LYS A C 1
ATOM 2396 O O . LYS A 1 293 ? -12.023 -38.094 -7.121 1 92.94 293 LYS A O 1
ATOM 2401 N N . TYR A 1 294 ? -11.547 -35.969 -7.047 1 91.38 294 TYR A N 1
ATOM 2402 C CA . TYR A 1 294 ? -10.148 -36.188 -7.398 1 91.38 294 TYR A CA 1
ATOM 2403 C C . TYR A 1 294 ? -9.258 -36.156 -6.16 1 91.38 294 TYR A C 1
ATOM 2405 O O . TYR A 1 294 ? -8.039 -36.031 -6.266 1 91.38 294 TYR A O 1
ATOM 2413 N N . LYS A 1 295 ? -9.867 -36.125 -5.031 1 92.06 295 LYS A N 1
ATOM 2414 C CA . LYS A 1 295 ? -9.227 -36.281 -3.727 1 92.06 295 LYS A CA 1
ATOM 2415 C C . LYS A 1 295 ? -8.258 -35.125 -3.457 1 92.06 295 LYS A C 1
ATOM 2417 O O . LYS A 1 295 ? -7.121 -35.344 -3.037 1 92.06 295 LYS A O 1
ATOM 2422 N N . ILE A 1 296 ? -8.641 -34 -3.854 1 93.94 296 ILE A N 1
ATOM 2423 C CA . ILE A 1 296 ? -8.008 -32.75 -3.416 1 93.94 296 ILE A CA 1
ATOM 2424 C C . ILE A 1 296 ? -8.852 -32.094 -2.324 1 93.94 296 ILE A C 1
ATOM 2426 O O . ILE A 1 296 ? -10 -31.719 -2.564 1 93.94 296 ILE A O 1
ATOM 2430 N N . PHE A 1 297 ? -8.375 -32 -1.183 1 95.69 297 PHE A N 1
ATOM 2431 C CA . PHE A 1 297 ? -9.125 -31.531 -0.03 1 95.69 297 PHE A CA 1
ATOM 2432 C C . PHE A 1 297 ? -9.047 -30 0.066 1 95.69 297 PHE A C 1
ATOM 2434 O O . PHE A 1 297 ? -7.957 -29.438 0.169 1 95.69 297 PHE A O 1
ATOM 2441 N N . ALA A 1 298 ? -10.195 -29.406 0.015 1 97.69 298 ALA A N 1
ATOM 2442 C CA . ALA A 1 298 ? -10.203 -27.938 -0.1 1 97.69 298 ALA A CA 1
ATOM 2443 C C . ALA A 1 298 ? -11.141 -27.312 0.931 1 97.69 298 ALA A C 1
ATOM 2445 O O . ALA A 1 298 ? -12.109 -27.953 1.366 1 97.69 298 ALA A O 1
ATOM 2446 N N . ALA A 1 299 ? -10.805 -26.188 1.34 1 98 299 ALA A N 1
ATOM 2447 C CA . ALA A 1 299 ? -11.625 -25.344 2.197 1 98 299 ALA A CA 1
ATOM 2448 C C . ALA A 1 299 ? -11.477 -23.875 1.816 1 98 299 ALA A C 1
ATOM 2450 O O . ALA A 1 299 ? -10.414 -23.453 1.352 1 98 299 ALA A O 1
ATOM 2451 N N . GLY A 1 300 ? -12.508 -23.062 1.985 1 97.56 300 GLY A N 1
ATOM 2452 C CA . GLY A 1 300 ? -12.461 -21.641 1.653 1 97.56 300 GLY A CA 1
ATOM 2453 C C . GLY A 1 300 ? -13.688 -20.875 2.107 1 97.56 300 GLY A C 1
ATOM 2454 O O . GLY A 1 300 ? -14.672 -21.484 2.539 1 97.56 300 GLY A O 1
ATOM 2455 N N . THR A 1 301 ? -13.617 -19.594 2.102 1 97.5 301 THR A N 1
ATOM 2456 C CA . THR A 1 301 ? -14.797 -18.781 2.357 1 97.5 301 THR A CA 1
ATOM 2457 C C . THR A 1 301 ? -15.781 -18.875 1.193 1 97.5 301 THR A C 1
ATOM 2459 O O . THR A 1 301 ? -15.391 -19.172 0.064 1 97.5 301 THR A O 1
ATOM 2462 N N . ILE A 1 302 ? -17.047 -18.688 1.512 1 96.69 302 ILE A N 1
ATOM 2463 C CA . ILE A 1 302 ? -18.047 -18.922 0.47 1 96.69 302 ILE A CA 1
ATOM 2464 C C . ILE A 1 302 ? -19.078 -17.812 0.491 1 96.69 302 ILE A C 1
ATOM 2466 O O . ILE A 1 302 ? -19.203 -17.078 1.48 1 96.69 302 ILE A O 1
ATOM 2470 N N . ARG A 1 303 ? -19.703 -17.672 -0.574 1 94.12 303 ARG A N 1
ATOM 2471 C CA . ARG A 1 303 ? -20.969 -16.938 -0.695 1 94.12 303 ARG A CA 1
ATOM 2472 C C . ARG A 1 303 ? -22.141 -17.906 -0.734 1 94.12 303 ARG A C 1
ATOM 2474 O O . ARG A 1 303 ? -22.234 -18.75 -1.625 1 94.12 303 ARG A O 1
ATOM 2481 N N . ILE A 1 304 ? -23.031 -17.719 0.049 1 91.88 304 ILE A N 1
ATOM 2482 C CA . ILE A 1 304 ? -24.094 -18.688 0.308 1 91.88 304 ILE A CA 1
ATOM 2483 C C . ILE A 1 304 ? -24.938 -18.875 -0.952 1 91.88 304 ILE A C 1
ATOM 2485 O O . ILE A 1 304 ? -25.453 -19.969 -1.207 1 91.88 304 ILE A O 1
ATOM 2489 N N . ASN A 1 305 ? -25.062 -17.859 -1.724 1 91.12 305 ASN A N 1
ATOM 2490 C CA . ASN A 1 305 ? -25.891 -17.922 -2.926 1 91.12 305 ASN A CA 1
ATOM 2491 C C . ASN A 1 305 ? -25.328 -18.922 -3.939 1 91.12 305 ASN A C 1
ATOM 2493 O O . ASN A 1 305 ? -26.078 -19.422 -4.789 1 91.12 305 ASN A O 1
ATOM 2497 N N . ARG A 1 306 ? -24.047 -19.266 -3.891 1 92.5 306 ARG A N 1
ATOM 2498 C CA . ARG A 1 306 ? -23.422 -20.203 -4.816 1 92.5 306 ARG A CA 1
ATOM 2499 C C . ARG A 1 306 ? -23.547 -21.625 -4.312 1 92.5 306 ARG A C 1
ATOM 2501 O O . ARG A 1 306 ? -23.094 -22.562 -4.977 1 92.5 306 ARG A O 1
ATOM 2508 N N . PHE A 1 307 ? -24.188 -21.812 -3.178 1 95.38 307 PHE A N 1
ATOM 2509 C CA . PHE A 1 307 ? -24.344 -23.125 -2.553 1 95.38 307 PHE A CA 1
ATOM 2510 C C . PHE A 1 307 ? -25.812 -23.453 -2.332 1 95.38 307 PHE A C 1
ATOM 2512 O O . PHE A 1 307 ? -26.172 -24.109 -1.349 1 95.38 307 PHE A O 1
ATOM 2519 N N . ASN A 1 308 ? -26.625 -22.844 -3.119 1 92.88 308 ASN A N 1
ATOM 2520 C CA . ASN A 1 308 ? -28.062 -23.094 -3.137 1 92.88 308 ASN A CA 1
ATOM 2521 C C . ASN A 1 308 ? -28.734 -22.594 -1.854 1 92.88 308 ASN A C 1
ATOM 2523 O O . ASN A 1 308 ? -29.656 -23.234 -1.348 1 92.88 308 ASN A O 1
ATOM 2527 N N . ASN A 1 309 ? -28.25 -21.625 -1.206 1 90.44 309 ASN A N 1
ATOM 2528 C CA . ASN A 1 309 ? -28.828 -20.844 -0.111 1 90.44 309 ASN A CA 1
ATOM 2529 C C . ASN A 1 309 ? -29.344 -21.75 1.009 1 90.44 309 ASN A C 1
ATOM 2531 O O . ASN A 1 309 ? -30.531 -21.719 1.348 1 90.44 309 ASN A O 1
ATOM 2535 N N . PRO A 1 310 ? -28.469 -22.5 1.576 1 91.69 310 PRO A N 1
ATOM 2536 C CA . PRO A 1 310 ? -28.906 -23.297 2.73 1 91.69 310 PRO A CA 1
ATOM 2537 C C . PRO A 1 310 ? -29.438 -22.438 3.871 1 91.69 310 PRO A C 1
ATOM 2539 O O . PRO A 1 310 ? -29.172 -21.234 3.912 1 91.69 310 PRO A O 1
ATOM 2542 N N . SER A 1 311 ? -30.156 -23.016 4.816 1 87.25 311 SER A N 1
ATOM 2543 C CA . SER A 1 311 ? -30.781 -22.297 5.93 1 87.25 311 SER A CA 1
ATOM 2544 C C . SER A 1 311 ? -29.75 -22.016 7.027 1 87.25 311 SER A C 1
ATOM 2546 O O . SER A 1 311 ? -29.484 -22.859 7.871 1 87.25 311 SER A O 1
ATOM 2548 N N . PHE A 1 312 ? -29.047 -20.938 6.965 1 87.88 312 PHE A N 1
ATOM 2549 C CA . PHE A 1 312 ? -28.141 -20.484 8.008 1 87.88 312 PHE A CA 1
ATOM 2550 C C . PHE A 1 312 ? -28.812 -19.422 8.883 1 87.88 312 PHE A C 1
ATOM 2552 O O . PHE A 1 312 ? -29.656 -18.656 8.406 1 87.88 312 PHE A O 1
ATOM 2559 N N . PRO A 1 313 ? -28.438 -19.547 10.172 1 90.5 313 PRO A N 1
ATOM 2560 C CA . PRO A 1 313 ? -28.922 -18.438 11 1 90.5 313 PRO A CA 1
ATOM 2561 C C . PRO A 1 313 ? -28.422 -17.078 10.508 1 90.5 313 PRO A C 1
ATOM 2563 O O . PRO A 1 313 ? -27.297 -16.969 9.992 1 90.5 313 PRO A O 1
ATOM 2566 N N . LYS A 1 314 ? -29.266 -16.094 10.711 1 90.69 314 LYS A N 1
ATOM 2567 C CA . LYS A 1 314 ? -28.906 -14.734 10.328 1 90.69 314 LYS A CA 1
ATOM 2568 C C . LYS A 1 314 ? -27.797 -14.188 11.227 1 90.69 314 LYS A C 1
ATOM 2570 O O . LYS A 1 314 ? -27.641 -14.625 12.367 1 90.69 314 LYS A O 1
ATOM 2575 N N . ASP A 1 315 ? -27.016 -13.352 10.672 1 91.12 315 ASP A N 1
ATOM 2576 C CA . ASP A 1 315 ? -25.891 -12.758 11.391 1 91.12 315 ASP A CA 1
ATOM 2577 C C . ASP A 1 315 ? -26.344 -12.172 12.727 1 91.12 315 ASP A C 1
ATOM 2579 O O . ASP A 1 315 ? -25.656 -12.312 13.734 1 91.12 315 ASP A O 1
ATOM 2583 N N . LYS A 1 316 ? -27.5 -11.484 12.711 1 91 316 LYS A N 1
ATOM 2584 C CA . LYS A 1 316 ? -28.016 -10.867 13.922 1 91 316 LYS A CA 1
ATOM 2585 C C . LYS A 1 316 ? -28.281 -11.914 15 1 91 316 LYS A C 1
ATOM 2587 O O . LYS A 1 316 ? -28.062 -11.664 16.188 1 91 316 LYS A O 1
ATOM 2592 N N . GLN A 1 317 ? -28.828 -13.047 14.586 1 91.19 317 GLN A N 1
ATOM 2593 C CA . GLN A 1 317 ? -29.109 -14.133 15.523 1 91.19 317 GLN A CA 1
ATOM 2594 C C . GLN A 1 317 ? -27.828 -14.68 16.141 1 91.19 317 GLN A C 1
ATOM 2596 O O . GLN A 1 317 ? -27.781 -14.953 17.344 1 91.19 317 GLN A O 1
ATOM 2601 N N . LEU A 1 318 ? -26.812 -14.805 15.32 1 91.56 318 LEU A N 1
ATOM 2602 C CA . LEU A 1 318 ? -25.531 -15.305 15.805 1 91.56 318 LEU A CA 1
ATOM 2603 C C . LEU A 1 318 ? -24.891 -14.312 16.75 1 91.56 318 LEU A C 1
ATOM 2605 O O . LEU A 1 318 ? -24.25 -14.703 17.734 1 91.56 318 LEU A O 1
ATOM 2609 N N . ALA A 1 319 ? -24.984 -13.078 16.422 1 90.12 319 ALA A N 1
ATOM 2610 C CA . ALA A 1 319 ? -24.438 -12.031 17.281 1 90.12 319 ALA A CA 1
ATOM 2611 C C . ALA A 1 319 ? -25.047 -12.094 18.688 1 90.12 319 ALA A C 1
ATOM 2613 O O . ALA A 1 319 ? -24.344 -11.891 19.688 1 90.12 319 ALA A O 1
ATOM 2614 N N . LYS A 1 320 ? -26.312 -12.391 18.766 1 91.44 320 LYS A N 1
ATOM 2615 C CA . LYS A 1 320 ? -27.016 -12.492 20.031 1 91.44 320 LYS A CA 1
ATOM 2616 C C . LYS A 1 320 ? -26.516 -13.703 20.828 1 91.44 320 LYS A C 1
ATOM 2618 O O . LYS A 1 320 ? -26.5 -13.68 22.062 1 91.44 320 LYS A O 1
ATOM 2623 N N . MET A 1 321 ? -26.172 -14.742 20.156 1 91.75 321 MET A N 1
ATOM 2624 C CA . MET A 1 321 ? -25.703 -15.953 20.812 1 91.75 321 MET A CA 1
ATOM 2625 C C . MET A 1 321 ? -24.281 -15.766 21.359 1 91.75 321 MET A C 1
ATOM 2627 O O . MET A 1 321 ? -23.828 -16.547 22.203 1 91.75 321 MET A O 1
ATOM 2631 N N . GLY A 1 322 ? -23.594 -14.727 20.875 1 88.88 322 GLY A N 1
ATOM 2632 C CA . GLY A 1 322 ? -22.297 -14.383 21.422 1 88.88 322 GLY A CA 1
ATOM 2633 C C . GLY A 1 322 ? -21.141 -14.742 20.5 1 88.88 322 GLY A C 1
ATOM 2634 O O . GLY A 1 322 ? -21.297 -15.586 19.609 1 88.88 322 GLY A O 1
ATOM 2635 N N . ARG A 1 323 ? -20.031 -14.219 20.766 1 91.12 323 ARG A N 1
ATOM 2636 C CA . ARG A 1 323 ? -18.828 -14.5 20 1 91.12 323 ARG A CA 1
ATOM 2637 C C . ARG A 1 323 ? -18.359 -15.938 20.203 1 91.12 323 ARG A C 1
ATOM 2639 O O . ARG A 1 323 ? -18.422 -16.453 21.328 1 91.12 323 ARG A O 1
ATOM 2646 N N . GLY A 1 324 ? -17.953 -16.594 19.125 1 91.5 324 GLY A N 1
ATOM 2647 C CA . GLY A 1 324 ? -17.516 -17.984 19.203 1 91.5 324 GLY A CA 1
ATOM 2648 C C . GLY A 1 324 ? -18.578 -18.969 18.781 1 91.5 324 GLY A C 1
ATOM 2649 O O . GLY A 1 324 ? -18.297 -20.172 18.625 1 91.5 324 GLY A O 1
ATOM 2650 N N . THR A 1 325 ? -19.75 -18.547 18.562 1 93.44 325 THR A N 1
ATOM 2651 C CA . THR A 1 325 ? -20.844 -19.422 18.125 1 93.44 325 THR A CA 1
ATOM 2652 C C . THR A 1 325 ? -20.625 -19.875 16.688 1 93.44 325 THR A C 1
ATOM 2654 O O . THR A 1 325 ? -20.172 -19.094 15.844 1 93.44 325 THR A O 1
ATOM 2657 N N . SER A 1 326 ? -20.875 -21.141 16.453 1 93.69 326 SER A N 1
ATOM 2658 C CA . SER A 1 326 ? -20.719 -21.688 15.102 1 93.69 326 SER A CA 1
ATOM 2659 C C . SER A 1 326 ? -21.891 -22.594 14.734 1 93.69 326 SER A C 1
ATOM 2661 O O . SER A 1 326 ? -22.531 -23.172 15.609 1 93.69 326 SER A O 1
ATOM 2663 N N . PHE A 1 327 ? -22.219 -22.641 13.508 1 93.81 327 PHE A N 1
ATOM 2664 C CA . PHE A 1 327 ? -23.25 -23.5 12.914 1 93.81 327 PHE A CA 1
ATOM 2665 C C . PHE A 1 327 ? -22.688 -24.281 11.727 1 93.81 327 PHE A C 1
ATOM 2667 O O . PHE A 1 327 ? -21.875 -23.75 10.961 1 93.81 327 PHE A O 1
ATOM 2674 N N . LYS A 1 328 ? -23.078 -25.516 11.609 1 94.5 328 LYS A N 1
ATOM 2675 C CA . LYS A 1 328 ? -22.594 -26.359 10.508 1 94.5 328 LYS A CA 1
ATOM 2676 C C . LYS A 1 328 ? -23.75 -27.078 9.82 1 94.5 328 LYS A C 1
ATOM 2678 O O . LYS A 1 328 ? -24.734 -27.422 10.461 1 94.5 328 LYS A O 1
ATOM 2683 N N . ILE A 1 329 ? -23.625 -27.281 8.562 1 95.12 329 ILE A N 1
ATOM 2684 C CA . ILE A 1 329 ? -24.594 -28.031 7.762 1 95.12 329 ILE A CA 1
ATOM 2685 C C . ILE A 1 329 ? -23.875 -28.812 6.676 1 95.12 329 ILE A C 1
ATOM 2687 O O . ILE A 1 329 ? -22.828 -28.375 6.172 1 95.12 329 ILE A O 1
ATOM 2691 N N . CYS A 1 330 ? -24.375 -29.953 6.332 1 96.12 330 CYS A N 1
ATOM 2692 C CA . CYS A 1 330 ? -23.734 -30.844 5.367 1 96.12 330 CYS A CA 1
ATOM 2693 C C . CYS A 1 330 ? -24.672 -31.125 4.188 1 96.12 330 CYS A C 1
ATOM 2695 O O . CYS A 1 330 ? -25.891 -31.203 4.352 1 96.12 330 CYS A O 1
ATOM 2697 N N . SER A 1 331 ? -24.047 -31.281 3.068 1 95.94 331 SER A N 1
ATOM 2698 C CA . SER A 1 331 ? -24.828 -31.578 1.871 1 95.94 331 SER A CA 1
ATOM 2699 C C . SER A 1 331 ? -24.875 -33.094 1.614 1 95.94 331 SER A C 1
ATOM 2701 O O . SER A 1 331 ? -24.156 -33.844 2.246 1 95.94 331 SER A O 1
ATOM 2703 N N . ASN A 1 332 ? -25.703 -33.469 0.655 1 94.75 332 ASN A N 1
ATOM 2704 C CA . ASN A 1 332 ? -25.844 -34.875 0.254 1 94.75 332 ASN A CA 1
ATOM 2705 C C . ASN A 1 332 ? -24.609 -35.344 -0.499 1 94.75 332 ASN A C 1
ATOM 2707 O O . ASN A 1 332 ? -24.438 -36.562 -0.699 1 94.75 332 ASN A O 1
ATOM 2711 N N . HIS A 1 333 ? -23.719 -34.5 -0.931 1 94.56 333 HIS A N 1
ATOM 2712 C CA . HIS A 1 333 ? -22.484 -34.875 -1.609 1 94.56 333 HIS A CA 1
ATOM 2713 C C . HIS A 1 333 ? -21.281 -34.75 -0.676 1 94.56 333 HIS A C 1
ATOM 2715 O O . HIS A 1 333 ? -20.141 -34.688 -1.132 1 94.56 333 HIS A O 1
ATOM 2721 N N . ASN A 1 334 ? -21.547 -34.562 0.597 1 94.56 334 ASN A N 1
ATOM 2722 C CA . ASN A 1 334 ? -20.547 -34.531 1.655 1 94.56 334 ASN A CA 1
ATOM 2723 C C . ASN A 1 334 ? -19.703 -33.281 1.597 1 94.56 334 ASN A C 1
ATOM 2725 O O . ASN A 1 334 ? -18.469 -33.344 1.692 1 94.56 334 ASN A O 1
ATOM 2729 N N . ILE A 1 335 ? -20.312 -32.219 1.245 1 96.75 335 ILE A N 1
ATOM 2730 C CA . ILE A 1 335 ? -19.75 -30.875 1.396 1 96.75 335 ILE A CA 1
ATOM 2731 C C . ILE A 1 335 ? -20.312 -30.219 2.662 1 96.75 335 ILE A C 1
ATOM 2733 O O . ILE A 1 335 ? -21.5 -30.312 2.938 1 96.75 335 ILE A O 1
ATOM 2737 N N . VAL A 1 336 ? -19.453 -29.672 3.432 1 97.19 336 VAL A N 1
ATOM 2738 C CA . VAL A 1 336 ? -19.891 -29.094 4.699 1 97.19 336 VAL A CA 1
ATOM 2739 C C . VAL A 1 336 ? -19.719 -27.578 4.672 1 97.19 336 VAL A C 1
ATOM 2741 O O . VAL A 1 336 ? -18.734 -27.078 4.125 1 97.19 336 VAL A O 1
ATOM 2744 N N . LEU A 1 337 ? -20.672 -26.844 5.195 1 97.06 337 LEU A N 1
ATOM 2745 C CA . LEU A 1 337 ? -20.609 -25.391 5.398 1 97.06 337 LEU A CA 1
ATOM 2746 C C . LEU A 1 337 ? -20.594 -25.062 6.887 1 97.06 337 LEU A C 1
ATOM 2748 O O . LEU A 1 337 ? -21.312 -25.688 7.676 1 97.06 337 LEU A O 1
ATOM 2752 N N . VAL A 1 338 ? -19.734 -24.203 7.25 1 96.25 338 VAL A N 1
ATOM 2753 C CA . VAL A 1 338 ? -19.625 -23.766 8.641 1 96.25 338 VAL A CA 1
ATOM 2754 C C . VAL A 1 338 ? -19.75 -22.25 8.719 1 96.25 338 VAL A C 1
ATOM 2756 O O . VAL A 1 338 ? -19.109 -21.516 7.961 1 96.25 338 VAL A O 1
ATOM 2759 N N . LYS A 1 339 ? -20.609 -21.719 9.523 1 95.94 339 LYS A N 1
ATOM 2760 C CA . LYS A 1 339 ? -20.75 -20.312 9.836 1 95.94 339 LYS A CA 1
ATOM 2761 C C . LYS A 1 339 ? -20.266 -20 11.25 1 95.94 339 LYS A C 1
ATOM 2763 O O . LYS A 1 339 ? -20.703 -20.641 12.211 1 95.94 339 LYS A O 1
ATOM 2768 N N . TRP A 1 340 ? -19.297 -19.094 11.391 1 95.5 340 TRP A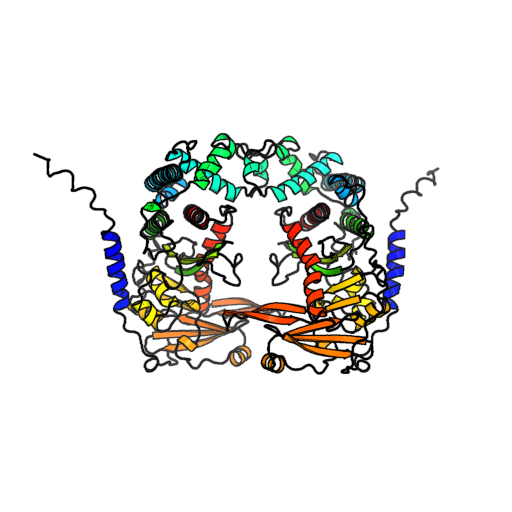 N 1
ATOM 2769 C CA . TRP A 1 340 ? -18.656 -18.766 12.664 1 95.5 340 TRP A CA 1
ATOM 2770 C C . TRP A 1 340 ? -18.781 -17.266 12.953 1 95.5 340 TRP A C 1
ATOM 2772 O O . TRP A 1 340 ? -18.578 -16.438 12.062 1 95.5 340 TRP A O 1
ATOM 2782 N N . PHE A 1 341 ? -19.141 -16.969 14.211 1 94.56 341 PHE A N 1
ATOM 2783 C CA . PHE A 1 341 ? -19.328 -15.57 14.57 1 94.56 341 PHE A CA 1
ATOM 2784 C C . PHE A 1 341 ? -18.25 -15.109 15.547 1 94.56 341 PHE A C 1
ATOM 2786 O O . PHE A 1 341 ? -18.141 -15.656 16.641 1 94.56 341 PHE A O 1
ATOM 2793 N N . ASP A 1 342 ? -17.438 -14.164 15.125 1 91.69 342 ASP A N 1
ATOM 2794 C CA . ASP A 1 342 ? -16.547 -13.422 16 1 91.69 342 ASP A CA 1
ATOM 2795 C C . ASP A 1 342 ? -16.984 -11.961 16.141 1 91.69 342 ASP A C 1
ATOM 2797 O O . ASP A 1 342 ? -18 -11.68 16.781 1 91.69 342 ASP A O 1
ATOM 2801 N N . ASN A 1 343 ? -16.281 -10.969 15.438 1 86.44 343 ASN A N 1
ATOM 2802 C CA . ASN A 1 343 ? -16.797 -9.617 15.297 1 86.44 343 ASN A CA 1
ATOM 2803 C C . ASN A 1 343 ? -17.828 -9.523 14.172 1 86.44 343 ASN A C 1
ATOM 2805 O O . ASN A 1 343 ? -18.734 -8.695 14.219 1 86.44 343 ASN A O 1
ATOM 2809 N N . LYS A 1 344 ? -17.609 -10.328 13.234 1 90.62 344 LYS A N 1
ATOM 2810 C CA . LYS A 1 344 ? -18.516 -10.531 12.109 1 90.62 344 LYS A CA 1
ATOM 2811 C C . LYS A 1 344 ? -18.641 -12.016 11.773 1 90.62 344 LYS A C 1
ATOM 2813 O O . LYS A 1 344 ? -17.797 -12.828 12.164 1 90.62 344 LYS A O 1
ATOM 2818 N N . ALA A 1 345 ? -19.688 -12.305 11.133 1 94.38 345 ALA A N 1
ATOM 2819 C CA . ALA A 1 345 ? -19.922 -13.695 10.734 1 94.38 345 ALA A CA 1
ATOM 2820 C C . ALA A 1 345 ? -19.078 -14.055 9.516 1 94.38 345 ALA A C 1
ATOM 2822 O O . ALA A 1 345 ? -18.938 -13.25 8.586 1 94.38 345 ALA A O 1
ATOM 2823 N N . VAL A 1 346 ? -18.484 -15.18 9.578 1 95.19 346 VAL A N 1
ATOM 2824 C CA . VAL A 1 346 ? -17.75 -15.711 8.438 1 95.19 346 VAL A CA 1
ATOM 2825 C C . VAL A 1 346 ? -18.312 -17.062 8.039 1 95.19 346 VAL A C 1
ATOM 2827 O O . VAL A 1 346 ? -18.656 -17.875 8.906 1 95.19 346 VAL A O 1
ATOM 2830 N N . GLN A 1 347 ? -18.438 -17.328 6.773 1 96.5 347 GLN A N 1
ATOM 2831 C CA . GLN A 1 347 ? -18.938 -18.594 6.242 1 96.5 347 GLN A CA 1
ATOM 2832 C C . GLN A 1 347 ? -17.859 -19.328 5.453 1 96.5 347 GLN A C 1
ATOM 2834 O O . GLN A 1 347 ? -17.203 -18.734 4.594 1 96.5 347 GLN A O 1
ATOM 2839 N N . LEU A 1 348 ? -17.703 -20.578 5.781 1 97.88 348 LEU A N 1
ATOM 2840 C CA . LEU A 1 348 ? -16.688 -21.391 5.113 1 97.88 348 LEU A CA 1
ATOM 2841 C C . LEU A 1 348 ? -17.297 -22.672 4.57 1 97.88 348 LEU A C 1
ATOM 2843 O O . LEU A 1 348 ? -18.297 -23.172 5.105 1 97.88 348 LEU A O 1
ATOM 2847 N N . GLY A 1 349 ? -16.766 -23.188 3.488 1 97.69 349 GLY A N 1
ATOM 2848 C CA . GLY A 1 349 ? -17.078 -24.5 2.922 1 97.69 349 GLY A CA 1
ATOM 2849 C C . GLY A 1 349 ? -15.867 -25.406 2.82 1 97.69 349 GLY A C 1
ATOM 2850 O O . GLY A 1 349 ? -14.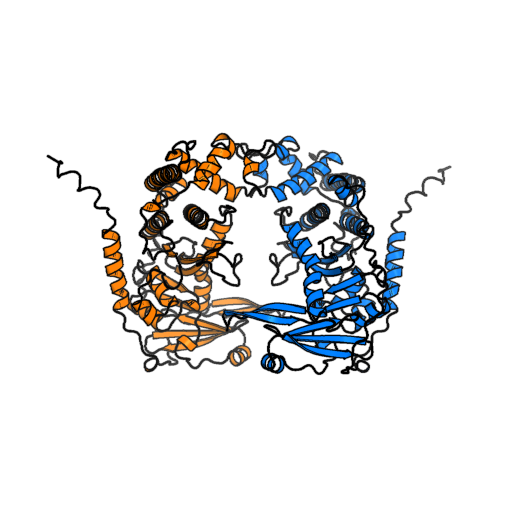742 -24.938 2.652 1 97.69 349 GLY A O 1
ATOM 2851 N N . SER A 1 350 ? -16.125 -26.703 2.938 1 97.88 350 SER A N 1
ATOM 2852 C CA . SER A 1 350 ? -15.023 -27.656 2.879 1 97.88 350 SER A CA 1
ATOM 2853 C C . SER A 1 350 ? -15.516 -29.031 2.432 1 97.88 350 SER A C 1
ATOM 2855 O O . SER A 1 350 ? -16.688 -29.359 2.596 1 97.88 350 SER A O 1
ATOM 2857 N N . ASN A 1 351 ? -14.609 -29.797 1.832 1 97.25 351 ASN A N 1
ATOM 2858 C CA . ASN A 1 351 ? -14.883 -31.188 1.501 1 97.25 351 ASN A CA 1
ATOM 2859 C C . ASN A 1 351 ? -14.078 -32.156 2.387 1 97.25 351 ASN A C 1
ATOM 2861 O O . ASN A 1 351 ? -14.039 -33.344 2.135 1 97.25 351 ASN A O 1
ATOM 2865 N N . PHE A 1 352 ? -13.422 -31.609 3.496 1 95.44 352 PHE A N 1
ATOM 2866 C CA . PHE A 1 352 ? -12.609 -32.562 4.246 1 95.44 352 PHE A CA 1
ATOM 2867 C C . PHE A 1 352 ? -12.656 -32.25 5.738 1 95.44 352 PHE A C 1
ATOM 2869 O O . PHE A 1 352 ? -12.289 -33.094 6.562 1 95.44 352 PHE A O 1
ATOM 2876 N N . ILE A 1 353 ? -13.102 -31.016 6.051 1 94.25 353 ILE A N 1
ATOM 2877 C CA . ILE A 1 353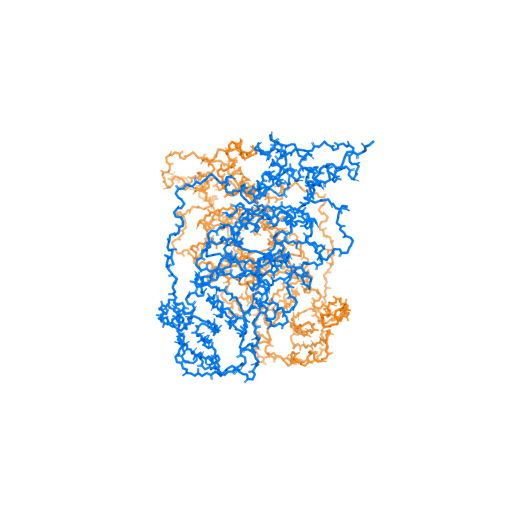 ? -13.062 -30.656 7.461 1 94.25 353 ILE A CA 1
ATOM 2878 C C . ILE A 1 353 ? -14.258 -29.766 7.805 1 94.25 353 ILE A C 1
ATOM 2880 O O . ILE A 1 353 ? -14.688 -28.953 6.992 1 94.25 353 ILE A O 1
ATOM 2884 N N . SER A 1 354 ? -14.828 -30 8.93 1 93.31 354 SER A N 1
ATOM 2885 C CA . SER A 1 354 ? -15.906 -29.188 9.477 1 93.31 354 SER A CA 1
ATOM 2886 C C . SER A 1 354 ? -15.453 -28.438 10.727 1 93.31 354 SER A C 1
ATOM 2888 O O . SER A 1 354 ? -14.406 -27.797 10.719 1 93.31 354 SER A O 1
ATOM 2890 N N . SER A 1 355 ? -16.188 -28.422 11.766 1 89.31 355 SER A N 1
ATOM 2891 C CA . SER A 1 355 ? -15.797 -27.766 13.008 1 89.31 355 SER A CA 1
ATOM 2892 C C . SER A 1 355 ? -14.672 -28.531 13.695 1 89.31 355 SER A C 1
ATOM 2894 O O . SER A 1 355 ? -13.859 -27.938 14.414 1 89.31 355 SER A O 1
ATOM 2896 N N . GLY A 1 356 ? -14.594 -29.812 13.422 1 85 356 GLY A N 1
ATOM 2897 C CA . GLY A 1 356 ? -13.539 -30.625 14 1 85 356 GLY A CA 1
ATOM 2898 C C . GLY A 1 356 ? -13.336 -30.359 15.484 1 85 356 GLY A C 1
ATOM 2899 O O . GLY A 1 356 ? -14.305 -30.297 16.25 1 85 356 GLY A O 1
ATOM 2900 N N . THR A 1 357 ? -12.078 -30.281 15.898 1 86.38 357 THR A N 1
ATOM 2901 C CA . THR A 1 357 ? -11.727 -29.938 17.266 1 86.38 357 THR A CA 1
ATOM 2902 C C . THR A 1 357 ? -11.547 -28.438 17.438 1 86.38 357 THR A C 1
ATOM 2904 O O . THR A 1 357 ? -10.539 -27.875 16.984 1 86.38 357 THR A O 1
ATOM 2907 N N . PRO A 1 358 ? -12.539 -27.875 17.984 1 88.06 358 PRO A N 1
ATOM 2908 C CA . PRO A 1 358 ? -12.445 -26.422 18.125 1 88.06 358 PRO A CA 1
ATOM 2909 C C . PRO A 1 358 ? -11.242 -25.984 18.953 1 88.06 358 PRO A C 1
ATOM 2911 O O . PRO A 1 358 ? -10.828 -26.703 19.875 1 88.06 358 PRO A O 1
ATOM 2914 N N . THR A 1 359 ? -10.633 -24.922 18.547 1 89.12 359 THR A N 1
ATOM 2915 C CA . THR A 1 359 ? -9.539 -24.312 19.281 1 89.12 359 THR A CA 1
ATOM 2916 C C . THR A 1 359 ? -9.992 -23.016 19.938 1 89.12 359 THR A C 1
ATOM 2918 O O . THR A 1 359 ? -10.93 -22.359 19.469 1 89.12 359 THR A O 1
ATOM 2921 N N . ILE A 1 360 ? -9.391 -22.75 21.078 1 91.44 360 ILE A N 1
ATOM 2922 C CA . ILE A 1 360 ? -9.703 -21.516 21.766 1 91.44 360 ILE A CA 1
ATOM 2923 C C . ILE A 1 360 ? -8.758 -20.406 21.312 1 91.44 360 ILE A C 1
ATOM 2925 O O . ILE A 1 360 ? -7.535 -20.594 21.312 1 91.44 360 ILE A O 1
ATOM 2929 N N . VAL A 1 361 ? -9.328 -19.375 20.828 1 90.69 361 VAL A N 1
ATOM 2930 C CA . VAL A 1 361 ? -8.516 -18.266 20.344 1 90.69 361 VAL A CA 1
ATOM 2931 C C . VAL A 1 361 ? -8.75 -17.047 21.219 1 90.69 361 VAL A C 1
ATOM 2933 O O . VAL A 1 361 ? -9.859 -16.844 21.734 1 90.69 361 VAL A O 1
ATOM 2936 N N . GLN A 1 362 ? -7.703 -16.328 21.438 1 89.75 362 GLN A N 1
ATOM 2937 C CA . GLN A 1 362 ? -7.75 -15.078 22.203 1 89.75 362 GLN A CA 1
ATOM 2938 C C . GLN A 1 362 ? -8.109 -13.898 21.312 1 89.75 362 GLN A C 1
ATOM 2940 O O . GLN A 1 362 ? -7.516 -13.711 20.25 1 89.75 362 GLN A O 1
ATOM 2945 N N . ARG A 1 363 ? -9.18 -13.188 21.688 1 86.19 363 ARG A N 1
ATOM 2946 C CA . ARG A 1 363 ? -9.625 -12 20.953 1 86.19 363 ARG A CA 1
ATOM 2947 C C . ARG A 1 363 ? -9.797 -10.82 21.906 1 86.19 363 ARG A C 1
ATOM 2949 O O . ARG A 1 363 ? -10.047 -11 23.094 1 86.19 363 ARG A O 1
ATOM 2956 N N . PHE A 1 364 ? -9.531 -9.625 21.391 1 80.88 364 PHE A N 1
ATOM 2957 C CA . PHE A 1 364 ? -9.758 -8.414 22.172 1 80.88 364 PHE A CA 1
ATOM 2958 C C . PHE A 1 364 ? -11.18 -7.902 22 1 80.88 364 PHE A C 1
ATOM 2960 O O . PHE A 1 364 ? -11.664 -7.777 20.875 1 80.88 364 PHE A O 1
ATOM 2967 N N . ASP A 1 365 ? -11.789 -7.703 23.109 1 80.75 365 ASP A N 1
ATOM 2968 C CA . ASP A 1 365 ? -13.117 -7.098 23.109 1 80.75 365 ASP A CA 1
ATOM 2969 C C . ASP A 1 365 ? -13.039 -5.598 23.391 1 80.75 365 ASP A C 1
ATOM 2971 O O . ASP A 1 365 ? -12.695 -5.184 24.5 1 80.75 365 ASP A O 1
ATOM 2975 N N . ARG A 1 366 ? -13.312 -4.816 22.438 1 74.75 366 ARG A N 1
ATOM 2976 C CA . ARG A 1 366 ? -13.203 -3.365 22.531 1 74.75 366 ARG A CA 1
ATOM 2977 C C . ARG A 1 366 ? -14.172 -2.809 23.562 1 74.75 366 ARG A C 1
ATOM 2979 O O . ARG A 1 366 ? -13.844 -1.864 24.281 1 74.75 366 ARG A O 1
ATOM 2986 N N . LYS A 1 367 ? -15.43 -3.387 23.578 1 75.69 367 LYS A N 1
ATOM 2987 C CA . LYS A 1 367 ? -16.453 -2.924 24.516 1 75.69 367 LYS A CA 1
ATOM 2988 C C . LYS A 1 367 ? -16.016 -3.166 25.969 1 75.69 367 LYS A C 1
ATOM 2990 O O . LYS A 1 367 ? -16.141 -2.277 26.812 1 75.69 367 LYS A O 1
ATOM 2995 N N . LYS A 1 368 ? -15.438 -4.352 26.172 1 79.62 368 LYS A N 1
ATOM 2996 C CA . LYS A 1 368 ? -15.039 -4.727 27.516 1 79.62 368 LYS A CA 1
ATOM 2997 C C . LYS A 1 368 ? -13.578 -4.367 27.781 1 79.62 368 LYS A C 1
ATOM 2999 O O . LYS A 1 368 ? -13.102 -4.469 28.906 1 79.62 368 LYS A O 1
ATOM 3004 N N . LYS A 1 369 ? -12.891 -3.881 26.672 1 82.62 369 LYS A N 1
ATOM 3005 C CA . LYS A 1 369 ? -11.477 -3.529 26.781 1 82.62 369 LYS A CA 1
ATOM 3006 C C . LYS A 1 369 ? -10.68 -4.652 27.438 1 82.62 369 LYS A C 1
ATOM 3008 O O . LYS A 1 369 ? -9.875 -4.406 28.328 1 82.62 369 LYS A O 1
ATOM 3013 N N . SER A 1 370 ? -11.102 -5.879 27.203 1 85.75 370 SER A N 1
ATOM 3014 C CA . SER A 1 370 ? -10.43 -7.043 27.766 1 85.75 370 SER A CA 1
ATOM 3015 C C . SER A 1 370 ? -10.266 -8.148 26.734 1 85.75 370 SER A C 1
ATOM 3017 O O . SER A 1 370 ? -10.906 -8.117 25.672 1 85.75 370 SER A O 1
ATOM 3019 N N . LEU A 1 371 ? -9.367 -9.031 27.016 1 88.94 371 LEU A N 1
ATOM 3020 C CA . LEU A 1 371 ? -9.18 -10.211 26.172 1 88.94 371 LEU A CA 1
ATOM 3021 C C . LEU A 1 371 ? -10.25 -11.258 26.438 1 88.94 371 LEU A C 1
ATOM 3023 O O . LEU A 1 371 ? -10.609 -11.492 27.594 1 88.94 371 LEU A O 1
ATOM 3027 N N . VAL A 1 372 ? -10.844 -11.742 25.469 1 87.94 372 VAL A N 1
ATOM 3028 C CA . VAL A 1 372 ? -11.836 -12.812 25.594 1 87.94 372 VAL A CA 1
ATOM 3029 C C . VAL A 1 372 ? -11.352 -14.062 24.875 1 87.94 372 VAL A C 1
ATOM 3031 O O . VAL A 1 372 ? -10.594 -13.977 23.906 1 87.94 372 VAL A O 1
ATOM 3034 N N . PHE A 1 373 ? -11.758 -15.203 25.406 1 90.62 373 PHE A N 1
ATOM 3035 C CA . PHE A 1 373 ? -11.438 -16.5 24.812 1 90.62 373 PHE A CA 1
ATOM 3036 C C . PHE A 1 373 ? -12.664 -17.109 24.141 1 90.62 373 PHE A C 1
ATOM 3038 O O . PHE A 1 373 ? -13.68 -17.328 24.797 1 90.62 373 PHE A O 1
ATOM 3045 N N . ILE A 1 374 ? -12.516 -17.234 22.859 1 91.5 374 ILE A N 1
ATOM 3046 C CA . ILE A 1 374 ? -13.68 -17.75 22.156 1 91.5 374 ILE A CA 1
ATOM 3047 C C . ILE A 1 374 ? -13.305 -19.047 21.422 1 91.5 374 ILE A C 1
ATOM 3049 O O . ILE A 1 374 ? -12.141 -19.234 21.047 1 91.5 374 ILE A O 1
ATOM 3053 N N . GLU A 1 375 ? -14.32 -19.922 21.219 1 92.94 375 GLU A N 1
ATOM 3054 C CA . GLU A 1 375 ? -14.117 -21.172 20.469 1 92.94 375 GLU A CA 1
ATOM 3055 C C . GLU A 1 375 ? -14.055 -20.906 18.969 1 92.94 375 GLU A C 1
ATOM 3057 O O . GLU A 1 375 ? -14.844 -20.125 18.438 1 92.94 375 GLU A O 1
ATOM 3062 N N . CYS A 1 376 ? -13.094 -21.453 18.312 1 94.56 376 CYS A N 1
ATOM 3063 C CA . CYS A 1 376 ? -12.883 -21.328 16.875 1 94.56 376 CYS A CA 1
ATOM 3064 C C . CYS A 1 376 ? -12.898 -22.703 16.203 1 94.56 376 CYS A C 1
ATOM 3066 O O . CYS A 1 376 ? -12.07 -23.562 16.516 1 94.56 376 CYS A O 1
ATOM 3068 N N . PRO A 1 377 ? -13.867 -22.922 15.328 1 95.31 377 PRO A N 1
ATOM 3069 C CA . PRO A 1 377 ? -13.875 -24.188 14.602 1 95.31 377 PRO A CA 1
ATOM 3070 C C . PRO A 1 377 ? -12.555 -24.469 13.891 1 95.31 377 PRO A C 1
ATOM 3072 O O . PRO A 1 377 ? -11.867 -23.547 13.461 1 95.31 377 PRO A O 1
ATOM 3075 N N . GLU A 1 378 ? -12.195 -25.703 13.734 1 94.88 378 GLU A N 1
ATOM 3076 C CA . GLU A 1 378 ? -10.93 -26.125 13.148 1 94.88 378 GLU A CA 1
ATOM 3077 C C . GLU A 1 378 ? -10.789 -25.625 11.711 1 94.88 378 GLU A C 1
ATOM 3079 O O . GLU A 1 378 ? -9.688 -25.281 11.266 1 94.88 378 GLU A O 1
ATOM 3084 N N . ILE A 1 379 ? -11.898 -25.641 11 1 95.69 379 ILE A N 1
ATOM 3085 C CA . ILE A 1 379 ? -11.875 -25.188 9.609 1 95.69 379 ILE A CA 1
ATOM 3086 C C . ILE A 1 379 ? -11.391 -23.75 9.547 1 95.69 379 ILE A C 1
ATOM 3088 O O . ILE A 1 379 ? -10.625 -23.375 8.664 1 95.69 379 ILE A O 1
ATOM 3092 N N . VAL A 1 380 ? -11.852 -22.922 10.469 1 95.62 380 VAL A N 1
ATOM 3093 C CA . VAL A 1 380 ? -11.469 -21.516 10.492 1 95.62 380 VAL A CA 1
ATOM 3094 C C . VAL A 1 380 ? -9.984 -21.375 10.828 1 95.62 380 VAL A C 1
ATOM 3096 O O . VAL A 1 380 ? -9.266 -20.609 10.195 1 95.62 380 VAL A O 1
ATOM 3099 N N . TYR A 1 381 ? -9.578 -22.109 11.773 1 93.88 381 TYR A N 1
ATOM 3100 C CA . TYR A 1 381 ? -8.18 -22.094 12.188 1 93.88 381 TYR A CA 1
ATOM 3101 C C . TYR A 1 381 ? -7.262 -22.484 11.039 1 93.88 381 TYR A C 1
ATOM 3103 O O . TYR A 1 381 ? -6.277 -21.797 10.758 1 93.88 381 TYR A O 1
ATOM 3111 N N . LEU A 1 382 ? -7.578 -23.594 10.367 1 93.94 382 LEU A N 1
ATOM 3112 C CA . LEU A 1 382 ? -6.762 -24.094 9.266 1 93.94 382 LEU A CA 1
ATOM 3113 C C . LEU A 1 382 ? -6.754 -23.109 8.102 1 93.94 382 LEU A C 1
ATOM 3115 O O . LEU A 1 382 ? -5.715 -22.891 7.484 1 93.94 382 LEU A O 1
ATOM 3119 N N . TYR A 1 383 ? -7.887 -22.578 7.871 1 96.12 383 TYR A N 1
ATOM 3120 C CA . TYR A 1 383 ? -7.988 -21.594 6.797 1 96.12 383 TYR A CA 1
ATOM 3121 C C . TYR A 1 383 ? -7.094 -20.391 7.066 1 96.12 383 TYR A C 1
ATOM 3123 O O . TYR A 1 383 ? -6.305 -19.984 6.207 1 96.12 383 TYR A O 1
ATOM 3131 N N . ASN A 1 384 ? -7.211 -19.828 8.234 1 93.56 384 ASN A N 1
ATOM 3132 C CA . ASN A 1 384 ? -6.43 -18.656 8.594 1 93.56 384 ASN A CA 1
ATOM 3133 C C . ASN A 1 384 ? -4.934 -18.938 8.57 1 93.56 384 ASN A C 1
ATOM 3135 O O . ASN A 1 384 ? -4.133 -18.078 8.203 1 93.56 384 ASN A O 1
ATOM 3139 N N . LYS A 1 385 ? -4.59 -20.016 8.898 1 93.25 385 LYS A N 1
ATOM 3140 C CA . LYS A 1 385 ? -3.188 -20.422 8.961 1 93.25 385 LYS A CA 1
ATOM 3141 C C . LYS A 1 385 ? -2.613 -20.625 7.562 1 93.25 385 LYS A C 1
ATOM 3143 O O . LYS A 1 385 ? -1.44 -20.344 7.316 1 93.25 385 LYS A O 1
ATOM 3148 N N . SER A 1 386 ? -3.451 -21.078 6.59 1 95.31 386 SER A N 1
ATOM 3149 C CA . SER A 1 386 ? -2.908 -21.609 5.344 1 95.31 386 SER A CA 1
ATOM 3150 C C . SER A 1 386 ? -3.201 -20.688 4.172 1 95.31 386 SER A C 1
ATOM 3152 O O . SER A 1 386 ? -2.604 -20.828 3.102 1 95.31 386 SER A O 1
ATOM 3154 N N . MET A 1 387 ? -4.09 -19.703 4.297 1 95.81 387 MET A N 1
ATOM 3155 C CA . MET A 1 387 ? -4.512 -18.844 3.191 1 95.81 387 MET A CA 1
ATOM 3156 C C . MET A 1 387 ? -3.479 -17.75 2.914 1 95.81 387 MET A C 1
ATOM 3158 O O . MET A 1 387 ? -3.52 -17.109 1.869 1 95.81 387 MET A O 1
ATOM 3162 N N . GLY A 1 388 ? -2.395 -17.594 3.512 1 95.06 388 GLY A N 1
ATOM 3163 C CA . GLY A 1 388 ? -1.5 -16.438 3.414 1 95.06 388 GLY A CA 1
ATOM 3164 C C . GLY A 1 388 ? -0.312 -16.688 2.504 1 95.06 388 GLY A C 1
ATOM 3165 O O . GLY A 1 388 ? 0.625 -15.891 2.465 1 95.06 388 GLY A O 1
ATOM 3166 N N . GLY A 1 389 ? -0.355 -17.766 1.7 1 96.81 389 GLY A N 1
ATOM 3167 C CA . GLY A 1 389 ? 0.803 -18.109 0.893 1 96.81 389 GLY A CA 1
ATOM 3168 C C . GLY A 1 389 ? 1.09 -17.109 -0.203 1 96.81 389 GLY A C 1
ATOM 3169 O O . GLY A 1 389 ? 2.232 -16.672 -0.375 1 96.81 389 GLY A O 1
ATOM 3170 N N . VAL A 1 390 ? 0.119 -16.734 -0.948 1 97.19 390 VAL A N 1
ATOM 3171 C CA . VAL A 1 390 ? 0.284 -15.797 -2.049 1 97.19 390 VAL A CA 1
ATOM 3172 C C . VAL A 1 390 ? 0.648 -14.422 -1.5 1 97.19 390 VAL A C 1
ATOM 3174 O O . VAL A 1 390 ? 1.53 -13.742 -2.037 1 97.19 390 VAL A O 1
ATOM 3177 N N . ASP A 1 391 ? -0.031 -14.047 -0.47 1 95 391 ASP A N 1
ATOM 3178 C CA . ASP A 1 391 ? 0.283 -12.773 0.16 1 95 391 ASP A CA 1
ATOM 3179 C C . ASP A 1 391 ? 1.725 -12.75 0.663 1 95 391 ASP A C 1
ATOM 3181 O O . ASP A 1 391 ? 2.402 -11.719 0.571 1 95 391 ASP A O 1
ATOM 3185 N N . LYS A 1 392 ? 2.1 -13.781 1.271 1 97.06 392 LYS A N 1
ATOM 3186 C CA . LYS A 1 392 ? 3.479 -13.883 1.735 1 97.06 392 LYS A CA 1
ATOM 3187 C C . LYS A 1 392 ? 4.461 -13.75 0.575 1 97.06 392 LYS A C 1
ATOM 3189 O O . LYS A 1 392 ? 5.465 -13.039 0.684 1 97.06 392 LYS A O 1
ATOM 3194 N N . HIS A 1 393 ? 4.215 -14.469 -0.483 1 97.56 393 HIS A N 1
ATOM 3195 C CA . HIS A 1 393 ? 5.039 -14.344 -1.678 1 97.56 393 HIS A CA 1
ATOM 3196 C C . HIS A 1 393 ? 5.098 -12.898 -2.164 1 97.56 393 HIS A C 1
ATOM 3198 O O . HIS A 1 393 ? 6.176 -12.375 -2.449 1 97.56 393 HIS A O 1
ATOM 3204 N N . ASP A 1 394 ? 3.979 -12.281 -2.248 1 95.81 394 ASP A N 1
ATOM 3205 C CA . ASP A 1 394 ? 3.887 -10.891 -2.686 1 95.81 394 ASP A CA 1
ATOM 3206 C C . ASP A 1 394 ? 4.699 -9.977 -1.774 1 95.81 394 ASP A C 1
ATOM 3208 O O . ASP A 1 394 ? 5.383 -9.062 -2.25 1 95.81 394 ASP A O 1
ATOM 3212 N N . GLN A 1 395 ? 4.516 -10.195 -0.556 1 95.12 395 GLN A N 1
ATOM 3213 C CA . GLN A 1 395 ? 5.254 -9.398 0.421 1 95.12 395 GLN A CA 1
ATOM 3214 C C . GLN A 1 395 ? 6.762 -9.531 0.209 1 95.12 395 GLN A C 1
ATOM 3216 O O . GLN A 1 395 ? 7.48 -8.531 0.179 1 95.12 395 GLN A O 1
ATOM 3221 N N . LEU A 1 396 ? 7.211 -10.75 0.069 1 96.56 396 LEU A N 1
ATOM 3222 C CA . LEU A 1 396 ? 8.641 -11 -0.092 1 96.56 396 LEU A CA 1
ATOM 3223 C C . LEU A 1 396 ? 9.164 -10.359 -1.373 1 96.56 396 LEU A C 1
ATOM 3225 O O . LEU A 1 396 ? 10.242 -9.766 -1.378 1 96.56 396 LEU A O 1
ATOM 3229 N N . VAL A 1 397 ? 8.43 -10.445 -2.404 1 96.25 397 VAL A N 1
ATOM 3230 C CA . VAL A 1 397 ? 8.812 -9.828 -3.672 1 96.25 397 VAL A CA 1
ATOM 3231 C C . VAL A 1 397 ? 8.828 -8.312 -3.531 1 96.25 397 VAL A C 1
ATOM 3233 O O . VAL A 1 397 ? 9.719 -7.641 -4.055 1 96.25 397 VAL A O 1
ATOM 3236 N N . SER A 1 398 ? 7.895 -7.793 -2.863 1 93.62 398 SER A N 1
ATOM 3237 C CA . SER A 1 398 ? 7.73 -6.348 -2.758 1 93.62 398 SER A CA 1
ATOM 3238 C C . SER A 1 398 ? 8.906 -5.711 -2.025 1 93.62 398 SER A C 1
ATOM 3240 O O . SER A 1 398 ? 9.18 -4.52 -2.203 1 93.62 398 SER A O 1
ATOM 3242 N N . TYR A 1 399 ? 9.625 -6.414 -1.182 1 93.06 399 TYR A N 1
ATOM 3243 C CA . TYR A 1 399 ? 10.734 -5.867 -0.419 1 93.06 399 TYR A CA 1
ATOM 3244 C C . TYR A 1 399 ? 11.82 -5.332 -1.348 1 93.06 399 TYR A C 1
ATOM 3246 O O . TYR A 1 399 ? 12.438 -4.305 -1.064 1 93.06 399 TYR A O 1
ATOM 3254 N N . TYR A 1 400 ? 12.062 -5.988 -2.459 1 94.25 400 TYR A N 1
ATOM 3255 C CA . TYR A 1 400 ? 13.164 -5.621 -3.35 1 94.25 400 TYR A CA 1
ATOM 3256 C C . TYR A 1 400 ? 12.727 -5.684 -4.809 1 94.25 400 TYR A C 1
ATOM 3258 O O . TYR A 1 400 ? 13.477 -6.141 -5.668 1 94.25 400 TYR A O 1
ATOM 3266 N N . ARG A 1 401 ? 11.555 -5.277 -4.961 1 93.31 401 ARG A N 1
ATOM 3267 C CA . ARG A 1 401 ? 11.016 -5.301 -6.312 1 93.31 401 ARG A CA 1
ATOM 3268 C C . ARG A 1 401 ? 11.82 -4.398 -7.242 1 93.31 401 ARG A C 1
ATOM 3270 O O . ARG A 1 401 ? 12.148 -3.264 -6.883 1 93.31 401 ARG A O 1
ATOM 3277 N N . THR A 1 402 ? 12.133 -4.941 -8.406 1 92.5 402 THR A N 1
ATOM 3278 C CA . THR A 1 402 ? 12.828 -4.145 -9.414 1 92.5 402 THR A CA 1
ATOM 3279 C C . THR A 1 402 ? 11.914 -3.049 -9.953 1 92.5 402 THR A C 1
ATOM 3281 O O . THR A 1 402 ? 10.773 -3.318 -10.352 1 92.5 402 THR A O 1
ATOM 3284 N N . PHE A 1 403 ? 12.438 -1.866 -9.844 1 81.38 403 PHE A N 1
ATOM 3285 C CA . PHE A 1 403 ? 11.617 -0.74 -10.281 1 81.38 403 PHE A CA 1
ATOM 3286 C C . PHE A 1 403 ? 12.156 -0.162 -11.586 1 81.38 403 PHE A C 1
ATOM 3288 O O . PHE A 1 403 ? 13.328 0.206 -11.68 1 81.38 403 PHE A O 1
ATOM 3295 N N . ILE A 1 404 ? 11.359 -0.209 -12.602 1 82.56 404 ILE A N 1
ATOM 3296 C CA . ILE A 1 404 ? 11.633 0.45 -13.875 1 82.56 404 ILE A CA 1
ATOM 3297 C C . ILE A 1 404 ? 10.477 1.389 -14.227 1 82.56 404 ILE A C 1
ATOM 3299 O O . ILE A 1 404 ? 9.336 0.951 -14.375 1 82.56 404 ILE A O 1
ATOM 3303 N N . LYS A 1 405 ? 10.773 2.635 -14.141 1 75.81 405 LYS A N 1
ATOM 3304 C CA . LYS A 1 405 ? 9.75 3.588 -14.57 1 75.81 405 LYS A CA 1
ATOM 3305 C C . LYS A 1 405 ? 9.547 3.527 -16.078 1 75.81 405 LYS A C 1
ATOM 3307 O O . LYS A 1 405 ? 10.359 4.051 -16.844 1 75.81 405 LYS A O 1
ATOM 3312 N N . CYS A 1 406 ? 8.688 2.732 -16.453 1 71.88 406 CYS A N 1
ATOM 3313 C CA . CYS A 1 406 ? 8.484 2.596 -17.891 1 71.88 406 CYS A CA 1
ATOM 3314 C C . CYS A 1 406 ? 7.012 2.361 -18.219 1 71.88 406 CYS A C 1
ATOM 3316 O O . CYS A 1 406 ? 6.25 1.906 -17.359 1 71.88 406 CYS A O 1
ATOM 3318 N N . LYS A 1 407 ? 6.711 2.732 -19.422 1 79.38 407 LYS A N 1
ATOM 3319 C CA . LYS A 1 407 ? 5.363 2.512 -19.938 1 79.38 407 LYS A CA 1
ATOM 3320 C C . LYS A 1 407 ? 5.273 1.187 -20.688 1 79.38 407 LYS A C 1
ATOM 3322 O O . LYS A 1 407 ? 4.195 0.8 -21.141 1 79.38 407 LYS A O 1
ATOM 3327 N N . LYS A 1 408 ? 6.375 0.51 -20.703 1 88.88 408 LYS A N 1
ATOM 3328 C CA . LYS A 1 408 ? 6.367 -0.78 -21.391 1 88.88 408 LYS A CA 1
ATOM 3329 C C . LYS A 1 408 ? 6.02 -1.911 -20.422 1 88.88 408 LYS A C 1
ATOM 3331 O O . LYS A 1 408 ? 6.84 -2.293 -19.594 1 88.88 408 LYS A O 1
ATOM 3336 N N . TRP A 1 409 ? 4.934 -2.504 -20.672 1 92.75 409 TRP A N 1
ATOM 3337 C CA . TRP A 1 409 ? 4.457 -3.547 -19.766 1 92.75 409 TRP A CA 1
ATOM 3338 C C . TRP A 1 409 ? 5.344 -4.785 -19.844 1 92.75 409 TRP A C 1
ATOM 3340 O O . TRP A 1 409 ? 5.48 -5.527 -18.875 1 92.75 409 TRP A O 1
ATOM 3350 N N . THR A 1 410 ? 5.949 -5.027 -21.016 1 94.25 410 THR A N 1
ATOM 3351 C CA . THR A 1 410 ? 6.785 -6.207 -21.203 1 94.25 410 THR A CA 1
ATOM 3352 C C . THR A 1 410 ? 7.98 -6.18 -20.25 1 94.25 410 THR A C 1
ATOM 3354 O O . THR A 1 410 ? 8.312 -7.191 -19.641 1 94.25 410 THR A O 1
ATOM 3357 N N . LEU A 1 411 ? 8.586 -5.035 -20.172 1 94.69 411 LEU A N 1
ATOM 3358 C CA . LEU A 1 411 ? 9.734 -4.902 -19.281 1 94.69 411 LEU A CA 1
ATOM 3359 C C . LEU A 1 411 ? 9.328 -5.152 -17.828 1 94.69 411 LEU A C 1
ATOM 3361 O O . LEU A 1 411 ? 10.039 -5.824 -17.094 1 94.69 411 LEU A O 1
ATOM 3365 N N . ARG A 1 412 ? 8.195 -4.648 -17.453 1 94.06 412 ARG A N 1
ATOM 3366 C CA . ARG A 1 412 ? 7.699 -4.836 -16.094 1 94.06 412 ARG A CA 1
ATOM 3367 C C . ARG A 1 412 ? 7.508 -6.316 -15.781 1 94.06 412 ARG A C 1
ATOM 3369 O O . ARG A 1 412 ? 7.961 -6.797 -14.742 1 94.06 412 ARG A O 1
ATOM 3376 N N . MET A 1 413 ? 6.91 -6.988 -16.672 1 95.69 413 MET A N 1
ATOM 3377 C CA . MET A 1 413 ? 6.609 -8.398 -16.453 1 95.69 413 MET A CA 1
ATOM 3378 C C . MET A 1 413 ? 7.875 -9.242 -16.531 1 95.69 413 MET A C 1
ATOM 3380 O O . MET A 1 413 ? 8.023 -10.219 -15.789 1 95.69 413 MET A O 1
ATOM 3384 N N . LEU A 1 414 ? 8.789 -8.883 -17.438 1 97.06 414 LEU A N 1
ATOM 3385 C CA . LEU A 1 414 ? 10.031 -9.625 -17.547 1 97.06 414 LEU A CA 1
ATOM 3386 C C . LEU A 1 414 ? 10.867 -9.5 -16.281 1 97.06 414 LEU A C 1
ATOM 3388 O O . LEU A 1 414 ? 11.406 -10.492 -15.781 1 97.06 414 LEU A O 1
ATOM 3392 N N . PHE A 1 415 ? 10.945 -8.391 -15.758 1 96.75 415 PHE A N 1
ATOM 3393 C CA . PHE A 1 415 ? 11.742 -8.227 -14.547 1 96.75 415 PHE A CA 1
ATOM 3394 C C . PHE A 1 415 ? 11.016 -8.789 -13.336 1 96.75 415 PHE A C 1
ATOM 3396 O O . PHE A 1 415 ? 11.641 -9.242 -12.375 1 96.75 415 PHE A O 1
ATOM 3403 N N . HIS A 1 416 ? 9.703 -8.789 -13.367 1 96.94 416 HIS A N 1
ATOM 3404 C CA . HIS A 1 416 ? 8.945 -9.391 -12.281 1 96.94 416 HIS A CA 1
ATOM 3405 C C . HIS A 1 416 ? 9.258 -10.883 -12.141 1 96.94 416 HIS A C 1
ATOM 3407 O O . HIS A 1 416 ? 9.312 -11.406 -11.031 1 96.94 416 HIS A O 1
ATOM 3413 N N . ILE A 1 417 ? 9.375 -11.539 -13.266 1 97.62 417 ILE A N 1
ATOM 3414 C CA . ILE A 1 417 ? 9.648 -12.969 -13.211 1 97.62 417 ILE A CA 1
ATOM 3415 C C . ILE A 1 417 ? 11.008 -13.211 -12.555 1 97.62 417 ILE A C 1
ATOM 3417 O O . ILE A 1 417 ? 11.195 -14.211 -11.852 1 97.62 417 ILE A O 1
ATOM 3421 N N . PHE A 1 418 ? 11.984 -12.352 -12.797 1 97.69 418 PHE A N 1
ATOM 3422 C CA . PHE A 1 418 ? 13.273 -12.461 -12.125 1 97.69 418 PHE A CA 1
ATOM 3423 C C . PHE A 1 418 ? 13.117 -12.273 -10.625 1 97.69 418 PHE A C 1
ATOM 3425 O O . PHE A 1 418 ? 13.742 -12.984 -9.836 1 97.69 418 PHE A O 1
ATOM 3432 N N . ASP A 1 419 ? 12.289 -11.32 -10.219 1 97.38 419 ASP A N 1
ATOM 3433 C CA . ASP A 1 419 ? 12.016 -11.109 -8.805 1 97.38 419 ASP A CA 1
ATOM 3434 C C . ASP A 1 419 ? 11.406 -12.352 -8.164 1 97.38 419 ASP A C 1
ATOM 3436 O O . ASP A 1 419 ? 11.781 -12.734 -7.051 1 97.38 419 ASP A O 1
ATOM 3440 N N . MET A 1 420 ? 10.492 -12.938 -8.875 1 97.88 420 MET A N 1
ATOM 3441 C CA . MET A 1 420 ? 9.852 -14.148 -8.367 1 97.88 420 MET A CA 1
ATOM 3442 C C . MET A 1 420 ? 10.859 -15.281 -8.234 1 97.88 420 MET A C 1
ATOM 3444 O O . MET A 1 420 ? 10.828 -16.031 -7.262 1 97.88 420 MET A O 1
ATOM 3448 N N . ALA A 1 421 ? 11.742 -15.375 -9.227 1 97.56 421 ALA A N 1
ATOM 3449 C CA . ALA A 1 421 ? 12.773 -16.406 -9.211 1 97.56 421 ALA A CA 1
ATOM 3450 C C . ALA A 1 421 ? 13.719 -16.234 -8.031 1 97.56 421 ALA A C 1
ATOM 3452 O O . ALA A 1 421 ? 14.055 -17.203 -7.336 1 97.56 421 ALA A O 1
ATOM 3453 N N . VAL A 1 422 ? 14.117 -15.047 -7.801 1 96.06 422 VAL A N 1
ATOM 3454 C CA . VAL A 1 422 ? 15.023 -14.742 -6.691 1 96.06 422 VAL A CA 1
ATOM 3455 C C . VAL A 1 422 ? 14.344 -15.086 -5.367 1 96.06 422 VAL A C 1
ATOM 3457 O O . VAL A 1 422 ? 14.953 -15.688 -4.484 1 96.06 422 VAL A O 1
ATOM 3460 N N . ASN A 1 423 ? 13.148 -14.703 -5.262 1 95.31 423 ASN A N 1
ATOM 3461 C CA . ASN A 1 423 ? 12.398 -14.992 -4.039 1 95.31 423 ASN A CA 1
ATOM 3462 C C . ASN A 1 423 ? 12.25 -16.484 -3.814 1 95.31 423 ASN A C 1
ATOM 3464 O O . ASN A 1 423 ? 12.414 -16.969 -2.689 1 95.31 423 ASN A O 1
ATOM 3468 N N . SER A 1 424 ? 11.992 -17.219 -4.852 1 91.88 424 SER A N 1
ATOM 3469 C CA . SER A 1 424 ? 11.82 -18.672 -4.766 1 91.88 424 SER A CA 1
ATOM 3470 C C . SER A 1 424 ? 13.141 -19.359 -4.418 1 91.88 424 SER A C 1
ATOM 3472 O O . SER A 1 424 ? 13.156 -20.375 -3.719 1 91.88 424 SER A O 1
ATOM 3474 N N . MET B 1 1 ? 31.312 39.375 48.156 1 23.14 1 MET B N 1
ATOM 3475 C CA . MET B 1 1 ? 30.5 40.375 47.5 1 23.14 1 MET B CA 1
ATOM 3476 C C . MET B 1 1 ? 30.047 39.906 46.125 1 23.14 1 MET B C 1
ATOM 3478 O O . MET B 1 1 ? 30.828 39.844 45.188 1 23.14 1 MET B O 1
ATOM 3482 N N . ILE B 1 2 ? 29.047 38.781 46.031 1 21.11 2 ILE B N 1
ATOM 3483 C CA . ILE B 1 2 ? 28.438 37.969 44.969 1 21.11 2 ILE B CA 1
ATOM 3484 C C . ILE B 1 2 ? 27.672 38.875 44 1 21.11 2 ILE B C 1
ATOM 3486 O O . ILE B 1 2 ? 26.75 39.562 44.406 1 21.11 2 ILE B O 1
ATOM 3490 N N . ARG B 1 3 ? 28.469 39.344 42.906 1 25.33 3 ARG B N 1
ATOM 3491 C CA . ARG B 1 3 ? 28.141 40.469 42.062 1 25.33 3 ARG B CA 1
ATOM 3492 C C . ARG B 1 3 ? 26.75 40.312 41.438 1 25.33 3 ARG B C 1
ATOM 3494 O O . ARG B 1 3 ? 26.422 39.25 40.938 1 25.33 3 ARG B O 1
ATOM 3501 N N . GLU B 1 4 ? 25.656 41.062 41.906 1 22.28 4 GLU B N 1
ATOM 3502 C CA . GLU B 1 4 ? 24.219 41.188 41.688 1 22.28 4 GLU B CA 1
ATOM 3503 C C . GLU B 1 4 ? 23.891 41.125 40.188 1 22.28 4 GLU B C 1
ATOM 3505 O O . GLU B 1 4 ? 22.766 40.812 39.812 1 22.28 4 GLU B O 1
ATOM 3510 N N . GLU B 1 5 ? 24.719 41.594 39.25 1 25.08 5 GLU B N 1
ATOM 3511 C CA . GLU B 1 5 ? 24.375 42.031 37.906 1 25.08 5 GLU B CA 1
ATOM 3512 C C . GLU B 1 5 ? 24.031 40.844 37 1 25.08 5 GLU B C 1
ATOM 3514 O O . GLU B 1 5 ? 23.406 41.031 35.969 1 25.08 5 GLU B O 1
ATOM 3519 N N . ASP B 1 6 ? 24.656 39.719 37.156 1 23.41 6 ASP B N 1
ATOM 3520 C CA . ASP B 1 6 ? 24.703 38.75 36.094 1 23.41 6 ASP B CA 1
ATOM 3521 C C . ASP B 1 6 ? 23.359 38.031 35.906 1 23.41 6 ASP B C 1
ATOM 3523 O O . ASP B 1 6 ? 23.25 37.062 35.188 1 23.41 6 ASP B O 1
ATOM 3527 N N . ILE B 1 7 ? 22.297 38.281 36.75 1 23.84 7 ILE B N 1
ATOM 3528 C CA . ILE B 1 7 ? 21.016 37.562 36.812 1 23.84 7 ILE B CA 1
ATOM 3529 C C . ILE B 1 7 ? 20.141 38 35.625 1 23.84 7 ILE B C 1
ATOM 3531 O O . ILE B 1 7 ? 19.031 37.5 35.469 1 23.84 7 ILE B O 1
ATOM 3535 N N . VAL B 1 8 ? 20.469 39.125 34.938 1 25.44 8 VAL B N 1
ATOM 3536 C CA . VAL B 1 8 ? 19.422 39.75 34.125 1 25.44 8 VAL B CA 1
ATOM 3537 C C . VAL B 1 8 ? 19.141 38.875 32.906 1 25.44 8 VAL B C 1
ATOM 3539 O O . VAL B 1 8 ? 17.984 38.781 32.469 1 25.44 8 VAL B O 1
ATOM 3542 N N . GLY B 1 9 ? 20.188 38.438 32.281 1 26.3 9 GLY B N 1
ATOM 3543 C CA . GLY B 1 9 ? 20.016 38.156 30.859 1 26.3 9 GLY B CA 1
ATOM 3544 C C . GLY B 1 9 ? 19.172 36.938 30.578 1 26.3 9 GLY B C 1
ATOM 3545 O O . GLY B 1 9 ? 19.016 36.531 29.422 1 26.3 9 GLY B O 1
ATOM 3546 N N . LEU B 1 10 ? 19.078 36 31.453 1 25.38 10 LEU B N 1
ATOM 3547 C CA . LEU B 1 10 ? 18.438 34.719 31.188 1 25.38 10 LEU B CA 1
ATOM 3548 C C . LEU B 1 10 ? 16.938 34.875 31.062 1 25.38 10 LEU B C 1
ATOM 3550 O O . LEU B 1 10 ? 16.203 33.875 31.094 1 25.38 10 LEU B O 1
ATOM 3554 N N . LEU B 1 11 ? 16.438 36.094 31.375 1 30.05 11 LEU B N 1
ATOM 3555 C CA . LEU B 1 11 ? 14.992 36.219 31.359 1 30.05 11 LEU B CA 1
ATOM 3556 C C . LEU B 1 11 ? 14.453 35.969 29.953 1 30.05 11 LEU B C 1
ATOM 3558 O O . LEU B 1 11 ? 14.711 36.75 29.031 1 30.05 11 LEU B O 1
ATOM 3562 N N . GLY B 1 12 ? 14.461 34.781 29.594 1 27.16 12 GLY B N 1
ATOM 3563 C CA . GLY B 1 12 ? 14.117 34.156 28.312 1 27.16 12 GLY B CA 1
ATOM 3564 C C . GLY B 1 12 ? 12.852 34.75 27.703 1 27.16 12 GLY B C 1
ATOM 3565 O O . GLY B 1 12 ? 11.938 35.156 28.422 1 27.16 12 GLY B O 1
ATOM 3566 N N . THR B 1 13 ? 12.969 35.344 26.5 1 32.41 13 THR B N 1
ATOM 3567 C CA . THR B 1 13 ? 12.016 35.906 25.547 1 32.41 13 THR B CA 1
ATOM 3568 C C . THR B 1 13 ? 10.82 34.969 25.391 1 32.41 13 THR B C 1
ATOM 3570 O O . THR B 1 13 ? 9.938 35.219 24.562 1 32.41 13 THR B O 1
ATOM 3573 N N . GLY B 1 14 ? 10.703 33.906 26.156 1 32.72 14 GLY B N 1
ATOM 3574 C CA . GLY B 1 14 ? 9.57 33 26.062 1 32.72 14 GLY B CA 1
ATOM 3575 C C . GLY B 1 14 ? 8.25 33.625 26.438 1 32.72 14 GLY B C 1
ATOM 3576 O O . GLY B 1 14 ? 7.195 33 26.344 1 32.72 14 GLY B O 1
ATOM 3577 N N . LEU B 1 15 ? 8.18 34.75 27.141 1 34.84 15 LEU B N 1
ATOM 3578 C CA . LEU B 1 15 ? 6.984 35.281 27.781 1 34.84 15 LEU B CA 1
ATOM 3579 C C . LEU B 1 15 ? 6.102 36 26.766 1 34.84 15 LEU B C 1
ATOM 3581 O O . LEU B 1 15 ? 4.879 36.031 26.922 1 34.84 15 LEU B O 1
ATOM 3585 N N . ASP B 1 16 ? 6.754 36.562 25.766 1 36.03 16 ASP B N 1
ATOM 3586 C CA . ASP B 1 16 ? 5.926 37.375 24.875 1 36.03 16 ASP B CA 1
ATOM 3587 C C . ASP B 1 16 ? 5.016 36.5 24.016 1 36.03 16 ASP B C 1
ATOM 3589 O O . ASP B 1 16 ? 3.887 36.875 23.703 1 36.03 16 ASP B O 1
ATOM 3593 N N . SER B 1 17 ? 5.508 35.344 23.562 1 38.22 17 SER B N 1
ATOM 3594 C CA . SER B 1 17 ? 4.691 34.469 22.734 1 38.22 17 SER B CA 1
ATOM 3595 C C . SER B 1 17 ? 3.521 33.906 23.516 1 38.22 17 SER B C 1
ATOM 3597 O O . SER B 1 17 ? 2.473 33.594 22.953 1 38.22 17 SER B O 1
ATOM 3599 N N . ASP B 1 18 ? 3.619 33.812 24.797 1 40.38 18 ASP B N 1
ATOM 3600 C CA . ASP B 1 18 ? 2.535 33.312 25.641 1 40.38 18 ASP B CA 1
ATOM 3601 C C . ASP B 1 18 ? 1.424 34.344 25.766 1 40.38 18 ASP B C 1
ATOM 3603 O O . ASP B 1 18 ? 0.25 34 25.906 1 40.38 18 ASP B O 1
ATOM 3607 N N . LEU B 1 19 ? 1.785 35.625 25.75 1 39.03 19 LEU B N 1
ATOM 3608 C CA . LEU B 1 19 ? 0.819 36.688 25.953 1 39.03 19 LEU B CA 1
ATOM 3609 C C . LEU B 1 19 ? -0.085 36.844 24.734 1 39.03 19 LEU B C 1
ATOM 3611 O O . LEU B 1 19 ? -1.288 37.094 24.875 1 39.03 19 LEU B O 1
ATOM 3615 N N . SER B 1 20 ? 0.5 36.719 23.547 1 43.22 20 SER B N 1
ATOM 3616 C CA . SER B 1 20 ? -0.33 36.844 22.344 1 43.22 20 SER B CA 1
ATOM 3617 C C . SER B 1 20 ? -1.254 35.656 22.203 1 43.22 20 SER B C 1
ATOM 3619 O O . SER B 1 20 ? -2.402 35.781 21.766 1 43.22 20 SER B O 1
ATOM 3621 N N . SER B 1 21 ? -0.767 34.438 22.469 1 47.88 21 SER B N 1
ATOM 3622 C CA . SER B 1 21 ? -1.614 33.25 22.453 1 47.88 21 SER B CA 1
ATOM 3623 C C . SER B 1 21 ? -2.752 33.344 23.469 1 47.88 21 SER B C 1
ATOM 3625 O O . SER B 1 21 ? -3.875 32.938 23.188 1 47.88 21 SER B O 1
ATOM 3627 N N . LEU B 1 22 ? -2.467 34 24.641 1 45.88 22 LEU B N 1
ATOM 3628 C CA . LEU B 1 22 ? -3.486 34.188 25.656 1 45.88 22 LEU B CA 1
ATOM 3629 C C . LEU B 1 22 ? -4.539 35.188 25.188 1 45.88 22 LEU B C 1
ATOM 3631 O O . LEU B 1 22 ? -5.727 35.031 25.469 1 45.88 22 LEU B O 1
ATOM 3635 N N . SER B 1 23 ? -4.043 36.156 24.438 1 47.88 23 SER B N 1
ATOM 3636 C CA . SER B 1 23 ? -4.988 37.188 23.969 1 47.88 23 SER B CA 1
ATOM 3637 C C . SER B 1 23 ? -5.934 36.594 22.922 1 47.88 23 SER B C 1
ATOM 3639 O O . SER B 1 23 ? -7.121 36.906 22.891 1 47.88 23 SER B O 1
ATOM 3641 N N . ILE B 1 24 ? -5.43 35.688 22.031 1 51.91 24 ILE B N 1
ATOM 3642 C CA . ILE B 1 24 ? -6.207 35.094 20.953 1 51.91 24 ILE B CA 1
ATOM 3643 C C . ILE B 1 24 ? -7.16 34.062 21.5 1 51.91 24 ILE B C 1
ATOM 3645 O O . ILE B 1 24 ? -8.312 33.938 21.062 1 51.91 24 ILE B O 1
ATOM 3649 N N . GLN B 1 25 ? -6.691 33.219 22.453 1 55.03 25 GLN B N 1
ATOM 3650 C CA . GLN B 1 25 ? -7.59 32.312 23.141 1 55.03 25 GLN B CA 1
ATOM 3651 C C . GLN B 1 25 ? -8.805 33.031 23.703 1 55.03 25 GLN B C 1
ATOM 3653 O O . GLN B 1 25 ? -9.914 32.5 23.719 1 55.03 25 GLN B O 1
ATOM 3658 N N . LYS B 1 26 ? -8.594 34.312 23.859 1 63.47 26 LYS B N 1
ATOM 3659 C CA . LYS B 1 26 ? -9.664 35.156 24.375 1 63.47 26 LYS B CA 1
ATOM 3660 C C . LYS B 1 26 ? -10.664 35.5 23.297 1 63.47 26 LYS B C 1
ATOM 3662 O O . LYS B 1 26 ? -11.859 35.625 23.562 1 63.47 26 LYS B O 1
ATOM 3667 N N . LYS B 1 27 ? -10.188 35.312 22.016 1 75.81 27 LYS B N 1
ATOM 3668 C CA . LYS B 1 27 ? -11.039 35.719 20.906 1 75.81 27 LYS B CA 1
ATOM 3669 C C . LYS B 1 27 ? -12.219 34.75 20.734 1 75.81 27 LYS B C 1
ATOM 3671 O O . LYS B 1 27 ? -13.367 35.188 20.688 1 75.81 27 LYS B O 1
ATOM 3676 N N . TRP B 1 28 ? -11.93 33.406 20.797 1 84.19 28 TRP B N 1
ATOM 3677 C CA . TRP B 1 28 ? -12.984 32.438 20.516 1 84.19 28 TRP B CA 1
ATOM 3678 C C . TRP B 1 28 ? -13.906 32.281 21.719 1 84.19 28 TRP B C 1
ATOM 3680 O O . TRP B 1 28 ? -15.055 31.859 21.578 1 84.19 28 TRP B O 1
ATOM 3690 N N . SER B 1 29 ? -13.32 32.625 22.828 1 79.25 29 SER B N 1
ATOM 3691 C CA . SER B 1 29 ? -14.078 32.469 24.062 1 79.25 29 SER B CA 1
ATOM 3692 C C . SER B 1 29 ? -15.242 33.438 24.141 1 79.25 29 SER B C 1
ATOM 3694 O O . SER B 1 29 ? -16.188 33.25 24.906 1 79.25 29 SER B O 1
ATOM 3696 N N . LYS B 1 30 ? -15.266 34.406 23.281 1 83.38 30 LYS B N 1
ATOM 3697 C CA . LYS B 1 30 ? -16.312 35.406 23.281 1 83.38 30 LYS B CA 1
ATOM 3698 C C . LYS B 1 30 ? -17.547 34.938 22.531 1 83.38 30 LYS B C 1
ATOM 3700 O O . LYS B 1 30 ? -18.641 35.5 22.672 1 83.38 30 LYS B O 1
ATOM 3705 N N . PHE B 1 31 ? -17.406 33.875 21.812 1 88.62 31 PHE B N 1
ATOM 3706 C CA . PHE B 1 31 ? -18.516 33.344 21.047 1 88.62 31 PHE B CA 1
ATOM 3707 C C . PHE B 1 31 ? -19.438 32.5 21.938 1 88.62 31 PHE B C 1
ATOM 3709 O O . PHE B 1 31 ? -18.969 31.609 22.641 1 88.62 31 PHE B O 1
ATOM 3716 N N . ILE B 1 32 ? -20.719 32.906 21.891 1 88.69 32 ILE B N 1
ATOM 3717 C CA . ILE B 1 32 ? -21.719 32.156 22.641 1 88.69 32 ILE B CA 1
ATOM 3718 C C . ILE B 1 32 ? -22.328 31.078 21.734 1 88.69 32 ILE B C 1
ATOM 3720 O O . ILE B 1 32 ? -22.953 31.375 20.734 1 88.69 32 ILE B O 1
ATOM 3724 N N . PRO B 1 33 ? -22.125 29.844 22.141 1 92.25 33 PRO B N 1
ATOM 3725 C CA . PRO B 1 33 ? -22.656 28.75 21.312 1 92.25 33 PRO B CA 1
ATOM 3726 C C . PRO B 1 33 ? -24.188 28.828 21.156 1 92.25 33 PRO B C 1
ATOM 3728 O O . PRO B 1 33 ? -24.891 29.188 22.109 1 92.25 33 PRO B O 1
ATOM 3731 N N . ILE B 1 34 ? -24.609 28.5 20.016 1 94.38 34 ILE B N 1
ATOM 3732 C CA . ILE B 1 34 ? -26.031 28.5 19.703 1 94.38 34 ILE B CA 1
ATOM 3733 C C . ILE B 1 34 ? -26.656 27.188 20.156 1 94.38 34 ILE B C 1
ATOM 3735 O O . ILE B 1 34 ? -26.156 26.109 19.844 1 94.38 34 ILE B O 1
ATOM 3739 N N . LEU B 1 35 ? -27.75 27.266 20.828 1 93.31 35 LEU B N 1
ATOM 3740 C CA . LEU B 1 35 ? -28.469 26.094 21.297 1 93.31 35 LEU B CA 1
ATOM 3741 C C . LEU B 1 35 ? -29.234 25.438 20.156 1 93.31 35 LEU B C 1
ATOM 3743 O O . LEU B 1 35 ? -29.734 26.125 19.266 1 93.31 35 LEU B O 1
ATOM 3747 N N . LYS B 1 36 ? -29.375 24.172 20.266 1 91.62 36 LYS B N 1
ATOM 3748 C CA . LYS B 1 36 ? -30.031 23.391 19.234 1 91.62 36 LYS B CA 1
ATOM 3749 C C . LYS B 1 36 ? -31.453 23.906 18.984 1 91.62 36 LYS B C 1
ATOM 3751 O O . LYS B 1 36 ? -31.906 23.969 17.828 1 91.62 36 LYS B O 1
ATOM 3756 N N . LYS B 1 37 ? -32.125 24.344 20 1 92.62 37 LYS B N 1
ATOM 3757 C CA . LYS B 1 37 ? -33.5 24.812 19.906 1 92.62 37 LYS B CA 1
ATOM 3758 C C . LYS B 1 37 ? -33.594 26.094 19.094 1 92.62 37 LYS B C 1
ATOM 3760 O O . LYS B 1 37 ? -34.656 26.406 18.547 1 92.62 37 LYS B O 1
ATOM 3765 N N . ASN B 1 38 ? -32.5 26.766 18.984 1 94.19 38 ASN B N 1
ATOM 3766 C CA . ASN B 1 38 ? -32.5 28.062 18.297 1 94.19 38 ASN B CA 1
ATOM 3767 C C . ASN B 1 38 ? -32.031 27.938 16.859 1 94.19 38 ASN B C 1
ATOM 3769 O O . ASN B 1 38 ? -31.812 28.938 16.172 1 94.19 38 ASN B O 1
ATOM 3773 N N . ILE B 1 39 ? -31.828 26.734 16.391 1 95.38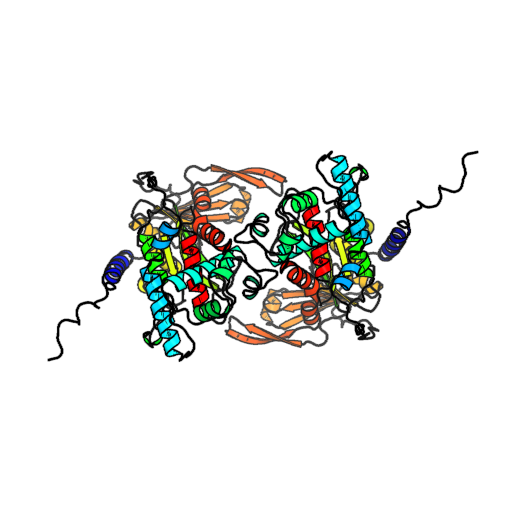 39 ILE B N 1
ATOM 3774 C CA . ILE B 1 39 ? -31.406 26.484 15.016 1 95.38 39 ILE B CA 1
ATOM 3775 C C . ILE B 1 39 ? -32.625 26.125 14.156 1 95.38 39 ILE B C 1
ATOM 3777 O O . ILE B 1 39 ? -33.281 25.109 14.398 1 95.38 39 ILE B O 1
ATOM 3781 N N . PHE B 1 40 ? -32.906 26.984 13.203 1 95 40 PHE B N 1
ATOM 3782 C CA . PHE B 1 40 ? -34 26.766 12.289 1 95 40 PHE B CA 1
ATOM 3783 C C . PHE B 1 40 ? -33.531 26.766 10.844 1 95 40 PHE B C 1
ATOM 3785 O O . PHE B 1 40 ? -32.656 27.562 10.469 1 95 40 PHE B O 1
ATOM 3792 N N . TRP B 1 41 ? -34.094 25.859 10.117 1 95.5 41 TRP B N 1
ATOM 3793 C CA . TRP B 1 41 ? -33.719 25.734 8.711 1 95.5 41 TRP B CA 1
ATOM 3794 C C . TRP B 1 41 ? -34.906 26.109 7.809 1 95.5 41 TRP B C 1
ATOM 3796 O O . TRP B 1 41 ? -36.062 25.766 8.094 1 95.5 41 TRP B O 1
ATOM 3806 N N . LYS B 1 42 ? -34.625 26.859 6.746 1 92.69 42 LYS B N 1
ATOM 3807 C CA . LYS B 1 42 ? -35.625 27.312 5.793 1 92.69 42 LYS B CA 1
ATOM 3808 C C . LYS B 1 42 ? -35.094 27.219 4.359 1 92.69 42 LYS B C 1
ATOM 3810 O O . LYS B 1 42 ? -33.906 27.281 4.121 1 92.69 42 LYS B O 1
ATOM 3815 N N . ASN B 1 43 ? -36.031 27.078 3.477 1 90.25 43 ASN B N 1
ATOM 3816 C CA . ASN B 1 43 ? -35.688 27.062 2.055 1 90.25 43 ASN B CA 1
ATOM 3817 C C . ASN B 1 43 ? -35.688 28.484 1.478 1 90.25 43 ASN B C 1
ATOM 3819 O O . ASN B 1 43 ? -36.625 28.875 0.77 1 90.25 43 ASN B O 1
ATOM 3823 N N . VAL B 1 44 ? -34.719 29.188 1.802 1 89.25 44 VAL B N 1
ATOM 3824 C CA . VAL B 1 44 ? -34.562 30.562 1.321 1 89.25 44 VAL B CA 1
ATOM 3825 C C . VAL B 1 44 ? -33.219 30.688 0.604 1 89.25 44 VAL B C 1
ATOM 3827 O O . VAL B 1 44 ? -32.281 29.906 0.855 1 89.25 44 VAL B O 1
ATOM 3830 N N . PRO B 1 45 ? -33.219 31.578 -0.288 1 88.62 45 PRO B N 1
ATOM 3831 C CA . PRO B 1 45 ? -31.922 31.781 -0.962 1 88.62 45 PRO B CA 1
ATOM 3832 C C . PRO B 1 45 ? -30.812 32.219 -0.001 1 88.62 45 PRO B C 1
ATOM 3834 O O . PRO B 1 45 ? -31.062 32.969 0.943 1 88.62 45 PRO B O 1
ATOM 3837 N N . PHE B 1 46 ? -29.75 31.734 -0.147 1 91.81 46 PHE B N 1
ATOM 3838 C CA . PHE B 1 46 ? -28.562 32.062 0.652 1 91.81 46 PHE B CA 1
ATOM 3839 C C . PHE B 1 46 ? -27.984 33.406 0.252 1 91.81 46 PHE B C 1
ATOM 3841 O O . PHE B 1 46 ? -27.891 33.719 -0.937 1 91.81 46 PHE B O 1
ATOM 3848 N N . THR B 1 47 ? -27.641 34.219 1.166 1 88.62 47 THR B N 1
ATOM 3849 C CA . THR B 1 47 ? -26.984 35.5 0.923 1 88.62 47 THR B CA 1
ATOM 3850 C C . THR B 1 47 ? -25.5 35.406 1.214 1 88.62 47 THR B C 1
ATOM 3852 O O . THR B 1 47 ? -25.078 35.344 2.375 1 88.62 47 THR B O 1
ATOM 3855 N N . PRO B 1 48 ? -24.75 35.438 0.188 1 88.5 48 PRO B N 1
ATOM 3856 C CA . PRO B 1 48 ? -23.297 35.375 0.427 1 88.5 48 PRO B CA 1
ATOM 3857 C C . PRO B 1 48 ? -22.766 36.625 1.12 1 88.5 48 PRO B C 1
ATOM 3859 O O . PRO B 1 48 ? -23.297 37.719 0.917 1 88.5 48 PRO B O 1
ATOM 3862 N N . PRO B 1 49 ? -21.812 36.375 1.931 1 86.62 49 PRO B N 1
ATOM 3863 C CA . PRO B 1 49 ? -21.203 37.562 2.549 1 86.62 49 PRO B CA 1
ATOM 3864 C C . PRO B 1 49 ? -20.406 38.375 1.555 1 86.62 49 PRO B C 1
ATOM 3866 O O . PRO B 1 49 ? -20.062 37.906 0.469 1 86.62 49 PRO B O 1
ATOM 3869 N N . ILE B 1 50 ? -20.234 39.656 1.843 1 78.94 50 ILE B N 1
ATOM 3870 C CA . ILE B 1 50 ? -19.469 40.562 0.988 1 78.94 50 ILE B CA 1
ATOM 3871 C C . ILE B 1 50 ? -17.969 40.344 1.211 1 78.94 50 ILE B C 1
ATOM 3873 O O . ILE B 1 50 ? -17.5 40.406 2.346 1 78.94 50 ILE B O 1
ATOM 3877 N N . PHE B 1 51 ? -17.438 39.844 0.068 1 72.62 51 PHE B N 1
ATOM 3878 C CA . PHE B 1 51 ? -16 39.562 0.115 1 72.62 51 PHE B CA 1
ATOM 3879 C C . PHE B 1 51 ? -15.203 40.812 -0.181 1 72.62 51 PHE B C 1
ATOM 3881 O O . PHE B 1 51 ? -15.555 41.594 -1.082 1 72.62 51 PHE B O 1
ATOM 3888 N N . THR B 1 52 ? -14.594 41.438 0.655 1 63.06 52 THR B N 1
ATOM 3889 C CA . THR B 1 52 ? -13.602 42.438 0.251 1 63.06 52 THR B CA 1
ATOM 3890 C C . THR B 1 52 ? -12.242 41.781 0.031 1 63.06 52 THR B C 1
ATOM 3892 O O . THR B 1 52 ? -11.25 42.156 0.642 1 63.06 52 THR B O 1
ATOM 3895 N N . ILE B 1 53 ? -12.352 40.594 -0.32 1 61 53 ILE B N 1
ATOM 3896 C CA . ILE B 1 53 ? -11.094 39.875 -0.5 1 61 53 ILE B CA 1
ATOM 3897 C C . ILE B 1 53 ? -10.297 40.5 -1.638 1 61 53 ILE B C 1
ATOM 3899 O O . ILE B 1 53 ? -10.75 40.531 -2.783 1 61 53 ILE B O 1
ATOM 3903 N N . GLN B 1 54 ? -9.852 41.688 -1.437 1 53.44 54 GLN B N 1
ATOM 3904 C CA . GLN B 1 54 ? -8.93 42.188 -2.445 1 53.44 54 GLN B CA 1
ATOM 3905 C C . GLN B 1 54 ? -7.961 41.125 -2.91 1 53.44 54 GLN B C 1
ATOM 3907 O O . GLN B 1 54 ? -7.387 40.406 -2.092 1 53.44 54 GLN B O 1
ATOM 3912 N N . SER B 1 55 ? -8.391 40.469 -4.004 1 49.56 55 SER B N 1
ATOM 3913 C CA . SER B 1 55 ? -7.363 39.625 -4.582 1 49.56 55 SER B CA 1
ATOM 3914 C C . SER B 1 55 ? -5.969 40.125 -4.23 1 49.56 55 SER B C 1
ATOM 3916 O O . SER B 1 55 ? -5.504 41.125 -4.781 1 49.56 55 SER B O 1
ATOM 3918 N N . ASP B 1 56 ? -5.801 40.562 -3.146 1 48.47 56 ASP B N 1
ATOM 3919 C CA . ASP B 1 56 ? -4.371 40.812 -3.025 1 48.47 56 ASP B CA 1
ATOM 3920 C C . ASP B 1 56 ? -3.551 39.781 -3.785 1 48.47 56 ASP B C 1
ATOM 3922 O O . ASP B 1 56 ? -3.238 38.719 -3.252 1 48.47 56 ASP B O 1
ATOM 3926 N N . LEU B 1 57 ? -3.998 39.562 -4.961 1 46.38 57 LEU B N 1
ATOM 3927 C CA . LEU B 1 57 ? -3.244 38.875 -5.992 1 46.38 57 LEU B CA 1
ATOM 3928 C C . LEU B 1 57 ? -1.744 39.062 -5.805 1 46.38 57 LEU B C 1
ATOM 3930 O O . LEU B 1 57 ? -0.948 38.656 -6.652 1 46.38 57 LEU B O 1
ATOM 3934 N N . ASN B 1 58 ? -1.396 40.031 -5.113 1 44.78 58 ASN B N 1
ATOM 3935 C CA . ASN B 1 58 ? 0.05 40.219 -5.125 1 44.78 58 ASN B CA 1
ATOM 3936 C C . ASN B 1 58 ? 0.777 39 -4.555 1 44.78 58 ASN B C 1
ATOM 3938 O O . ASN B 1 58 ? 0.886 38.844 -3.338 1 44.78 58 ASN B O 1
ATOM 3942 N N . GLN B 1 59 ? 0.397 37.844 -5.066 1 50.94 59 GLN B N 1
ATOM 3943 C CA . GLN B 1 59 ? 1.426 36.875 -4.715 1 50.94 59 GLN B CA 1
ATOM 3944 C C . GLN B 1 59 ? 2.775 37.531 -4.5 1 50.94 59 GLN B C 1
ATOM 3946 O O . GLN B 1 59 ? 3.221 38.344 -5.336 1 50.94 59 GLN B O 1
ATOM 3951 N N . PRO B 1 60 ? 3.141 37.75 -3.336 1 50.06 60 PRO B N 1
ATOM 3952 C CA . PRO B 1 60 ? 4.473 38.344 -3.268 1 50.06 60 PRO B CA 1
ATOM 3953 C C . PRO B 1 60 ? 5.383 37.906 -4.41 1 50.06 60 PRO B C 1
ATOM 3955 O O . PRO B 1 60 ? 5.492 36.719 -4.688 1 50.06 60 PRO B O 1
ATOM 3958 N N . VAL B 1 61 ? 5.273 38.625 -5.566 1 49.56 61 VAL B N 1
ATOM 3959 C CA . VAL B 1 61 ? 6.34 38.344 -6.523 1 49.56 61 VAL B CA 1
ATOM 3960 C C . VAL B 1 61 ? 7.664 38.156 -5.785 1 49.56 61 VAL B C 1
ATOM 3962 O O . VAL B 1 61 ? 8.133 39.094 -5.113 1 49.56 61 VAL B O 1
ATOM 3965 N N . LEU B 1 62 ? 7.812 36.938 -5.367 1 56.47 62 LEU B N 1
ATOM 3966 C CA . LEU B 1 62 ? 9.133 36.719 -4.805 1 56.47 62 LEU B CA 1
ATOM 3967 C C . LEU B 1 62 ? 10.219 37.375 -5.652 1 56.47 62 LEU B C 1
ATOM 3969 O O . LEU B 1 62 ? 10.492 36.938 -6.77 1 56.47 62 LEU B O 1
ATOM 3973 N N . THR B 1 63 ? 10.32 38.656 -5.695 1 59.69 63 THR B N 1
ATOM 3974 C CA . THR B 1 63 ? 11.344 39.344 -6.465 1 59.69 63 THR B CA 1
ATOM 3975 C C . THR B 1 63 ? 12.695 38.656 -6.32 1 59.69 63 THR B C 1
ATOM 3977 O O . THR B 1 63 ? 13.469 38.594 -7.277 1 59.69 63 THR B O 1
ATOM 3980 N N . ASN B 1 64 ? 13.062 38.094 -5.074 1 76.12 64 ASN B N 1
ATOM 3981 C CA . ASN B 1 64 ? 14.383 37.5 -4.91 1 76.12 64 ASN B CA 1
ATOM 3982 C C . ASN B 1 64 ? 14.281 36.031 -4.48 1 76.12 64 ASN B C 1
ATOM 3984 O O . ASN B 1 64 ? 13.875 35.75 -3.355 1 76.12 64 ASN B O 1
ATOM 3988 N N . ILE B 1 65 ? 14.266 35.156 -5.434 1 85.88 65 ILE B N 1
ATOM 3989 C CA . ILE B 1 65 ? 14.297 33.75 -5.133 1 85.88 65 ILE B CA 1
ATOM 3990 C C . ILE B 1 65 ? 15.625 33.375 -4.465 1 85.88 65 ILE B C 1
ATOM 3992 O O . ILE B 1 65 ? 16.703 33.625 -5.035 1 85.88 65 ILE B O 1
ATOM 3996 N N . LEU B 1 66 ? 15.484 32.906 -3.256 1 90.12 66 LEU B N 1
ATOM 3997 C CA . LEU B 1 66 ? 16.656 32.531 -2.482 1 90.12 66 LEU B CA 1
ATOM 3998 C C . LEU B 1 66 ? 17.109 31.125 -2.846 1 90.12 66 LEU B C 1
ATOM 4000 O O . LEU B 1 66 ? 16.438 30.422 -3.592 1 90.12 66 LEU B O 1
ATOM 4004 N N . ASN B 1 67 ? 18.266 30.875 -2.303 1 92.88 67 ASN B N 1
ATOM 4005 C CA . ASN B 1 67 ? 18.703 29.484 -2.385 1 92.88 67 ASN B CA 1
ATOM 4006 C C . ASN B 1 67 ? 17.922 28.594 -1.427 1 92.88 67 ASN B C 1
ATOM 4008 O O . ASN B 1 67 ? 17.484 29.031 -0.364 1 92.88 67 ASN B O 1
ATOM 4012 N N . PRO B 1 68 ? 17.766 27.422 -1.801 1 92.12 68 PRO B N 1
ATOM 4013 C CA . PRO B 1 68 ? 16.984 26.5 -0.972 1 92.12 68 PRO B CA 1
ATOM 4014 C C . PRO B 1 68 ? 17.469 26.453 0.473 1 92.12 68 PRO B C 1
ATOM 4016 O O . PRO B 1 68 ? 16.672 26.391 1.402 1 92.12 68 PRO B O 1
ATOM 4019 N N . VAL B 1 69 ? 18.734 26.5 0.641 1 93.62 69 VAL B N 1
ATOM 4020 C CA . VAL B 1 69 ? 19.297 26.406 1.982 1 93.62 69 VAL B CA 1
ATOM 4021 C C . VAL B 1 69 ? 18.875 27.625 2.809 1 93.62 69 VAL B C 1
ATOM 4023 O O . VAL B 1 69 ? 18.641 27.516 4.016 1 93.62 69 VAL B O 1
ATOM 4026 N N . ASP B 1 70 ? 18.688 28.75 2.16 1 93.69 70 ASP B N 1
ATOM 4027 C CA . ASP B 1 70 ? 18.266 29.969 2.855 1 93.69 70 ASP B CA 1
ATOM 4028 C C . ASP B 1 70 ? 16.828 29.844 3.35 1 93.69 70 ASP B C 1
ATOM 4030 O O . ASP B 1 70 ? 16.5 30.328 4.438 1 93.69 70 ASP B O 1
ATOM 4034 N N . TYR B 1 71 ? 16.062 29.266 2.508 1 93.88 71 TYR B N 1
ATOM 4035 C CA . TYR B 1 71 ? 14.695 29.016 2.953 1 93.88 71 TYR B CA 1
ATOM 4036 C C . TYR B 1 71 ? 14.672 28.047 4.129 1 93.88 71 TYR B C 1
ATOM 4038 O O . TYR B 1 71 ? 13.969 28.266 5.117 1 93.88 71 TYR B O 1
ATOM 4046 N N . PHE B 1 72 ? 15.516 27.109 4.02 1 96.44 72 PHE B N 1
ATOM 4047 C CA . PHE B 1 72 ? 15.586 26.078 5.047 1 96.44 72 PHE B CA 1
ATOM 4048 C C . PHE B 1 72 ? 16.016 26.672 6.383 1 96.44 72 PHE B C 1
ATOM 4050 O O . PHE B 1 72 ? 15.453 26.344 7.426 1 96.44 72 PHE B O 1
ATOM 4057 N N . THR B 1 73 ? 16.906 27.484 6.344 1 95.56 73 THR B N 1
ATOM 4058 C CA . THR B 1 73 ? 17.484 28.062 7.555 1 95.56 73 THR B CA 1
ATOM 4059 C C . THR B 1 73 ? 16.484 28.953 8.273 1 95.56 73 THR B C 1
ATOM 4061 O O . THR B 1 73 ? 16.641 29.234 9.461 1 95.56 73 THR B O 1
ATOM 4064 N N . LYS B 1 74 ? 15.484 29.312 7.586 1 95.88 74 LYS B N 1
ATOM 4065 C CA . LYS B 1 74 ? 14.43 30.094 8.227 1 95.88 74 LYS B CA 1
ATOM 4066 C C . LYS B 1 74 ? 13.562 29.219 9.125 1 95.88 74 LYS B C 1
ATOM 4068 O O . LYS B 1 74 ? 12.969 29.703 10.094 1 95.88 74 LYS B O 1
ATOM 4073 N N . TYR B 1 75 ? 13.492 27.969 8.75 1 97.5 75 TYR B N 1
ATOM 4074 C CA . TYR B 1 75 ? 12.727 27.031 9.555 1 97.5 75 TYR B CA 1
ATOM 4075 C C . TYR B 1 75 ? 13.57 26.469 10.695 1 97.5 75 TYR B C 1
ATOM 4077 O O . TYR B 1 75 ? 13.086 26.312 11.82 1 97.5 75 TYR B O 1
ATOM 4085 N N . VAL B 1 76 ? 14.703 26.141 10.328 1 97.12 76 VAL B N 1
ATOM 4086 C CA . VAL B 1 76 ? 15.68 25.656 11.297 1 97.12 76 VAL B CA 1
ATOM 4087 C C . VAL B 1 76 ? 16.906 26.562 11.305 1 97.12 76 VAL B C 1
ATOM 4089 O O . VAL B 1 76 ? 17.781 26.453 10.445 1 97.12 76 VAL B O 1
ATOM 4092 N N . SER B 1 77 ? 17.016 27.297 12.344 1 96.31 77 SER B N 1
ATOM 4093 C CA . SER B 1 77 ? 18.031 28.344 12.391 1 96.31 77 SER B CA 1
ATOM 4094 C C . SER B 1 77 ? 19.375 27.797 12.859 1 96.31 77 SER B C 1
ATOM 4096 O O . SER B 1 77 ? 19.453 26.656 13.328 1 96.31 77 SER B O 1
ATOM 4098 N N . ASN B 1 78 ? 20.375 28.594 12.711 1 96.44 78 ASN B N 1
ATOM 4099 C CA . ASN B 1 78 ? 21.688 28.234 13.219 1 96.44 78 ASN B CA 1
ATOM 4100 C C . ASN B 1 78 ? 21.672 28.062 14.734 1 96.44 78 ASN B C 1
ATOM 4102 O O . ASN B 1 78 ? 22.406 27.219 15.273 1 96.44 78 ASN B O 1
ATOM 4106 N N . ASP B 1 79 ? 20.859 28.859 15.328 1 96.88 79 ASP B N 1
ATOM 4107 C CA . ASP B 1 79 ? 20.719 28.719 16.781 1 96.88 79 ASP B CA 1
ATOM 4108 C C . ASP B 1 79 ? 20.125 27.359 17.156 1 96.88 79 ASP B C 1
ATOM 4110 O O . ASP B 1 79 ? 20.5 26.781 18.172 1 96.88 79 ASP B O 1
ATOM 4114 N N . ASP B 1 80 ? 19.25 26.922 16.344 1 97.81 80 ASP B N 1
ATOM 4115 C CA . ASP B 1 80 ? 18.703 25.594 16.578 1 97.81 80 ASP B CA 1
ATOM 4116 C C . ASP B 1 80 ? 19.781 24.531 16.5 1 97.81 80 ASP B C 1
ATOM 4118 O O . ASP B 1 80 ? 19.859 23.641 17.359 1 97.81 80 ASP B O 1
ATOM 4122 N N . PHE B 1 81 ? 20.656 24.641 15.555 1 98.19 81 PHE B N 1
ATOM 4123 C CA . PHE B 1 81 ? 21.75 23.688 15.406 1 98.19 81 PHE B CA 1
ATOM 4124 C C . PHE B 1 81 ? 22.734 23.797 16.562 1 98.19 81 PHE B C 1
ATOM 4126 O O . PHE B 1 81 ? 23.266 22.797 17.031 1 98.19 81 PHE B O 1
ATOM 4133 N N . LYS B 1 82 ? 22.938 24.984 16.969 1 98.19 82 LYS B N 1
ATOM 4134 C CA . LYS B 1 82 ? 23.781 25.188 18.156 1 98.19 82 LYS B CA 1
ATOM 4135 C C . LYS B 1 82 ? 23.203 24.5 19.375 1 98.19 82 LYS B C 1
ATOM 4137 O O . LYS B 1 82 ? 23.922 23.844 20.125 1 98.19 82 LYS B O 1
ATOM 4142 N N . ASN B 1 83 ? 21.938 24.672 19.5 1 98.06 83 ASN B N 1
ATOM 4143 C CA . ASN B 1 83 ? 21.266 24.031 20.625 1 98.06 83 ASN B CA 1
ATOM 4144 C C . ASN B 1 83 ? 21.312 22.516 20.5 1 98.06 83 ASN B C 1
ATOM 4146 O O . ASN B 1 83 ? 21.484 21.812 21.5 1 98.06 83 ASN B O 1
ATOM 4150 N N . MET B 1 84 ? 21.172 22 19.312 1 98.25 84 MET B N 1
ATOM 4151 C CA . MET B 1 84 ? 21.266 20.562 19.094 1 98.25 84 MET B CA 1
ATOM 4152 C C . MET B 1 84 ? 22.625 20.031 19.547 1 98.25 84 MET B C 1
ATOM 4154 O O . MET B 1 84 ? 22.703 18.984 20.188 1 98.25 84 MET B O 1
ATOM 4158 N N . ALA B 1 85 ? 23.625 20.75 19.141 1 98.69 85 ALA B N 1
ATOM 4159 C CA . ALA B 1 85 ? 24.969 20.359 19.562 1 98.69 85 ALA B CA 1
ATOM 4160 C C . ALA B 1 85 ? 25.109 20.391 21.078 1 98.69 85 ALA B C 1
ATOM 4162 O O . ALA B 1 85 ? 25.609 19.422 21.672 1 98.69 85 ALA B O 1
ATOM 4163 N N . LYS B 1 86 ? 24.625 21.438 21.641 1 98.5 86 LYS B N 1
ATOM 4164 C CA . LYS B 1 86 ? 24.719 21.625 23.078 1 98.5 86 LYS B CA 1
ATOM 4165 C C . LYS B 1 86 ? 24.016 20.5 23.828 1 98.5 86 LYS B C 1
ATOM 4167 O O . LYS B 1 86 ? 24.625 19.844 24.688 1 98.5 86 LYS B O 1
ATOM 4172 N N . TYR B 1 87 ? 22.797 20.219 23.5 1 98.38 87 TYR B N 1
ATOM 4173 C CA . TYR B 1 87 ? 22 19.266 24.266 1 98.38 87 TYR B CA 1
ATOM 4174 C C . TYR B 1 87 ? 22.438 17.828 23.969 1 98.38 87 TYR B C 1
ATOM 4176 O O . TYR B 1 87 ? 22.312 16.953 24.812 1 98.38 87 TYR B O 1
ATOM 4184 N N . THR B 1 88 ? 22.953 17.594 22.75 1 98.25 88 THR B N 1
ATOM 4185 C CA . THR B 1 88 ? 23.531 16.297 22.438 1 98.25 88 THR B CA 1
ATOM 4186 C C . THR B 1 88 ? 24.75 16.016 23.328 1 98.25 88 THR B C 1
ATOM 4188 O O . THR B 1 88 ? 24.906 14.93 23.875 1 98.25 88 THR B O 1
ATOM 4191 N N . ASN B 1 89 ? 25.547 17.016 23.453 1 98.06 89 ASN B N 1
ATOM 4192 C CA . ASN B 1 89 ? 26.719 16.906 24.312 1 98.06 89 ASN B CA 1
ATOM 4193 C C . ASN B 1 89 ? 26.312 16.703 25.781 1 98.06 89 ASN B C 1
ATOM 4195 O O . ASN B 1 89 ? 26.922 15.891 26.484 1 98.06 89 ASN B O 1
ATOM 4199 N N . ILE B 1 90 ? 25.344 17.422 26.203 1 97.62 90 ILE B N 1
ATOM 4200 C CA . ILE B 1 90 ? 24.844 17.312 27.562 1 97.62 90 ILE B CA 1
ATOM 4201 C C . ILE B 1 90 ? 24.359 15.883 27.828 1 97.62 90 ILE B C 1
ATOM 4203 O O . ILE B 1 90 ? 24.688 15.289 28.844 1 97.62 90 ILE B O 1
ATOM 4207 N N . TYR B 1 91 ? 23.641 15.383 26.922 1 97.19 91 TYR B N 1
ATOM 4208 C CA . TYR B 1 91 ? 23.125 14.031 27.094 1 97.19 91 TYR B CA 1
ATOM 4209 C C . TYR B 1 91 ? 24.25 13.008 27.141 1 97.19 91 TYR B C 1
ATOM 4211 O O . TYR B 1 91 ? 24.219 12.086 27.969 1 97.19 91 TYR B O 1
ATOM 4219 N N . ALA B 1 92 ? 25.188 13.148 26.234 1 97.31 92 ALA B N 1
ATOM 4220 C CA . ALA B 1 92 ? 26.328 12.242 26.219 1 97.31 92 ALA B CA 1
ATOM 4221 C C . ALA B 1 92 ? 27.047 12.266 27.578 1 97.31 92 ALA B C 1
ATOM 4223 O O . ALA B 1 92 ? 27.453 11.219 28.078 1 97.31 92 ALA B O 1
ATOM 4224 N N . ALA B 1 93 ? 27.172 13.414 28.078 1 95.94 93 ALA B N 1
ATOM 4225 C CA . ALA B 1 93 ? 27.812 13.562 29.375 1 95.94 93 ALA B CA 1
ATOM 4226 C C . ALA B 1 93 ? 26.984 12.914 30.484 1 95.94 93 ALA B C 1
ATOM 4228 O O . ALA B 1 93 ? 27.516 12.25 31.359 1 95.94 93 ALA B O 1
ATOM 4229 N N . GLN B 1 94 ? 25.734 13.141 30.438 1 95.38 94 GLN B N 1
ATOM 4230 C CA . GLN B 1 94 ? 24.812 12.586 31.438 1 95.38 94 GLN B CA 1
ATOM 4231 C C . GLN B 1 94 ? 24.859 11.055 31.422 1 95.38 94 GLN B C 1
ATOM 4233 O O . GLN B 1 94 ? 24.688 10.414 32.469 1 95.38 94 GLN B O 1
ATOM 4238 N N . LYS B 1 95 ? 25.031 10.453 30.25 1 94.75 95 LYS B N 1
ATOM 4239 C CA . LYS B 1 95 ? 25.094 9 30.109 1 94.75 95 LYS B CA 1
ATOM 4240 C C . LYS B 1 95 ? 26.5 8.484 30.375 1 94.75 95 LYS B C 1
ATOM 4242 O O . LYS B 1 95 ? 26.75 7.277 30.281 1 94.75 95 LYS B O 1
ATOM 4247 N N . ASN B 1 96 ? 27.422 9.297 30.656 1 92.25 96 ASN B N 1
ATOM 4248 C CA . ASN B 1 96 ? 28.812 8.977 30.984 1 92.25 96 ASN B CA 1
ATOM 4249 C C . ASN B 1 96 ? 29.484 8.211 29.859 1 92.25 96 ASN B C 1
ATOM 4251 O O . ASN B 1 96 ? 30.125 7.184 30.094 1 92.25 96 ASN B O 1
ATOM 4255 N N . LEU B 1 97 ? 29.203 8.68 28.672 1 92.81 97 LEU B N 1
ATOM 4256 C CA . LEU B 1 97 ? 29.891 8.078 27.531 1 92.81 97 LEU B CA 1
ATOM 4257 C C . LEU B 1 97 ? 31.328 8.594 27.422 1 92.81 97 LEU B C 1
ATOM 4259 O O . LEU B 1 97 ? 31.547 9.688 26.922 1 92.81 97 LEU B O 1
ATOM 4263 N N . LYS B 1 98 ? 32.25 7.918 27.875 1 88.94 98 LYS B N 1
ATOM 4264 C CA . LYS B 1 98 ? 33.656 8.344 28.031 1 88.94 98 LYS B CA 1
ATOM 4265 C C . LYS B 1 98 ? 34.312 8.57 26.672 1 88.94 98 LYS B C 1
ATOM 4267 O O . LYS B 1 98 ? 35.125 9.477 26.531 1 88.94 98 LYS B O 1
ATOM 4272 N N . LYS B 1 99 ? 33.906 7.852 25.703 1 91.5 99 LYS B N 1
ATOM 4273 C CA . LYS B 1 99 ? 34.562 7.922 24.406 1 91.5 99 LYS B CA 1
ATOM 4274 C C . LYS B 1 99 ? 33.875 8.898 23.484 1 91.5 99 LYS B C 1
ATOM 4276 O O . LYS B 1 99 ? 34.312 9.141 22.359 1 91.5 99 LYS B O 1
ATOM 4281 N N . PHE B 1 100 ? 32.844 9.523 24 1 96 100 PHE B N 1
ATOM 4282 C CA . PHE B 1 100 ? 32.094 10.445 23.156 1 96 100 PHE B CA 1
ATOM 4283 C C . PHE B 1 100 ? 32.844 11.773 23.016 1 96 100 PHE B C 1
ATOM 4285 O O . PHE B 1 100 ? 33.156 12.422 24.016 1 96 100 PHE B O 1
ATOM 4292 N N . LYS B 1 101 ? 33.188 12.109 21.734 1 96.44 101 LYS B N 1
ATOM 4293 C CA . LYS B 1 101 ? 33.75 13.422 21.438 1 96.44 101 LYS B CA 1
ATOM 4294 C C . LYS B 1 101 ? 32.656 14.469 21.25 1 96.44 101 LYS B C 1
ATOM 4296 O O . LYS B 1 101 ? 31.719 14.25 20.484 1 96.44 101 LYS B O 1
ATOM 4301 N N . ASN B 1 102 ? 32.844 15.547 21.984 1 97.5 102 ASN B N 1
ATOM 4302 C CA . ASN B 1 102 ? 31.844 16.594 21.844 1 97.5 102 ASN B CA 1
ATOM 4303 C C . ASN B 1 102 ? 31.625 17 20.391 1 97.5 102 ASN B C 1
ATOM 4305 O O . ASN B 1 102 ? 32.594 17.094 19.625 1 97.5 102 ASN B O 1
ATOM 4309 N N . THR B 1 103 ? 30.359 17.141 20.078 1 98.31 103 THR B N 1
ATOM 4310 C CA . THR B 1 103 ? 30.016 17.484 18.703 1 98.31 103 THR B CA 1
ATOM 4311 C C . THR B 1 103 ? 29.906 19 18.547 1 98.31 103 THR B C 1
ATOM 4313 O O . THR B 1 103 ? 29.984 19.75 19.531 1 98.31 103 THR B O 1
ATOM 4316 N N . SER B 1 104 ? 29.875 19.484 17.328 1 98.25 104 SER B N 1
ATOM 4317 C CA . SER B 1 104 ? 29.766 20.891 16.953 1 98.25 104 SER B CA 1
ATOM 4318 C C . SER B 1 104 ? 28.531 21.156 16.109 1 98.25 104 SER B C 1
ATOM 4320 O O . SER B 1 104 ? 27.844 20.219 15.703 1 98.25 104 SER B O 1
ATOM 4322 N N . THR B 1 105 ? 28.312 22.438 16.016 1 98.12 105 THR B N 1
ATOM 4323 C CA . THR B 1 105 ? 27.203 22.844 15.164 1 98.12 105 THR B CA 1
ATOM 4324 C C . THR B 1 105 ? 27.359 22.297 13.75 1 98.12 105 THR B C 1
ATOM 4326 O O . THR B 1 105 ? 26.406 21.797 13.156 1 98.12 105 THR B O 1
ATOM 4329 N N . HIS B 1 106 ? 28.531 22.344 13.25 1 97.88 106 HIS B N 1
ATOM 4330 C CA . HIS B 1 106 ? 28.812 21.875 11.898 1 97.88 106 HIS B CA 1
ATOM 4331 C C . HIS B 1 106 ? 28.594 20.375 11.781 1 97.88 106 HIS B C 1
ATOM 4333 O O . HIS B 1 106 ? 28.016 19.906 10.805 1 97.88 106 HIS B O 1
ATOM 4339 N N . GLU B 1 107 ? 29.016 19.688 12.695 1 98 107 GLU B N 1
ATOM 4340 C CA . GLU B 1 107 ? 28.859 18.234 12.688 1 98 107 GLU B CA 1
ATOM 4341 C C . GLU B 1 107 ? 27.391 17.828 12.773 1 98 107 GLU B C 1
ATOM 4343 O O . GLU B 1 107 ? 26.969 16.859 12.156 1 98 107 GLU B O 1
ATOM 4348 N N . MET B 1 108 ? 26.656 18.562 13.57 1 98.31 108 MET B N 1
ATOM 4349 C CA . MET B 1 108 ? 25.234 18.297 13.664 1 98.31 108 MET B CA 1
ATOM 4350 C C . MET B 1 108 ? 24.547 18.531 12.328 1 98.31 108 MET B C 1
ATOM 4352 O O . MET B 1 108 ? 23.688 17.75 11.922 1 98.31 108 MET B O 1
ATOM 4356 N N . LYS B 1 109 ? 24.953 19.609 11.664 1 98.06 109 LYS B N 1
ATOM 4357 C CA . LYS B 1 109 ? 24.406 19.891 10.336 1 98.06 109 LYS B CA 1
ATOM 4358 C C . LYS B 1 109 ? 24.719 18.734 9.375 1 98.06 109 LYS B C 1
ATOM 4360 O O . LYS B 1 109 ? 23.844 18.312 8.617 1 98.06 109 LYS B O 1
ATOM 4365 N N . THR B 1 110 ? 25.891 18.25 9.453 1 98.38 110 THR B N 1
ATOM 4366 C CA . THR B 1 110 ? 26.312 17.156 8.586 1 98.38 110 THR B CA 1
ATOM 4367 C C . THR B 1 110 ? 25.516 15.891 8.883 1 98.38 110 THR B C 1
ATOM 4369 O O . THR B 1 110 ? 25.062 15.203 7.969 1 98.38 110 THR B O 1
ATOM 4372 N N . MET B 1 111 ? 25.344 15.609 10.141 1 98.12 111 MET B N 1
ATOM 4373 C CA . MET B 1 111 ? 24.594 14.422 10.555 1 98.12 111 MET B CA 1
ATOM 4374 C C . MET B 1 111 ? 23.156 14.477 10.055 1 98.12 111 MET B C 1
ATOM 4376 O O . MET B 1 111 ? 22.641 13.492 9.516 1 98.12 111 MET B O 1
ATOM 4380 N N . ILE B 1 112 ? 22.547 15.602 10.148 1 97.56 112 ILE B N 1
ATOM 4381 C CA . ILE B 1 112 ? 21.172 15.773 9.711 1 97.56 112 ILE B CA 1
ATOM 4382 C C . ILE B 1 112 ? 21.109 15.656 8.188 1 97.56 112 ILE B C 1
ATOM 4384 O O . ILE B 1 112 ? 20.203 15 7.652 1 97.56 112 ILE B O 1
ATOM 4388 N N . ALA B 1 113 ? 22.062 16.281 7.531 1 97.44 113 ALA B N 1
ATOM 4389 C CA . ALA B 1 113 ? 22.109 16.234 6.07 1 97.44 113 ALA B CA 1
ATOM 4390 C C . ALA B 1 113 ? 22.25 14.789 5.586 1 97.44 113 ALA B C 1
ATOM 4392 O O . ALA B 1 113 ? 21.594 14.391 4.617 1 97.44 113 ALA B O 1
ATOM 4393 N N . ILE B 1 114 ? 23.031 14.047 6.223 1 98 114 ILE B N 1
ATOM 4394 C CA . ILE B 1 114 ? 23.234 12.656 5.848 1 98 114 ILE B CA 1
ATOM 4395 C C . ILE B 1 114 ? 21.938 11.875 6.02 1 98 114 ILE B C 1
ATOM 4397 O O . ILE B 1 114 ? 21.578 11.07 5.16 1 98 114 ILE B O 1
ATOM 4401 N N . HIS B 1 115 ? 21.266 12.094 7.078 1 97.31 115 HIS B N 1
ATOM 4402 C CA . HIS B 1 115 ? 20 11.406 7.293 1 97.31 115 HIS B CA 1
ATOM 4403 C C . HIS B 1 115 ? 18.969 11.789 6.227 1 97.31 115 HIS B C 1
ATOM 4405 O O . HIS B 1 115 ? 18.172 10.953 5.797 1 97.31 115 HIS B O 1
ATOM 4411 N N . MET B 1 116 ? 18.984 13.047 5.82 1 96 116 MET B N 1
ATOM 4412 C CA . MET B 1 116 ? 18.109 13.445 4.723 1 96 116 MET B CA 1
ATOM 4413 C C . MET B 1 116 ? 18.469 12.695 3.443 1 96 116 MET B C 1
ATOM 4415 O O . MET B 1 116 ? 17.578 12.281 2.697 1 96 116 MET B O 1
ATOM 4419 N N . LEU B 1 117 ? 19.766 12.523 3.262 1 96.69 117 LEU B N 1
ATOM 4420 C CA . LEU B 1 117 ? 20.203 11.781 2.088 1 96.69 117 LEU B CA 1
ATOM 4421 C C . LEU B 1 117 ? 19.75 10.328 2.16 1 96.69 117 LEU B C 1
ATOM 4423 O O . LEU B 1 117 ? 19.453 9.711 1.132 1 96.69 117 LEU B O 1
ATOM 4427 N N . PHE B 1 118 ? 19.703 9.758 3.398 1 96.19 118 PHE B N 1
ATOM 4428 C CA . PHE B 1 118 ? 19.156 8.422 3.557 1 96.19 118 PHE B CA 1
ATOM 4429 C C . PHE B 1 118 ? 17.734 8.359 3.008 1 96.19 118 PHE B C 1
ATOM 4431 O O . PHE B 1 118 ? 17.344 7.363 2.398 1 96.19 118 PHE B O 1
ATOM 4438 N N . GLY B 1 119 ? 16.953 9.422 3.219 1 94.75 119 GLY B N 1
ATOM 4439 C CA . GLY B 1 119 ? 15.578 9.484 2.721 1 94.75 119 GLY B CA 1
ATOM 4440 C C . GLY B 1 119 ? 15.5 9.508 1.206 1 94.75 119 GLY B C 1
ATOM 4441 O O . GLY B 1 119 ? 14.539 9 0.623 1 94.75 119 GLY B O 1
ATOM 4442 N N . VAL B 1 120 ? 16.531 10.023 0.627 1 94.81 120 VAL B N 1
ATOM 4443 C CA . VAL B 1 120 ? 16.578 10.125 -0.828 1 94.81 120 VAL B CA 1
ATOM 4444 C C . VAL B 1 120 ? 17.031 8.805 -1.433 1 94.81 120 VAL B C 1
ATOM 4446 O O . VAL B 1 120 ? 16.406 8.297 -2.369 1 94.81 120 VAL B O 1
ATOM 4449 N N . LEU B 1 121 ? 18.094 8.234 -0.873 1 95.5 121 LEU B N 1
ATOM 4450 C CA . LEU B 1 121 ? 18.75 7.086 -1.49 1 95.5 121 LEU B CA 1
ATOM 4451 C C . LEU B 1 121 ? 18.094 5.785 -1.056 1 95.5 121 LEU B C 1
ATOM 4453 O O . LEU B 1 121 ? 18.016 4.828 -1.833 1 95.5 121 LEU B O 1
ATOM 4457 N N . LYS B 1 122 ? 17.719 5.605 0.215 1 93.44 122 LYS B N 1
ATOM 4458 C CA . LYS B 1 122 ? 16.844 4.566 0.755 1 93.44 122 LYS B CA 1
ATOM 4459 C C . LYS B 1 122 ? 17.531 3.201 0.723 1 93.44 122 LYS B C 1
ATOM 4461 O O . LYS B 1 122 ? 16.906 2.195 0.387 1 93.44 122 LYS B O 1
ATOM 4466 N N . TYR B 1 123 ? 18.828 3.205 1.055 1 94.75 123 TYR B N 1
ATOM 4467 C CA . TYR B 1 123 ? 19.453 1.896 1.213 1 94.75 123 TYR B CA 1
ATOM 4468 C C . TYR B 1 123 ? 18.719 1.07 2.27 1 94.75 123 TYR B C 1
ATOM 4470 O O . TYR B 1 123 ? 18.219 1.615 3.254 1 94.75 123 TYR B O 1
ATOM 4478 N N . PRO B 1 124 ? 18.656 -0.214 2.109 1 92.31 124 PRO B N 1
ATOM 4479 C CA . PRO B 1 124 ? 17.953 -1.048 3.078 1 92.31 124 PRO B CA 1
ATOM 4480 C C . PRO B 1 124 ? 18.625 -1.087 4.445 1 92.31 124 PRO B C 1
ATOM 4482 O O . PRO B 1 124 ? 17.969 -1.306 5.461 1 92.31 124 PRO B O 1
ATOM 4485 N N . ARG B 1 125 ? 19.984 -0.916 4.465 1 93.31 125 ARG B N 1
ATOM 4486 C CA . ARG B 1 125 ? 20.75 -0.841 5.703 1 93.31 125 ARG B CA 1
ATOM 4487 C C . ARG B 1 125 ? 21.688 0.361 5.691 1 93.31 125 ARG B C 1
ATOM 4489 O O . ARG B 1 125 ? 22.406 0.593 4.711 1 93.31 125 ARG B O 1
ATOM 4496 N N . VAL B 1 126 ? 21.672 0.945 6.793 1 94.5 126 VAL B N 1
ATOM 4497 C CA . VAL B 1 126 ? 22.438 2.184 6.887 1 94.5 126 VAL B CA 1
ATOM 4498 C C . VAL B 1 126 ? 23.922 1.889 6.676 1 94.5 126 VAL B C 1
ATOM 4500 O O . VAL B 1 126 ? 24.641 2.662 6.023 1 94.5 126 VAL B O 1
ATOM 4503 N N . ARG B 1 127 ? 24.422 0.809 7.109 1 96.06 127 ARG B N 1
ATOM 4504 C CA . ARG B 1 127 ? 25.844 0.48 7.059 1 96.06 127 ARG B CA 1
ATOM 4505 C C . ARG B 1 127 ? 26.328 0.333 5.613 1 96.06 127 ARG B C 1
ATOM 4507 O O . ARG B 1 127 ? 27.516 0.493 5.328 1 96.06 127 ARG B O 1
ATOM 4514 N N . MET B 1 128 ? 25.422 0.091 4.746 1 96.44 128 MET B N 1
ATOM 4515 C CA . MET B 1 128 ? 25.75 -0.154 3.344 1 96.44 128 MET B CA 1
ATOM 4516 C C . MET B 1 128 ? 26.375 1.085 2.703 1 96.44 128 MET B C 1
ATOM 4518 O O . MET B 1 128 ? 27.188 0.975 1.784 1 96.44 128 MET B O 1
ATOM 4522 N N . TYR B 1 129 ? 26.047 2.221 3.225 1 97.25 129 TYR B N 1
ATOM 4523 C CA . TYR B 1 129 ? 26.531 3.473 2.65 1 97.25 129 TYR B CA 1
ATOM 4524 C C . TYR B 1 129 ? 28.047 3.586 2.781 1 97.25 129 TYR B C 1
ATOM 4526 O O . TYR B 1 129 ? 28.672 4.398 2.1 1 97.25 129 TYR B O 1
ATOM 4534 N N . TRP B 1 130 ? 28.641 2.799 3.697 1 98.06 130 TRP B N 1
ATOM 4535 C CA . TRP B 1 130 ? 30.094 2.855 3.928 1 98.06 130 TRP B CA 1
ATOM 4536 C C . TRP B 1 130 ? 30.766 1.596 3.406 1 98.06 130 TRP B C 1
ATOM 4538 O O . TRP B 1 130 ? 32 1.491 3.438 1 98.06 130 TRP B O 1
ATOM 4548 N N . GLU B 1 131 ? 30 0.619 2.934 1 97.38 131 GLU B N 1
ATOM 4549 C CA . GLU B 1 131 ? 30.562 -0.626 2.424 1 97.38 131 GLU B CA 1
ATOM 4550 C C . GLU B 1 131 ? 31.219 -0.419 1.058 1 97.38 131 GLU B C 1
ATOM 4552 O O . GLU B 1 131 ? 30.688 0.306 0.216 1 97.38 131 GLU B O 1
ATOM 4557 N N . LYS B 1 132 ? 32.188 -1.101 0.79 1 95.69 132 LYS B N 1
ATOM 4558 C CA . LYS B 1 132 ? 33.031 -0.901 -0.389 1 95.69 132 LYS B CA 1
ATOM 4559 C C . LYS B 1 132 ? 32.188 -1.001 -1.671 1 95.69 132 LYS B C 1
ATOM 4561 O O . LYS B 1 132 ? 32.219 -0.094 -2.506 1 95.69 132 LYS B O 1
ATOM 4566 N N . ASN B 1 133 ? 31.406 -1.991 -1.832 1 94.94 133 ASN B N 1
ATOM 4567 C CA . ASN B 1 133 ? 30.672 -2.264 -3.068 1 94.94 133 ASN B CA 1
ATOM 4568 C C . ASN B 1 133 ? 29.5 -1.302 -3.254 1 94.94 133 ASN B C 1
ATOM 4570 O O . ASN B 1 133 ? 29.047 -1.075 -4.379 1 94.94 133 ASN B O 1
ATOM 4574 N N . PHE B 1 134 ? 29.047 -0.677 -2.15 1 96.31 134 PHE B N 1
ATOM 4575 C CA . PHE B 1 134 ? 27.844 0.137 -2.195 1 96.31 134 PHE B CA 1
ATOM 4576 C C . PHE B 1 134 ? 28.125 1.552 -1.704 1 96.31 134 PHE B C 1
ATOM 4578 O O . PHE B 1 134 ? 27.203 2.359 -1.561 1 96.31 134 PHE B O 1
ATOM 4585 N N . ARG B 1 135 ? 29.359 1.833 -1.545 1 96.94 135 ARG B N 1
ATOM 4586 C CA . ARG B 1 135 ? 29.812 3.057 -0.893 1 96.94 135 ARG B CA 1
ATOM 4587 C C . ARG B 1 135 ? 29.266 4.289 -1.606 1 96.94 135 ARG B C 1
ATOM 4589 O O . ARG B 1 135 ? 29.297 4.367 -2.836 1 96.94 135 ARG B O 1
ATOM 4596 N N . VAL B 1 136 ? 28.781 5.223 -0.88 1 97.25 136 VAL B N 1
ATOM 4597 C CA . VAL B 1 136 ? 28.359 6.512 -1.415 1 97.25 136 VAL B CA 1
ATOM 4598 C C . VAL B 1 136 ? 29.328 7.602 -0.963 1 97.25 136 VAL B C 1
ATOM 4600 O O . VAL B 1 136 ? 29.312 8.016 0.198 1 97.25 136 VAL B O 1
ATOM 4603 N N . PRO B 1 137 ? 30.094 8.125 -1.798 1 97.25 137 PRO B N 1
ATOM 4604 C CA . PRO B 1 137 ? 31.156 9.055 -1.429 1 97.25 137 PRO B CA 1
ATOM 4605 C C . PRO B 1 137 ? 30.625 10.289 -0.698 1 97.25 137 PRO B C 1
ATOM 4607 O O . PRO B 1 137 ? 31.219 10.711 0.305 1 97.25 137 PRO B O 1
ATOM 4610 N N . LEU B 1 138 ? 29.547 10.844 -1.115 1 97.19 138 LEU B N 1
ATOM 4611 C CA . LEU B 1 138 ? 29 12.055 -0.519 1 97.19 138 LEU B CA 1
ATOM 4612 C C . LEU B 1 138 ? 28.734 11.859 0.97 1 97.19 138 LEU B C 1
ATOM 4614 O O . LEU B 1 138 ? 28.844 12.805 1.755 1 97.19 138 LEU B O 1
ATOM 4618 N N . ILE B 1 139 ? 28.422 10.695 1.388 1 97.94 139 ILE B N 1
ATOM 4619 C CA . ILE B 1 139 ? 28.094 10.383 2.773 1 97.94 139 ILE B CA 1
ATOM 4620 C C . ILE B 1 139 ? 29.344 9.914 3.506 1 97.94 139 ILE B C 1
ATOM 4622 O O . ILE B 1 139 ? 29.75 10.5 4.52 1 97.94 139 ILE B O 1
ATOM 4626 N N . ALA B 1 140 ? 30.062 8.969 2.918 1 97.94 140 ALA B N 1
ATOM 4627 C CA . ALA B 1 140 ? 31.172 8.281 3.576 1 97.94 140 ALA B CA 1
ATOM 4628 C C . ALA B 1 140 ? 32.375 9.195 3.738 1 97.94 140 ALA B C 1
ATOM 4630 O O . ALA B 1 140 ? 33.188 9.023 4.656 1 97.94 140 ALA B O 1
ATOM 4631 N N . ASP B 1 141 ? 32.5 10.117 2.875 1 97.44 141 ASP B N 1
ATOM 4632 C CA . ASP B 1 141 ? 33.656 11.008 2.932 1 97.44 141 ASP B CA 1
ATOM 4633 C C . ASP B 1 141 ? 33.438 12.133 3.936 1 97.44 141 ASP B C 1
ATOM 4635 O O . ASP B 1 141 ? 34.375 12.836 4.309 1 97.44 141 ASP B O 1
ATOM 4639 N N . ASN B 1 142 ? 32.219 12.336 4.434 1 98 142 ASN B N 1
ATOM 4640 C CA . ASN B 1 142 ? 31.922 13.492 5.273 1 98 142 ASN B CA 1
ATOM 4641 C C . ASN B 1 142 ? 31.75 13.102 6.738 1 98 142 ASN B C 1
ATOM 4643 O O . ASN B 1 142 ? 31.844 13.945 7.629 1 98 142 ASN B O 1
ATOM 4647 N N . MET B 1 143 ? 31.469 11.836 6.977 1 98.06 143 MET B N 1
ATOM 4648 C CA . MET B 1 143 ? 31.344 11.344 8.344 1 98.06 143 MET B CA 1
ATOM 4649 C C . MET B 1 143 ? 31.547 9.836 8.406 1 98.06 143 MET B C 1
ATOM 4651 O O . MET B 1 143 ? 31.047 9.109 7.539 1 98.06 143 MET B O 1
ATOM 4655 N N . THR B 1 144 ? 32.219 9.375 9.406 1 98.19 144 THR B N 1
ATOM 4656 C CA . THR B 1 144 ? 32.406 7.934 9.57 1 98.19 144 THR B CA 1
ATOM 4657 C C . THR B 1 144 ? 31.109 7.293 10.078 1 98.19 144 THR B C 1
ATOM 4659 O O . THR B 1 144 ? 30.297 7.953 10.727 1 98.19 144 THR B O 1
ATOM 4662 N N . ARG B 1 145 ? 30.906 6.086 9.789 1 97.69 145 ARG B N 1
ATOM 4663 C CA . ARG B 1 145 ? 29.719 5.328 10.172 1 97.69 145 ARG B CA 1
ATOM 4664 C C . ARG B 1 145 ? 29.531 5.344 11.68 1 97.69 145 ARG B C 1
ATOM 4666 O O . ARG B 1 145 ? 28.438 5.656 12.172 1 97.69 145 ARG B O 1
ATOM 4673 N N . ASN B 1 146 ? 30.547 5.062 12.43 1 97.31 146 ASN B N 1
ATOM 4674 C CA . ASN B 1 146 ? 30.453 4.988 13.883 1 97.31 146 ASN B CA 1
ATOM 4675 C C . ASN B 1 146 ? 30.094 6.336 14.492 1 97.31 146 ASN B C 1
ATOM 4677 O O . ASN B 1 146 ? 29.312 6.402 15.445 1 97.31 146 ASN B O 1
ATOM 4681 N N . ARG B 1 147 ? 30.703 7.348 13.953 1 97.88 147 ARG B N 1
ATOM 4682 C CA . ARG B 1 147 ? 30.391 8.68 14.469 1 97.88 147 ARG B CA 1
ATOM 4683 C C . ARG B 1 147 ? 28.938 9.047 14.211 1 97.88 147 ARG B C 1
ATOM 4685 O O . ARG B 1 147 ? 28.281 9.648 15.07 1 97.88 147 ARG B O 1
ATOM 4692 N N . LEU B 1 148 ? 28.438 8.703 13.062 1 97.5 148 LEU B N 1
ATOM 4693 C CA . LEU B 1 148 ? 27.031 8.953 12.742 1 97.5 148 LEU B CA 1
ATOM 4694 C C . LEU B 1 148 ? 26.125 8.273 13.75 1 97.5 148 LEU B C 1
ATOM 4696 O O . LEU B 1 148 ? 25.188 8.891 14.273 1 97.5 148 LEU B O 1
ATOM 4700 N N . PHE B 1 149 ? 26.406 7.039 14.047 1 95.88 149 PHE B N 1
ATOM 4701 C CA . PHE B 1 149 ? 25.562 6.281 14.977 1 95.88 149 PHE B CA 1
ATOM 4702 C C . PHE B 1 149 ? 25.656 6.859 16.375 1 95.88 149 PHE B C 1
ATOM 4704 O O . PHE B 1 149 ? 24.672 6.898 17.109 1 95.88 149 PHE B O 1
ATOM 4711 N N . GLU B 1 150 ? 26.828 7.27 16.719 1 96.5 150 GLU B N 1
ATOM 4712 C CA . GLU B 1 150 ? 27.031 7.895 18.031 1 96.5 150 GLU B CA 1
ATOM 4713 C C . GLU B 1 150 ? 26.188 9.164 18.172 1 96.5 150 GLU B C 1
ATOM 4715 O O . GLU B 1 150 ? 25.516 9.359 19.172 1 96.5 150 GLU B O 1
ATOM 4720 N N . LEU B 1 151 ? 26.266 9.969 17.188 1 97.56 151 LEU B N 1
ATOM 4721 C CA . LEU B 1 151 ? 25.531 11.227 17.219 1 97.56 151 LEU B CA 1
ATOM 4722 C C . LEU B 1 151 ? 24.016 10.984 17.203 1 97.56 151 LEU B C 1
ATOM 4724 O O . LEU B 1 151 ? 23.281 11.633 17.938 1 97.56 151 LEU B O 1
ATOM 4728 N N . ARG B 1 152 ? 23.562 10.078 16.391 1 95.81 152 ARG B N 1
ATOM 4729 C CA . ARG B 1 152 ? 22.141 9.75 16.312 1 95.81 152 ARG B CA 1
ATOM 4730 C C . ARG B 1 152 ? 21.609 9.25 17.641 1 95.81 152 ARG B C 1
ATOM 4732 O O . ARG B 1 152 ? 20.516 9.633 18.062 1 95.81 152 ARG B O 1
ATOM 4739 N N . SER B 1 153 ? 22.375 8.445 18.328 1 94.81 153 SER B N 1
ATOM 4740 C CA . SER B 1 153 ? 21.953 7.863 19.609 1 94.81 153 SER B CA 1
ATOM 4741 C C . SER B 1 153 ? 21.891 8.914 20.703 1 94.81 153 SER B C 1
ATOM 4743 O O . SER B 1 153 ? 21.109 8.797 21.641 1 94.81 153 SER B O 1
ATOM 4745 N N . CYS B 1 154 ? 22.719 9.938 20.516 1 96.88 154 CYS B N 1
ATOM 4746 C CA . CYS B 1 154 ? 22.797 10.953 21.562 1 96.88 154 CYS B CA 1
ATOM 4747 C C . CYS B 1 154 ? 21.984 12.188 21.172 1 96.88 154 CYS B C 1
ATOM 4749 O O . CYS B 1 154 ? 21.891 13.148 21.938 1 96.88 154 CYS B O 1
ATOM 4751 N N . PHE B 1 155 ? 21.375 12.18 20.062 1 97.12 155 PHE B N 1
ATOM 4752 C CA . PHE B 1 155 ? 20.719 13.367 19.516 1 97.12 155 PHE B CA 1
ATOM 4753 C C . PHE B 1 155 ? 19.578 13.812 20.406 1 97.12 155 PHE B C 1
ATOM 4755 O O . PHE B 1 155 ? 18.625 13.062 20.656 1 97.12 155 PHE B O 1
ATOM 4762 N N . HIS B 1 156 ? 19.672 15.008 20.953 1 97.75 156 HIS B N 1
ATOM 4763 C CA . HIS B 1 156 ? 18.656 15.641 21.781 1 97.75 156 HIS B CA 1
ATOM 4764 C C . HIS B 1 156 ? 18.547 17.125 21.484 1 97.75 156 HIS B C 1
ATOM 4766 O O . HIS B 1 156 ? 19.531 17.766 21.078 1 97.75 156 HIS B O 1
ATOM 4772 N N . VAL B 1 157 ? 17.375 17.625 21.75 1 97.81 157 VAL B N 1
ATOM 4773 C CA . VAL B 1 157 ? 17.188 19.062 21.516 1 97.81 157 VAL B CA 1
ATOM 4774 C C . VAL B 1 157 ? 16.781 19.734 22.812 1 97.81 157 VAL B C 1
ATOM 4776 O O . VAL B 1 157 ? 16.594 20.953 22.859 1 97.81 157 VAL B O 1
ATOM 4779 N N . VAL B 1 158 ? 16.625 18.984 23.891 1 97.31 158 VAL B N 1
ATOM 4780 C CA . VAL B 1 158 ? 16.312 19.5 25.219 1 97.31 158 VAL B CA 1
ATOM 4781 C C . VAL B 1 158 ? 17.141 18.734 26.266 1 97.31 158 VAL B C 1
ATOM 4783 O O . VAL B 1 158 ? 17.656 17.656 25.984 1 97.31 158 VAL B O 1
ATOM 4786 N N . ASP B 1 159 ? 17.234 19.375 27.359 1 96.25 159 ASP B N 1
ATOM 4787 C CA . ASP B 1 159 ? 17.828 18.688 28.5 1 96.25 159 ASP B CA 1
ATOM 4788 C C . ASP B 1 159 ? 16.781 17.812 29.219 1 96.25 159 ASP B C 1
ATOM 4790 O O . ASP B 1 159 ? 15.891 18.344 29.891 1 96.25 159 ASP B O 1
ATOM 4794 N N . ASN B 1 160 ? 16.984 16.594 29.188 1 92.44 160 ASN B N 1
ATOM 4795 C CA . ASN B 1 160 ? 16.031 15.664 29.781 1 92.44 160 ASN B CA 1
ATOM 4796 C C . ASN B 1 160 ? 15.898 15.867 31.281 1 92.44 160 ASN B C 1
ATOM 4798 O O . ASN B 1 160 ? 14.828 15.648 31.859 1 92.44 160 ASN B O 1
ATOM 4802 N N . LYS B 1 161 ? 16.906 16.266 31.844 1 93.38 161 LYS B N 1
ATOM 4803 C CA . LYS B 1 161 ? 16.922 16.422 33.312 1 93.38 161 LYS B CA 1
ATOM 4804 C C . LYS B 1 161 ? 16.188 17.703 33.719 1 93.38 161 LYS B C 1
ATOM 4806 O O . LYS B 1 161 ? 15.773 17.844 34.844 1 93.38 161 LYS B O 1
ATOM 4811 N N . ALA B 1 162 ? 16.062 18.562 32.781 1 92.94 162 ALA B N 1
ATOM 4812 C CA . ALA B 1 162 ? 15.414 19.844 33.062 1 92.94 162 ALA B CA 1
ATOM 4813 C C . ALA B 1 162 ? 13.898 19.734 32.906 1 92.94 162 ALA B C 1
ATOM 4815 O O . ALA B 1 162 ? 13.164 20.656 33.25 1 92.94 162 ALA B O 1
ATOM 4816 N N . ILE B 1 163 ? 13.375 18.625 32.469 1 93.19 163 ILE B N 1
ATOM 4817 C CA . ILE B 1 163 ? 11.945 18.438 32.25 1 93.19 163 ILE B CA 1
ATOM 4818 C C . ILE B 1 163 ? 11.258 18.188 33.594 1 93.19 163 ILE B C 1
ATOM 4820 O O . ILE B 1 163 ? 11.633 17.25 34.312 1 93.19 163 ILE B O 1
ATOM 4824 N N . PRO B 1 164 ? 10.336 19 33.844 1 91.94 164 PRO B N 1
ATOM 4825 C CA . PRO B 1 164 ? 9.648 18.797 35.125 1 91.94 164 PRO B CA 1
ATOM 4826 C C . PRO B 1 164 ? 8.938 17.453 35.188 1 91.94 164 PRO B C 1
ATOM 4828 O O . PRO B 1 164 ? 8.469 16.938 34.188 1 91.94 164 PRO B O 1
ATOM 4831 N N . LYS B 1 165 ? 8.766 16.922 36.406 1 88.81 165 LYS B N 1
ATOM 4832 C CA . LYS B 1 165 ? 8.125 15.625 36.625 1 88.81 165 LYS B CA 1
ATOM 4833 C C . LYS B 1 165 ? 6.633 15.688 36.312 1 88.81 165 LYS B C 1
ATOM 4835 O O . LYS B 1 165 ? 6.062 14.727 35.781 1 88.81 165 LYS B O 1
ATOM 4840 N N . GLU B 1 166 ? 6.055 16.781 36.5 1 89.31 166 GLU B N 1
ATOM 4841 C CA . GLU B 1 166 ? 4.617 16.922 36.312 1 89.31 166 GLU B CA 1
ATOM 4842 C C . GLU B 1 166 ? 4.305 17.469 34.938 1 89.31 166 GLU B C 1
ATOM 4844 O O . GLU B 1 166 ? 3.24 18.047 34.688 1 89.31 166 GLU B O 1
ATOM 4849 N N . ASN B 1 167 ? 5.172 17.203 34.031 1 89.81 167 ASN B N 1
ATOM 4850 C CA . ASN B 1 167 ? 4.949 17.719 32.688 1 89.81 167 ASN B CA 1
ATOM 4851 C C . ASN B 1 167 ? 3.836 16.953 31.969 1 89.81 167 ASN B C 1
ATOM 4853 O O . ASN B 1 167 ? 3.863 15.727 31.906 1 89.81 167 ASN B O 1
ATOM 4857 N N . SER B 1 168 ? 2.852 17.656 31.484 1 88.38 168 SER B N 1
ATOM 4858 C CA . SER B 1 168 ? 1.719 17.047 30.797 1 88.38 168 SER B CA 1
ATOM 4859 C C . SER B 1 168 ? 1.934 17.016 29.297 1 88.38 168 SER B C 1
ATOM 4861 O O . SER B 1 168 ? 1.204 16.344 28.562 1 88.38 168 SER B O 1
ATOM 4863 N N . ASP B 1 169 ? 2.941 17.719 28.844 1 92.88 169 ASP B N 1
ATOM 4864 C CA . ASP B 1 169 ? 3.23 17.75 27.422 1 92.88 169 ASP B CA 1
ATOM 4865 C C . ASP B 1 169 ? 4.043 16.531 26.984 1 92.88 169 ASP B C 1
ATOM 4867 O O . ASP B 1 169 ? 5.258 16.484 27.203 1 92.88 169 ASP B O 1
ATOM 4871 N N . LYS B 1 170 ? 3.455 15.68 26.281 1 92.69 170 LYS B N 1
ATOM 4872 C CA . LYS B 1 170 ? 4.098 14.438 25.859 1 92.69 170 LYS B CA 1
ATOM 4873 C C . LYS B 1 170 ? 5.133 14.703 24.766 1 92.69 170 LYS B C 1
ATOM 4875 O O . LYS B 1 170 ? 5.977 13.852 24.484 1 92.69 170 LYS B O 1
ATOM 4880 N N . PHE B 1 171 ? 5.082 15.898 24.172 1 95.62 171 PHE B N 1
ATOM 4881 C CA . PHE B 1 171 ? 5.988 16.219 23.078 1 95.62 171 PHE B CA 1
ATOM 4882 C C . PHE B 1 171 ? 7.078 17.172 23.547 1 95.62 171 PHE B C 1
ATOM 4884 O O . PHE B 1 171 ? 7.762 17.797 22.719 1 95.62 171 PHE B O 1
ATOM 4891 N N . VAL B 1 172 ? 7.277 17.281 24.797 1 95.81 172 VAL B N 1
ATOM 4892 C CA . VAL B 1 172 ? 8.195 18.266 25.391 1 95.81 172 VAL B CA 1
ATOM 4893 C C . VAL B 1 172 ? 9.594 18.062 24.797 1 95.81 172 VAL B C 1
ATOM 4895 O O . VAL B 1 172 ? 10.32 19.047 24.578 1 95.81 172 VAL B O 1
ATOM 4898 N N . LYS B 1 173 ? 9.945 16.859 24.453 1 95.75 173 LYS B N 1
ATOM 4899 C CA . LYS B 1 173 ? 11.305 16.516 24.047 1 95.75 173 LYS B CA 1
ATOM 4900 C C . LYS B 1 173 ? 11.586 17 22.625 1 95.75 173 LYS B C 1
ATOM 4902 O O . LYS B 1 173 ? 12.742 17.047 22.188 1 95.75 173 LYS B O 1
ATOM 4907 N N . ILE B 1 174 ? 10.562 17.391 21.859 1 96.81 174 ILE B N 1
ATOM 4908 C CA . ILE B 1 174 ? 10.773 17.812 20.484 1 96.81 174 ILE B CA 1
ATOM 4909 C C . ILE B 1 174 ? 10.242 19.234 20.281 1 96.81 174 ILE B C 1
ATOM 4911 O O . ILE B 1 174 ? 10.367 19.812 19.203 1 96.81 174 ILE B O 1
ATOM 4915 N N . ARG B 1 175 ? 9.695 19.859 21.25 1 96.19 175 ARG B N 1
ATOM 4916 C CA . ARG B 1 175 ? 8.93 21.094 21.203 1 96.19 175 ARG B CA 1
ATOM 4917 C C . ARG B 1 175 ? 9.773 22.234 20.625 1 96.19 175 ARG B C 1
ATOM 4919 O O . ARG B 1 175 ? 9.281 23.016 19.812 1 96.19 175 ARG B O 1
ATOM 4926 N N . PRO B 1 176 ? 11.055 22.344 20.984 1 97 176 PRO B N 1
ATOM 4927 C CA . PRO B 1 176 ? 11.82 23.484 20.5 1 97 176 PRO B CA 1
ATOM 4928 C C . PRO B 1 176 ? 11.875 23.578 18.969 1 97 176 PRO B C 1
ATOM 4930 O O . PRO B 1 176 ? 11.703 24.656 18.406 1 97 176 PRO B O 1
ATOM 4933 N N . LEU B 1 177 ? 12.023 22.484 18.328 1 97.69 177 LEU B N 1
ATOM 4934 C CA . LEU B 1 177 ? 12.117 22.5 16.859 1 97.69 177 LEU B CA 1
ATOM 4935 C C . LEU B 1 177 ? 10.742 22.734 16.234 1 97.69 177 LEU B C 1
ATOM 4937 O O . LEU B 1 177 ? 10.625 23.438 15.234 1 97.69 177 LEU B O 1
ATOM 4941 N N . TYR B 1 178 ? 9.742 22.172 16.766 1 98 178 TYR B N 1
ATOM 4942 C CA . TYR B 1 178 ? 8.391 22.359 16.25 1 98 178 TYR B CA 1
ATOM 4943 C C . TYR B 1 178 ? 7.93 23.797 16.469 1 98 178 TYR B C 1
ATOM 4945 O O . TYR B 1 178 ? 7.25 24.375 15.617 1 98 178 TYR B O 1
ATOM 4953 N N . ASN B 1 179 ? 8.336 24.344 17.594 1 96.94 179 ASN B N 1
ATOM 4954 C CA . ASN B 1 179 ? 8.031 25.75 17.844 1 96.94 179 ASN B CA 1
ATOM 4955 C C . ASN B 1 179 ? 8.711 26.656 16.828 1 96.94 179 ASN B C 1
ATOM 4957 O O . ASN B 1 179 ? 8.117 27.625 16.344 1 96.94 179 ASN B O 1
ATOM 4961 N N . SER B 1 180 ? 9.953 26.281 16.562 1 97.12 180 SER B N 1
ATOM 4962 C CA . SER B 1 180 ? 10.672 27.031 15.547 1 97.12 180 SER B CA 1
ATOM 4963 C C . SER B 1 180 ? 9.961 26.953 14.195 1 97.12 180 SER B C 1
ATOM 4965 O O . SER B 1 180 ? 9.812 27.969 13.508 1 97.12 180 SER B O 1
ATOM 4967 N N . PHE B 1 181 ? 9.555 25.812 13.828 1 97.69 181 PHE B N 1
ATOM 4968 C CA . PHE B 1 181 ? 8.844 25.594 12.57 1 97.69 181 PHE B CA 1
ATOM 4969 C C . PHE B 1 181 ? 7.559 26.422 12.531 1 97.69 181 PHE B C 1
ATOM 4971 O O . PHE B 1 181 ? 7.277 27.094 11.539 1 97.69 181 PHE B O 1
ATOM 4978 N N . ILE B 1 182 ? 6.801 26.406 13.594 1 97.19 182 ILE B N 1
ATOM 4979 C CA . ILE B 1 182 ? 5.527 27.109 13.68 1 97.19 182 ILE B CA 1
ATOM 4980 C C . ILE B 1 182 ? 5.766 28.625 13.586 1 97.19 182 ILE B C 1
ATOM 4982 O O . ILE B 1 182 ? 5.004 29.328 12.93 1 97.19 182 ILE B O 1
ATOM 4986 N N . LYS B 1 183 ? 6.789 29.047 14.234 1 96.31 183 LYS B N 1
ATOM 4987 C CA . LYS B 1 183 ? 7.141 30.469 14.188 1 96.31 183 LYS B CA 1
ATOM 4988 C C . LYS B 1 183 ? 7.395 30.922 12.75 1 96.31 183 LYS B C 1
ATOM 4990 O O . LYS B 1 183 ? 6.934 31.984 12.336 1 96.31 183 LYS B O 1
ATOM 4995 N N . ARG B 1 184 ? 8.094 30.078 12.055 1 96.31 184 ARG B N 1
ATOM 4996 C CA . ARG B 1 184 ? 8.359 30.406 10.656 1 96.31 184 ARG B CA 1
ATOM 4997 C C . ARG B 1 184 ? 7.066 30.406 9.844 1 96.31 184 ARG B C 1
ATOM 4999 O O . ARG B 1 184 ? 6.859 31.266 8.992 1 96.31 184 ARG B O 1
ATOM 5006 N N . CYS B 1 185 ? 6.199 29.484 10.094 1 96.62 185 CYS B N 1
ATOM 5007 C CA . CYS B 1 185 ? 4.922 29.406 9.398 1 96.62 185 CYS B CA 1
ATOM 5008 C C . CYS B 1 185 ? 4.117 30.688 9.562 1 96.62 185 CYS B C 1
ATOM 5010 O O . CYS B 1 185 ? 3.484 31.156 8.617 1 96.62 185 CYS B O 1
ATOM 5012 N N . ALA B 1 186 ? 4.203 31.25 10.719 1 94.31 186 ALA B N 1
ATOM 5013 C CA . ALA B 1 186 ? 3.424 32.438 11.047 1 94.31 186 ALA B CA 1
ATOM 5014 C C . ALA B 1 186 ? 3.908 33.656 10.258 1 94.31 186 ALA B C 1
ATOM 5016 O O . ALA B 1 186 ? 3.197 34.656 10.148 1 94.31 186 ALA B O 1
ATOM 5017 N N . GLN B 1 187 ? 5.117 33.562 9.711 1 93.75 187 GLN B N 1
ATOM 5018 C CA . GLN B 1 187 ? 5.711 34.688 9 1 93.75 187 GLN B CA 1
ATOM 5019 C C . GLN B 1 187 ? 5.414 34.594 7.504 1 93.75 187 GLN B C 1
ATOM 5021 O O . GLN B 1 187 ? 5.66 35.562 6.762 1 93.75 187 GLN B O 1
ATOM 5026 N N . LEU B 1 188 ? 4.859 33.562 7.07 1 93.25 188 LEU B N 1
ATOM 5027 C CA . LEU B 1 188 ? 4.629 33.344 5.648 1 93.25 188 LEU B CA 1
ATOM 5028 C C . LEU B 1 188 ? 3.359 34.031 5.188 1 93.25 188 LEU B C 1
ATOM 5030 O O . LEU B 1 188 ? 2.379 34.125 5.934 1 93.25 188 LEU B O 1
ATOM 5034 N N . PRO B 1 189 ? 3.438 34.562 4.012 1 91.5 189 PRO B N 1
ATOM 5035 C CA . PRO B 1 189 ? 2.164 35 3.439 1 91.5 189 PRO B CA 1
ATOM 5036 C C . PRO B 1 189 ? 1.182 33.844 3.229 1 91.5 189 PRO B C 1
ATOM 5038 O O . PRO B 1 189 ? 1.54 32.844 2.637 1 91.5 189 PRO B O 1
ATOM 5041 N N . ILE B 1 190 ? 0 34.031 3.596 1 93.94 190 ILE B N 1
ATOM 5042 C CA . ILE B 1 190 ? -0.959 32.938 3.641 1 93.94 190 ILE B CA 1
ATOM 5043 C C . ILE B 1 190 ? -1.772 32.906 2.348 1 93.94 190 ILE B C 1
ATOM 5045 O O . ILE B 1 190 ? -2.236 33.938 1.876 1 93.94 190 ILE B O 1
ATOM 5049 N N . GLU B 1 191 ? -1.938 31.766 1.81 1 93.31 191 GLU B N 1
ATOM 5050 C CA . GLU B 1 191 ? -2.768 31.547 0.626 1 93.31 191 GLU B CA 1
ATOM 5051 C C . GLU B 1 191 ? -4.242 31.797 0.935 1 93.31 191 GLU B C 1
ATOM 5053 O O . GLU B 1 191 ? -4.648 31.766 2.098 1 93.31 191 GLU B O 1
ATOM 5058 N N . GLN B 1 192 ? -4.957 32.062 -0.085 1 93.25 192 GLN B N 1
ATOM 5059 C CA . GLN B 1 192 ? -6.375 32.375 0.067 1 93.25 192 GLN B CA 1
ATOM 5060 C C . GLN B 1 192 ? -7.176 31.125 0.434 1 93.25 192 GLN B C 1
ATOM 5062 O O . GLN B 1 192 ? -8.031 31.172 1.316 1 93.25 192 GLN B O 1
ATOM 5067 N N . ASN B 1 193 ? -6.914 30.062 -0.292 1 95.88 193 ASN B N 1
ATOM 5068 C CA . ASN B 1 193 ? -7.609 28.812 -0.051 1 95.88 193 ASN B CA 1
ATOM 5069 C C . ASN B 1 193 ? -6.82 27.906 0.894 1 95.88 193 ASN B C 1
ATOM 5071 O O . ASN B 1 193 ? -5.684 27.531 0.601 1 95.88 193 ASN B O 1
ATOM 5075 N N . LEU B 1 194 ? -7.457 27.594 2 1 97.69 194 LEU B N 1
ATOM 5076 C CA . LEU B 1 194 ? -6.793 26.828 3.051 1 97.69 194 LEU B CA 1
ATOM 5077 C C . LEU B 1 194 ? -7.57 25.562 3.371 1 97.69 194 LEU B C 1
ATOM 5079 O O . LEU B 1 194 ? -8.773 25.469 3.105 1 97.69 194 LEU B O 1
ATOM 5083 N N . SER B 1 195 ? -6.855 24.625 3.889 1 98.44 195 SER B N 1
ATOM 5084 C CA . SER B 1 195 ? -7.504 23.391 4.328 1 98.44 195 SER B CA 1
ATOM 5085 C C . SER B 1 195 ? -6.93 22.906 5.652 1 98.44 195 SER B C 1
ATOM 5087 O O . SER B 1 195 ? -5.754 23.125 5.945 1 98.44 195 SER B O 1
ATOM 5089 N N . VAL B 1 196 ? -7.758 22.344 6.465 1 98.38 196 VAL B N 1
ATOM 5090 C CA . VAL B 1 196 ? -7.383 21.703 7.719 1 98.38 196 VAL B CA 1
ATOM 5091 C C . VAL B 1 196 ? -7.605 20.203 7.621 1 98.38 196 VAL B C 1
ATOM 5093 O O . VAL B 1 196 ? -8.664 19.75 7.16 1 98.38 196 VAL B O 1
ATOM 5096 N N . ASP B 1 197 ? -6.641 19.469 7.996 1 97.12 197 ASP B N 1
ATOM 5097 C CA . ASP B 1 197 ? -6.762 18.016 8.008 1 97.12 197 ASP B CA 1
ATOM 5098 C C . ASP B 1 197 ? -5.688 17.391 8.883 1 97.12 197 ASP B C 1
ATOM 5100 O O . ASP B 1 197 ? -4.844 18.094 9.445 1 97.12 197 ASP B O 1
ATOM 5104 N N . GLU B 1 198 ? -5.773 16.109 9.039 1 95.5 198 GLU B N 1
ATOM 5105 C CA . GLU B 1 198 ? -4.852 15.367 9.891 1 95.5 198 GLU B CA 1
ATOM 5106 C C . GLU B 1 198 ? -3.664 14.828 9.094 1 95.5 198 GLU B C 1
ATOM 5108 O O . GLU B 1 198 ? -3.791 14.547 7.906 1 95.5 198 GLU B O 1
ATOM 5113 N N . GLN B 1 199 ? -2.529 14.789 9.664 1 95.06 199 GLN B N 1
ATOM 5114 C CA . GLN B 1 199 ? -1.335 14.109 9.18 1 95.06 199 GLN B CA 1
ATOM 5115 C C . GLN B 1 199 ? -0.869 13.039 10.164 1 95.06 199 GLN B C 1
ATOM 5117 O O . GLN B 1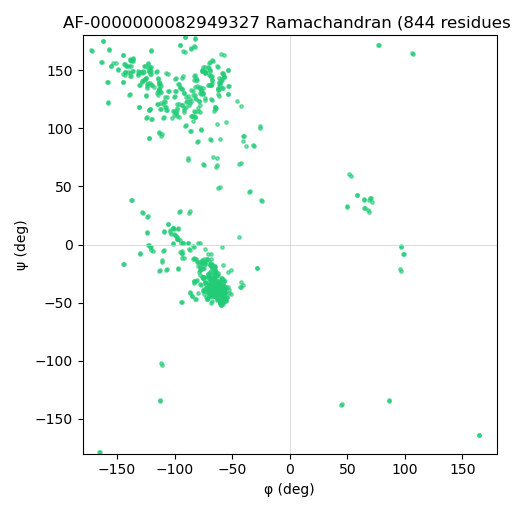 199 ? -0.87 13.266 11.375 1 95.06 199 GLN B O 1
ATOM 5122 N N . ILE B 1 200 ? -0.5 11.93 9.656 1 94.44 200 ILE B N 1
ATOM 5123 C CA . ILE B 1 200 ? 0.068 10.867 10.484 1 94.44 200 ILE B CA 1
ATOM 5124 C C . ILE B 1 200 ? 1.545 10.688 10.141 1 94.44 200 ILE B C 1
ATOM 5126 O O . ILE B 1 200 ? 1.903 10.5 8.977 1 94.44 200 ILE B O 1
ATOM 5130 N N . VAL B 1 201 ? 2.359 10.836 11.117 1 93.81 201 VAL B N 1
ATOM 5131 C CA . VAL B 1 201 ? 3.764 10.469 10.977 1 93.81 201 VAL B CA 1
ATOM 5132 C C . VAL B 1 201 ? 3.936 8.977 11.273 1 93.81 201 VAL B C 1
ATOM 5134 O O . VAL B 1 201 ? 3.744 8.539 12.406 1 93.81 201 VAL B O 1
ATOM 5137 N N . PRO B 1 202 ? 4.246 8.273 10.219 1 91.12 202 PRO B N 1
ATOM 5138 C CA . PRO B 1 202 ? 4.32 6.828 10.422 1 91.12 202 PRO B CA 1
ATOM 5139 C C . PRO B 1 202 ? 5.258 6.441 11.57 1 91.12 202 PRO B C 1
ATOM 5141 O O . PRO B 1 202 ? 6.398 6.91 11.617 1 91.12 202 PRO B O 1
ATOM 5144 N N . PHE B 1 203 ? 4.805 5.617 12.492 1 89.19 203 PHE B N 1
ATOM 5145 C CA . PHE B 1 203 ? 5.566 5.129 13.633 1 89.19 203 PHE B CA 1
ATOM 5146 C C . PHE B 1 203 ? 4.977 3.83 14.164 1 89.19 203 PHE B C 1
ATOM 5148 O O . PHE B 1 203 ? 3.768 3.74 14.398 1 89.19 203 PHE B O 1
ATOM 5155 N N . LYS B 1 204 ? 5.914 2.846 14.156 1 82.44 204 LYS B N 1
ATOM 5156 C CA . LYS B 1 204 ? 5.516 1.562 14.727 1 82.44 204 LYS B CA 1
ATOM 5157 C C . LYS B 1 204 ? 6.27 1.281 16.031 1 82.44 204 LYS B C 1
ATOM 5159 O O . LYS B 1 204 ? 7.5 1.208 16.031 1 82.44 204 LYS B O 1
ATOM 5164 N N . GLY B 1 205 ? 5.836 1.558 17.125 1 79.81 205 GLY B N 1
ATOM 5165 C CA . GLY B 1 205 ? 6.43 1.326 18.438 1 79.81 205 GLY B CA 1
ATOM 5166 C C . GLY B 1 205 ? 5.441 1.483 19.578 1 79.81 205 GLY B C 1
ATOM 5167 O O . GLY B 1 205 ? 4.238 1.622 19.344 1 79.81 205 GLY B O 1
ATOM 5168 N N . ASN B 1 206 ? 6.012 1.309 20.656 1 81.19 206 ASN B N 1
ATOM 5169 C CA . ASN B 1 206 ? 5.176 1.458 21.844 1 81.19 206 ASN B CA 1
ATOM 5170 C C . ASN B 1 206 ? 5.102 2.914 22.297 1 81.19 206 ASN B C 1
ATOM 5172 O O . ASN B 1 206 ? 6.09 3.471 22.781 1 81.19 206 ASN B O 1
ATOM 5176 N N . LEU B 1 207 ? 4.129 3.537 21.938 1 84.5 207 LEU B N 1
ATOM 5177 C CA . LEU B 1 207 ? 3.885 4.926 22.312 1 84.5 207 LEU B CA 1
ATOM 5178 C C . LEU B 1 207 ? 2.416 5.148 22.641 1 84.5 207 LEU B C 1
ATOM 5180 O O . LEU B 1 207 ? 1.531 4.738 21.891 1 84.5 207 LEU B O 1
ATOM 5184 N N . SER B 1 208 ? 2.184 5.703 23.734 1 81.88 208 SER B N 1
ATOM 5185 C CA . SER B 1 208 ? 0.829 5.902 24.234 1 81.88 208 SER B CA 1
ATOM 5186 C C . SER B 1 208 ? 0.02 6.805 23.312 1 81.88 208 SER B C 1
ATOM 5188 O O . SER B 1 208 ? -1.208 6.711 23.25 1 81.88 208 SER B O 1
ATOM 5190 N N . ILE B 1 209 ? 0.704 7.605 22.594 1 85.88 209 ILE B N 1
ATOM 5191 C CA . ILE B 1 209 ? -0.021 8.578 21.781 1 85.88 209 ILE B CA 1
ATOM 5192 C C . ILE B 1 209 ? -0.149 8.055 20.344 1 85.88 209 ILE B C 1
ATOM 5194 O O . ILE B 1 209 ? -0.606 8.781 19.453 1 85.88 209 ILE B O 1
ATOM 5198 N N . GLN B 1 210 ? 0.251 6.934 20.109 1 86.12 210 GLN B N 1
ATOM 5199 C CA . GLN B 1 210 ? 0.119 6.355 18.766 1 86.12 210 GLN B CA 1
ATOM 5200 C C . GLN B 1 210 ? -1.347 6.25 18.359 1 86.12 210 GLN B C 1
ATOM 5202 O O . GLN B 1 210 ? -2.205 5.91 19.172 1 86.12 210 GLN B O 1
ATOM 5207 N N . GLN B 1 211 ? -1.554 6.602 17.125 1 86.12 211 GLN B N 1
ATOM 5208 C CA . GLN B 1 211 ? -2.91 6.625 16.578 1 86.12 211 GLN B CA 1
ATOM 5209 C C . GLN B 1 211 ? -3.029 5.715 15.359 1 86.12 211 GLN B C 1
ATOM 5211 O O . GLN B 1 211 ? -2.027 5.391 14.719 1 86.12 211 GLN B O 1
ATOM 5216 N N . TYR B 1 212 ? -4.18 5.195 15.188 1 83.56 212 TYR B N 1
ATOM 5217 C CA . TYR B 1 212 ? -4.523 4.426 13.992 1 83.56 212 TYR B CA 1
ATOM 5218 C C . TYR B 1 212 ? -5.609 5.129 13.188 1 83.56 212 TYR B C 1
ATOM 5220 O O . TYR B 1 212 ? -6.676 5.449 13.719 1 83.56 212 TYR B O 1
ATOM 5228 N N . ILE B 1 213 ? -5.328 5.449 11.977 1 83.94 213 ILE B N 1
ATOM 5229 C CA . ILE B 1 213 ? -6.32 6.055 11.086 1 83.94 213 ILE B CA 1
ATOM 5230 C C . ILE B 1 213 ? -6.484 5.191 9.836 1 83.94 213 ILE B C 1
ATOM 5232 O O . ILE B 1 213 ? -5.586 5.129 9 1 83.94 213 ILE B O 1
ATOM 5236 N N . LYS B 1 214 ? -7.664 4.645 9.664 1 78.56 214 LYS B N 1
ATOM 5237 C CA . LYS B 1 214 ? -7.977 3.76 8.547 1 78.56 214 LYS B CA 1
ATOM 5238 C C . LYS B 1 214 ? -7.961 4.52 7.227 1 78.56 214 LYS B C 1
ATOM 5240 O O . LYS B 1 214 ? -8.422 5.66 7.152 1 78.56 214 LYS B O 1
ATOM 5245 N N . GLY B 1 215 ? -7.48 3.938 6.195 1 73.31 215 GLY B N 1
ATOM 5246 C CA . GLY B 1 215 ? -7.551 4.516 4.859 1 73.31 215 GLY B CA 1
ATOM 5247 C C . GLY B 1 215 ? -6.289 5.254 4.465 1 73.31 215 GLY B C 1
ATOM 5248 O O . GLY B 1 215 ? -6.09 5.57 3.289 1 73.31 215 GLY B O 1
ATOM 5249 N N . LYS B 1 216 ? -5.559 5.652 5.527 1 75.81 216 LYS B N 1
ATOM 5250 C CA . LYS B 1 216 ? -4.281 6.277 5.199 1 75.81 216 LYS B CA 1
ATOM 5251 C C . LYS B 1 216 ? -3.254 5.234 4.766 1 75.81 216 LYS B C 1
ATOM 5253 O O . LYS B 1 216 ? -3.322 4.078 5.188 1 75.81 216 LYS B O 1
ATOM 5258 N N . PRO B 1 217 ? -2.322 5.609 3.883 1 74.5 217 PRO B N 1
ATOM 5259 C CA . PRO B 1 217 ? -1.285 4.668 3.455 1 74.5 217 PRO B CA 1
ATOM 5260 C C . PRO B 1 217 ? -0.521 4.059 4.629 1 74.5 217 PRO B C 1
ATOM 5262 O O . PRO B 1 217 ? -0.244 2.857 4.633 1 74.5 217 PRO B O 1
ATOM 5265 N N . SER B 1 218 ? -0.14 4.883 5.578 1 80.31 218 SER B N 1
ATOM 5266 C CA . SER B 1 218 ? 0.43 4.457 6.855 1 80.31 218 SER B CA 1
ATOM 5267 C C . SER B 1 218 ? -0.502 4.789 8.016 1 80.31 218 SER B C 1
ATOM 5269 O O . SER B 1 218 ? -0.456 5.895 8.555 1 80.31 218 SER B O 1
ATOM 5271 N N . PRO B 1 219 ? -1.248 3.783 8.352 1 82.06 219 PRO B N 1
ATOM 5272 C CA . PRO B 1 219 ? -2.354 4.125 9.25 1 82.06 219 PRO B CA 1
ATOM 5273 C C . PRO B 1 219 ? -1.909 4.258 10.703 1 82.06 219 PRO B C 1
ATOM 5275 O O . PRO B 1 219 ? -2.652 4.793 11.531 1 82.06 219 PRO B O 1
ATOM 5278 N N . TRP B 1 220 ? -0.709 3.77 11.016 1 87.38 220 TRP B N 1
ATOM 5279 C CA . TRP B 1 220 ? -0.231 3.838 12.391 1 87.38 220 TRP B CA 1
ATOM 5280 C C . TRP B 1 220 ? 0.835 4.918 12.539 1 87.38 220 TRP B C 1
ATOM 5282 O O . TRP B 1 220 ? 1.73 5.039 11.703 1 87.38 220 TRP B O 1
ATOM 5292 N N . GLY B 1 221 ? 0.672 5.727 13.562 1 93 221 GLY B N 1
ATOM 5293 C CA . GLY B 1 221 ? 1.718 6.707 13.805 1 93 221 GLY B CA 1
ATOM 5294 C C . GLY B 1 221 ? 1.288 7.816 14.742 1 93 221 GLY B C 1
ATOM 5295 O O . GLY B 1 221 ? 0.401 7.621 15.578 1 93 221 GLY B O 1
ATOM 5296 N N . ILE B 1 222 ? 2.072 8.844 14.711 1 94.5 222 ILE B N 1
ATOM 5297 C CA . ILE B 1 222 ? 1.811 10.016 15.539 1 94.5 222 ILE B CA 1
ATOM 5298 C C . ILE B 1 222 ? 0.973 11.023 14.758 1 94.5 222 ILE B C 1
ATOM 5300 O O . ILE B 1 222 ? 1.318 11.383 13.633 1 94.5 222 ILE B O 1
ATOM 5304 N N . LYS B 1 223 ? -0.087 11.438 15.453 1 95.06 223 LYS B N 1
ATOM 5305 C CA . LYS B 1 223 ? -1.081 12.273 14.789 1 95.06 223 LYS B CA 1
ATOM 5306 C C . LYS B 1 223 ? -0.834 13.75 15.062 1 95.06 223 LYS B C 1
ATOM 5308 O O . LYS B 1 223 ? -0.519 14.133 16.188 1 95.06 223 LYS B O 1
ATOM 5313 N N . LYS B 1 224 ? -0.99 14.523 13.992 1 96.44 224 LYS B N 1
ATOM 5314 C CA . LYS B 1 224 ? -1.032 15.977 14.141 1 96.44 224 LYS B CA 1
ATOM 5315 C C . LYS B 1 224 ? -1.997 16.609 13.133 1 96.44 224 LYS B C 1
ATOM 5317 O O . LYS B 1 224 ? -2.439 15.938 12.195 1 96.44 224 LYS B O 1
ATOM 5322 N N . PHE B 1 225 ? -2.373 17.797 13.383 1 97.88 225 PHE B N 1
ATOM 5323 C CA . PHE B 1 225 ? -3.279 18.547 12.523 1 97.88 225 PHE B CA 1
ATOM 5324 C C . PHE B 1 225 ? -2.561 19.719 11.867 1 97.88 225 PHE B C 1
ATOM 5326 O O . PHE B 1 225 ? -1.745 20.391 12.5 1 97.88 225 PHE B O 1
ATOM 5333 N N . LEU B 1 226 ? -2.863 19.891 10.594 1 98.5 226 LEU B N 1
ATOM 5334 C CA . LEU B 1 226 ? -2.168 20.938 9.836 1 98.5 226 LEU B CA 1
ATOM 5335 C C . LEU B 1 226 ? -3.162 21.891 9.203 1 98.5 226 LEU B C 1
ATOM 5337 O O . LEU B 1 226 ? -4.277 21.5 8.852 1 98.5 226 LEU B O 1
ATOM 5341 N N . LEU B 1 227 ? -2.828 23.125 9.156 1 98.62 227 LEU B N 1
ATOM 5342 C CA . LEU B 1 227 ? -3.402 24.125 8.281 1 98.62 227 LEU B CA 1
ATOM 5343 C C . LEU B 1 227 ? -2.514 24.359 7.059 1 98.62 227 LEU B C 1
ATOM 5345 O O . LEU B 1 227 ? -1.383 24.828 7.188 1 98.62 227 LEU B O 1
ATOM 5349 N N . CYS B 1 228 ? -2.998 24 5.883 1 98.44 228 CYS B N 1
ATOM 5350 C CA . CYS B 1 228 ? -2.184 24.094 4.676 1 98.44 228 CYS B CA 1
ATOM 5351 C C . CYS B 1 228 ? -2.893 24.906 3.596 1 98.44 228 CYS B C 1
ATOM 5353 O O . CYS B 1 228 ? -4.117 25.031 3.613 1 98.44 228 CYS B O 1
ATOM 5355 N N . GLY B 1 229 ? -2.131 25.5 2.729 1 96.62 229 GLY B N 1
ATOM 5356 C CA . GLY B 1 229 ? -2.66 26.062 1.493 1 96.62 229 GLY B CA 1
ATOM 5357 C C . GLY B 1 229 ? -2.838 25.031 0.399 1 96.62 229 GLY B C 1
ATOM 5358 O O . GLY B 1 229 ? -2.475 23.859 0.575 1 96.62 229 GLY B O 1
ATOM 5359 N N . GLN B 1 230 ? -3.342 25.438 -0.696 1 95.81 230 GLN B N 1
ATOM 5360 C CA . GLN B 1 230 ? -3.537 24.547 -1.838 1 95.81 230 GLN B CA 1
ATOM 5361 C C . GLN B 1 230 ? -2.203 24.047 -2.373 1 95.81 230 GLN B C 1
ATOM 5363 O O . GLN B 1 230 ? -2.133 22.953 -2.955 1 95.81 230 GLN B O 1
ATOM 5368 N N . SER B 1 231 ? -1.171 24.797 -2.166 1 94.81 231 SER B N 1
ATOM 5369 C CA . SER B 1 231 ? 0.163 24.438 -2.633 1 94.81 231 SER B CA 1
ATOM 5370 C C . SER B 1 231 ? 0.781 23.344 -1.757 1 94.81 231 SER B C 1
ATOM 5372 O O . SER B 1 231 ? 1.79 22.75 -2.125 1 94.81 231 SER B O 1
ATOM 5374 N N . GLY B 1 232 ? 0.216 23.141 -0.638 1 96.88 232 GLY B N 1
ATOM 5375 C CA . GLY B 1 232 ? 0.792 22.203 0.309 1 96.88 232 GLY B CA 1
ATOM 5376 C C . GLY B 1 232 ? 1.65 22.875 1.366 1 96.88 232 GLY B C 1
ATOM 5377 O O . GLY B 1 232 ? 2.164 22.203 2.268 1 96.88 232 GLY B O 1
ATOM 5378 N N . LEU B 1 233 ? 1.805 24.141 1.288 1 97 233 LEU B N 1
ATOM 5379 C CA . LEU B 1 233 ? 2.572 24.875 2.287 1 97 233 LEU B CA 1
ATOM 5380 C C . LEU B 1 233 ? 1.855 24.875 3.635 1 97 233 LEU B C 1
ATOM 5382 O O . LEU B 1 233 ? 0.638 25.062 3.693 1 97 233 LEU B O 1
ATOM 5386 N N . VAL B 1 234 ? 2.596 24.672 4.668 1 98.25 234 VAL B N 1
ATOM 5387 C CA . VAL B 1 234 ? 2.023 24.578 6.008 1 98.25 234 VAL B CA 1
ATOM 5388 C C . VAL B 1 234 ? 2.057 25.953 6.68 1 98.25 234 VAL B C 1
ATOM 5390 O O . VAL B 1 234 ? 3.09 26.625 6.68 1 98.25 234 VAL B O 1
ATOM 5393 N N . TYR B 1 235 ? 0.962 26.344 7.285 1 97.75 235 TYR B N 1
ATOM 5394 C CA . TYR B 1 235 ? 0.884 27.656 7.926 1 97.75 235 TYR B CA 1
ATOM 5395 C C . TYR B 1 235 ? 0.766 27.516 9.438 1 97.75 235 TYR B C 1
ATOM 5397 O O . TYR B 1 235 ? 1.02 28.469 10.18 1 97.75 235 TYR B O 1
ATOM 5405 N N . ASN B 1 236 ? 0.332 26.391 9.836 1 97.94 236 ASN B N 1
ATOM 5406 C CA . ASN B 1 236 ? 0.223 26.094 11.258 1 97.94 236 ASN B CA 1
ATOM 5407 C C . ASN B 1 236 ? 0.059 24.594 11.508 1 97.94 236 ASN B C 1
ATOM 5409 O O . ASN B 1 236 ? -0.297 23.844 10.594 1 97.94 236 ASN B O 1
ATOM 5413 N N . LEU B 1 237 ? 0.422 24.156 12.727 1 98 237 LEU B N 1
ATOM 5414 C CA . LEU B 1 237 ? 0.264 22.75 13.062 1 98 237 LEU B CA 1
ATOM 5415 C C . LEU B 1 237 ? -0.016 22.562 14.547 1 98 237 LEU B C 1
ATOM 5417 O O . LEU B 1 237 ? 0.304 23.438 15.359 1 98 237 LEU B O 1
ATOM 5421 N N . LEU B 1 238 ? -0.729 21.531 14.867 1 97.56 238 LEU B N 1
ATOM 5422 C CA . LEU B 1 238 ? -1.071 21.156 16.234 1 97.56 238 LEU B CA 1
ATOM 5423 C C . LEU B 1 238 ? -0.773 19.688 16.484 1 97.56 238 LEU B C 1
ATOM 5425 O O . LEU B 1 238 ? -1.323 18.812 15.805 1 97.56 238 LEU B O 1
ATOM 5429 N N . LEU B 1 239 ? 0.167 19.453 17.469 1 96.81 239 LEU B N 1
ATOM 5430 C CA . LEU B 1 239 ? 0.491 18.078 17.844 1 96.81 239 LEU B CA 1
ATOM 5431 C C . LEU B 1 239 ? -0.621 17.469 18.688 1 96.81 239 LEU B C 1
ATOM 5433 O O . LEU B 1 239 ? -1.084 18.094 19.656 1 96.81 239 LEU B O 1
ATOM 5437 N N . TYR B 1 240 ? -1.027 16.328 18.312 1 95.12 240 TYR B N 1
ATOM 5438 C CA . TYR B 1 240 ? -2.135 15.68 19 1 95.12 240 TYR B CA 1
ATOM 5439 C C . TYR B 1 240 ? -1.621 14.672 20.031 1 95.12 240 TYR B C 1
ATOM 5441 O O . TYR B 1 240 ? -0.85 13.773 19.688 1 95.12 240 TYR B O 1
ATOM 5449 N N . GLN B 1 241 ? -1.948 14.836 21.266 1 92.69 241 GLN B N 1
ATOM 5450 C CA . GLN B 1 241 ? -1.522 13.898 22.297 1 92.69 241 GLN B CA 1
ATOM 5451 C C . GLN B 1 241 ? -2.709 13.422 23.141 1 92.69 241 GLN B C 1
ATOM 5453 O O . GLN B 1 241 ? -2.594 13.242 24.344 1 92.69 241 GLN B O 1
ATOM 5458 N N . GLY B 1 242 ? -3.908 13.422 22.5 1 86.75 242 GLY B N 1
ATOM 5459 C CA . GLY B 1 242 ? -5.09 12.93 23.188 1 86.75 242 GLY B CA 1
ATOM 5460 C C . GLY B 1 242 ? -5.785 13.984 24.016 1 86.75 242 GLY B C 1
ATOM 5461 O O . GLY B 1 242 ? -5.984 15.109 23.562 1 86.75 242 GLY B O 1
ATOM 5462 N N . LEU B 1 243 ? -6.117 13.602 25.234 1 80.81 243 LEU B N 1
ATOM 5463 C CA . LEU B 1 243 ? -6.883 14.461 26.125 1 80.81 243 LEU B CA 1
ATOM 5464 C C . LEU B 1 243 ? -6.047 15.648 26.578 1 80.81 243 LEU B C 1
ATOM 5466 O O . LEU B 1 243 ? -6.59 16.734 26.844 1 80.81 243 LEU B O 1
ATOM 5470 N N . SER B 1 244 ? -4.734 15.484 26.531 1 83.31 244 SER B N 1
ATOM 5471 C CA . SER B 1 244 ? -3.859 16.531 27.047 1 83.31 244 SER B CA 1
ATOM 5472 C C . SER B 1 244 ? -3.363 17.438 25.922 1 83.31 244 SER B C 1
ATOM 5474 O O . SER B 1 244 ? -2.402 18.188 26.109 1 83.31 244 SER B O 1
ATOM 5476 N N . THR B 1 245 ? -4.008 17.312 24.797 1 89.25 245 THR B N 1
ATOM 5477 C CA . THR B 1 245 ? -3.645 18.203 23.703 1 89.25 245 THR B CA 1
ATOM 5478 C C . THR B 1 245 ? -3.795 19.672 24.141 1 89.25 245 THR B C 1
ATOM 5480 O O . THR B 1 245 ? -4.723 20.016 24.875 1 89.25 245 THR B O 1
ATOM 5483 N N . GLN B 1 246 ? -2.912 20.516 23.672 1 87.19 246 GLN B N 1
ATOM 5484 C CA . GLN B 1 246 ? -2.861 21.922 24.078 1 87.19 246 GLN B CA 1
ATOM 5485 C C . GLN B 1 246 ? -3.984 22.719 23.438 1 87.19 246 GLN B C 1
ATOM 5487 O O . GLN B 1 246 ? -3.729 23.594 22.609 1 87.19 246 GLN B O 1
ATOM 5492 N N . ILE B 1 247 ? -5.18 22.422 23.859 1 89.75 247 ILE B N 1
ATOM 5493 C CA . ILE B 1 247 ? -6.383 23.125 23.438 1 89.75 247 ILE B CA 1
ATOM 5494 C C . ILE B 1 247 ? -7.164 23.594 24.656 1 89.75 247 ILE B C 1
ATOM 5496 O O . ILE B 1 247 ? -7.195 22.906 25.688 1 89.75 247 ILE B O 1
ATOM 5500 N N . ASP B 1 248 ? -7.691 24.719 24.531 1 88.38 248 ASP B N 1
ATOM 5501 C CA . ASP B 1 248 ? -8.484 25.297 25.625 1 88.38 248 ASP B CA 1
ATOM 5502 C C . ASP B 1 248 ? -9.703 24.422 25.922 1 88.38 248 ASP B C 1
ATOM 5504 O O . ASP B 1 248 ? -10.461 24.062 25.016 1 88.38 248 ASP B O 1
ATOM 5508 N N . GLU B 1 249 ? -9.891 24.094 27.109 1 87.81 249 GLU B N 1
ATOM 5509 C CA . GLU B 1 249 ? -10.961 23.188 27.531 1 87.81 249 GLU B CA 1
ATOM 5510 C C . GLU B 1 249 ? -12.336 23.797 27.266 1 87.81 249 GLU B C 1
ATOM 5512 O O . GLU B 1 249 ? -13.266 23.094 26.875 1 87.81 249 GLU B O 1
ATOM 5517 N N . ASN B 1 250 ? -12.484 25.062 27.5 1 88 250 ASN B N 1
ATOM 5518 C CA . ASN B 1 250 ? -13.766 25.719 27.281 1 88 250 ASN B CA 1
ATOM 5519 C C . ASN B 1 250 ? -14.141 25.734 25.797 1 88 250 ASN B C 1
ATOM 5521 O O . ASN B 1 250 ? -15.305 25.531 25.453 1 88 250 ASN B O 1
ATOM 5525 N N . ILE B 1 251 ? -13.219 25.906 25.031 1 91.5 251 ILE B N 1
ATOM 5526 C CA . ILE B 1 251 ? -13.445 25.906 23.594 1 91.5 251 ILE B CA 1
ATOM 5527 C C . ILE B 1 251 ? -13.828 24.5 23.125 1 91.5 251 ILE B C 1
ATOM 5529 O O . ILE B 1 251 ? -14.734 24.344 22.312 1 91.5 251 ILE B O 1
ATOM 5533 N N . GLN B 1 252 ? -13.156 23.547 23.656 1 92.12 252 GLN B N 1
ATOM 5534 C CA . GLN B 1 252 ? -13.461 22.172 23.297 1 92.12 252 GLN B CA 1
ATOM 5535 C C . GLN B 1 252 ? -14.875 21.781 23.719 1 92.12 252 GLN B C 1
ATOM 5537 O O . GLN B 1 252 ? -15.555 21.031 23.031 1 92.12 252 GLN B O 1
ATOM 5542 N N . LYS B 1 253 ? -15.289 22.25 24.844 1 89.31 253 LYS B N 1
ATOM 5543 C CA . LYS B 1 253 ? -16.641 21.969 25.328 1 89.31 253 LYS B CA 1
ATOM 5544 C C . LYS B 1 253 ? -17.688 22.578 24.406 1 89.31 253 LYS B C 1
ATOM 5546 O O . LYS B 1 253 ? -18.719 21.953 24.141 1 89.31 253 LYS B O 1
ATOM 5551 N N . ASN B 1 254 ? -17.391 23.719 23.891 1 89.06 254 ASN B N 1
ATOM 5552 C CA . ASN B 1 254 ? -18.359 24.469 23.094 1 89.06 254 ASN B CA 1
ATOM 5553 C C . ASN B 1 254 ? -18.391 24 21.656 1 89.06 254 ASN B C 1
ATOM 5555 O O . ASN B 1 254 ? -19.438 23.984 21.016 1 89.06 254 ASN B O 1
ATOM 5559 N N . PHE B 1 255 ? -17.297 23.594 21.172 1 93.25 255 PHE B N 1
ATOM 5560 C CA . PHE B 1 255 ? -17.203 23.359 19.734 1 93.25 255 PHE B CA 1
ATOM 5561 C C . PHE B 1 255 ? -16.875 21.906 19.453 1 93.25 255 PHE B C 1
ATOM 5563 O O . PHE B 1 255 ? -16.859 21.469 18.297 1 93.25 255 PHE B O 1
ATOM 5570 N N . GLY B 1 256 ? -16.625 21.125 20.469 1 92.44 256 GLY B N 1
ATOM 5571 C CA . GLY B 1 256 ? -16.094 19.781 20.266 1 92.44 256 GLY B CA 1
ATOM 5572 C C . GLY B 1 256 ? -14.617 19.766 19.953 1 92.44 256 GLY B C 1
ATOM 5573 O O . GLY B 1 256 ? -14.016 20.812 19.719 1 92.44 256 GLY B O 1
ATOM 5574 N N . LEU B 1 257 ? -14.055 18.609 19.922 1 93.69 257 LEU B N 1
ATOM 5575 C CA . LEU B 1 257 ? -12.625 18.453 19.641 1 93.69 257 LEU B CA 1
ATOM 5576 C C . LEU B 1 257 ? -12.281 19 18.25 1 93.69 257 LEU B C 1
ATOM 5578 O O . LEU B 1 257 ? -11.352 19.797 18.109 1 93.69 257 LEU B O 1
ATOM 5582 N N . GLY B 1 258 ? -13.031 18.594 17.25 1 95.25 258 GLY B N 1
ATOM 5583 C CA . GLY B 1 258 ? -12.781 19.031 15.891 1 95.25 258 GLY B CA 1
ATOM 5584 C C . GLY B 1 258 ? -12.82 20.531 15.727 1 95.25 258 GLY B C 1
ATOM 5585 O O . GLY B 1 258 ? -11.898 21.125 15.172 1 95.25 258 GLY B O 1
ATOM 5586 N N . GLY B 1 259 ? -13.906 21.109 16.219 1 96 259 GLY B N 1
ATOM 5587 C CA . GLY B 1 259 ? -14.047 22.562 16.141 1 96 259 GLY B CA 1
ATOM 5588 C C . GLY B 1 259 ? -12.938 23.297 16.859 1 96 259 GLY B C 1
ATOM 5589 O O . GLY B 1 259 ? -12.43 24.312 16.375 1 96 259 GLY B O 1
ATOM 5590 N N . ALA B 1 260 ? -12.539 22.781 17.984 1 95.75 260 ALA B N 1
ATOM 5591 C CA . ALA B 1 260 ? -11.484 23.422 18.781 1 95.75 260 ALA B CA 1
ATOM 5592 C C . ALA B 1 260 ? -10.148 23.391 18.047 1 95.75 260 ALA B C 1
ATOM 5594 O O . ALA B 1 260 ? -9.383 24.344 18.094 1 95.75 260 ALA B O 1
ATOM 5595 N N . ILE B 1 261 ? -9.914 22.297 17.375 1 96.94 261 ILE B N 1
ATOM 5596 C CA . ILE B 1 261 ? -8.688 22.141 16.609 1 96.94 261 ILE B CA 1
ATOM 5597 C C . ILE B 1 261 ? -8.648 23.188 15.492 1 96.94 261 ILE B C 1
ATOM 5599 O O . ILE B 1 261 ? -7.641 23.859 15.289 1 96.94 261 ILE B O 1
ATOM 5603 N N . VAL B 1 262 ? -9.742 23.312 14.781 1 98 262 VAL B N 1
ATOM 5604 C CA . VAL B 1 262 ? -9.812 24.266 13.688 1 98 262 VAL B CA 1
ATOM 5605 C C . VAL B 1 262 ? -9.555 25.672 14.211 1 98 262 VAL B C 1
ATOM 5607 O O . VAL B 1 262 ? -8.742 26.422 13.648 1 98 262 VAL B O 1
ATOM 5610 N N . LEU B 1 263 ? -10.211 26 15.281 1 96.94 263 LEU B N 1
ATOM 5611 C CA . LEU B 1 263 ? -10.094 27.359 15.828 1 96.94 263 LEU B CA 1
ATOM 5612 C C . LEU B 1 263 ? -8.664 27.625 16.297 1 96.94 263 LEU B C 1
ATOM 5614 O O . LEU B 1 263 ? -8.172 28.75 16.172 1 96.94 263 LEU B O 1
ATOM 5618 N N . LYS B 1 264 ? -7.992 26.594 16.812 1 95.56 264 LYS B N 1
ATOM 5619 C CA . LYS B 1 264 ? -6.598 26.734 17.219 1 95.56 264 LYS B CA 1
ATOM 5620 C C . LYS B 1 264 ? -5.695 26.953 16 1 95.56 264 LYS B C 1
ATOM 5622 O O . LYS B 1 264 ? -4.793 27.797 16.047 1 95.56 264 LYS B O 1
ATOM 5627 N N . LEU B 1 265 ? -5.957 26.312 14.953 1 97.38 265 LEU B N 1
ATOM 5628 C CA . LEU B 1 265 ? -5.121 26.359 13.766 1 97.38 265 LEU B CA 1
ATOM 5629 C C . LEU B 1 265 ? -5.309 27.672 13.016 1 97.38 265 LEU B C 1
ATOM 5631 O O . LEU B 1 265 ? -4.383 28.172 12.367 1 97.38 265 LEU B O 1
ATOM 5635 N N . VAL B 1 266 ? -6.465 28.312 13.094 1 96.56 266 VAL B N 1
ATOM 5636 C CA . VAL B 1 266 ? -6.754 29.484 12.273 1 96.56 266 VAL B CA 1
ATOM 5637 C C . VAL B 1 266 ? -6.59 30.75 13.117 1 96.56 266 VAL B C 1
ATOM 5639 O O . VAL B 1 266 ? -7.043 31.828 12.719 1 96.56 266 VAL B O 1
ATOM 5642 N N . GLU B 1 267 ? -6 30.625 14.195 1 91.94 267 GLU B N 1
ATOM 5643 C CA . GLU B 1 267 ?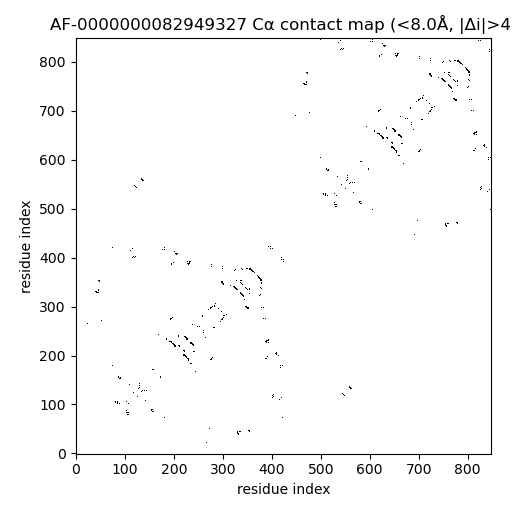 -5.887 31.734 15.133 1 91.94 267 GLU B CA 1
ATOM 5644 C C . GLU B 1 267 ? -5.16 32.938 14.5 1 91.94 267 GLU B C 1
ATOM 5646 O O . GLU B 1 267 ? -5.473 34.094 14.797 1 91.94 267 GLU B O 1
ATOM 5651 N N . ASN B 1 268 ? -4.273 32.656 13.539 1 89.12 268 ASN B N 1
ATOM 5652 C CA . ASN B 1 268 ? -3.455 33.719 12.961 1 89.12 268 ASN B CA 1
ATOM 5653 C C . ASN B 1 268 ? -4.023 34.219 11.633 1 89.12 268 ASN B C 1
ATOM 5655 O O . ASN B 1 268 ? -3.428 35.062 10.969 1 89.12 268 ASN B O 1
ATOM 5659 N N . LEU B 1 269 ? -5.16 33.75 11.312 1 92.88 269 LEU B N 1
ATOM 5660 C CA . LEU B 1 269 ? -5.719 34.156 10.031 1 92.88 269 LEU B CA 1
ATOM 5661 C C . LEU B 1 269 ? -6.355 35.531 10.125 1 92.88 269 LEU B C 1
ATOM 5663 O O . LEU B 1 269 ? -6.992 35.875 11.125 1 92.88 269 LEU B O 1
ATOM 5667 N N . LYS B 1 270 ? -6.168 36.25 9.086 1 89.31 270 LYS B N 1
ATOM 5668 C CA . LYS B 1 270 ? -6.801 37.562 8.984 1 89.31 270 LYS B CA 1
ATOM 5669 C C . LYS B 1 270 ? -8.242 37.438 8.492 1 89.31 270 LYS B C 1
ATOM 5671 O O . LYS B 1 270 ? -8.547 36.594 7.648 1 89.31 270 LYS B O 1
ATOM 5676 N N . PRO B 1 271 ? -9.102 38.312 9 1 90.62 271 PRO B N 1
ATOM 5677 C CA . PRO B 1 271 ? -10.508 38.25 8.586 1 90.62 271 PRO B CA 1
ATOM 5678 C C . PRO B 1 271 ? -10.695 38.656 7.121 1 90.62 271 PRO B C 1
ATOM 5680 O O . PRO B 1 271 ? -9.992 39.5 6.609 1 90.62 271 PRO B O 1
ATOM 5683 N N . ASN B 1 272 ? -11.594 38 6.523 1 90.88 272 ASN B N 1
ATOM 5684 C CA . ASN B 1 272 ? -12.109 38.344 5.199 1 90.88 272 ASN B CA 1
ATOM 5685 C C . ASN B 1 272 ? -11.039 38.188 4.125 1 90.88 272 ASN B C 1
ATOM 5687 O O . ASN B 1 272 ? -10.984 38.969 3.174 1 90.88 272 ASN B O 1
ATOM 5691 N N . LYS B 1 273 ? -10.141 37.219 4.379 1 88.62 273 LYS B N 1
ATOM 5692 C CA . LYS B 1 273 ? -9.062 37.062 3.406 1 88.62 273 LYS B CA 1
ATOM 5693 C C . LYS B 1 273 ? -8.914 35.625 2.969 1 88.62 273 LYS B C 1
ATOM 5695 O O . LYS B 1 273 ? -8.227 35.312 1.993 1 88.62 273 LYS B O 1
ATOM 5700 N N . HIS B 1 274 ? -9.633 34.781 3.613 1 91.69 274 HIS B N 1
ATOM 5701 C CA . HIS B 1 274 ? -9.32 33.375 3.389 1 91.69 274 HIS B CA 1
ATOM 5702 C C . HIS B 1 274 ? -10.586 32.531 3.303 1 91.69 274 HIS B C 1
ATOM 5704 O O . HIS B 1 274 ? -11.609 32.906 3.883 1 91.69 274 HIS B O 1
ATOM 5710 N N . PHE B 1 275 ? -10.477 31.516 2.527 1 95.25 275 PHE B N 1
ATOM 5711 C CA . PHE B 1 275 ? -11.461 30.453 2.477 1 95.25 275 PHE B CA 1
ATOM 5712 C C . PHE B 1 275 ? -10.914 29.172 3.115 1 95.25 275 PHE B C 1
ATOM 5714 O O . PHE B 1 275 ? -9.82 28.734 2.773 1 95.25 275 PHE B O 1
ATOM 5721 N N . LEU B 1 276 ? -11.641 28.656 4.012 1 97.75 276 LEU B N 1
ATOM 5722 C CA . LEU B 1 276 ? -11.188 27.516 4.797 1 97.75 276 LEU B CA 1
ATOM 5723 C C . LEU B 1 276 ? -12.031 26.281 4.5 1 97.75 276 LEU B C 1
ATOM 5725 O O . LEU B 1 276 ? -13.258 26.359 4.48 1 97.75 276 LEU B O 1
ATOM 5729 N N . PHE B 1 277 ? -11.352 25.219 4.281 1 98.5 277 PHE B N 1
ATOM 5730 C CA . PHE B 1 277 ? -12.062 23.969 3.965 1 98.5 277 PHE B CA 1
ATOM 5731 C C . PHE B 1 277 ? -11.641 22.859 4.906 1 98.5 277 PHE B C 1
ATOM 5733 O O . PHE B 1 277 ? -10.469 22.766 5.285 1 98.5 277 PHE B O 1
ATOM 5740 N N . PHE B 1 278 ? -12.562 21.953 5.34 1 98.06 278 PHE B N 1
ATOM 5741 C CA . PHE B 1 278 ? -12.25 20.828 6.215 1 98.06 278 PHE B CA 1
ATOM 5742 C C . PHE B 1 278 ? -13.289 19.734 6.07 1 98.06 278 PHE B C 1
ATOM 5744 O O . PHE B 1 278 ? -14.312 19.922 5.41 1 98.06 278 PHE B O 1
ATOM 5751 N N . VAL B 1 279 ? -13.016 18.562 6.602 1 96.25 279 VAL B N 1
ATOM 5752 C CA . VAL B 1 279 ? -13.875 17.391 6.457 1 96.25 279 VAL B CA 1
ATOM 5753 C C . VAL B 1 279 ? -14.875 17.344 7.609 1 96.25 279 VAL B C 1
ATOM 5755 O O . VAL B 1 279 ? -14.805 18.156 8.531 1 96.25 279 VAL B O 1
ATOM 5758 N N . ASN B 1 280 ? -15.719 16.359 7.59 1 95.75 280 ASN B N 1
ATOM 5759 C CA . ASN B 1 280 ? -16.859 16.281 8.492 1 95.75 280 ASN B CA 1
ATOM 5760 C C . ASN B 1 280 ? -16.422 16.047 9.93 1 95.75 280 ASN B C 1
ATOM 5762 O O . ASN B 1 280 ? -17.172 16.328 10.867 1 95.75 280 ASN B O 1
ATOM 5766 N N . PHE B 1 281 ? -15.227 15.609 10.133 1 94.56 281 PHE B N 1
ATOM 5767 C CA . PHE B 1 281 ? -14.695 15.43 11.477 1 94.56 281 PHE B CA 1
ATOM 5768 C C . PHE B 1 281 ? -14.648 16.766 12.219 1 94.56 281 PHE B C 1
ATOM 5770 O O . PHE B 1 281 ? -14.867 16.812 13.43 1 94.56 281 PHE B O 1
ATOM 5777 N N . PHE B 1 282 ? -14.43 17.781 11.484 1 97 282 PHE B N 1
ATOM 5778 C CA . PHE B 1 282 ? -14.188 19.078 12.086 1 97 282 PHE B CA 1
ATOM 5779 C C . PHE B 1 282 ? -15.469 19.906 12.117 1 97 282 PHE B C 1
ATOM 5781 O O . PHE B 1 282 ? -15.586 20.859 12.898 1 97 282 PHE B O 1
ATOM 5788 N N . SER B 1 283 ? -16.391 19.609 11.328 1 95.62 283 SER B N 1
ATOM 5789 C CA . SER B 1 283 ? -17.516 20.484 11.039 1 95.62 283 SER B CA 1
ATOM 5790 C C . SER B 1 283 ? -18.578 20.406 12.125 1 95.62 283 SER B C 1
ATOM 5792 O O . SER B 1 283 ? -18.875 19.312 12.617 1 95.62 283 SER B O 1
ATOM 5794 N N . SER B 1 284 ? -19.094 21.516 12.516 1 96 284 SER B N 1
ATOM 5795 C CA . SER B 1 284 ? -20.25 21.656 13.391 1 96 284 SER B CA 1
ATOM 5796 C C . SER B 1 284 ? -20.969 22.969 13.133 1 96 284 SER B C 1
ATOM 5798 O O . SER B 1 284 ? -20.391 23.906 12.562 1 96 284 SER B O 1
ATOM 5800 N N . TYR B 1 285 ? -22.234 22.984 13.484 1 96.94 285 TYR B N 1
ATOM 5801 C CA . TYR B 1 285 ? -23.031 24.188 13.281 1 96.94 285 TYR B CA 1
ATOM 5802 C C . TYR B 1 285 ? -22.391 25.391 13.977 1 96.94 285 TYR B C 1
ATOM 5804 O O . TYR B 1 285 ? -22.203 26.438 13.359 1 96.94 285 TYR B O 1
ATOM 5812 N N . ASN B 1 286 ? -21.984 25.25 15.172 1 96.62 286 ASN B N 1
ATOM 5813 C CA . ASN B 1 286 ? -21.406 26.344 15.961 1 96.62 286 ASN B CA 1
ATOM 5814 C C . ASN B 1 286 ? -20.047 26.781 15.406 1 96.62 286 ASN B C 1
ATOM 5816 O O . ASN B 1 286 ? -19.703 27.969 15.484 1 96.62 286 ASN B O 1
ATOM 5820 N N . LEU B 1 287 ? -19.297 25.859 14.883 1 97.25 287 LEU B N 1
ATOM 5821 C CA . LEU B 1 287 ? -18.031 26.234 14.273 1 97.25 287 LEU B CA 1
ATOM 5822 C C . LEU B 1 287 ? -18.25 27.203 13.102 1 97.25 287 LEU B C 1
ATOM 5824 O O . LEU B 1 287 ? -17.594 28.234 13.016 1 97.25 287 LEU B O 1
ATOM 5828 N N . PHE B 1 288 ? -19.188 26.875 12.25 1 97.5 288 PHE B N 1
ATOM 5829 C CA . PHE B 1 288 ? -19.469 27.734 11.102 1 97.5 288 PHE B CA 1
ATOM 5830 C C . PHE B 1 288 ? -19.938 29.109 11.555 1 97.5 288 PHE B C 1
ATOM 5832 O O . PHE B 1 288 ? -19.516 30.125 11 1 97.5 288 PHE B O 1
ATOM 5839 N N . CYS B 1 289 ? -20.781 29.109 12.523 1 96.56 289 CYS B N 1
ATOM 5840 C CA . CYS B 1 289 ? -21.281 30.375 13.039 1 96.56 289 CYS B CA 1
ATOM 5841 C C . CYS B 1 289 ? -20.156 31.203 13.633 1 96.56 289 CYS B C 1
ATOM 5843 O O . CYS B 1 289 ? -20.078 32.406 13.391 1 96.56 289 CYS B O 1
ATOM 5845 N N . CYS B 1 290 ? -19.344 30.547 14.383 1 96.25 290 CYS B N 1
ATOM 5846 C CA . CYS B 1 290 ? -18.219 31.234 14.992 1 96.25 290 CYS B CA 1
ATOM 5847 C C . CYS B 1 290 ? -17.281 31.812 13.93 1 96.25 290 CYS B C 1
ATOM 5849 O O . CYS B 1 290 ? -16.891 32.969 14.008 1 96.25 290 CYS B O 1
ATOM 5851 N N . LEU B 1 291 ? -16.953 31.031 12.961 1 96.44 291 LEU B N 1
ATOM 5852 C CA . LEU B 1 291 ? -16.094 31.469 11.875 1 96.44 291 LEU B CA 1
ATOM 5853 C C . LEU B 1 291 ? -16.719 32.625 11.117 1 96.44 291 LEU B C 1
ATOM 5855 O O . LEU B 1 291 ? -16.016 33.562 10.695 1 96.44 291 LEU B O 1
ATOM 5859 N N . SER B 1 292 ? -18 32.562 10.93 1 95 292 SER B N 1
ATOM 5860 C CA . SER B 1 292 ? -18.703 33.656 10.281 1 95 292 SER B CA 1
ATOM 5861 C C . SER B 1 292 ? -18.531 34.938 11.062 1 95 292 SER B C 1
ATOM 5863 O O . SER B 1 292 ? -18.312 36 10.469 1 95 292 SER B O 1
ATOM 5865 N N . LYS B 1 293 ? -18.672 34.844 12.328 1 92.88 293 LYS B N 1
ATOM 5866 C CA . LYS B 1 293 ? -18.547 36.031 13.195 1 92.88 293 LYS B CA 1
ATOM 5867 C C . LYS B 1 293 ? -17.188 36.688 13.016 1 92.88 293 LYS B C 1
ATOM 5869 O O . LYS B 1 293 ? -17.094 37.938 13.055 1 92.88 293 LYS B O 1
ATOM 5874 N N . TYR B 1 294 ? -16.219 35.906 12.805 1 91.44 294 TYR B N 1
ATOM 5875 C CA . TYR B 1 294 ? -14.875 36.469 12.688 1 91.44 294 TYR B CA 1
ATOM 5876 C C . TYR B 1 294 ? -14.453 36.594 11.234 1 91.44 294 TYR B C 1
ATOM 5878 O O . TYR B 1 294 ? -13.266 36.719 10.938 1 91.44 294 TYR B O 1
ATOM 5886 N N . LYS B 1 295 ? -15.352 36.375 10.344 1 91.94 295 LYS B N 1
ATOM 5887 C CA . LYS B 1 295 ? -15.211 36.594 8.906 1 91.94 295 LYS B CA 1
ATOM 5888 C C . LYS B 1 295 ? -14.164 35.688 8.305 1 91.94 295 LYS B C 1
ATOM 5890 O O . LYS B 1 295 ? -13.297 36.125 7.547 1 91.94 295 LYS B O 1
ATOM 5895 N N . ILE B 1 296 ? -14.141 34.531 8.75 1 93.88 296 ILE B N 1
ATOM 5896 C CA . ILE B 1 296 ? -13.43 33.438 8.094 1 93.88 296 ILE B CA 1
ATOM 5897 C C . ILE B 1 296 ? -14.422 32.562 7.316 1 93.88 296 ILE B C 1
ATOM 5899 O O . ILE B 1 296 ? -15.32 31.953 7.902 1 93.88 296 ILE B O 1
ATOM 5903 N N . PHE B 1 297 ? -14.328 32.531 6.09 1 95.75 297 PHE B N 1
ATOM 5904 C CA . PHE B 1 297 ? -15.281 31.844 5.227 1 95.75 297 PHE B CA 1
ATOM 5905 C C . PHE B 1 297 ? -14.914 30.375 5.066 1 95.75 297 PHE B C 1
ATOM 5907 O O . PHE B 1 297 ? -13.82 30.047 4.613 1 95.75 297 PHE B O 1
ATOM 5914 N N . ALA B 1 298 ? -15.836 29.547 5.449 1 97.69 298 ALA B N 1
ATOM 5915 C CA . ALA B 1 298 ? -15.492 28.125 5.52 1 97.69 298 ALA B CA 1
ATOM 5916 C C . ALA B 1 298 ? -16.547 27.281 4.828 1 97.69 298 ALA B C 1
ATOM 5918 O O . ALA B 1 298 ? -17.719 27.672 4.75 1 97.69 298 ALA B O 1
ATOM 5919 N N . ALA B 1 299 ? -16.125 26.25 4.316 1 98 299 ALA B N 1
ATOM 5920 C CA . ALA B 1 299 ? -16.969 25.203 3.748 1 98 299 ALA B CA 1
ATOM 5921 C C . ALA B 1 299 ? -16.391 23.828 4.02 1 98 299 ALA B C 1
ATOM 5923 O O . ALA B 1 299 ? -15.18 23.656 4.102 1 98 299 ALA B O 1
ATOM 5924 N N . GLY B 1 300 ? -17.234 22.812 4.164 1 97.5 300 GLY B N 1
ATOM 5925 C CA . GLY B 1 300 ? -16.781 21.453 4.422 1 97.5 300 GLY B CA 1
ATOM 5926 C C . GLY B 1 300 ? -17.891 20.422 4.367 1 97.5 300 GLY B C 1
ATOM 5927 O O . GLY B 1 300 ? -19.078 20.781 4.293 1 97.5 300 GLY B O 1
ATOM 5928 N N . THR B 1 301 ? -17.531 19.188 4.328 1 97.44 301 THR B N 1
ATOM 5929 C CA . THR B 1 301 ? -18.531 18.125 4.441 1 97.44 301 THR B CA 1
ATOM 5930 C C . THR B 1 301 ? -19.078 18.062 5.863 1 97.44 301 THR B C 1
ATOM 5932 O O . THR B 1 301 ? -18.422 18.469 6.816 1 97.44 301 THR B O 1
ATOM 5935 N N . ILE B 1 302 ? -20.328 17.578 5.969 1 96.62 302 ILE B N 1
ATOM 5936 C CA . ILE B 1 302 ? -20.953 17.641 7.281 1 96.62 302 ILE B CA 1
ATOM 5937 C C . ILE B 1 302 ? -21.688 16.344 7.566 1 96.62 302 ILE B C 1
ATOM 5939 O O . ILE B 1 302 ? -21.953 15.562 6.648 1 96.62 302 ILE B O 1
ATOM 5943 N N . ARG B 1 303 ? -21.875 16.109 8.766 1 94.06 303 ARG B N 1
ATOM 5944 C CA . ARG B 1 303 ? -22.844 15.141 9.258 1 94.06 303 ARG B CA 1
ATOM 5945 C C . ARG B 1 303 ? -24.125 15.828 9.711 1 94.06 303 ARG B C 1
ATOM 5947 O O . ARG B 1 303 ? -24.109 16.672 10.602 1 94.06 303 ARG B O 1
ATOM 5954 N N . ILE B 1 304 ? -25.156 15.406 9.258 1 91.69 304 ILE B N 1
ATOM 5955 C CA . ILE B 1 304 ? -26.438 16.109 9.391 1 91.69 304 ILE B CA 1
ATOM 5956 C C . ILE B 1 304 ? -26.844 16.172 10.859 1 91.69 304 ILE B C 1
ATOM 5958 O O . ILE B 1 304 ? -27.453 17.141 11.297 1 91.69 304 ILE B O 1
ATOM 5962 N N . ASN B 1 305 ? -26.484 15.195 11.586 1 90.94 305 ASN B N 1
ATOM 5963 C CA . ASN B 1 305 ? -26.859 15.125 12.992 1 90.94 305 ASN B CA 1
ATOM 5964 C C . ASN B 1 305 ? -26.25 16.266 13.805 1 90.94 305 ASN B C 1
ATOM 5966 O O . ASN B 1 305 ? -26.766 16.641 14.859 1 90.94 305 ASN B O 1
ATOM 5970 N N . ARG B 1 306 ? -25.156 16.859 13.352 1 92.44 306 ARG B N 1
ATOM 5971 C CA . ARG B 1 306 ? -24.484 17.938 14.055 1 92.44 306 ARG B CA 1
ATOM 5972 C C . ARG B 1 306 ? -25.062 19.297 13.664 1 92.44 306 ARG B C 1
ATOM 5974 O O . ARG B 1 306 ? -24.641 20.328 14.172 1 92.44 306 ARG B O 1
ATOM 5981 N N . PHE B 1 307 ? -26.062 19.297 12.812 1 95.31 307 PHE B N 1
ATOM 5982 C CA . PHE B 1 307 ? -26.688 20.516 12.305 1 95.31 307 PHE B CA 1
ATOM 5983 C C . PHE B 1 307 ? -28.188 20.516 12.586 1 95.31 307 PHE B C 1
ATOM 5985 O O . PHE B 1 307 ? -28.969 21.047 11.789 1 95.31 307 PHE B O 1
ATOM 5992 N N . ASN B 1 308 ? -28.547 19.781 13.562 1 92.69 308 ASN B N 1
ATOM 5993 C CA . ASN B 1 308 ? -29.922 19.703 14.062 1 92.69 308 ASN B CA 1
ATOM 5994 C C . ASN B 1 308 ? -30.844 19.031 13.055 1 92.69 308 ASN B C 1
ATOM 5996 O O . ASN B 1 308 ? -32 19.422 12.898 1 92.69 308 ASN B O 1
ATOM 6000 N N . ASN B 1 309 ? -30.406 18.156 12.25 1 90.25 309 ASN B N 1
ATOM 6001 C CA . ASN B 1 309 ? -31.125 17.234 11.383 1 90.25 309 ASN B CA 1
ATOM 6002 C C . ASN B 1 309 ? -32.125 17.969 10.508 1 90.25 309 ASN B C 1
ATOM 6004 O O . ASN B 1 309 ? -33.344 17.672 10.57 1 90.25 309 ASN B O 1
ATOM 6008 N N . PRO B 1 310 ? -31.703 18.875 9.719 1 91.5 310 PRO B N 1
ATOM 6009 C CA . PRO B 1 310 ? -32.625 19.5 8.789 1 91.5 310 PRO B CA 1
ATOM 6010 C C . PRO B 1 310 ? -33.312 18.5 7.855 1 91.5 310 PRO B C 1
ATOM 6012 O O . PRO B 1 310 ? -32.812 17.375 7.688 1 91.5 310 PRO B O 1
ATOM 6015 N N . SER B 1 311 ? -34.406 18.859 7.203 1 87.06 311 SER B N 1
ATOM 6016 C CA . SER B 1 311 ? -35.156 17.984 6.324 1 87.06 311 SER B CA 1
ATOM 6017 C C . SER B 1 311 ? -34.5 17.875 4.949 1 87.06 311 SER B C 1
ATOM 6019 O O . SER B 1 311 ? -34.719 18.734 4.094 1 87.06 311 SER B O 1
ATOM 6021 N N . PHE B 1 312 ? -33.625 16.984 4.754 1 87.69 312 PHE B N 1
ATOM 6022 C CA . PHE B 1 312 ? -33.031 16.688 3.457 1 87.69 312 PHE B CA 1
ATOM 6023 C C . PHE B 1 312 ? -33.688 15.469 2.82 1 87.69 312 PHE B C 1
ATOM 6025 O O . PHE B 1 312 ? -34.156 14.562 3.521 1 87.69 312 PHE B O 1
ATOM 6032 N N . PRO B 1 313 ? -33.812 15.625 1.489 1 90.31 313 PRO B N 1
ATOM 6033 C CA . PRO B 1 313 ? -34.281 14.406 0.828 1 90.31 313 PRO B CA 1
ATOM 6034 C C . PRO B 1 313 ? -33.344 13.211 1.086 1 90.31 313 PRO B C 1
ATOM 6036 O O . PRO B 1 313 ? -32.125 13.375 1.206 1 90.31 313 PRO B O 1
ATOM 6039 N N . LYS B 1 314 ? -33.969 12.062 1.14 1 90.62 314 LYS B N 1
ATOM 6040 C CA . LYS B 1 314 ? -33.219 10.836 1.339 1 90.62 314 LYS B CA 1
ATOM 6041 C C . LYS B 1 314 ? -32.375 10.508 0.11 1 90.62 314 LYS B C 1
ATOM 6043 O O . LYS B 1 314 ? -32.688 10.922 -1.004 1 90.62 314 LYS B O 1
ATOM 6048 N N . ASP B 1 315 ? -31.297 9.867 0.352 1 91 315 ASP B N 1
ATOM 6049 C CA . ASP B 1 315 ? -30.359 9.508 -0.715 1 91 315 ASP B CA 1
ATOM 6050 C C . ASP B 1 315 ? -31.078 8.781 -1.847 1 91 315 ASP B C 1
ATOM 6052 O O . ASP B 1 315 ? -30.812 9.023 -3.023 1 91 315 ASP B O 1
ATOM 6056 N N . LYS B 1 316 ? -31.984 7.887 -1.48 1 91 316 LYS B N 1
ATOM 6057 C CA . LYS B 1 316 ? -32.719 7.117 -2.475 1 91 316 LYS B CA 1
ATOM 6058 C C . LYS B 1 316 ? -33.562 8.039 -3.375 1 91 316 LYS B C 1
ATOM 6060 O O . LYS B 1 316 ? -33.688 7.793 -4.578 1 91 316 LYS B O 1
ATOM 6065 N N . GLN B 1 317 ? -34.156 9.031 -2.764 1 91 317 GLN B N 1
ATOM 6066 C CA . GLN B 1 317 ? -34.969 9.984 -3.52 1 91 317 GLN B CA 1
ATOM 6067 C C . GLN B 1 317 ? -34.094 10.773 -4.5 1 91 317 GLN B C 1
ATOM 6069 O O . GLN B 1 317 ? -34.5 11 -5.645 1 91 317 GLN B O 1
ATOM 6074 N N . LEU B 1 318 ? -32.938 11.156 -4.066 1 91.5 318 LEU B N 1
ATOM 6075 C CA . LEU B 1 318 ? -32.031 11.898 -4.926 1 91.5 318 LEU B CA 1
ATOM 6076 C C . LEU B 1 318 ? -31.531 11.031 -6.07 1 91.5 318 LEU B C 1
ATOM 6078 O O . LEU B 1 318 ? -31.344 11.508 -7.191 1 91.5 318 LEU B O 1
ATOM 6082 N N . ALA B 1 319 ? -31.234 9.805 -5.773 1 90 319 ALA B N 1
ATOM 6083 C CA . ALA B 1 319 ? -30.781 8.867 -6.793 1 90 319 ALA B CA 1
ATOM 6084 C C . ALA B 1 319 ? -31.797 8.727 -7.914 1 90 319 ALA B C 1
ATOM 6086 O O . ALA B 1 319 ? -31.438 8.633 -9.086 1 90 319 ALA B O 1
ATOM 6087 N N . LYS B 1 320 ? -33.062 8.766 -7.551 1 91.31 320 LYS B N 1
ATOM 6088 C CA . LYS B 1 320 ? -34.156 8.664 -8.531 1 91.31 320 LYS B CA 1
ATOM 6089 C C . LYS B 1 320 ? -34.219 9.914 -9.398 1 91.31 320 LYS B C 1
ATOM 6091 O O . LYS B 1 320 ? -34.594 9.836 -10.57 1 91.31 320 LYS B O 1
ATOM 6096 N N . MET B 1 321 ? -33.906 11.008 -8.852 1 91.56 321 MET B N 1
ATOM 6097 C CA . MET B 1 321 ? -33.938 12.273 -9.594 1 91.56 321 MET B CA 1
ATOM 6098 C C . MET B 1 321 ? -32.781 12.375 -10.562 1 91.56 321 MET B C 1
ATOM 6100 O O . MET B 1 321 ? -32.781 13.188 -11.484 1 91.56 321 MET B O 1
ATOM 6104 N N . GLY B 1 322 ? -31.766 11.539 -10.359 1 88.75 322 GLY B N 1
ATOM 6105 C CA . GLY B 1 322 ? -30.672 11.461 -11.305 1 88.75 322 GLY B CA 1
ATOM 6106 C C . GLY B 1 322 ? -29.391 12.102 -10.797 1 88.75 322 GLY B C 1
ATOM 6107 O O . GLY B 1 322 ? -29.422 12.922 -9.883 1 88.75 322 GLY B O 1
ATOM 6108 N N . ARG B 1 323 ? -28.328 11.797 -11.43 1 91.12 323 ARG B N 1
ATOM 6109 C CA . ARG B 1 323 ? -27.031 12.359 -11.086 1 91.12 323 ARG B CA 1
ATOM 6110 C C . ARG B 1 323 ? -26.984 13.859 -11.391 1 91.12 323 ARG B C 1
ATOM 6112 O O . ARG B 1 323 ? -27.516 14.305 -12.406 1 91.12 323 ARG B O 1
ATOM 6119 N N . GLY B 1 324 ? -26.375 14.648 -10.477 1 91.5 324 GLY B N 1
ATOM 6120 C CA . GLY B 1 324 ? -26.297 16.094 -10.656 1 91.5 324 GLY B CA 1
ATOM 6121 C C . GLY B 1 324 ? -27.359 16.844 -9.875 1 91.5 324 GLY B C 1
ATOM 6122 O O . GLY B 1 324 ? -27.312 18.078 -9.789 1 91.5 324 GLY B O 1
ATOM 6123 N N . THR B 1 325 ? -28.281 16.188 -9.297 1 93.25 325 THR B N 1
ATOM 6124 C CA . THR B 1 325 ? -29.328 16.812 -8.5 1 93.25 325 THR B CA 1
ATOM 6125 C C . THR B 1 325 ? -28.766 17.375 -7.199 1 93.25 325 THR B C 1
ATOM 6127 O O . THR B 1 325 ? -27.906 16.75 -6.574 1 93.25 325 THR B O 1
ATOM 6130 N N . SER B 1 326 ? -29.203 18.562 -6.855 1 93.56 326 SER B N 1
ATOM 6131 C CA . SER B 1 326 ? -28.75 19.172 -5.617 1 93.56 326 SER B CA 1
ATOM 6132 C C . SER B 1 326 ? -29.906 19.828 -4.855 1 93.56 326 SER B C 1
ATOM 6134 O O . SER B 1 326 ? -30.906 20.219 -5.457 1 93.56 326 SER B O 1
ATOM 6136 N N . PHE B 1 327 ? -29.812 19.844 -3.59 1 93.75 327 PHE B N 1
ATOM 6137 C CA . PHE B 1 327 ? -30.75 20.484 -2.67 1 93.75 327 PHE B CA 1
ATOM 6138 C C . PHE B 1 327 ? -30.016 21.406 -1.709 1 93.75 327 PHE B C 1
ATOM 6140 O O . PHE B 1 327 ? -28.906 21.109 -1.264 1 93.75 327 PHE B O 1
ATOM 6147 N N . LYS B 1 328 ? -30.609 22.547 -1.438 1 94.44 328 LYS B N 1
ATOM 6148 C CA . LYS B 1 328 ? -29.984 23.5 -0.532 1 94.44 328 LYS B CA 1
ATOM 6149 C C . LYS B 1 328 ? -30.984 24 0.514 1 94.44 328 LYS B C 1
ATOM 6151 O O . LYS B 1 328 ? -32.188 24.094 0.242 1 94.44 328 LYS B O 1
ATOM 6156 N N . ILE B 1 329 ? -30.516 24.25 1.665 1 95 329 ILE B N 1
ATOM 6157 C CA . ILE B 1 329 ? -31.312 24.797 2.76 1 95 329 ILE B CA 1
ATOM 6158 C C . ILE B 1 329 ? -30.453 25.781 3.576 1 95 329 ILE B C 1
ATOM 6160 O O . ILE B 1 329 ? -29.25 25.594 3.703 1 95 329 ILE B O 1
ATOM 6164 N N . CYS B 1 330 ? -31.062 26.797 4.086 1 96 330 CYS B N 1
ATOM 6165 C CA . CYS B 1 330 ? -30.359 27.844 4.82 1 96 330 CYS B CA 1
ATOM 6166 C C . CYS B 1 330 ? -30.891 27.953 6.246 1 96 330 CYS B C 1
ATOM 6168 O O . CYS B 1 330 ? -32.094 27.781 6.484 1 96 330 CYS B O 1
ATOM 6170 N N . SER B 1 331 ? -29.984 28.281 7.109 1 95.94 331 SER B N 1
ATOM 6171 C CA . SER B 1 331 ? -30.375 28.453 8.5 1 95.94 331 SER B CA 1
ATOM 6172 C C . SER B 1 331 ? -30.672 29.922 8.812 1 95.94 331 SER B C 1
ATOM 6174 O O . SER B 1 331 ? -30.375 30.797 8 1 95.94 331 SER B O 1
ATOM 6176 N N . ASN B 1 332 ? -31.203 30.156 10 1 94.69 332 ASN B N 1
ATOM 6177 C CA . ASN B 1 332 ? -31.5 31.516 10.461 1 94.69 332 ASN B CA 1
ATOM 6178 C C . ASN B 1 332 ? -30.234 32.281 10.789 1 94.69 332 ASN B C 1
ATOM 6180 O O . ASN B 1 332 ? -30.266 33.5 10.969 1 94.69 332 ASN B O 1
ATOM 6184 N N . HIS B 1 333 ? -29.078 31.672 10.883 1 94.44 333 HIS B N 1
ATOM 6185 C CA . HIS B 1 333 ? -27.797 32.312 11.133 1 94.44 333 HIS B CA 1
ATOM 6186 C C . HIS B 1 333 ? -26.969 32.406 9.859 1 94.44 333 HIS B C 1
ATOM 6188 O O . HIS B 1 333 ? -25.766 32.625 9.922 1 94.44 333 HIS B O 1
ATOM 6194 N N . ASN B 1 334 ? -27.578 32.156 8.75 1 94.44 334 ASN B N 1
ATOM 6195 C CA . ASN B 1 334 ? -27 32.281 7.422 1 94.44 334 ASN B CA 1
ATOM 6196 C C . ASN B 1 334 ? -25.922 31.234 7.164 1 94.44 334 ASN B C 1
ATOM 6198 O O . ASN B 1 334 ? -24.828 31.547 6.688 1 94.44 334 ASN B O 1
ATOM 6202 N N . ILE B 1 335 ? -26.156 30.094 7.641 1 96.62 335 ILE B N 1
ATOM 6203 C CA . ILE B 1 335 ? -25.406 28.891 7.281 1 96.62 335 ILE B CA 1
ATOM 6204 C C . ILE B 1 335 ? -26.188 28.078 6.242 1 96.62 335 ILE B C 1
ATOM 6206 O O . ILE B 1 335 ? -27.391 27.906 6.375 1 96.62 335 ILE B O 1
ATOM 6210 N N . VAL B 1 336 ? -25.516 27.703 5.242 1 97.12 336 VAL B N 1
ATOM 6211 C CA . VAL B 1 336 ? -26.219 26.984 4.168 1 97.12 336 VAL B CA 1
ATOM 6212 C C . VAL B 1 336 ? -25.719 25.547 4.094 1 97.12 336 VAL B C 1
ATOM 6214 O O . VAL B 1 336 ? -24.531 25.281 4.281 1 97.12 336 VAL B O 1
ATOM 6217 N N . LEU B 1 337 ? -26.609 24.609 3.885 1 97 337 LEU B N 1
ATOM 6218 C CA . LEU B 1 337 ? -26.297 23.203 3.627 1 97 337 LEU B CA 1
ATOM 6219 C C . LEU B 1 337 ? -26.688 22.812 2.205 1 97 337 LEU B C 1
ATOM 6221 O O . LEU B 1 337 ? -27.734 23.234 1.705 1 97 337 LEU B O 1
ATOM 6225 N N . VAL B 1 338 ? -25.828 22.156 1.573 1 96.25 338 VAL B N 1
ATOM 6226 C CA . VAL B 1 338 ? -26.094 21.703 0.211 1 96.25 338 VAL B CA 1
ATOM 6227 C C . VAL B 1 338 ? -25.906 20.188 0.131 1 96.25 338 VAL B C 1
ATOM 6229 O O . VAL B 1 338 ? -24.891 19.656 0.614 1 96.25 338 VAL B O 1
ATOM 6232 N N . LYS B 1 339 ? -26.844 19.469 -0.378 1 95.88 339 LYS B N 1
ATOM 6233 C CA . LYS B 1 339 ? -26.75 18.031 -0.674 1 95.88 339 LYS B CA 1
ATOM 6234 C C . LYS B 1 339 ? -26.703 17.797 -2.18 1 95.88 339 LYS B C 1
ATOM 6236 O O . LYS B 1 339 ? -27.547 18.281 -2.926 1 95.88 339 LYS B O 1
ATOM 6241 N N . TRP B 1 340 ? -25.672 17.125 -2.635 1 95.44 340 TRP B N 1
ATOM 6242 C CA . TRP B 1 340 ? -25.438 16.891 -4.055 1 95.44 340 TRP B CA 1
ATOM 6243 C C . TRP B 1 340 ? -25.312 15.391 -4.332 1 95.44 340 TRP B C 1
ATOM 6245 O O . TRP B 1 340 ? -24.656 14.664 -3.584 1 95.44 340 TRP B O 1
ATOM 6255 N N . PHE B 1 341 ? -25.969 14.969 -5.414 1 94.56 341 PHE B N 1
ATOM 6256 C CA . PHE B 1 341 ? -25.969 13.555 -5.742 1 94.56 341 PHE B CA 1
ATOM 6257 C C . PHE B 1 341 ? -25.188 13.297 -7.031 1 94.56 341 PHE B C 1
ATOM 6259 O O . PHE B 1 341 ? -25.562 13.812 -8.094 1 94.56 341 PHE B O 1
ATOM 6266 N N . ASP B 1 342 ? -24.109 12.555 -6.941 1 91.75 342 ASP B N 1
ATOM 6267 C CA . ASP B 1 342 ? -23.406 11.984 -8.094 1 91.75 342 ASP B CA 1
ATOM 6268 C C . ASP B 1 342 ? -23.531 10.469 -8.125 1 91.75 342 ASP B C 1
ATOM 6270 O O . ASP B 1 342 ? -24.609 9.938 -8.414 1 91.75 342 ASP B O 1
ATOM 6274 N N . ASN B 1 343 ? -22.453 9.711 -7.695 1 86.69 343 ASN B N 1
ATOM 6275 C CA . ASN B 1 343 ? -22.594 8.281 -7.438 1 86.69 343 ASN B CA 1
ATOM 6276 C C . ASN B 1 343 ? -23.156 8.008 -6.043 1 86.69 343 ASN B C 1
ATOM 6278 O O . ASN B 1 343 ? -23.844 7.012 -5.828 1 86.69 343 ASN B O 1
ATOM 6282 N N . LYS B 1 344 ? -22.812 8.867 -5.215 1 90.56 344 LYS B N 1
ATOM 6283 C CA . LYS B 1 344 ? -23.328 8.914 -3.848 1 90.56 344 LYS B CA 1
ATOM 6284 C C . LYS B 1 344 ? -23.656 10.352 -3.439 1 90.56 344 LYS B C 1
ATOM 6286 O O . LYS B 1 344 ? -23.188 11.305 -4.062 1 90.56 344 LYS B O 1
ATOM 6291 N N . ALA B 1 345 ? -24.484 10.43 -2.471 1 94.25 345 ALA B N 1
ATOM 6292 C CA . ALA B 1 345 ? -24.859 11.758 -1.982 1 94.25 345 ALA B CA 1
ATOM 6293 C C . ALA B 1 345 ? -23.781 12.336 -1.087 1 94.25 345 ALA B C 1
ATOM 6295 O O . ALA B 1 345 ? -23.172 11.625 -0.286 1 94.25 345 ALA B O 1
ATOM 6296 N N . VAL B 1 346 ? -23.484 13.539 -1.323 1 95.12 346 VAL B N 1
ATOM 6297 C CA . VAL B 1 346 ? -22.547 14.266 -0.477 1 95.12 346 VAL B CA 1
ATOM 6298 C C . VAL B 1 346 ? -23.234 15.492 0.13 1 95.12 346 VAL B C 1
ATOM 6300 O O . VAL B 1 346 ? -24 16.172 -0.543 1 95.12 346 VAL B O 1
ATOM 6303 N N . GLN B 1 347 ? -23 15.742 1.397 1 96.38 347 GLN B N 1
ATOM 6304 C CA . GLN B 1 347 ? -23.578 16.891 2.104 1 96.38 347 GLN B CA 1
ATOM 6305 C C . GLN B 1 347 ? -22.484 17.875 2.525 1 96.38 347 GLN B C 1
ATOM 6307 O O . GLN B 1 347 ? -21.469 17.469 3.107 1 96.38 347 GLN B O 1
ATOM 6312 N N . LEU B 1 348 ? -22.703 19.109 2.184 1 97.81 348 LEU B N 1
ATOM 6313 C CA . LEU B 1 348 ? -21.734 20.156 2.51 1 97.81 348 LEU B CA 1
ATOM 6314 C C . LEU B 1 348 ? -22.391 21.297 3.26 1 97.81 348 LEU B C 1
ATOM 6316 O O . LEU B 1 348 ? -23.594 21.547 3.09 1 97.81 348 LEU B O 1
ATOM 6320 N N . GLY B 1 349 ? -21.656 21.938 4.129 1 97.69 349 GLY B N 1
ATOM 6321 C CA . GLY B 1 349 ? -22.047 23.172 4.805 1 97.69 349 GLY B CA 1
ATOM 6322 C C . GLY B 1 349 ? -21.094 24.328 4.535 1 97.69 349 GLY B C 1
ATOM 6323 O O . GLY B 1 349 ? -19.906 24.109 4.309 1 97.69 349 GLY B O 1
ATOM 6324 N N . SER B 1 350 ? -21.656 25.516 4.539 1 97.88 350 SER B N 1
ATOM 6325 C CA . SER B 1 350 ? -20.828 26.688 4.266 1 97.88 350 SER B CA 1
ATOM 6326 C C . SER B 1 350 ? -21.438 27.953 4.891 1 97.88 350 SER B C 1
ATOM 6328 O O . SER B 1 350 ? -22.641 28.016 5.129 1 97.88 350 SER B O 1
ATOM 6330 N N . ASN B 1 351 ? -20.562 28.906 5.188 1 97.19 351 ASN B N 1
ATOM 6331 C CA . ASN B 1 351 ? -21.016 30.219 5.633 1 97.19 351 ASN B CA 1
ATOM 6332 C C . ASN B 1 351 ? -20.766 31.297 4.566 1 97.19 351 ASN B C 1
ATOM 6334 O O . ASN B 1 351 ? -20.906 32.5 4.836 1 97.19 351 ASN B O 1
ATOM 6338 N N . PHE B 1 352 ? -20.391 30.875 3.283 1 95.38 352 PHE B N 1
ATOM 6339 C CA . PHE B 1 352 ? -20.094 31.953 2.34 1 95.38 352 PHE B CA 1
ATOM 6340 C C . PHE B 1 352 ? -20.562 31.578 0.938 1 95.38 352 PHE B C 1
ATOM 6342 O O . PHE B 1 352 ? -20.672 32.438 0.067 1 95.38 352 PHE B O 1
ATOM 6349 N N . ILE B 1 353 ? -20.812 30.266 0.75 1 94.06 353 ILE B N 1
ATOM 6350 C CA . ILE B 1 353 ? -21.156 29.859 -0.609 1 94.06 353 ILE B CA 1
ATOM 6351 C C . ILE B 1 353 ? -22.188 28.719 -0.568 1 94.06 353 ILE B C 1
ATOM 6353 O O . ILE B 1 353 ? -22.125 27.859 0.314 1 94.06 353 ILE B O 1
ATOM 6357 N N . SER B 1 354 ? -23.109 28.781 -1.445 1 93.19 354 SER B N 1
ATOM 6358 C CA . SER B 1 354 ? -24.109 27.734 -1.639 1 93.19 354 SER B CA 1
ATOM 6359 C C . SER B 1 354 ? -23.922 27.047 -2.984 1 93.19 354 SER B C 1
ATOM 6361 O O . SER B 1 354 ? -22.812 26.625 -3.326 1 93.19 354 SER B O 1
ATOM 6363 N N . SER B 1 355 ? -24.953 26.828 -3.738 1 89.19 355 SER B N 1
ATOM 6364 C CA . SER B 1 355 ? -24.844 26.219 -5.062 1 89.19 355 SER B CA 1
ATOM 6365 C C . SER B 1 355 ? -24.188 27.172 -6.055 1 89.19 355 SER B C 1
ATOM 6367 O O . SER B 1 355 ? -23.531 26.734 -7.008 1 89.19 355 SER B O 1
ATOM 6369 N N . GLY B 1 356 ? -24.297 28.453 -5.785 1 84.81 356 GLY B N 1
ATOM 6370 C CA . GLY B 1 356 ? -23.688 29.438 -6.66 1 84.81 356 GLY B CA 1
ATOM 6371 C C . GLY B 1 356 ? -23.922 29.156 -8.133 1 84.81 356 GLY B C 1
ATOM 6372 O O . GLY B 1 356 ? -25.047 28.844 -8.539 1 84.81 356 GLY B O 1
ATOM 6373 N N . THR B 1 357 ? -22.891 29.344 -8.938 1 86.31 357 THR B N 1
ATOM 6374 C CA . THR B 1 357 ? -22.938 29.031 -10.359 1 86.31 357 THR B CA 1
ATOM 6375 C C . THR B 1 357 ? -22.5 27.594 -10.602 1 86.31 357 THR B C 1
ATOM 6377 O O . THR B 1 357 ? -21.297 27.281 -10.523 1 86.31 357 THR B O 1
ATOM 6380 N N . PRO B 1 358 ? -23.469 26.812 -10.828 1 88.06 358 PRO B N 1
ATOM 6381 C CA . PRO B 1 358 ? -23.109 25.406 -11.031 1 88.06 358 PRO B CA 1
ATOM 6382 C C . PRO B 1 358 ? -22.172 25.203 -12.219 1 88.06 358 PRO B C 1
ATOM 6384 O O . PRO B 1 358 ? -22.234 25.953 -13.203 1 88.06 358 PRO B O 1
ATOM 6387 N N . THR B 1 359 ? -21.25 24.344 -12.047 1 89.06 359 THR B N 1
ATOM 6388 C CA . THR B 1 359 ? -20.344 23.938 -13.109 1 89.06 359 THR B CA 1
ATOM 6389 C C . THR B 1 359 ? -20.688 22.547 -13.633 1 89.06 359 THR B C 1
ATOM 6391 O O . THR B 1 359 ? -21.25 21.734 -12.898 1 89.06 359 THR B O 1
ATOM 6394 N N . ILE B 1 360 ? -20.453 22.406 -14.914 1 91.5 360 ILE B N 1
ATOM 6395 C CA . ILE B 1 360 ? -20.703 21.094 -15.508 1 91.5 360 ILE B CA 1
ATOM 6396 C C . ILE B 1 360 ? -19.438 20.234 -15.406 1 91.5 360 ILE B C 1
ATOM 6398 O O . ILE B 1 360 ? -18.359 20.672 -15.797 1 91.5 360 ILE B O 1
ATOM 6402 N N . VAL B 1 361 ? -19.594 19.141 -14.805 1 90.69 361 VAL B N 1
ATOM 6403 C CA . VAL B 1 361 ? -18.438 18.25 -14.648 1 90.69 361 VAL B CA 1
ATOM 6404 C C . VAL B 1 361 ? -18.672 16.953 -15.438 1 90.69 361 VAL B C 1
ATOM 6406 O O . VAL B 1 361 ? -19.812 16.5 -15.562 1 90.69 361 VAL B O 1
ATOM 6409 N N . GLN B 1 362 ? -17.625 16.5 -15.984 1 90.06 362 GLN B N 1
ATOM 6410 C CA . GLN B 1 362 ? -17.656 15.25 -16.734 1 90.06 362 GLN B CA 1
ATOM 6411 C C . GLN B 1 362 ? -17.438 14.055 -15.805 1 90.06 362 GLN B C 1
ATOM 6413 O O . GLN B 1 362 ? -16.516 14.047 -14.992 1 90.06 362 GLN B O 1
ATOM 6418 N N . ARG B 1 363 ? -18.375 13.117 -15.852 1 86.62 363 ARG B N 1
ATOM 6419 C CA . ARG B 1 363 ? -18.297 11.898 -15.055 1 86.62 363 ARG B CA 1
ATOM 6420 C C . ARG B 1 363 ? -18.5 10.664 -15.93 1 86.62 363 ARG B C 1
ATOM 6422 O O . ARG B 1 363 ? -19.156 10.734 -16.969 1 86.62 363 ARG B O 1
ATOM 6429 N N . PHE B 1 364 ? -17.859 9.586 -15.539 1 82.19 364 PHE B N 1
ATOM 6430 C CA . PHE B 1 364 ? -18.062 8.328 -16.25 1 82.19 364 PHE B CA 1
ATOM 6431 C C . PHE B 1 364 ? -19.203 7.531 -15.648 1 82.19 364 PHE B C 1
ATOM 6433 O O . PHE B 1 364 ? -19.281 7.367 -14.422 1 82.19 364 PHE B O 1
ATOM 6440 N N . ASP B 1 365 ? -20.094 7.18 -16.5 1 80.94 365 ASP B N 1
ATOM 6441 C CA . ASP B 1 365 ? -21.203 6.309 -16.094 1 80.94 365 ASP B CA 1
ATOM 6442 C C . ASP B 1 365 ? -20.891 4.848 -16.438 1 80.94 365 ASP B C 1
ATOM 6444 O O . ASP B 1 365 ? -20.859 4.473 -17.609 1 80.94 365 ASP B O 1
ATOM 6448 N N . ARG B 1 366 ? -20.656 4.07 -15.453 1 75.69 366 ARG B N 1
ATOM 6449 C CA . ARG B 1 366 ? -20.266 2.674 -15.625 1 75.69 366 ARG B CA 1
ATOM 6450 C C . ARG B 1 366 ? -21.375 1.885 -16.312 1 75.69 366 ARG B C 1
ATOM 6452 O O . ARG B 1 366 ? -21.109 1.003 -17.141 1 75.69 366 ARG B O 1
ATOM 6459 N N . LYS B 1 367 ? -22.688 2.152 -15.922 1 74.25 367 LYS B N 1
ATOM 6460 C CA . LYS B 1 367 ? -23.828 1.439 -16.5 1 74.25 367 LYS B CA 1
ATOM 6461 C C . LYS B 1 367 ? -23.938 1.708 -18 1 74.25 367 LYS B C 1
ATOM 6463 O O . LYS B 1 367 ? -24.125 0.78 -18.781 1 74.25 367 LYS B O 1
ATOM 6468 N N . LYS B 1 368 ? -23.703 2.953 -18.359 1 80.06 368 LYS B N 1
ATOM 6469 C CA . LYS B 1 368 ? -23.844 3.355 -19.75 1 80.06 368 LYS B CA 1
ATOM 6470 C C . LYS B 1 368 ? -22.516 3.309 -20.484 1 80.06 368 LYS B C 1
ATOM 6472 O O . LYS B 1 368 ? -22.453 3.479 -21.703 1 80.06 368 LYS B O 1
ATOM 6477 N N . LYS B 1 369 ? -21.422 3.045 -19.703 1 82.75 369 LYS B N 1
ATOM 6478 C CA . LYS B 1 369 ? -20.078 3.002 -20.25 1 82.75 369 LYS B CA 1
ATOM 6479 C C . LYS B 1 369 ? -19.781 4.238 -21.109 1 82.75 369 LYS B C 1
ATOM 6481 O O . LYS B 1 369 ? -19.281 4.129 -22.219 1 82.75 369 LYS B O 1
ATOM 6486 N N . SER B 1 370 ? -20.359 5.34 -20.703 1 85.62 370 SER B N 1
ATOM 6487 C CA . SER B 1 370 ? -20.188 6.598 -21.422 1 85.62 370 SER B CA 1
ATOM 6488 C C . SER B 1 370 ? -19.938 7.754 -20.453 1 85.62 370 SER B C 1
ATOM 6490 O O . SER B 1 370 ? -20.188 7.629 -19.25 1 85.62 370 SER B O 1
ATOM 6492 N N . LEU B 1 371 ? -19.375 8.805 -20.969 1 89.19 371 LEU B N 1
ATOM 6493 C CA . LEU B 1 371 ? -19.188 10.023 -20.203 1 89.19 371 LEU B CA 1
ATOM 6494 C C . LEU B 1 371 ? -20.5 10.805 -20.078 1 89.19 371 LEU B C 1
ATOM 6496 O O . LEU B 1 371 ? -21.25 10.898 -21.047 1 89.19 371 LEU B O 1
ATOM 6500 N N . VAL B 1 372 ? -20.828 11.156 -18.922 1 87.94 372 VAL B N 1
ATOM 6501 C CA . VAL B 1 372 ? -22.016 11.977 -18.703 1 87.94 372 VAL B CA 1
ATOM 6502 C C . VAL B 1 372 ? -21.609 13.336 -18.141 1 87.94 372 VAL B C 1
ATOM 6504 O O . VAL B 1 372 ? -20.578 13.453 -17.469 1 87.94 372 VAL B O 1
ATOM 6507 N N . PHE B 1 373 ? -22.391 14.359 -18.469 1 90.75 373 PHE B N 1
ATOM 6508 C CA . PHE B 1 373 ? -22.172 15.719 -17.969 1 90.75 373 PHE B CA 1
ATOM 6509 C C . PHE B 1 373 ? -23.234 16.078 -16.938 1 90.75 373 PHE B C 1
ATOM 6511 O O . PHE B 1 373 ? -24.422 16.078 -17.219 1 90.75 373 PHE B O 1
ATOM 6518 N N . ILE B 1 374 ? -22.719 16.266 -15.758 1 91.62 374 ILE B N 1
ATOM 6519 C CA . ILE B 1 374 ? -23.688 16.547 -14.695 1 91.62 374 ILE B CA 1
ATOM 6520 C C . ILE B 1 374 ? -23.375 17.906 -14.078 1 91.62 374 ILE B C 1
ATOM 6522 O O . ILE B 1 374 ? -22.234 18.359 -14.094 1 91.62 374 ILE B O 1
ATOM 6526 N N . GLU B 1 375 ? -24.422 18.578 -13.523 1 93 375 GLU B N 1
ATOM 6527 C CA . GLU B 1 375 ? -24.266 19.859 -12.844 1 93 375 GLU B CA 1
ATOM 6528 C C . GLU B 1 375 ? -23.672 19.672 -11.453 1 93 375 GLU B C 1
ATOM 6530 O O . GLU B 1 375 ? -24.062 18.766 -10.719 1 93 375 GLU B O 1
ATOM 6535 N N . CYS B 1 376 ? -22.672 20.438 -11.133 1 94.56 376 CYS B N 1
ATOM 6536 C CA . CYS B 1 376 ? -22 20.406 -9.844 1 94.56 376 CYS B CA 1
ATOM 6537 C C . CYS B 1 376 ? -22.078 21.766 -9.164 1 94.56 376 CYS B C 1
ATOM 6539 O O . CYS B 1 376 ? -21.609 22.781 -9.703 1 94.56 376 CYS B O 1
ATOM 6541 N N . PRO B 1 377 ? -22.75 21.812 -8 1 95.25 377 PRO B N 1
ATOM 6542 C CA . PRO B 1 377 ? -22.797 23.094 -7.281 1 95.25 377 PRO B CA 1
ATOM 6543 C C . PRO B 1 377 ? -21.422 23.688 -7.027 1 95.25 377 PRO B C 1
ATOM 6545 O O . PRO B 1 377 ? -20.453 22.938 -6.875 1 95.25 377 PRO B O 1
ATOM 6548 N N . GLU B 1 378 ? -21.297 24.953 -6.965 1 94.75 378 GLU B N 1
ATOM 6549 C CA . GLU B 1 378 ? -20.031 25.656 -6.812 1 94.75 378 GLU B CA 1
ATOM 6550 C C . GLU B 1 378 ? -19.328 25.266 -5.516 1 94.75 378 GLU B C 1
ATOM 6552 O O . GLU B 1 378 ? -18.109 25.188 -5.465 1 94.75 378 GLU B O 1
ATOM 6557 N N . ILE B 1 379 ? -20.141 25.078 -4.469 1 95.62 379 ILE B N 1
ATOM 6558 C CA . ILE B 1 379 ? -19.562 24.703 -3.18 1 95.62 379 ILE B CA 1
ATOM 6559 C C . ILE B 1 379 ? -18.797 23.406 -3.322 1 95.62 379 ILE B C 1
ATOM 6561 O O . ILE B 1 379 ? -17.719 23.25 -2.744 1 95.62 379 ILE B O 1
ATOM 6565 N N . VAL B 1 380 ? -19.312 22.453 -4.066 1 95.62 380 VAL B N 1
ATOM 6566 C CA . VAL B 1 380 ? -18.672 21.156 -4.258 1 95.62 380 VAL B CA 1
ATOM 6567 C C . VAL B 1 380 ? -17.391 21.344 -5.059 1 95.62 380 VAL B C 1
ATOM 6569 O O . VAL B 1 380 ? -16.344 20.75 -4.723 1 95.62 380 VAL B O 1
ATOM 6572 N N . TYR B 1 381 ? -17.484 22.109 -6.039 1 93.81 381 TYR B N 1
ATOM 6573 C CA . TYR B 1 381 ? -16.328 22.391 -6.887 1 93.81 381 TYR B CA 1
ATOM 6574 C C . TYR B 1 381 ? -15.203 23.016 -6.078 1 93.81 381 TYR B C 1
ATOM 6576 O O . TYR B 1 381 ? -14.055 22.562 -6.152 1 93.81 381 TYR B O 1
ATOM 6584 N N . LEU B 1 382 ? -15.508 24.031 -5.332 1 93.81 382 LEU B N 1
ATOM 6585 C CA . LEU B 1 382 ? -14.516 24.734 -4.539 1 93.81 382 LEU B CA 1
ATOM 6586 C C . LEU B 1 382 ? -13.914 23.828 -3.471 1 93.81 382 LEU B C 1
ATOM 6588 O O . LEU B 1 382 ? -12.711 23.859 -3.229 1 93.81 382 LEU B O 1
ATOM 6592 N N . TYR B 1 383 ? -14.781 23.078 -2.893 1 96.19 383 TYR B N 1
ATOM 6593 C CA . TYR B 1 383 ? -14.312 22.141 -1.875 1 96.19 383 TYR B CA 1
ATOM 6594 C C . TYR B 1 383 ? -13.312 21.156 -2.459 1 96.19 383 TYR B C 1
ATOM 6596 O O . TYR B 1 383 ? -12.227 20.969 -1.911 1 96.19 383 TYR B O 1
ATOM 6604 N N . ASN B 1 384 ? -13.648 20.531 -3.545 1 93.5 384 ASN B N 1
ATOM 6605 C CA . ASN B 1 384 ? -12.789 19.547 -4.176 1 93.5 384 ASN B CA 1
ATOM 6606 C C . ASN B 1 384 ? -11.469 20.156 -4.629 1 93.5 384 ASN B C 1
ATOM 6608 O O . ASN B 1 384 ? -10.43 19.5 -4.57 1 93.5 384 ASN B O 1
ATOM 6612 N N . LYS B 1 385 ? -11.508 21.266 -5.004 1 93.19 385 LYS B N 1
ATOM 6613 C CA . LYS B 1 385 ? -10.32 21.969 -5.5 1 93.19 385 LYS B CA 1
ATOM 6614 C C . LYS B 1 385 ? -9.391 22.344 -4.355 1 93.19 385 LYS B C 1
ATOM 6616 O O . LYS B 1 385 ? -8.164 22.328 -4.512 1 93.19 385 LYS B O 1
ATOM 6621 N N . SER B 1 386 ? -9.938 22.625 -3.164 1 95.31 386 SER B N 1
ATOM 6622 C CA . SER B 1 386 ? -9.148 23.312 -2.145 1 95.31 386 SER B CA 1
ATOM 6623 C C . SER B 1 386 ? -8.836 22.391 -0.973 1 95.31 386 SER B C 1
ATOM 6625 O O . SER B 1 386 ? -7.969 22.688 -0.155 1 95.31 386 SER B O 1
ATOM 6627 N N . MET B 1 387 ? -9.508 21.234 -0.813 1 95.75 387 MET B N 1
ATOM 6628 C CA . MET B 1 387 ? -9.352 20.344 0.341 1 95.75 387 MET B CA 1
ATOM 6629 C C . MET B 1 387 ? -8.078 19.516 0.228 1 95.75 387 MET B C 1
ATOM 6631 O O . MET B 1 387 ? -7.637 18.922 1.209 1 95.75 387 MET B O 1
ATOM 6635 N N . GLY B 1 388 ? -7.23 19.578 -0.692 1 95.12 388 GLY B N 1
ATOM 6636 C CA . GLY B 1 388 ? -6.129 18.656 -0.93 1 95.12 388 GLY B CA 1
ATOM 6637 C C . GLY B 1 388 ? -4.793 19.203 -0.445 1 95.12 388 GLY B C 1
ATOM 6638 O O . GLY B 1 388 ? -3.744 18.625 -0.741 1 95.12 388 GLY B O 1
ATOM 6639 N N . GLY B 1 389 ? -4.805 20.25 0.355 1 96.88 389 GLY B N 1
ATOM 6640 C CA . GLY B 1 389 ? -3.549 20.875 0.754 1 96.88 389 GLY B CA 1
ATOM 6641 C C . GLY B 1 389 ? -2.717 20 1.668 1 96.88 389 GLY B C 1
ATOM 6642 O O . GLY B 1 389 ? -1.516 19.828 1.448 1 96.88 389 GLY B O 1
ATOM 6643 N N . VAL B 1 390 ? -3.297 19.484 2.695 1 97.25 390 VAL B N 1
ATOM 6644 C CA . VAL B 1 390 ? -2.588 18.641 3.654 1 97.25 390 VAL B CA 1
ATOM 6645 C C . VAL B 1 390 ? -2.133 17.344 2.975 1 97.25 390 VAL B C 1
ATOM 6647 O O . VAL B 1 390 ? -1.002 16.906 3.176 1 97.25 390 VAL B O 1
ATOM 6650 N N . ASP B 1 391 ? -3.004 16.781 2.193 1 95 391 ASP B N 1
ATOM 6651 C CA . ASP B 1 391 ? -2.645 15.586 1.45 1 95 391 ASP B CA 1
ATOM 6652 C C . ASP B 1 391 ? -1.471 15.844 0.509 1 95 391 ASP B C 1
ATOM 6654 O O . ASP B 1 391 ? -0.596 14.992 0.345 1 95 391 ASP B O 1
ATOM 6658 N N . LYS B 1 392 ? -1.545 16.938 -0.13 1 97.12 392 LYS B N 1
ATOM 6659 C CA . LYS B 1 392 ? -0.441 17.312 -1.009 1 97.12 392 LYS B CA 1
ATOM 6660 C C . LYS B 1 392 ? 0.866 17.438 -0.23 1 97.12 392 LYS B C 1
ATOM 6662 O O . LYS B 1 392 ? 1.907 16.938 -0.677 1 97.12 392 LYS B O 1
ATOM 6667 N N . HIS B 1 393 ? 0.829 18.109 0.862 1 97.62 393 HIS B N 1
ATOM 6668 C CA . HIS B 1 393 ? 2.004 18.203 1.719 1 97.62 393 HIS B CA 1
ATOM 6669 C C . HIS B 1 393 ? 2.521 16.828 2.109 1 97.62 393 HIS B C 1
ATOM 6671 O O . HIS B 1 393 ? 3.719 16.562 2.004 1 97.62 393 HIS B O 1
ATOM 6677 N N . ASP B 1 394 ? 1.631 16 2.541 1 96 394 ASP B N 1
ATOM 6678 C CA . ASP B 1 394 ? 1.994 14.641 2.943 1 96 394 ASP B CA 1
ATOM 6679 C C . ASP B 1 394 ? 2.646 13.883 1.789 1 96 394 ASP B C 1
ATOM 6681 O O . ASP B 1 394 ? 3.631 13.172 1.987 1 96 394 ASP B O 1
ATOM 6685 N N . GLN B 1 395 ? 2.041 14.016 0.704 1 95.25 395 GLN B N 1
ATOM 6686 C CA . GLN B 1 395 ? 2.58 13.359 -0.484 1 95.25 395 GLN B CA 1
ATOM 6687 C C . GLN B 1 395 ? 4.012 13.812 -0.761 1 95.25 395 GLN B C 1
ATOM 6689 O O . GLN B 1 395 ? 4.895 12.984 -0.989 1 95.25 395 GLN B O 1
ATOM 6694 N N . LEU B 1 396 ? 4.215 15.086 -0.751 1 96.56 396 LEU B N 1
ATOM 6695 C CA . LEU B 1 396 ? 5.527 15.641 -1.051 1 96.56 396 LEU B CA 1
ATOM 6696 C C . LEU B 1 396 ? 6.562 15.18 -0.029 1 96.56 396 LEU B C 1
ATOM 6698 O O . LEU B 1 396 ? 7.688 14.828 -0.392 1 96.56 396 LEU B O 1
ATOM 6702 N N . VAL B 1 397 ? 6.188 15.164 1.2 1 96.38 397 VAL B N 1
ATOM 6703 C CA . VAL B 1 397 ? 7.082 14.703 2.256 1 96.38 397 VAL B CA 1
ATOM 6704 C C . VAL B 1 397 ? 7.375 13.219 2.07 1 96.38 397 VAL B C 1
ATOM 6706 O O . VAL B 1 397 ? 8.508 12.773 2.26 1 96.38 397 VAL B O 1
ATOM 6709 N N . SER B 1 398 ? 6.406 12.469 1.708 1 93.62 398 SER B N 1
ATOM 6710 C CA . SER B 1 398 ? 6.527 11.016 1.614 1 93.62 398 SER B CA 1
ATOM 6711 C C . SER B 1 398 ? 7.508 10.617 0.52 1 93.62 398 SER B C 1
ATOM 6713 O O . SER B 1 398 ? 8.07 9.523 0.556 1 93.62 398 SER B O 1
ATOM 6715 N N . TYR B 1 399 ? 7.766 11.453 -0.462 1 93.12 399 TYR B N 1
ATOM 6716 C CA . TYR B 1 399 ? 8.664 11.117 -1.559 1 93.12 399 TYR B CA 1
ATOM 6717 C C . TYR B 1 399 ? 10.078 10.867 -1.046 1 93.12 399 TYR B C 1
ATOM 6719 O O . TYR B 1 399 ? 10.773 9.977 -1.541 1 93.12 399 TYR B O 1
ATOM 6727 N N . TYR B 1 400 ? 10.508 11.602 -0.067 1 94.25 400 TYR B N 1
ATOM 6728 C CA . TYR B 1 400 ? 11.883 11.508 0.413 1 94.25 400 TYR B CA 1
ATOM 6729 C C . TYR B 1 400 ? 11.93 11.531 1.936 1 94.25 400 TYR B C 1
ATOM 6731 O O . TYR B 1 400 ? 12.805 12.172 2.525 1 94.25 400 TYR B O 1
ATOM 6739 N N . ARG B 1 401 ? 11 10.891 2.447 1 93.25 401 ARG B N 1
ATOM 6740 C CA . ARG B 1 401 ? 10.93 10.844 3.904 1 93.25 401 ARG B CA 1
ATOM 6741 C C . ARG B 1 401 ? 12.164 10.172 4.488 1 93.25 401 ARG B C 1
ATOM 6743 O O . ARG B 1 401 ? 12.594 9.125 4.008 1 93.25 401 ARG B O 1
ATOM 6750 N N . THR B 1 402 ? 12.711 10.805 5.496 1 92.31 402 THR B N 1
ATOM 6751 C CA . THR B 1 402 ? 13.844 10.219 6.199 1 92.31 402 THR B CA 1
ATOM 6752 C C . THR B 1 402 ? 13.422 8.969 6.961 1 92.31 402 THR B C 1
ATOM 6754 O O . THR B 1 402 ? 12.438 8.992 7.707 1 92.31 402 THR B O 1
ATOM 6757 N N . PHE B 1 403 ? 14.125 7.934 6.641 1 81.38 403 PHE B N 1
ATOM 6758 C CA . PHE B 1 403 ? 13.758 6.672 7.273 1 81.38 403 PHE B CA 1
ATOM 6759 C C . PHE B 1 403 ? 14.789 6.273 8.32 1 81.38 403 PHE B C 1
ATOM 6761 O O . PHE B 1 403 ? 15.977 6.18 8.023 1 81.38 403 PHE B O 1
ATOM 6768 N N . ILE B 1 404 ? 14.359 6.176 9.539 1 82.62 404 ILE B N 1
ATOM 6769 C CA . ILE B 1 404 ? 15.156 5.645 10.641 1 82.62 404 ILE B CA 1
ATOM 6770 C C . ILE B 1 404 ? 14.398 4.496 11.312 1 82.62 404 ILE B C 1
ATOM 6772 O O . ILE B 1 404 ? 13.297 4.688 11.82 1 82.62 404 ILE B O 1
ATOM 6776 N N . LYS B 1 405 ? 14.906 3.326 11.086 1 75.69 405 LYS B N 1
ATOM 6777 C CA . LYS B 1 405 ? 14.305 2.201 11.797 1 75.69 405 LYS B CA 1
ATOM 6778 C C . LYS B 1 405 ? 14.594 2.275 13.289 1 75.69 405 LYS B C 1
ATOM 6780 O O . LYS B 1 405 ? 15.711 2.002 13.727 1 75.69 405 LYS B O 1
ATOM 6785 N N . CYS B 1 406 ? 13.75 2.914 13.969 1 72.06 406 CYS B N 1
ATOM 6786 C CA . CYS B 1 406 ? 14.008 3.057 15.398 1 72.06 406 CYS B CA 1
ATOM 6787 C C . CYS B 1 406 ? 12.703 2.979 16.188 1 72.06 406 CYS B C 1
ATOM 6789 O O . CYS B 1 406 ? 11.625 3.219 15.648 1 72.06 406 CYS B O 1
ATOM 6791 N N . LYS B 1 407 ? 12.906 2.588 17.406 1 79.31 407 LYS B N 1
ATOM 6792 C CA . LYS B 1 407 ? 11.781 2.533 18.344 1 79.31 407 LYS B CA 1
ATOM 6793 C C . LYS B 1 407 ? 11.656 3.836 19.125 1 79.31 407 LYS B C 1
ATOM 6795 O O . LYS B 1 407 ? 10.734 3.996 19.922 1 79.31 407 LYS B O 1
ATOM 6800 N N . LYS B 1 408 ? 12.523 4.75 18.812 1 88.81 408 LYS B N 1
ATOM 6801 C CA . LYS B 1 408 ? 12.461 6.035 19.516 1 88.81 408 LYS B CA 1
ATOM 6802 C C . LYS B 1 408 ? 11.586 7.031 18.75 1 88.81 408 LYS B C 1
ATOM 6804 O O . LYS B 1 408 ? 11.992 7.543 17.703 1 88.81 408 LYS B O 1
ATOM 6809 N N . TRP B 1 409 ? 10.547 7.367 19.328 1 92.81 409 TRP B N 1
ATOM 6810 C CA . TRP B 1 409 ? 9.594 8.25 18.672 1 92.81 409 TRP B CA 1
ATOM 6811 C C . TRP B 1 409 ? 10.172 9.656 18.5 1 92.81 409 TRP B C 1
ATOM 6813 O O . TRP B 1 409 ? 9.828 10.367 17.562 1 92.81 409 TRP B O 1
ATOM 6823 N N . THR B 1 410 ? 11.039 10.07 19.422 1 94.25 410 THR B N 1
ATOM 6824 C CA . THR B 1 410 ? 11.617 11.414 19.375 1 94.25 410 THR B CA 1
ATOM 6825 C C . THR B 1 410 ? 12.43 11.602 18.094 1 94.25 410 THR B C 1
ATOM 6827 O O . THR B 1 410 ? 12.312 12.633 17.422 1 94.25 410 THR B O 1
ATOM 6830 N N . LEU B 1 411 ? 13.195 10.602 17.766 1 94.69 411 LEU B N 1
ATOM 6831 C CA . LEU B 1 411 ? 14 10.688 16.547 1 94.69 411 LEU B CA 1
ATOM 6832 C C . LEU B 1 411 ? 13.102 10.781 15.32 1 94.69 411 LEU B C 1
ATOM 6834 O O . LEU B 1 411 ? 13.375 11.562 14.406 1 94.69 411 LEU B O 1
ATOM 6838 N N . ARG B 1 412 ? 12.055 10.047 15.32 1 93.94 412 ARG B N 1
ATOM 6839 C CA . ARG B 1 412 ? 11.117 10.062 14.203 1 93.94 412 ARG B CA 1
ATOM 6840 C C . ARG B 1 412 ? 10.523 11.453 14.016 1 93.94 412 ARG B C 1
ATOM 6842 O O . ARG B 1 412 ? 10.5 11.984 12.906 1 93.94 412 ARG B O 1
ATOM 6849 N N . MET B 1 413 ? 10.117 12.008 15.07 1 95.69 413 MET B N 1
ATOM 6850 C CA . MET B 1 413 ? 9.469 13.312 15.008 1 95.69 413 MET B CA 1
ATOM 6851 C C . MET B 1 413 ? 10.477 14.406 14.688 1 95.69 413 MET B C 1
ATOM 6853 O O . MET B 1 413 ? 10.164 15.359 13.969 1 95.69 413 MET B O 1
ATOM 6857 N N . LEU B 1 414 ? 11.672 14.289 15.234 1 97.06 414 LEU B N 1
ATOM 6858 C CA . LEU B 1 414 ? 12.703 15.289 14.969 1 97.06 414 LEU B CA 1
ATOM 6859 C C . LEU B 1 414 ? 13.094 15.289 13.5 1 97.06 414 LEU B C 1
ATOM 6861 O O . LEU B 1 414 ? 13.219 16.344 12.883 1 97.06 414 LEU B O 1
ATOM 6865 N N . PHE B 1 415 ? 13.227 14.195 12.938 1 96.75 415 PHE B N 1
ATOM 6866 C CA . PHE B 1 415 ? 13.609 14.164 11.531 1 96.75 415 PHE B CA 1
ATOM 6867 C C . PHE B 1 415 ? 12.422 14.508 10.641 1 96.75 415 PHE B C 1
ATOM 6869 O O . PHE B 1 415 ? 12.594 15.039 9.539 1 96.75 415 PHE B O 1
ATOM 6876 N N . HIS B 1 416 ? 11.227 14.234 11.094 1 97 416 HIS B N 1
ATOM 6877 C CA . HIS B 1 416 ? 10.047 14.617 10.328 1 97 416 HIS B CA 1
ATOM 6878 C C . HIS B 1 416 ? 9.969 16.125 10.148 1 97 416 HIS B C 1
ATOM 6880 O O . HIS B 1 416 ? 9.555 16.609 9.094 1 97 416 HIS B O 1
ATOM 6886 N N . ILE B 1 417 ? 10.305 16.844 11.195 1 97.69 417 ILE B N 1
ATOM 6887 C CA . ILE B 1 417 ? 10.227 18.297 11.102 1 97.69 417 ILE B CA 1
ATOM 6888 C C . ILE B 1 417 ? 11.219 18.797 10.047 1 97.69 417 ILE B C 1
ATOM 6890 O O . ILE B 1 417 ? 10.953 19.781 9.352 1 97.69 417 ILE B O 1
ATOM 6894 N N . PHE B 1 418 ? 12.375 18.172 9.938 1 97.69 418 PHE B N 1
ATOM 6895 C CA . PHE B 1 418 ? 13.328 18.531 8.891 1 97.69 418 PHE B CA 1
ATOM 6896 C C . PHE B 1 418 ? 12.742 18.25 7.516 1 97.69 418 PHE B C 1
ATOM 6898 O O . PHE B 1 418 ? 12.906 19.047 6.59 1 97.69 418 PHE B O 1
ATOM 6905 N N . ASP B 1 419 ? 12.055 17.141 7.371 1 97.44 419 ASP B N 1
ATOM 6906 C CA . ASP B 1 419 ? 11.398 16.812 6.109 1 97.44 419 ASP B CA 1
ATOM 6907 C C . ASP B 1 419 ? 10.367 17.875 5.742 1 97.44 419 ASP B C 1
ATOM 6909 O O . ASP B 1 419 ? 10.273 18.281 4.582 1 97.44 419 ASP B O 1
ATOM 6913 N N . MET B 1 420 ? 9.633 18.266 6.719 1 97.88 420 MET B N 1
ATOM 6914 C CA . MET B 1 420 ? 8.617 19.281 6.48 1 97.88 420 MET B CA 1
ATOM 6915 C C . MET B 1 420 ? 9.266 20.609 6.062 1 97.88 420 MET B C 1
ATOM 6917 O O . MET B 1 420 ? 8.758 21.297 5.172 1 97.88 420 MET B O 1
ATOM 6921 N N . ALA B 1 421 ? 10.359 20.938 6.727 1 97.62 421 ALA B N 1
ATOM 6922 C CA . ALA B 1 421 ? 11.07 22.172 6.418 1 97.62 421 ALA B CA 1
ATOM 6923 C C . ALA B 1 421 ? 11.609 22.141 4.988 1 97.62 421 ALA B C 1
ATOM 6925 O O . ALA B 1 421 ? 11.484 23.125 4.254 1 97.62 421 ALA B O 1
ATOM 6926 N N . VAL B 1 422 ? 12.18 21.062 4.609 1 96.06 422 VAL B N 1
ATOM 6927 C CA . VAL B 1 422 ? 12.719 20.922 3.262 1 96.06 422 VAL B CA 1
ATOM 6928 C C . VAL B 1 422 ? 11.602 21.047 2.234 1 96.06 422 VAL B C 1
ATOM 6930 O O . VAL B 1 422 ? 11.75 21.75 1.229 1 96.06 422 VAL B O 1
ATOM 6933 N N . ASN B 1 423 ? 10.531 20.422 2.496 1 95.31 423 ASN B N 1
ATOM 6934 C CA . ASN B 1 423 ? 9.391 20.5 1.59 1 95.31 423 ASN B CA 1
ATOM 6935 C C . ASN B 1 423 ? 8.867 21.922 1.466 1 95.31 423 ASN B C 1
ATOM 6937 O O . ASN B 1 423 ? 8.562 22.391 0.364 1 95.31 423 ASN B O 1
ATOM 6941 N N . SER B 1 424 ? 8.789 22.609 2.559 1 92.12 424 SER B N 1
ATOM 6942 C CA . SER B 1 424 ? 8.305 23.984 2.57 1 92.12 424 SER B CA 1
ATOM 6943 C C . SER B 1 424 ? 9.258 24.922 1.837 1 92.12 424 SER B C 1
ATOM 6945 O O . SER B 1 424 ? 8.828 25.875 1.196 1 92.12 424 SER B O 1
#

Organism: Aphis glycines (NCBI:txid307491)

Foldseek 3Di:
DPDPPPPPDPPDPVPPVVVVLVVLLVLLLPDDFDDLVQKDWFDDDFDFDDFPQPCVCPPVPPPDDDDLVVLLCQLPPLVQLQLQLVQLQVQCVVVVVPPDDRDHSVRSVLLLVLLLVCLQVVDVDPCQCCDDVRHDCSNCVPDPPVNSVSSLVSGWNDHPVPDDPPDLDPLVGQVVSLVSNLVSLLVDDDDAFKEKDKDFQAADADDPQWAADPPDPRRIHWMKMFIFWLQLATNHIFGDRDPSTPFDPSQCVRQNPLLRNVSSRCSSPAASHHEYEYEQSNDAPRSQLSCVVRRHKYKYFHDCVRSSNDDDDDFVVVVVVHAQDKDKMAIPSSKMKMWGDHPTITIMIINGFDLPDWDWDWDADPVVRDIDTHTHRPSRVSNVSIHCNNVNNNVQLSSRPRDDPDNDSSSSVNSSSSSSSSSD/DPDPPPPPPPPDPPPVVVVVLVVLLVVLLPADFDDLVQKDWFDDDFDFDDFPQPCVCPPVPPVDDDDLVVLLCQLPPLVQLQLQLVQLQVQCVVVVVPPDDRDGSVRSVLLLVLLLVCLVVVDVDPCQCCDDVRHDCSNCVPDPPVNSVSSLVSGWNDHPVPDDPPDLDPLVRQVVSLVSNLVSLLVDDDDAFKEKDKDFQAADADDPQWAADPPDPRRIHWMKMFIFWLQLATNHIFGDRDPSTPFDPSQCVRQNPLLRNVSSRCSSPAASHHEYEYEAVNDAPRSQLSCVVRRHKYKYFHDCVRSSNDDDDDFVVVVVVHAQDKDKMAIPSSKMWMWHHHPTITIMIINGFDQPDWDWDWDADPVVRDIDTHTHRPSRVSNVSIHCNNVNNNVQLSSRPRDDPDNDSSSSVNSSSSSSSSSD

Radius of gyration: 32.81 Å; Cα contacts (8 Å, |Δi|>4): 1349; chains: 2; bounding box: 70×84×104 Å

Nearest PDB structures (foldseek):
  6x68-assembly1_C  TM=8.237E-01  e=3.144E-19  Trichoplusia ni
  3ipl-assembly1_A  TM=2.617E-01  e=4.676E+00  Staphylococcus aureus subsp. aureus N315
  5bur-assembly1_A  TM=2.882E-01  e=6.068E+00  Bacillus subtilis subsp. subtilis str. 168
  6x68-assembly1_C  TM=8.306E-01  e=2.080E-19  Trichoplusia ni
  5bur-assembly1_A  TM=3.019E-01  e=8.188E+00  Bacillus subtilis subsp. subtilis str. 168

=== Feature glossary ===
Feature key, reading from the visual/contextual features back to the raw sequence:

Rendered structure images. Six rendered views show the 3D structure from the faces of a cube — i.e. along ±x, ±y, ±z. Rendering representation is drawn randomly per protein from cartoon (secondary-structure ribbons), sticks (backbone bonds), or molecular surface; coloring is either N→C rainbow (blue at the N-terminus through red at the C-terminus) or one color per chain.

Contact-map, Ramachandran, and PAE plots. The contact map is a binary N×N matrix image: pixel (i, j) is dark where Cα_i and Cα_j are within 8 Å and |i−j|>4. Because the |i−j|>4 filter removes local helical contacts, off-diagonal stripes parallel to the main diagonal indicate parallel β-sheets; stripes perpendicular to it indicate antiparallel β-sheets. The Ramachandran plot scatters every residue's (φ, ψ) pair against the sterically allowed regions. The PAE heatmap renders the predicted-aligned-error matrix.

InterPro / GO / CATH / organism. Database cross-references. InterPro integrates a dozen domain/family signature databases into unified entries with residue-range hits. GO terms attach function/process/location labels with evidence codes. CATH codes position the fold in a four-level structural taxonomy. Organism is the NCBI-taxonomy species name.

Nearest PDB structures. The Foldseek neighbor list gives the closest experimentally determined structures in the PDB, ranked by structural alignment. TM-score near 1 means near-identical fold; near 0.3 means only rough topology match. This is how one finds what a novel AlphaFold prediction most resembles in the solved-structure universe.

Predicted aligned error. PAE(i, j) answers: if I align the predicted and true structures on residue i, how far off (in Å) do I expect residue j to be? A block-diagonal PAE matrix with low values on the blocks and high values off-diagonal is the signature of a multi-domain protein with confidently predicted domains but uncertain inter-domain orientation.

Solvent-accessible surface area. Accessible surface area quantifies burial. A residue with SASA near zero is packed into the hydrophobic core; one with SASA >100 Å² sits on the surface. Computed here via the Shrake–Rupley numerical algorithm with a 1.4 Å probe.

B-factor. B-factor (Debye–Waller factor) reflects atomic displacement in the crystal lattice. It is an experimental observable (units Å²), not a prediction; low values mean the atom is pinned down, high values mean it moves or is heterogeneous across the crystal.

pLDDT. For AlphaFold models, the B-factor field carries pLDDT — the model's own estimate of local accuracy on a 0–100 scale. Regions with pLDDT<50 should be treated as essentially unmodeled; they often correspond to intrinsically disordered segments.

Backbone torsions (φ/ψ). φ (phi) and ψ (psi) are the two rotatable backbone dihedrals per residue: φ is the C(i-1)–N–Cα–C torsion, ψ is the N–Cα–C–N(i+1) torsion, both in degrees on (−180°, 180°]. α-helical residues cluster near (−60°, −45°); β-strand residues near (−120°, +130°). A Ramachandran plot is simply a scatter of (φ, ψ) for every residue.

Radius of gyration, Cα contacts, bounding box. Radius of gyration (Rg) is the root-mean-square distance of Cα atoms from their centroid — a single number for overall size and compactness. A globular domain of N residues has Rg ≈ 2.2·N^0.38 Å; an extended or disordered chain has a much larger Rg. The Cα contact count is the number of residue pairs whose Cα atoms are within 8 Å and are more than four positions apart in sequence — a standard proxy for tertiary packing density. The bounding box is the smallest axis-aligned box enclosing all Cα atoms.

Secondary structure (3-state, P-SEA). Three-state secondary structure (P-SEA) collapses the eight DSSP classes into helix (a), strand (b), and coil (c). P-SEA assigns these from Cα geometry alone — distances and angles — without requiring backbone oxygens, so it works on any Cα trace.

Secondary structure (8-state, DSSP). DSSP 8-state secondary structure assigns each residue one of H (α-helix), G (3₁₀-helix), I (π-helix), E (extended β-strand), B (isolated β-bridge), T (hydrogen-bonded turn), S (bend), or '-' (coil). The assignment is computed from backbone hydrogen-bond geometry via the Kabsch–Sander algorithm.

Foldseek 3Di. A 3Di character summarizes, for each residue, the relative orientation of the Cα frame of its nearest spatial neighbor. Because it encodes fold topology rather than chemistry, 3Di alignments detect remote structural similarity that sequence alignment misses.

mmCIF coordinates. The mmCIF block holds the 3D Cartesian coordinates of each backbone atom (N, Cα, C, O) in ångströms. mmCIF is the PDB's canonical archive format — a tagged-loop text representation of the atomic model.

Sequence. Sequence gives the chain of amino acids in standard one-letter code (A=alanine, C=cysteine, …, Y=tyrosine), read N→C. It is the only feature that is directly encoded by the gene; all structural features are derived from the folded form of this sequence.